Protein AF-0000000080786289 (afdb_homodimer)

Foldseek 3Di:
DPDAPLLVLLVVLQVVQLPVDDPLLDADPVQLVPADLQFQDFCLCVLVPRPSADPLLCCLLPVDFQQVNLVCCLVVVDALLSNLVSLLSLLSVLCSRFLWFRHFASVQLNVLSVVQRVVCVVPVGGLASNASAEEEEALFWADAQTQRQLQFSLRSPPGHARDGALLRVLCVSRRYRYTTHTFAPQQQPFFWRAHSRSGGGAANSTRQWGLTTRNSSQLRCQLSSSHSKYKDKDQACRQPSNCLQHQWKGKFAFPQQAADPDTDHLDDPPQDAFDMDMAMTHRDLVVSVSSSQSRLCTPSVVRHVSHPSHHDDADDDDQEFEEEEDDDAQVAAFALQQVVQVVLLVVLNVVSPYHYDYCVPQAPHLVVLLVLRLVSLVQDLVPRSVCSRPVSPHDHDLLCVLRDDPVPPDDHHDPVVVVVSVVVLVVNLVSVVCSCVVSVGLKYKYFQHSYHTDGGSQRRGSRNRRNCSSNRWMKMKHWADAQDLVVSVVRDDPGCHRVDDDSVSRHGGIGIMMMTDHHPCSSSRSSVSVSSNVSRVD/DPPAPLLVLLVVLQVVQLPVDDPLLDADPVQLVPADLQFQDFCLCVLVPRPSADPLLCCLLPVDFQQVNLVCCLVVVDALLSNLVSLLSLLSRLCSRFLWFRHFASVQLNVLSVVQRVVCVVPVGGLASNASAEEEEALFWADAQTQRQLLFSLRSPPGHARDGALLRVLCVSRRYRYTTHTFAPQQQPFFWRAHSRSGGGAANSTRQWGLTTRNSSQLRCQLSSSHSKYKDKDQACRQPSNCLQHQWKGKFAFPQQAADPDTDHLDDPPQDAFDMDMAMTHRDLVVSCSSSQSRLCTVSVVRHVSHPSHHDDADDDDQEFEEEEDDDAQVAAFALQQVVQVVLLVVLNVVSPYHYDYCVPQAPHLVVLLVLRLVSLVQDLVPRSVCSRPVSPHDHDLLCVLRDDPPPPDDHHDPVNVVVSVVVLVVNLVSVVCSCVVSVGLKYKYFQHSYHTDGGSQRRGSRNRRNCSSNRWMKMKHWADAQALVVSVVRDDPGCHRVDDDSVSRHGGIGIMMMTDHHPCSSSRSSVSVSSNVSRVD

Radius of gyration: 31.67 Å; Cα contacts (8 Å, |Δi|>4): 2503; chains: 2; bounding box: 65×100×83 Å

Nearest PDB structures (foldseek):
  6kvr-assembly1_B  TM=9.306E-01  e=9.589E-48  Candida albicans
  4hbp-assembly1_A  TM=8.053E-01  e=1.329E-34  Rattus norvegicus
  4hbp-assembly1_B  TM=8.106E-01  e=5.121E-34  Rattus norvegicus
  6c6g-assembly1_B-2  TM=8.486E-01  e=2.753E-26  Pseudomonas sp. ADP
  6c62-assembly1_A  TM=7.954E-01  e=6.527E-26  Pseudomonas sp. ADP

InterPro domains:
  IPR020556 Amidase, conserved site [PS00571] (212-243)
  IPR023631 Amidase signature domain [PF01425] (82-526)
  IPR036928 Amidase signature (AS) superfamily [G3DSA:3.90.1300.10] (37-538)
  IPR036928 Amidase signature (AS) superfamily [SSF75304] (38-536)

Solvent-accessible surface area (backbone atoms only — not comparable to full-atom values): 54128 Å² total; per-residue (Å²): 130,86,77,50,71,48,56,55,54,26,51,52,50,44,50,54,49,57,64,67,51,53,77,87,54,57,76,56,63,82,60,50,71,67,56,43,67,83,31,75,53,60,53,60,57,43,64,77,68,70,68,76,58,50,75,67,35,46,46,61,47,67,76,44,53,50,65,54,45,40,53,34,34,73,70,60,76,38,50,19,43,57,51,38,49,34,28,49,47,39,32,47,44,46,31,65,68,19,31,20,45,56,48,74,41,56,68,62,20,45,54,50,14,44,53,49,43,51,43,31,70,73,68,73,46,69,74,33,91,34,33,37,40,50,36,35,33,34,39,42,56,22,38,59,72,40,70,61,42,57,38,34,69,58,34,67,80,53,73,48,29,87,45,53,8,34,47,50,50,51,42,50,64,24,24,34,25,56,37,38,25,15,25,35,6,50,85,50,56,27,32,38,12,32,21,82,42,64,37,57,25,24,15,41,75,24,22,28,26,23,9,14,9,25,17,8,7,44,18,29,31,30,54,58,38,23,27,52,33,24,38,30,40,32,56,39,31,11,30,40,40,2,10,34,29,36,47,20,24,13,34,41,47,23,59,31,57,41,38,68,39,58,42,64,76,63,64,62,71,35,71,76,76,70,64,56,24,39,29,42,34,21,81,41,71,72,48,50,50,53,56,51,47,56,50,21,59,44,69,36,45,82,56,15,91,66,18,54,52,59,59,71,61,86,61,82,87,78,90,66,47,34,35,30,38,60,57,81,45,89,92,44,43,60,34,28,48,43,50,52,36,48,52,54,48,51,52,37,38,45,72,70,60,32,44,79,41,83,32,70,93,59,62,74,63,52,68,59,45,38,53,53,48,51,48,43,77,61,58,58,73,77,42,47,53,56,50,46,42,54,74,38,65,54,78,82,62,80,42,43,63,56,58,47,76,83,83,72,73,71,75,74,57,45,44,69,55,53,18,52,48,40,37,51,48,51,53,54,39,53,48,50,51,47,45,35,60,78,65,64,43,66,34,35,35,35,52,50,45,48,51,52,34,36,48,65,65,48,54,46,69,51,61,55,28,24,53,36,35,65,58,35,24,15,35,35,29,44,55,41,67,53,27,40,54,78,77,23,56,81,51,63,70,101,65,81,47,67,63,73,84,52,56,83,80,31,53,64,31,25,23,46,40,21,40,35,33,55,56,72,33,46,55,49,41,52,54,49,49,49,53,52,52,54,39,65,72,102,129,86,76,50,70,47,55,55,55,25,51,53,50,44,53,54,50,58,64,68,51,53,77,87,53,56,76,58,63,82,60,50,72,66,57,42,68,82,32,76,53,59,52,58,57,43,64,78,69,70,68,76,58,51,75,67,37,46,46,61,47,68,74,44,54,51,66,54,46,41,53,33,35,73,71,58,76,38,49,19,44,59,51,39,50,34,28,49,47,37,32,46,42,45,31,65,68,21,31,20,45,58,46,73,41,56,68,62,20,45,54,51,13,44,52,49,44,51,44,30,71,73,67,73,45,70,74,33,91,33,33,35,40,52,35,36,34,34,39,43,57,22,38,60,74,40,71,59,39,58,38,33,71,57,35,66,80,53,72,49,29,88,45,53,7,34,50,50,50,52,41,49,64,23,23,35,25,57,38,37,25,14,24,35,6,50,85,48,56,29,32,38,12,33,23,79,42,65,39,57,25,24,15,40,74,24,21,26,24,23,8,14,10,25,17,7,8,43,18,30,31,30,54,56,38,22,27,53,33,23,37,28,41,30,55,38,32,10,29,41,39,1,10,35,28,36,46,20,24,12,35,42,48,24,60,30,57,40,37,69,40,59,43,64,78,64,65,61,72,34,70,73,75,69,64,57,26,39,30,41,33,22,80,41,71,72,48,50,49,53,57,50,47,56,50,19,59,44,70,36,45,82,56,15,90,65,18,57,52,60,60,72,63,87,62,81,87,77,88,67,47,33,34,31,38,60,56,80,44,91,90,44,45,61,34,26,46,43,49,52,35,48,52,53,48,51,53,35,39,44,73,70,60,32,45,80,42,82,32,69,92,60,63,75,61,50,68,59,45,38,53,53,48,50,50,44,77,60,56,56,73,77,43,45,52,55,48,47,42,53,74,38,66,52,80,83,61,79,41,44,64,55,60,46,78,84,81,73,74,71,75,75,56,44,45,69,55,51,18,52,46,40,37,50,47,52,52,55,40,53,49,48,49,46,46,35,60,78,64,63,42,65,32,35,35,37,50,50,44,48,50,52,33,38,49,65,66,49,52,46,70,52,60,55,26,25,52,36,35,65,58,33,23,17,36,36,30,44,55,42,65,53,26,40,53,77,76,22,55,81,50,63,69,100,64,82,46,68,64,71,83,51,56,83,81,30,51,62,31,27,23,46,41,22,38,36,33,57,56,72,34,46,56,48,40,52,54,50,48,50,54,49,52,54,38,66,72,101

Sequence (1076 aa):
MTIADWQLKVQAKQVEVAAKIPKEWRLPSEITESISQDSKKSVIDVPRTCGLLTPRELEITENYDATDLLQKLASREFSSVEVTTAFAKRAAIAQQVTFCLTETFFDMALARAKELDDHLAKTGKTVGPFHGLPISLKETFNITGVPTTLGFVSFLDRPAATHDSALVQILLGAGAVLYCKTNVPQTMMTGDSHNNVFGRCLNPYSLNLSAGGSSGGEGALVAMRGSPLGVGTDIAGSIRIPALANGTYGFKPSIMRIPYAGQGSASRPGLTGVAPCAGPLTNSARDLELLLKVVFNSNAADLDDMALGTPWIEPTPKTTLTIGVIPEDPECPIHPPMQRTLKNAIQKLEAAGHKIVDLTGKFPSIADMKTVTMRYFNMDPDKTVFKAITSSGEPFIPSLKCTFDFSGTSPEPTLRELYDLNAAKMKYTAQIRAVYLDNKLDVLLGPAFQSCALPHDALEKPFYTIFANLVNYPASVIPFGRADKAADAAFVRQVQYDPPYLPDESEGAPCHVQLVTRTMQDEILLRYTLIVDKALKAMTIADWQLKVQAKQVEVAAKIPKEWRLPSEITESISQDSKKSVIDVPRTCGLLTPRELEITENYDATDLLQKLASREFSSVEVTTAFAKRAAIAQQVTFCLTETFFDMALARAKELDDHLAKTGKTVGPFHGLPISLKETFNITGVPTTLGFVSFLDRPAATHDSALVQILLGAGAVLYCKTNVPQTMMTGDSHNNVFGRCLNPYSLNLSAGGSSGGEGALVAMRGSPLGVGTDIAGSIRIPALANGTYGFKPSIMRIPYAGQGSASRPGLTGVAPCAGPLTNSARDLELLLKVVFNSNAADLDDMALGTPWIEPTPKTTLTIGVIPEDPECPIHPPMQRTLKNAIQKLEAAGHKIVDLTGKFPSIADMKTVTMRYFNMDPDKTVFKAITSSGEPFIPSLKCTFDFSGTSPEPTLRELYDLNAAKMKYTAQIRAVYLDNKLDVLLGPAFQSCALPHDALEKPFYTIFANLVNYPASVIPFGRADKAADAAFVRQVQYDPPYLPDESEGAPCHVQLVTRTMQDEILLRYTLIVDKALKA

pLDDT: mean 96.92, std 4.09, range [49.0, 98.94]

Secondary structure (DSSP, 8-state):
----HHHHHHHHHHHHHHHTS-GGGPPPHHHHTT--TT-----TTHHHHSS-S-HHHHHHHHS--HHHHHHHHHTTSS-HHHHHHHHHHHHHHHHHHH--EEEE-HHHHHHHHHHHHHHHHHHSS-SSTTTT-EEEEETTS-BTTB---TT-GGGTTSPPPSS--HHHHHHHHTT-EEEEEE---GGG-SSS-EETTTEEPEETTEEEEE--SSSHHHHHHHHTTS-SEEEEEESSSTTHHHHHHHT-EEEEPPTTSS--TT----SPTT--SSPPEEEEEESSHHHHHHHHHHHHTS-HHHH-TT---PPP-PPPP-SS-EEEEPPPPTTSPPPHHHHHHHHHHHHHHHHTTPEEEE-TTTSPPHHHHHHHHHHHTT--TT-HHHHHHHTTTPPPPGGGGGT--TTS-SPPP-HHHHHHHHHHHHHHHHHHHHHHHHTT-SEEEE-SSSSS--BTT-----TTTHHHHHTT--EEEEEEEE--HHHHGGG--SS--SS---TTTSTT-EEEEEEE--TT-HHHHHHHHHHHHHHHH-/----HHHHHHHHHHHHHHHTS-GGGPPPHHHHTT--TT-----TTHHHHSS-S-HHHHHHHHS--HHHHHHHHHTTSS-HHHHHHHHHHHHHHHHHHH--EEEE-HHHHHHHHHHHHHHHHHHSS-SSTTTT-EEEEETTS-BTTB---TT-GGGTTSPPPSS--HHHHHHHHTT-EEEEEE---GGG-SSS-EETTTEEPEETTEEEEE--SSSHHHHHHHHTTS-SEEEEEESSSTTHHHHHHHT-EEEEPPTTSS--TT----SPTT--SSPPEEEEEESSHHHHHHHHHHHHTS-HHHH-TT---PPP-PPPP-SS-EEEEPPPBTTBPPPHHHHHHHHHHHHHHHHTTPEEEE-TTTSPPHHHHHHHHHHHTT--TT-HHHHHHHTTTPPPPGGGGGT--TTS-SPPP-HHHHHHHHHHHHHHHHHHHHHHHHTT-SEEEE-SSSSS--BTT-----TTTHHHHHTT--EEEEEEEE--HHHHGGG--SS--SS---TTTTTT-EEEEEEE--TT-HHHHHHHHHHHHHHHH-

Structure (mmCIF, N/CA/C/O backbone):
data_AF-0000000080786289-model_v1
#
loop_
_entity.id
_entity.type
_entity.pdbx_description
1 polymer amidase
#
loop_
_atom_site.group_PDB
_atom_site.id
_atom_site.type_symbol
_atom_site.label_atom_id
_atom_site.label_alt_id
_atom_site.label_comp_id
_atom_site.label_asym_id
_atom_site.label_entity_id
_atom_site.label_seq_id
_atom_site.pdbx_PDB_ins_code
_atom_site.Cartn_x
_atom_site.Cartn_y
_atom_site.Cartn_z
_atom_site.occupancy
_atom_site.B_iso_or_equiv
_atom_site.auth_seq_id
_atom_site.auth_comp_id
_atom_site.auth_asym_id
_atom_site.auth_atom_id
_atom_site.pdbx_PDB_model_num
ATOM 1 N N . MET A 1 1 ? -8.789 -53.188 8.094 1 49 1 MET A N 1
ATOM 2 C CA . MET A 1 1 ? -8.586 -51.906 8.766 1 49 1 MET A CA 1
ATOM 3 C C . MET A 1 1 ? -9.734 -50.969 8.469 1 49 1 MET A C 1
ATOM 5 O O . MET A 1 1 ? -10.172 -50.844 7.32 1 49 1 MET A O 1
ATOM 9 N N . THR A 1 2 ? -10.594 -50.531 9.461 1 63.81 2 THR A N 1
ATOM 10 C CA . THR A 1 2 ? -11.758 -49.688 9.266 1 63.81 2 THR A CA 1
ATOM 11 C C . THR A 1 2 ? -11.367 -48.344 8.633 1 63.81 2 THR A C 1
ATOM 13 O O . THR A 1 2 ? -10.445 -47.688 9.109 1 63.81 2 THR A O 1
ATOM 16 N N . ILE A 1 3 ? -11.82 -48.188 7.434 1 77.38 3 ILE A N 1
ATOM 17 C CA . ILE A 1 3 ? -11.562 -46.969 6.695 1 77.38 3 ILE A CA 1
ATOM 18 C C . ILE A 1 3 ? -12.031 -45.75 7.512 1 77.38 3 ILE A C 1
ATOM 20 O O . ILE A 1 3 ? -13.164 -45.75 8.008 1 77.38 3 ILE A O 1
ATOM 24 N N . ALA A 1 4 ? -11.031 -44.969 7.824 1 85.44 4 ALA A N 1
ATOM 25 C CA . ALA A 1 4 ? -11.344 -43.75 8.594 1 85.44 4 ALA A CA 1
ATOM 26 C C . ALA A 1 4 ? -12.367 -42.875 7.875 1 85.44 4 ALA A C 1
ATOM 28 O O . ALA A 1 4 ? -12.438 -42.906 6.645 1 85.44 4 ALA A O 1
ATOM 29 N N . ASP A 1 5 ? -13.203 -42.219 8.57 1 90.75 5 ASP A N 1
ATOM 30 C CA . ASP A 1 5 ? -14.266 -41.375 8.055 1 90.75 5 ASP A CA 1
ATOM 31 C C . ASP A 1 5 ? -13.711 -40.344 7.043 1 90.75 5 ASP A C 1
ATOM 33 O O . ASP A 1 5 ? -14.312 -40.125 5.992 1 90.75 5 ASP A O 1
ATOM 37 N N . TRP A 1 6 ? -12.586 -39.75 7.348 1 95.44 6 TRP A N 1
ATOM 38 C CA . TRP A 1 6 ? -12.039 -38.75 6.441 1 95.44 6 TRP A CA 1
ATOM 39 C C . TRP A 1 6 ? -11.648 -39.375 5.105 1 95.44 6 TRP A C 1
ATOM 41 O O . TRP A 1 6 ? -11.758 -38.75 4.059 1 95.44 6 TRP A O 1
ATOM 51 N N . GLN A 1 7 ? -11.234 -40.656 5.055 1 97.06 7 GLN A N 1
ATOM 52 C CA . GLN A 1 7 ? -10.852 -41.344 3.828 1 97.06 7 GLN A CA 1
ATOM 53 C C . GLN A 1 7 ? -12.07 -41.594 2.939 1 97.06 7 GLN A C 1
ATOM 55 O O . GLN A 1 7 ? -11.969 -41.531 1.712 1 97.06 7 GLN A O 1
ATOM 60 N N . LEU A 1 8 ? -13.188 -41.906 3.574 1 96.75 8 LEU A N 1
ATOM 61 C CA . LEU A 1 8 ? -14.414 -42.125 2.82 1 96.75 8 LEU A CA 1
ATOM 62 C C . LEU A 1 8 ? -14.844 -40.844 2.111 1 96.75 8 LEU A C 1
ATOM 64 O O . LEU A 1 8 ? -15.273 -40.875 0.957 1 96.75 8 LEU A O 1
ATOM 68 N N . LYS A 1 9 ? -14.742 -39.75 2.814 1 96.81 9 LYS A N 1
ATOM 69 C CA . LYS A 1 9 ? -15.07 -38.469 2.227 1 96.81 9 LYS A CA 1
ATOM 70 C C . LYS A 1 9 ? -14.156 -38.156 1.043 1 96.81 9 LYS A C 1
ATOM 72 O O . LYS A 1 9 ? -14.625 -37.656 0.01 1 96.81 9 LYS A O 1
ATOM 77 N N . VAL A 1 10 ? -12.93 -38.469 1.217 1 98.12 10 VAL A N 1
ATOM 78 C CA . VAL A 1 10 ? -11.93 -38.188 0.184 1 98.12 10 VAL A CA 1
ATOM 79 C C . VAL A 1 10 ? -12.219 -39.062 -1.043 1 98.12 10 VAL A C 1
ATOM 81 O O . VAL A 1 10 ? -12.18 -38.562 -2.176 1 98.12 10 VAL A O 1
ATOM 84 N N . GLN A 1 11 ? -12.477 -40.312 -0.835 1 97.56 11 GLN A N 1
ATOM 85 C CA . GLN A 1 11 ? -12.773 -41.219 -1.938 1 97.56 11 GLN A CA 1
ATOM 86 C C . GLN A 1 11 ? -13.992 -40.75 -2.723 1 97.56 11 GLN A C 1
ATOM 88 O O . GLN A 1 11 ? -14.008 -40.781 -3.955 1 97.56 11 GLN A O 1
ATOM 93 N N . ALA A 1 12 ? -15 -40.344 -1.999 1 97.56 12 ALA A N 1
ATOM 94 C CA . ALA A 1 12 ? -16.203 -39.844 -2.646 1 97.56 12 ALA A CA 1
ATOM 95 C C . ALA A 1 12 ? -15.898 -38.625 -3.514 1 97.56 12 ALA A C 1
ATOM 97 O O . ALA A 1 12 ? -16.406 -38.5 -4.629 1 97.56 12 ALA A O 1
ATOM 98 N N . LYS A 1 13 ? -15.117 -37.719 -2.992 1 98.19 13 LYS A N 1
ATOM 99 C CA . LYS A 1 13 ? -14.75 -36.531 -3.742 1 98.19 13 LYS A CA 1
ATOM 100 C C . LYS A 1 13 ? -13.922 -36.875 -4.973 1 98.19 13 LYS A C 1
ATOM 102 O O . LYS A 1 13 ? -14.117 -36.312 -6.047 1 98.19 13 LYS A O 1
ATOM 107 N N . GLN A 1 14 ? -12.977 -37.781 -4.848 1 97.94 14 GLN A N 1
ATOM 108 C CA . GLN A 1 14 ? -12.125 -38.188 -5.957 1 97.94 14 GLN A CA 1
ATOM 109 C C . GLN A 1 14 ? -12.945 -38.812 -7.074 1 97.94 14 GLN A C 1
ATOM 111 O O . GLN A 1 14 ? -12.688 -38.562 -8.258 1 97.94 14 GLN A O 1
ATOM 116 N N . VAL A 1 15 ? -13.922 -39.594 -6.691 1 97.62 15 VAL A N 1
ATOM 117 C CA . VAL A 1 15 ? -14.812 -40.219 -7.672 1 97.62 15 VAL A CA 1
ATOM 118 C C . VAL A 1 15 ? -15.617 -39.125 -8.383 1 97.62 15 VAL A C 1
ATOM 120 O O . VAL A 1 15 ? -15.781 -39.156 -9.602 1 97.62 15 VAL A O 1
ATOM 123 N N . GLU A 1 16 ? -16.094 -38.219 -7.598 1 97.56 16 GLU A N 1
ATOM 124 C CA . GLU A 1 16 ? -16.891 -37.125 -8.141 1 97.56 16 GLU A CA 1
ATOM 125 C C . GLU A 1 16 ? -16.109 -36.312 -9.172 1 97.56 16 GLU A C 1
ATOM 127 O O . GLU A 1 16 ? -16.609 -36.062 -10.266 1 97.56 16 GLU A O 1
ATOM 132 N N . VAL A 1 17 ? -14.883 -35.969 -8.883 1 97.69 17 VAL A N 1
ATOM 133 C CA . VAL A 1 17 ? -14.117 -35.094 -9.773 1 97.69 17 VAL A CA 1
ATOM 134 C C . VAL A 1 17 ? -13.664 -35.875 -10.992 1 97.69 17 VAL A C 1
ATOM 136 O O . VAL A 1 17 ? -13.562 -35.344 -12.094 1 97.69 17 VAL A O 1
ATOM 139 N N . ALA A 1 18 ? -13.336 -37.156 -10.797 1 97.25 18 ALA A N 1
ATOM 140 C CA . ALA A 1 18 ? -12.953 -38 -11.93 1 97.25 18 ALA A CA 1
ATOM 141 C C . ALA A 1 18 ? -14.109 -38.156 -12.914 1 97.25 18 ALA A C 1
ATOM 143 O O . ALA A 1 18 ? -13.898 -38.25 -14.125 1 97.25 18 ALA A O 1
ATOM 144 N N . ALA A 1 19 ? -15.305 -38.188 -12.406 1 97.75 19 ALA A N 1
ATOM 145 C CA . ALA A 1 19 ? -16.5 -38.406 -13.227 1 97.75 19 ALA A CA 1
ATOM 146 C C . ALA A 1 19 ? -16.781 -37.188 -14.102 1 97.75 19 ALA A C 1
ATOM 148 O O . ALA A 1 19 ? -17.531 -37.281 -15.078 1 97.75 19 ALA A O 1
ATOM 149 N N . LYS A 1 20 ? -16.188 -36.094 -13.781 1 97.88 20 LYS A N 1
ATOM 150 C CA . LYS A 1 20 ? -16.438 -34.875 -14.539 1 97.88 20 LYS A CA 1
ATOM 151 C C . LYS A 1 20 ? -15.672 -34.875 -15.859 1 97.88 20 LYS A C 1
ATOM 153 O O . LYS A 1 20 ? -15.961 -34.094 -16.766 1 97.88 20 LYS A O 1
ATOM 158 N N . ILE A 1 21 ? -14.664 -35.719 -16.016 1 98.06 21 ILE A N 1
ATOM 159 C CA . ILE A 1 21 ? -13.977 -35.875 -17.281 1 98.06 21 ILE A CA 1
ATOM 160 C C . ILE A 1 21 ? -14.805 -36.75 -18.219 1 98.06 21 ILE A C 1
ATOM 162 O O . ILE A 1 21 ? -15.086 -37.906 -17.906 1 98.06 21 ILE A O 1
ATOM 166 N N . PRO A 1 22 ? -15.133 -36.281 -19.344 1 97.81 22 PRO A N 1
ATOM 167 C CA . PRO A 1 22 ? -15.914 -37.062 -20.281 1 97.81 22 PRO A CA 1
ATOM 168 C C . PRO A 1 22 ? -15.227 -38.375 -20.656 1 97.81 22 PRO A C 1
ATOM 170 O O . PRO A 1 22 ? -14 -38.406 -20.812 1 97.81 22 PRO A O 1
ATOM 173 N N . LYS A 1 23 ? -16.047 -39.406 -20.891 1 97.44 23 LYS A N 1
ATOM 174 C CA . LYS A 1 23 ? -15.516 -40.719 -21.203 1 97.44 23 LYS A CA 1
ATOM 175 C C . LYS A 1 23 ? -14.641 -40.688 -22.453 1 97.44 23 LYS A C 1
ATOM 177 O O . LYS A 1 23 ? -13.602 -41.344 -22.5 1 97.44 23 LYS A O 1
ATOM 182 N N . GLU A 1 24 ? -15.062 -39.844 -23.375 1 97.38 24 GLU A N 1
ATOM 183 C CA . GLU A 1 24 ? -14.359 -39.75 -24.656 1 97.38 24 GLU A CA 1
ATOM 184 C C . GLU A 1 24 ? -13.008 -39.094 -24.5 1 97.38 24 GLU A C 1
ATOM 186 O O . GLU A 1 24 ? -12.164 -39.156 -25.406 1 97.38 24 GLU A O 1
ATOM 191 N N . TRP A 1 25 ? -12.766 -38.406 -23.375 1 98.44 25 TRP A N 1
ATOM 192 C CA . TRP A 1 25 ? -11.516 -37.688 -23.156 1 98.44 25 TRP A CA 1
ATOM 193 C C . TRP A 1 25 ? -10.602 -38.469 -22.203 1 98.44 25 TRP A C 1
ATOM 195 O O . TRP A 1 25 ? -9.531 -37.969 -21.828 1 98.44 25 TRP A O 1
ATOM 205 N N . ARG A 1 26 ? -10.961 -39.656 -21.781 1 98.38 26 ARG A N 1
ATOM 206 C CA . ARG A 1 26 ? -10.195 -40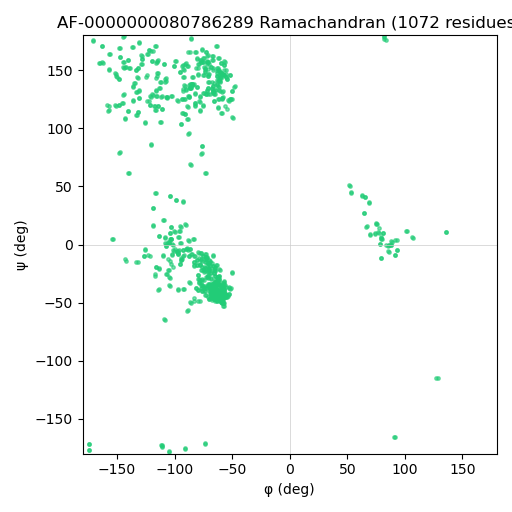.438 -20.828 1 98.38 26 ARG A CA 1
ATOM 207 C C . ARG A 1 26 ? -9.078 -41.219 -21.516 1 98.38 26 ARG A C 1
ATOM 209 O O . ARG A 1 26 ? -9.258 -41.719 -22.609 1 98.38 26 ARG A O 1
ATOM 216 N N . LEU A 1 27 ? -7.973 -41.219 -20.922 1 98.44 27 LEU A N 1
ATOM 217 C CA . LEU A 1 27 ? -6.797 -41.938 -21.438 1 98.44 27 LEU A CA 1
ATOM 218 C C . LEU A 1 27 ? -6.957 -43.438 -21.312 1 98.44 27 LEU A C 1
ATOM 220 O O . LEU A 1 27 ? -7.609 -43.906 -20.391 1 98.44 27 LEU A O 1
ATOM 224 N N . PRO A 1 28 ? -6.32 -44.156 -22.203 1 96.38 28 PRO A N 1
ATOM 225 C CA . PRO A 1 28 ? -6.305 -45.594 -22.047 1 96.38 28 PRO A CA 1
ATOM 226 C C . PRO A 1 28 ? -5.594 -46.031 -20.781 1 96.38 28 PRO A C 1
ATOM 228 O O . PRO A 1 28 ? -4.645 -45.375 -20.328 1 96.38 28 PRO A O 1
ATOM 231 N N . SER A 1 29 ? -6 -47.156 -20.281 1 95.56 29 SER A N 1
ATOM 232 C CA . SER A 1 29 ? -5.457 -47.656 -19.031 1 95.56 29 SER A CA 1
ATOM 233 C C . SER A 1 29 ? -3.963 -47.938 -19.141 1 95.56 29 SER A C 1
ATOM 235 O O . SER A 1 29 ? -3.229 -47.844 -18.156 1 95.56 29 SER A O 1
ATOM 237 N N . GLU A 1 30 ? -3.484 -48.312 -20.328 1 95.31 30 GLU A N 1
ATOM 238 C CA . GLU A 1 30 ? -2.066 -48.594 -20.562 1 95.31 30 GLU A CA 1
ATOM 239 C C . GLU A 1 30 ? -1.211 -47.375 -20.188 1 95.31 30 GLU A C 1
ATOM 241 O O . GLU A 1 30 ? -0.081 -47.531 -19.719 1 95.31 30 GLU A O 1
ATOM 246 N N . ILE A 1 31 ? -1.79 -46.188 -20.375 1 96.5 31 ILE A N 1
ATOM 247 C CA . ILE A 1 31 ? -1.065 -44.969 -20.047 1 96.5 31 ILE A CA 1
ATOM 248 C C . ILE A 1 31 ? -1.209 -44.688 -18.562 1 96.5 31 ILE A C 1
ATOM 250 O O . ILE A 1 31 ? -0.213 -44.469 -17.859 1 96.5 31 ILE A O 1
ATOM 254 N N . THR A 1 32 ? -2.406 -44.719 -18 1 96.56 32 THR A N 1
ATOM 255 C CA . THR A 1 32 ? -2.666 -44.281 -16.625 1 96.56 32 THR A CA 1
ATOM 256 C C . THR A 1 32 ? -2.064 -45.281 -15.625 1 96.56 32 THR A C 1
ATOM 258 O O . THR A 1 32 ? -1.695 -44.875 -14.516 1 96.56 32 THR A O 1
ATOM 261 N N . GLU A 1 33 ? -1.942 -46.5 -15.961 1 95.12 33 GLU A N 1
ATOM 262 C CA . GLU A 1 33 ? -1.401 -47.531 -15.062 1 95.12 33 GLU A CA 1
ATOM 263 C C . GLU A 1 33 ? 0.098 -47.344 -14.852 1 95.12 33 GLU A C 1
ATOM 265 O O . GLU A 1 33 ? 0.661 -47.812 -13.875 1 95.12 33 GLU A O 1
ATOM 270 N N . SER A 1 34 ? 0.731 -46.625 -15.734 1 94 34 SER A N 1
ATOM 271 C CA . SER A 1 34 ? 2.172 -46.406 -15.656 1 94 34 SER A CA 1
ATOM 272 C C . SER A 1 34 ? 2.494 -45.156 -14.836 1 94 34 SER A C 1
ATOM 274 O O . SER A 1 34 ? 3.664 -44.844 -14.594 1 94 34 SER A O 1
ATOM 276 N N . ILE A 1 35 ? 1.522 -44.438 -14.398 1 97.12 35 ILE A N 1
ATOM 277 C CA . ILE A 1 35 ? 1.719 -43.219 -13.672 1 97.12 35 ILE A CA 1
ATOM 278 C C . ILE A 1 35 ? 1.991 -43.5 -12.195 1 97.12 35 ILE A C 1
ATOM 280 O O . ILE A 1 35 ? 1.197 -44.188 -11.539 1 97.12 35 ILE A O 1
ATOM 284 N N . SER A 1 36 ? 3.117 -43.094 -11.727 1 96.75 36 SER A N 1
ATOM 285 C CA . SER A 1 36 ? 3.531 -43.25 -10.336 1 96.75 36 SER A CA 1
ATOM 286 C C . SER A 1 36 ? 4.43 -42.094 -9.898 1 96.75 36 SER A C 1
ATOM 288 O O . SER A 1 36 ? 5.258 -41.625 -10.672 1 96.75 36 SER A O 1
ATOM 290 N N . GLN A 1 37 ? 4.246 -41.688 -8.672 1 96.69 37 GLN A N 1
ATOM 291 C CA . GLN A 1 37 ? 5.051 -40.594 -8.141 1 96.69 37 GLN A CA 1
ATOM 292 C C . GLN A 1 37 ? 6.52 -41 -8.023 1 96.69 37 GLN A C 1
ATOM 294 O O . GLN A 1 37 ? 7.387 -40.156 -7.82 1 96.69 37 GLN A O 1
ATOM 299 N N . ASP A 1 38 ? 6.848 -42.25 -8.203 1 95.75 38 ASP A N 1
ATOM 300 C CA . ASP A 1 38 ? 8.219 -42.75 -8.094 1 95.75 38 ASP A CA 1
ATOM 301 C C . ASP A 1 38 ? 8.859 -42.906 -9.469 1 95.75 38 ASP A C 1
ATOM 303 O O . ASP A 1 38 ? 10.055 -43.188 -9.578 1 95.75 38 ASP A O 1
ATOM 307 N N . SER A 1 39 ? 8.094 -42.656 -10.5 1 96.25 39 SER A N 1
ATOM 308 C CA . SER A 1 39 ? 8.555 -42.875 -11.867 1 96.25 39 SER A CA 1
ATOM 309 C C . SER A 1 39 ? 9.328 -41.688 -12.391 1 96.25 39 SER A C 1
ATOM 311 O O . SER A 1 39 ? 8.969 -40.531 -12.109 1 96.25 39 SER A O 1
ATOM 313 N N . LYS A 1 40 ? 10.398 -41.938 -13.219 1 96.12 40 LYS A N 1
ATOM 314 C CA . LYS A 1 40 ? 11.156 -40.875 -13.867 1 96.12 40 LYS A CA 1
ATOM 315 C C . LYS A 1 40 ? 10.633 -40.625 -15.273 1 96.12 40 LYS A C 1
ATOM 317 O O . LYS A 1 40 ? 11.266 -39.906 -16.062 1 96.12 40 LYS A O 1
ATOM 322 N N . LYS A 1 41 ? 9.477 -41.125 -15.5 1 96.19 41 LYS A N 1
ATOM 323 C CA . LYS A 1 41 ? 8.844 -41 -16.812 1 96.19 41 LYS A CA 1
ATOM 324 C C . LYS A 1 41 ? 8.414 -39.531 -17.047 1 96.19 41 LYS A C 1
ATOM 326 O O . LYS A 1 41 ? 7.879 -38.875 -16.156 1 96.19 41 LYS A O 1
ATOM 331 N N . SER A 1 42 ? 8.75 -39.062 -18.297 1 97.75 42 SER A N 1
ATOM 332 C CA . S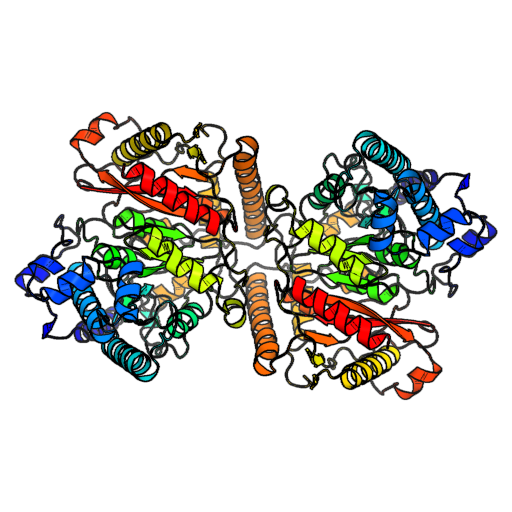ER A 1 42 ? 8.188 -37.781 -18.75 1 97.75 42 SER A CA 1
ATOM 333 C C . SER A 1 42 ? 6.82 -37.969 -19.406 1 97.75 42 SER A C 1
ATOM 335 O O . SER A 1 42 ? 6.625 -38.906 -20.172 1 97.75 42 SER A O 1
ATOM 337 N N . VAL A 1 43 ? 5.891 -37.156 -19.078 1 98.5 43 VAL A N 1
ATOM 338 C CA . VAL A 1 43 ? 4.562 -37.25 -19.688 1 98.5 43 VAL A CA 1
ATOM 339 C C . VAL A 1 43 ? 4.25 -35.969 -20.438 1 98.5 43 VAL A C 1
ATOM 341 O O . VAL A 1 43 ? 3.088 -35.688 -20.734 1 98.5 43 VAL A O 1
ATOM 344 N N . ILE A 1 44 ? 5.258 -35.156 -20.734 1 98 44 ILE A N 1
ATOM 345 C CA . ILE A 1 44 ? 5.109 -33.844 -21.359 1 98 44 ILE A CA 1
ATOM 346 C C . ILE A 1 44 ? 4.488 -34 -22.75 1 98 44 ILE A C 1
ATOM 348 O O . ILE A 1 44 ? 3.773 -33.125 -23.219 1 98 44 ILE A O 1
ATOM 352 N N . ASP A 1 45 ? 4.691 -35.156 -23.422 1 97.75 45 ASP A N 1
ATOM 353 C CA . ASP A 1 45 ? 4.27 -35.344 -24.812 1 97.75 45 ASP A CA 1
ATOM 354 C C . ASP A 1 45 ? 2.982 -36.156 -24.891 1 97.75 45 ASP A C 1
ATOM 356 O O . ASP A 1 45 ? 2.447 -36.375 -25.969 1 97.75 45 ASP A O 1
ATOM 360 N N . VAL A 1 46 ? 2.467 -36.562 -23.75 1 98.56 46 VAL A N 1
ATOM 361 C CA . VAL A 1 46 ? 1.314 -37.469 -23.719 1 98.56 46 VAL A CA 1
ATOM 362 C C . VAL A 1 46 ? 0.137 -36.812 -24.453 1 98.56 46 VAL A C 1
ATOM 364 O O . VAL A 1 46 ? -0.564 -37.469 -25.219 1 98.56 46 VAL A O 1
ATOM 367 N N . PRO A 1 47 ? -0.112 -35.5 -24.281 1 98.44 47 PRO A N 1
ATOM 368 C CA . PRO A 1 47 ? -1.249 -34.938 -25 1 98.44 47 PRO A CA 1
ATOM 369 C C . PRO A 1 47 ? -1.13 -35.062 -26.516 1 98.44 47 PRO A C 1
ATOM 371 O O . PRO A 1 47 ? -2.131 -35.312 -27.203 1 98.44 47 PRO A O 1
ATOM 374 N N . ARG A 1 48 ? 0.009 -34.969 -27.031 1 98.12 48 ARG A N 1
ATOM 375 C CA . ARG A 1 48 ? 0.211 -35.062 -28.469 1 98.12 48 ARG A CA 1
ATOM 376 C C . ARG A 1 48 ? 0.157 -36.531 -28.922 1 98.12 48 ARG A C 1
ATOM 378 O O . ARG A 1 48 ? -0.279 -36.812 -30.047 1 98.12 48 ARG A O 1
ATOM 385 N N . THR A 1 49 ? 0.559 -37.531 -28.094 1 97.81 49 THR A N 1
ATOM 386 C CA . THR A 1 49 ? 0.832 -38.875 -28.562 1 97.81 49 THR A CA 1
ATOM 387 C C . THR A 1 49 ? -0.305 -39.812 -28.188 1 97.81 49 THR A C 1
ATOM 389 O O . THR A 1 49 ? -0.391 -40.938 -28.703 1 97.81 49 THR A O 1
ATOM 392 N N . CYS A 1 50 ? -1.179 -39.438 -27.312 1 97.56 50 CYS A N 1
ATOM 393 C CA . CYS A 1 50 ? -2.174 -40.344 -26.781 1 97.56 50 CYS A CA 1
ATOM 394 C C . CYS A 1 50 ? -3.297 -40.594 -27.781 1 97.56 50 CYS A C 1
ATOM 396 O O . CYS A 1 50 ? -4.098 -41.5 -27.609 1 97.56 50 CYS A O 1
ATOM 398 N N . GLY A 1 51 ? -3.455 -39.688 -28.797 1 97.25 51 GLY A N 1
ATOM 399 C CA . GLY A 1 51 ? -4.402 -39.906 -29.891 1 97.25 51 GLY A CA 1
ATOM 400 C C . GLY A 1 51 ? -5.762 -39.281 -29.625 1 97.25 51 GLY A C 1
ATOM 401 O O . GLY A 1 51 ? -6.672 -39.406 -30.453 1 97.25 51 GLY A O 1
ATOM 402 N N . LEU A 1 52 ? -5.922 -38.594 -28.562 1 98.12 52 LEU A N 1
ATOM 403 C CA . LEU A 1 52 ? -7.234 -38.062 -28.203 1 98.12 52 LEU A CA 1
ATOM 404 C C . LEU A 1 52 ? -7.469 -36.719 -28.859 1 98.12 52 LEU A C 1
ATOM 406 O O . LEU A 1 52 ? -8.609 -36.344 -29.156 1 98.12 52 LEU A O 1
ATOM 410 N N . LEU A 1 53 ? -6.445 -35.906 -29.062 1 98.62 53 LEU A N 1
ATOM 411 C CA . LEU A 1 53 ? -6.594 -34.562 -29.656 1 98.62 53 LEU A CA 1
ATOM 412 C C . LEU A 1 53 ? -6.551 -34.656 -31.188 1 98.62 53 LEU A C 1
ATOM 414 O O . LEU A 1 53 ? -5.703 -35.375 -31.75 1 98.62 53 LEU A O 1
ATOM 418 N N . THR A 1 54 ? -7.449 -33.969 -31.891 1 98.5 54 THR A N 1
ATOM 419 C CA . THR A 1 54 ? -7.414 -33.844 -33.344 1 98.5 54 THR A CA 1
ATOM 420 C C . THR A 1 54 ? -6.262 -32.938 -33.781 1 98.5 54 THR A C 1
ATOM 422 O O . THR A 1 54 ? -5.707 -32.188 -33 1 98.5 54 THR A O 1
ATOM 425 N N . PRO A 1 55 ? -5.898 -33.031 -35.062 1 98.31 55 PRO A N 1
ATOM 426 C CA . PRO A 1 55 ? -4.863 -32.125 -35.562 1 98.31 55 PRO A CA 1
ATOM 427 C C . PRO A 1 55 ? -5.195 -30.656 -35.344 1 98.31 55 PRO A C 1
ATOM 429 O O . PRO A 1 55 ? -4.305 -29.859 -35.031 1 98.31 55 PRO A O 1
ATOM 432 N N . ARG A 1 56 ? -6.445 -30.297 -35.438 1 98.25 56 ARG A N 1
ATOM 433 C CA . ARG A 1 56 ? -6.883 -28.922 -35.188 1 98.25 56 ARG A CA 1
ATOM 434 C C . ARG A 1 56 ? -6.727 -28.547 -33.719 1 98.25 56 ARG A C 1
ATOM 436 O O . ARG A 1 56 ? -6.273 -27.438 -33.406 1 98.25 56 ARG A O 1
ATOM 443 N N . GLU A 1 57 ? -7.062 -29.422 -32.875 1 98.62 57 GLU A N 1
ATOM 444 C CA . GLU A 1 57 ? -6.926 -29.172 -31.422 1 98.62 57 GLU A CA 1
ATOM 445 C C . GLU A 1 57 ? -5.457 -29.078 -31.031 1 98.62 57 GLU A C 1
ATOM 447 O O . GLU A 1 57 ? -5.094 -28.25 -30.172 1 98.62 57 GLU A O 1
ATOM 452 N N . LEU A 1 58 ? -4.625 -29.906 -31.625 1 98.75 58 LEU A N 1
ATOM 453 C CA . LEU A 1 58 ? -3.186 -29.812 -31.391 1 98.75 58 LEU A CA 1
ATOM 454 C C . LEU A 1 58 ? -2.646 -28.469 -31.875 1 98.75 58 LEU A C 1
ATOM 456 O O . LEU A 1 58 ? -1.842 -27.828 -31.188 1 98.75 58 LEU A O 1
ATOM 460 N N . GLU A 1 59 ? -3.08 -28.016 -33.062 1 98.56 59 GLU A N 1
ATOM 461 C CA . GLU A 1 59 ? -2.67 -26.719 -33.562 1 98.56 59 GLU A CA 1
ATOM 462 C C . GLU A 1 59 ? -3.049 -25.594 -32.594 1 98.56 59 GLU A C 1
ATOM 464 O O . GLU A 1 59 ? -2.211 -24.766 -32.25 1 98.56 59 GLU A O 1
ATOM 469 N N . ILE A 1 60 ? -4.258 -25.609 -32.125 1 98.75 60 ILE A N 1
ATOM 470 C CA . ILE A 1 60 ? -4.797 -24.562 -31.266 1 98.75 60 ILE A CA 1
ATOM 471 C C . ILE A 1 60 ? -4 -24.516 -29.969 1 98.75 60 ILE A C 1
ATOM 473 O O . ILE A 1 60 ? -3.68 -23.438 -29.469 1 98.75 60 ILE A O 1
ATOM 477 N N . THR A 1 61 ? -3.633 -25.672 -29.422 1 98.75 61 THR A N 1
ATOM 478 C CA . THR A 1 61 ? -3.084 -25.703 -28.062 1 98.75 61 THR A CA 1
ATOM 479 C C . THR A 1 61 ? -1.56 -25.641 -28.094 1 98.75 61 THR A C 1
ATOM 481 O O . THR A 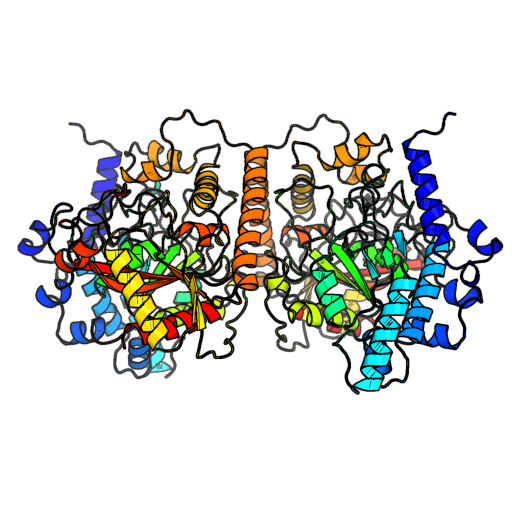1 61 ? -0.92 -25.375 -27.078 1 98.75 61 THR A O 1
ATOM 484 N N . GLU A 1 62 ? -0.901 -25.828 -29.281 1 98.19 62 GLU A N 1
ATOM 485 C CA . GLU A 1 62 ? 0.554 -25.938 -29.281 1 98.19 62 GLU A CA 1
ATOM 486 C C . GLU A 1 62 ? 1.202 -24.812 -30.062 1 98.19 62 GLU A C 1
ATOM 488 O O . GLU A 1 62 ? 2.34 -24.422 -29.797 1 98.19 62 GLU A O 1
ATOM 493 N N . ASN A 1 63 ? 0.465 -24.234 -31.031 1 98.06 63 ASN A N 1
ATOM 494 C CA . ASN A 1 63 ? 1.149 -23.391 -32 1 98.06 63 ASN A CA 1
ATOM 495 C C . ASN A 1 63 ? 1.031 -21.922 -31.641 1 98.06 63 ASN A C 1
ATOM 497 O O . ASN A 1 63 ? 1.68 -21.062 -32.281 1 98.06 63 ASN A O 1
ATOM 501 N N . TYR A 1 64 ? 0.218 -21.609 -30.594 1 98.12 64 TYR A N 1
ATOM 502 C CA . TYR A 1 64 ? -0.064 -20.203 -30.266 1 98.12 64 TYR A CA 1
ATOM 503 C C . TYR A 1 64 ? 0.036 -19.969 -28.766 1 98.12 64 TYR A C 1
ATOM 505 O O . TYR A 1 64 ? -0.343 -20.828 -27.969 1 98.12 64 TYR A O 1
ATOM 513 N N . ASP A 1 65 ? 0.626 -18.828 -28.422 1 98 65 ASP A N 1
ATOM 514 C CA . ASP A 1 65 ? 0.492 -18.391 -27.031 1 98 65 ASP A CA 1
ATOM 515 C C . ASP A 1 65 ? -0.794 -17.594 -26.828 1 98 65 ASP A C 1
ATOM 517 O O . ASP A 1 65 ? -1.601 -17.453 -27.75 1 98 65 ASP A O 1
ATOM 521 N N . ALA A 1 66 ? -1.12 -17.156 -25.625 1 98.69 66 ALA A N 1
ATOM 522 C CA . ALA A 1 66 ? -2.383 -16.5 -25.297 1 98.69 66 ALA A CA 1
ATOM 523 C C . ALA A 1 66 ? -2.582 -15.25 -26.156 1 98.69 66 ALA A C 1
ATOM 525 O O . ALA A 1 66 ? -3.689 -14.977 -26.625 1 98.69 66 ALA A O 1
ATOM 526 N N . THR A 1 67 ? -1.55 -14.469 -26.375 1 98.25 67 THR A N 1
ATOM 527 C CA . THR A 1 67 ? -1.612 -13.242 -27.172 1 98.25 67 THR A CA 1
ATOM 528 C C . THR A 1 67 ? -2.053 -13.555 -28.609 1 98.25 67 THR A C 1
ATOM 530 O O . THR A 1 67 ? -2.939 -12.891 -29.141 1 98.25 67 THR A O 1
ATOM 533 N N . ASP A 1 68 ? -1.451 -14.602 -29.203 1 98.38 68 ASP A N 1
ATOM 534 C CA . ASP A 1 68 ? -1.81 -15.008 -30.562 1 98.38 68 ASP A CA 1
ATOM 535 C C . ASP A 1 68 ? -3.225 -15.578 -30.609 1 98.38 68 ASP A C 1
ATOM 537 O O . ASP A 1 68 ? -3.969 -15.328 -31.562 1 98.38 68 ASP A O 1
ATOM 541 N N . LEU A 1 69 ? -3.547 -16.375 -29.641 1 98.81 69 LEU A N 1
ATOM 542 C CA . LEU A 1 69 ? -4.887 -16.953 -29.594 1 98.81 69 LEU A CA 1
ATOM 543 C C . LEU A 1 69 ? -5.949 -15.859 -29.562 1 98.81 69 LEU A C 1
ATOM 545 O O . LEU A 1 69 ? -6.984 -15.984 -30.219 1 98.81 69 LEU A O 1
ATOM 549 N N . LEU A 1 70 ? -5.695 -14.812 -28.828 1 98.75 70 LEU A N 1
ATOM 550 C CA . LEU A 1 70 ? -6.66 -13.719 -28.719 1 98.75 70 LEU A CA 1
ATOM 551 C C . LEU A 1 70 ? -6.859 -13.023 -30.047 1 98.75 70 LEU A C 1
ATOM 553 O O . LEU A 1 70 ? -7.969 -12.602 -30.391 1 98.75 70 LEU A O 1
ATOM 557 N N . GLN A 1 71 ? -5.809 -12.898 -30.812 1 98.5 71 GLN A N 1
ATOM 558 C CA . GLN A 1 71 ? -5.926 -12.336 -32.156 1 98.5 71 GLN A CA 1
ATOM 559 C C . GLN A 1 71 ? -6.777 -13.227 -33.062 1 98.5 71 GLN A C 1
ATOM 561 O O . GLN A 1 71 ? -7.621 -12.742 -33.812 1 98.5 71 GLN A O 1
ATOM 566 N N . LYS A 1 72 ? -6.562 -14.547 -32.969 1 98.69 72 LYS A N 1
ATOM 567 C CA . LYS A 1 72 ? -7.312 -15.508 -33.75 1 98.69 72 LYS A CA 1
ATOM 568 C C . LYS A 1 72 ? -8.781 -15.531 -33.344 1 98.69 72 LYS A C 1
ATOM 570 O O . LYS A 1 72 ? -9.664 -15.734 -34.188 1 98.69 72 LYS A O 1
ATOM 575 N N . LEU A 1 73 ? -9.055 -15.352 -32.125 1 98.75 73 LEU A N 1
ATOM 576 C CA . LEU A 1 73 ? -10.414 -15.305 -31.625 1 98.75 73 LEU A CA 1
ATOM 577 C C . LEU A 1 73 ? -11.133 -14.047 -32.094 1 98.75 73 LEU A C 1
ATOM 579 O O . LEU A 1 73 ? -12.273 -14.109 -32.562 1 98.75 73 LEU A O 1
ATOM 583 N N . ALA A 1 74 ? -10.469 -12.961 -31.984 1 98.5 74 ALA A N 1
ATOM 584 C CA . ALA A 1 74 ? -11.055 -11.68 -32.406 1 98.5 74 ALA A CA 1
ATOM 585 C C . ALA A 1 74 ? -11.367 -11.664 -33.875 1 98.5 74 ALA A C 1
ATOM 587 O O . ALA A 1 74 ? -12.352 -11.055 -34.312 1 98.5 74 ALA A O 1
ATOM 588 N N . SER A 1 75 ? -10.547 -12.359 -34.719 1 98.06 75 SER A N 1
ATOM 589 C CA . SER A 1 75 ? -10.727 -12.383 -36.188 1 98.06 75 SER A CA 1
ATOM 590 C C . SER A 1 75 ? -11.68 -13.492 -36.594 1 98.06 75 SER A C 1
ATOM 592 O O . SER A 1 75 ? -11.992 -13.633 -37.781 1 98.06 75 SER A O 1
ATOM 594 N N . ARG A 1 76 ? -12.055 -14.359 -35.719 1 97.62 76 ARG A N 1
ATOM 595 C CA . ARG A 1 76 ? -13 -15.453 -35.938 1 97.62 76 ARG A CA 1
ATOM 596 C C . ARG A 1 76 ? -12.344 -16.594 -36.719 1 97.62 76 ARG A C 1
ATOM 598 O O . ARG A 1 76 ? -13.031 -17.453 -37.25 1 97.62 76 ARG A O 1
ATOM 605 N N . GLU A 1 77 ? -10.992 -16.5 -36.688 1 98.44 77 GLU A N 1
ATOM 606 C CA . GLU A 1 77 ? -10.297 -17.672 -37.219 1 98.44 77 GLU A CA 1
ATOM 607 C C . GLU A 1 77 ? -10.539 -18.891 -36.344 1 98.44 77 GLU A C 1
ATOM 609 O O . GLU A 1 77 ? -10.602 -20.016 -36.844 1 98.44 77 GLU A O 1
ATOM 614 N N . PHE A 1 78 ? -10.594 -18.734 -35.094 1 98.75 78 PHE A N 1
ATOM 615 C CA . PHE A 1 78 ? -11.039 -19.719 -34.094 1 98.75 78 PHE A CA 1
ATOM 616 C C . PHE A 1 78 ? -12.289 -19.234 -33.375 1 98.75 78 PHE A C 1
ATOM 618 O O . PHE A 1 78 ? -12.461 -18.047 -33.156 1 98.75 78 PHE A O 1
ATOM 625 N N . SER A 1 79 ? -13.172 -20.109 -33.062 1 98.75 79 SER A N 1
ATOM 626 C CA . SER A 1 79 ? -14.258 -19.766 -32.156 1 98.75 79 SER A CA 1
ATOM 627 C C . SER A 1 79 ? -13.875 -20.047 -30.703 1 98.75 79 SER A C 1
ATOM 629 O O . SER A 1 79 ? -12.969 -20.844 -30.438 1 98.75 79 SER A O 1
ATOM 631 N N . SER A 1 80 ? -14.531 -19.359 -29.828 1 98.88 80 SER A N 1
ATOM 632 C CA . SER A 1 80 ? -14.312 -19.609 -28.406 1 98.88 80 SER A CA 1
ATOM 633 C C . SER A 1 80 ? -14.633 -21.047 -28.047 1 98.88 80 SER A C 1
ATOM 635 O O . SER A 1 80 ? -13.953 -21.656 -27.203 1 98.88 80 SER A O 1
ATOM 637 N N . VAL A 1 81 ? -15.641 -21.641 -28.625 1 98.88 81 VAL A N 1
ATOM 638 C CA . VAL A 1 81 ? -16.031 -23.031 -28.359 1 98.88 81 VAL A CA 1
ATOM 639 C C . VAL A 1 81 ? -14.906 -23.969 -28.797 1 98.88 81 VAL A C 1
ATOM 641 O O . VAL A 1 81 ? -14.547 -24.891 -28.062 1 98.88 81 VAL A O 1
ATOM 644 N N . GLU A 1 82 ? -14.336 -23.703 -29.969 1 98.75 82 GLU A N 1
ATOM 645 C CA . GLU A 1 82 ? -13.25 -24.547 -30.453 1 98.75 82 GLU A CA 1
ATOM 646 C C . GLU A 1 82 ? -12.039 -24.469 -29.531 1 98.75 82 GLU A C 1
ATOM 648 O O . GLU A 1 82 ? -11.461 -25.5 -29.172 1 98.75 82 GLU A O 1
ATOM 653 N N . VAL A 1 83 ? -11.68 -23.281 -29.172 1 98.94 83 VAL A N 1
ATOM 654 C CA . VAL A 1 83 ? -10.492 -23.062 -28.344 1 98.94 83 VAL A CA 1
ATOM 655 C C . VAL A 1 83 ? -10.727 -23.641 -26.953 1 98.94 83 VAL A C 1
ATOM 657 O O . VAL A 1 83 ? -9.859 -24.344 -26.406 1 98.94 83 VAL A O 1
ATOM 660 N N . THR A 1 84 ? -11.891 -23.453 -26.359 1 98.94 84 THR A N 1
ATOM 661 C CA . THR A 1 84 ? -12.227 -23.969 -25.031 1 98.94 84 THR A CA 1
ATOM 662 C C . THR A 1 84 ? -12.25 -25.484 -25.047 1 98.94 84 THR A C 1
ATOM 664 O O . THR A 1 84 ? -11.742 -26.125 -24.109 1 98.94 84 THR A O 1
ATOM 667 N N . THR A 1 85 ? -12.805 -26.047 -26.062 1 98.88 85 THR A N 1
ATOM 668 C CA . THR A 1 85 ? -12.852 -27.5 -26.172 1 98.88 85 THR A CA 1
ATOM 669 C C . THR A 1 85 ? -11.445 -28.094 -26.219 1 98.88 85 THR A C 1
ATOM 671 O O . THR A 1 85 ? -11.148 -29.047 -25.5 1 98.88 85 THR A O 1
ATOM 674 N N . ALA A 1 86 ? -10.633 -27.5 -27.047 1 98.94 86 ALA A N 1
ATOM 675 C CA . ALA A 1 86 ? -9.273 -27.984 -27.203 1 98.94 86 ALA A CA 1
ATOM 676 C C . ALA A 1 86 ? -8.508 -27.938 -25.875 1 98.94 86 ALA A C 1
ATOM 678 O O . ALA A 1 86 ? -7.871 -28.922 -25.484 1 98.94 86 ALA A O 1
ATOM 679 N N . PHE A 1 87 ? -8.602 -26.875 -25.172 1 98.94 87 PHE A N 1
ATOM 680 C CA . PHE A 1 87 ? -7.859 -26.719 -23.938 1 98.94 87 PHE A CA 1
ATOM 681 C C . PHE A 1 87 ? -8.484 -27.562 -22.828 1 98.94 87 PHE A C 1
ATOM 683 O O . PHE A 1 87 ? -7.781 -28.078 -21.953 1 98.94 87 PHE A O 1
ATOM 690 N N . ALA A 1 88 ? -9.82 -27.641 -22.797 1 98.94 88 ALA A N 1
ATOM 691 C CA . ALA A 1 88 ? -10.477 -28.5 -21.812 1 98.94 88 ALA A CA 1
ATOM 692 C C . ALA A 1 88 ? -10.031 -29.953 -21.984 1 98.94 88 ALA A C 1
ATOM 694 O O . ALA A 1 88 ? -9.734 -30.625 -20.984 1 98.94 88 ALA A O 1
ATOM 695 N N . LYS A 1 89 ? -10.016 -30.375 -23.188 1 98.75 89 LYS A N 1
ATOM 696 C CA . LYS A 1 89 ? -9.578 -31.75 -23.469 1 98.75 89 LYS A CA 1
ATOM 697 C C . LYS A 1 89 ? -8.125 -31.969 -23.047 1 98.75 89 LYS A C 1
ATOM 699 O O . LYS A 1 89 ? -7.797 -32.969 -22.422 1 98.75 89 LYS A O 1
ATOM 704 N N . ARG A 1 90 ? -7.32 -31.094 -23.422 1 98.88 90 ARG A N 1
ATOM 705 C CA . ARG A 1 90 ? -5.906 -31.203 -23.078 1 98.88 90 ARG A CA 1
ATOM 706 C C . ARG A 1 90 ? -5.707 -31.141 -21.562 1 98.88 90 ARG A C 1
ATOM 708 O O . ARG A 1 90 ? -4.852 -31.828 -21.016 1 98.88 90 ARG A O 1
ATOM 715 N N . ALA A 1 91 ? -6.469 -30.281 -20.859 1 98.94 91 ALA A N 1
ATOM 716 C CA . ALA A 1 91 ? -6.43 -30.234 -19.391 1 98.94 91 ALA A CA 1
ATOM 717 C C . ALA A 1 91 ? -6.867 -31.562 -18.781 1 98.94 91 ALA A C 1
ATOM 719 O O . ALA A 1 91 ? -6.289 -32 -17.797 1 98.94 91 ALA A O 1
ATOM 720 N N . ALA A 1 92 ? -7.887 -32.156 -19.344 1 98.94 92 ALA A N 1
ATOM 721 C CA . ALA A 1 92 ? -8.336 -33.469 -18.891 1 98.94 92 ALA A CA 1
ATOM 722 C C . ALA A 1 92 ? -7.23 -34.5 -19.016 1 98.94 92 ALA A C 1
ATOM 724 O O . ALA A 1 92 ? -7.039 -35.344 -18.125 1 98.94 92 ALA A O 1
ATOM 725 N N . ILE A 1 93 ? -6.535 -34.438 -20.125 1 98.88 93 ILE A N 1
ATOM 726 C CA . ILE A 1 93 ? -5.414 -35.344 -20.344 1 98.88 93 ILE A CA 1
ATOM 727 C C . ILE A 1 93 ? -4.328 -35.094 -19.312 1 98.88 93 ILE A C 1
ATOM 729 O O . ILE A 1 93 ? -3.846 -36.031 -18.672 1 98.88 93 ILE A O 1
ATOM 733 N N . ALA A 1 94 ? -3.975 -33.844 -19.094 1 98.94 94 ALA A N 1
ATOM 734 C CA . ALA A 1 94 ? -2.959 -33.5 -18.109 1 98.94 94 ALA A CA 1
ATOM 735 C C . ALA A 1 94 ? -3.338 -34 -16.719 1 98.94 94 ALA A C 1
ATOM 737 O O . ALA A 1 94 ? -2.496 -34.531 -15.992 1 98.94 94 ALA A O 1
ATOM 738 N N . GLN A 1 95 ? -4.586 -33.844 -16.344 1 98.88 95 GLN A N 1
ATOM 739 C CA . GLN A 1 95 ? -5.094 -34.281 -15.039 1 98.88 95 GLN A CA 1
ATOM 740 C C . GLN A 1 95 ? -4.867 -35.781 -14.812 1 98.88 95 GLN A C 1
ATOM 742 O O . GLN A 1 95 ? -4.469 -36.188 -13.727 1 98.88 95 GLN A O 1
ATOM 747 N N . GLN A 1 96 ? -5.016 -36.531 -15.805 1 98.69 96 GLN A N 1
ATOM 748 C CA . GLN A 1 96 ? -4.996 -37.969 -15.68 1 98.69 96 GLN A CA 1
ATOM 749 C C . GLN A 1 96 ? -3.568 -38.5 -15.516 1 98.69 96 GLN A C 1
ATOM 751 O O . GLN A 1 96 ? -3.361 -39.656 -15.102 1 98.69 96 GLN A O 1
ATOM 756 N N . VAL A 1 97 ? -2.559 -37.625 -15.766 1 98.75 97 VAL A N 1
ATOM 757 C CA . VAL A 1 97 ? -1.195 -38.125 -15.688 1 98.75 97 VAL A CA 1
ATOM 758 C C . VAL A 1 97 ? -0.394 -37.312 -14.672 1 98.75 97 VAL A C 1
ATOM 760 O O . VAL A 1 97 ? 0.702 -37.719 -14.273 1 98.75 97 VAL A O 1
ATOM 763 N N . THR A 1 98 ? -0.944 -36.188 -14.141 1 98.81 98 THR A N 1
ATOM 764 C CA . THR A 1 98 ? -0.152 -35.375 -13.227 1 98.81 98 THR A CA 1
ATOM 765 C C . THR A 1 98 ? -0.964 -35 -11.992 1 98.81 98 THR A C 1
ATOM 767 O O . THR A 1 98 ? -0.417 -34.469 -11.016 1 98.81 98 THR A O 1
ATOM 770 N N . PHE A 1 99 ? -2.256 -35.156 -12.016 1 98.69 99 PHE A N 1
ATOM 771 C CA . PHE A 1 99 ? -3.133 -34.781 -10.922 1 98.69 99 PHE A CA 1
ATOM 772 C C . PHE A 1 99 ? -3.076 -33.281 -10.68 1 98.69 99 PHE A C 1
ATOM 774 O O . PHE A 1 99 ? -3.049 -32.812 -9.539 1 98.69 99 PHE A O 1
ATOM 781 N N . CYS A 1 100 ? -3.072 -32.5 -11.742 1 98.88 100 CYS A N 1
ATOM 782 C CA . CYS A 1 100 ? -2.818 -31.062 -11.633 1 98.88 100 CYS A CA 1
ATOM 783 C C . CYS A 1 100 ? -4.113 -30.297 -11.398 1 98.88 100 CYS A C 1
ATOM 785 O O . CYS A 1 100 ? -4.086 -29.094 -11.117 1 98.88 100 CYS A O 1
ATOM 787 N N . LEU A 1 101 ? -5.289 -30.922 -11.391 1 98.94 101 LEU A N 1
ATOM 788 C CA . LEU A 1 101 ? -6.547 -30.203 -11.258 1 98.94 101 LEU A CA 1
ATOM 789 C C . LEU A 1 101 ? -7.27 -30.594 -9.969 1 98.94 101 LEU A C 1
ATOM 791 O O . LEU A 1 101 ? -7.031 -31.672 -9.43 1 98.94 101 LEU A O 1
ATOM 795 N N . THR A 1 102 ? -8.141 -29.703 -9.477 1 98.75 102 THR A N 1
ATOM 796 C CA . THR A 1 102 ? -9.07 -29.984 -8.391 1 98.75 102 THR A CA 1
ATOM 797 C C . THR A 1 102 ? -10.508 -30.062 -8.914 1 98.75 102 THR A C 1
ATOM 799 O O . THR A 1 102 ? -11.07 -31.141 -9.039 1 98.75 102 THR A O 1
ATOM 802 N N . GLU A 1 103 ? -11.008 -28.922 -9.438 1 98.62 103 GLU A N 1
ATOM 803 C CA . GLU A 1 103 ? -12.352 -28.844 -10.008 1 98.62 103 GLU A CA 1
ATOM 804 C C . GLU A 1 103 ? -12.297 -28.531 -11.5 1 98.62 103 GLU A C 1
ATOM 806 O O . GLU A 1 103 ? -11.617 -27.594 -11.922 1 98.62 103 GLU A O 1
ATOM 811 N N . THR A 1 104 ? -12.984 -29.359 -12.273 1 98.75 104 THR A N 1
ATOM 812 C CA . THR A 1 104 ? -13.25 -29.016 -13.664 1 98.75 104 THR A CA 1
ATOM 813 C C . THR A 1 104 ? -14.727 -28.656 -13.867 1 98.75 104 THR A C 1
ATOM 815 O O . THR A 1 104 ? -15.594 -29.188 -13.172 1 98.75 104 THR A O 1
ATOM 818 N N . PHE A 1 105 ? -14.977 -27.75 -14.594 1 98.62 105 PHE A N 1
ATOM 819 C CA . PHE A 1 105 ? -16.328 -27.328 -14.922 1 98.62 105 PHE A CA 1
ATOM 820 C C . PHE A 1 105 ? -16.438 -26.953 -16.391 1 98.62 105 PHE A C 1
ATOM 822 O O . PHE A 1 105 ? -16.844 -25.844 -16.734 1 98.62 105 PHE A O 1
ATOM 829 N N . PHE A 1 106 ? -16.188 -27.922 -17.281 1 98.75 106 PHE A N 1
ATOM 830 C CA . PHE A 1 106 ? -16.062 -27.797 -18.719 1 98.75 106 PHE A CA 1
ATOM 831 C C . PHE A 1 106 ? -17.391 -27.422 -19.344 1 98.75 106 PHE A C 1
ATOM 833 O O . PHE A 1 106 ? -17.438 -26.672 -20.328 1 98.75 106 PHE A O 1
ATOM 840 N N . ASP A 1 107 ? -18.469 -27.938 -18.766 1 98.19 107 ASP A N 1
ATOM 841 C CA . ASP A 1 107 ? -19.797 -27.609 -19.281 1 98.19 107 ASP A CA 1
ATOM 842 C C . ASP A 1 107 ? -20.094 -26.125 -19.125 1 98.19 107 ASP A C 1
ATOM 844 O O . ASP A 1 107 ? -20.594 -25.469 -20.047 1 98.19 107 ASP A O 1
ATOM 848 N N . MET A 1 108 ? -19.781 -25.609 -17.953 1 98.31 108 MET A N 1
ATOM 849 C CA . MET A 1 108 ? -19.953 -24.188 -17.703 1 98.31 108 MET A CA 1
ATOM 850 C C . MET A 1 108 ? -19.094 -23.375 -18.656 1 98.31 108 MET A C 1
ATOM 852 O O . MET A 1 108 ? -19.531 -22.328 -19.156 1 98.31 108 MET A O 1
ATOM 856 N N . ALA A 1 109 ? -17.906 -23.828 -18.891 1 98.88 109 ALA A N 1
ATOM 857 C CA . ALA A 1 109 ? -16.953 -23.141 -19.75 1 98.88 109 ALA A CA 1
ATOM 858 C C . ALA A 1 109 ? -17.438 -23.125 -21.188 1 98.88 109 ALA A C 1
ATOM 860 O O . ALA A 1 109 ? -17.359 -22.094 -21.875 1 98.88 109 ALA A O 1
ATOM 861 N N . LEU A 1 110 ? -17.938 -24.219 -21.641 1 98.81 110 LEU A N 1
ATOM 862 C CA . LEU A 1 110 ? -18.406 -24.312 -23.016 1 98.81 110 LEU A CA 1
ATOM 863 C C . LEU A 1 110 ? -19.656 -23.469 -23.219 1 98.81 110 LEU A C 1
ATOM 865 O O . LEU A 1 110 ? -19.844 -22.875 -24.297 1 98.81 110 LEU A O 1
ATOM 869 N N . ALA A 1 111 ? -20.5 -23.438 -22.219 1 98.81 111 ALA A N 1
ATOM 870 C CA . ALA A 1 111 ? -21.656 -22.547 -22.281 1 98.81 111 ALA A CA 1
ATOM 871 C C . ALA A 1 111 ? -21.234 -21.094 -22.406 1 98.81 111 ALA A C 1
ATOM 873 O O . ALA A 1 111 ? -21.766 -20.328 -23.219 1 98.81 111 ALA A O 1
ATOM 874 N N . ARG A 1 112 ? -20.266 -20.688 -21.609 1 98.81 112 ARG A N 1
ATOM 875 C CA . ARG A 1 112 ? -19.703 -19.344 -21.672 1 98.81 112 ARG A CA 1
ATOM 876 C C . ARG A 1 112 ? -19.062 -19.062 -23.031 1 98.81 112 ARG A C 1
ATOM 878 O O . ARG A 1 112 ? -19.25 -17.984 -23.594 1 98.81 112 ARG A O 1
ATOM 885 N N . ALA A 1 113 ? -18.328 -20 -23.516 1 98.94 113 ALA A N 1
ATOM 886 C CA . ALA A 1 113 ? -17.672 -19.859 -24.812 1 98.94 113 ALA A CA 1
ATOM 887 C C . ALA A 1 113 ? -18.703 -19.609 -25.922 1 98.94 113 ALA A C 1
ATOM 889 O O . ALA A 1 113 ? -18.5 -18.766 -26.797 1 98.94 113 ALA A O 1
ATOM 890 N N . LYS A 1 114 ? -19.781 -20.328 -25.891 1 98.88 114 LYS A N 1
ATOM 891 C CA . LYS A 1 114 ? -20.844 -20.156 -26.875 1 98.88 114 LYS A CA 1
ATOM 892 C C . LYS A 1 114 ? -21.453 -18.766 -26.797 1 98.88 114 LYS A C 1
ATOM 894 O O . LYS A 1 114 ? -21.719 -18.141 -27.828 1 98.88 114 LYS A O 1
ATOM 899 N N . GLU A 1 115 ? -21.688 -18.312 -25.609 1 98.81 115 GLU A N 1
ATOM 900 C CA . GLU A 1 115 ? -22.188 -16.953 -25.422 1 98.81 115 GLU A CA 1
ATOM 901 C C . GLU A 1 115 ? -21.266 -15.922 -26.062 1 98.81 115 GLU A C 1
ATOM 903 O O . GLU A 1 115 ? -21.719 -14.953 -26.656 1 98.81 115 GLU A O 1
ATOM 908 N N . LEU A 1 116 ? -20 -16.094 -25.906 1 98.88 116 LEU A N 1
ATOM 909 C CA . LEU A 1 116 ? -19.016 -15.164 -26.422 1 98.88 116 LEU A CA 1
ATOM 910 C C . LEU A 1 116 ? -18.969 -15.211 -27.953 1 98.88 116 LEU A C 1
ATOM 912 O O . LEU A 1 116 ? -18.844 -14.18 -28.609 1 98.88 116 LEU A O 1
ATOM 916 N N . ASP A 1 117 ? -19.062 -16.391 -28.5 1 98.81 117 ASP A N 1
ATOM 917 C CA . ASP A 1 117 ? -19.156 -16.531 -29.953 1 98.81 117 ASP A CA 1
ATOM 918 C C . ASP A 1 117 ? -20.391 -15.828 -30.484 1 98.81 117 ASP A C 1
ATOM 920 O O . ASP A 1 117 ? -20.328 -15.133 -31.5 1 98.81 117 ASP A O 1
ATOM 924 N N . ASP A 1 118 ? -21.5 -16.047 -29.844 1 98.75 118 ASP A N 1
ATOM 925 C CA . ASP A 1 118 ? -22.75 -15.414 -30.266 1 98.75 118 ASP A CA 1
ATOM 926 C C . ASP A 1 118 ? -22.641 -13.891 -30.188 1 98.75 118 ASP A C 1
ATOM 928 O O . ASP A 1 118 ? -23.109 -13.188 -31.094 1 98.75 118 ASP A O 1
ATOM 932 N N . HIS A 1 119 ? -22.078 -13.414 -29.141 1 98.75 119 HIS A N 1
ATOM 933 C CA . HIS A 1 119 ? -21.891 -11.977 -29 1 98.75 119 HIS A CA 1
ATOM 934 C C . HIS A 1 119 ? -21.062 -11.406 -30.141 1 98.75 119 HIS A C 1
ATOM 936 O O . HIS A 1 119 ? -21.422 -10.383 -30.734 1 98.75 119 HIS A O 1
ATOM 942 N N . LEU A 1 120 ? -19.938 -12.055 -30.359 1 98.62 120 LEU A N 1
ATOM 943 C CA . LEU A 1 120 ? -19.062 -11.586 -31.422 1 98.62 120 LEU A CA 1
ATOM 944 C C . LEU A 1 120 ? -19.766 -11.641 -32.781 1 98.62 120 LEU A C 1
ATOM 946 O O . LEU A 1 120 ? -19.625 -10.734 -33.594 1 98.62 120 LEU A O 1
ATOM 950 N N . ALA A 1 121 ? -20.5 -12.656 -33.031 1 98.25 121 ALA A N 1
ATOM 951 C CA . ALA A 1 121 ? -21.25 -12.805 -34.281 1 98.25 121 ALA A CA 1
ATOM 952 C C . ALA A 1 121 ? -22.297 -11.703 -34.438 1 98.25 121 ALA A C 1
ATOM 954 O O . ALA A 1 121 ? -22.484 -11.172 -35.531 1 98.25 121 ALA A O 1
ATOM 955 N N . LYS A 1 122 ? -22.891 -11.406 -33.375 1 98.38 122 LYS A N 1
ATOM 956 C CA . LYS A 1 122 ? -24 -10.453 -33.406 1 98.38 122 LYS A CA 1
ATOM 957 C C . LYS A 1 122 ? -23.484 -9.016 -33.469 1 98.38 122 LYS A C 1
ATOM 959 O O . LYS A 1 122 ? -24.062 -8.164 -34.125 1 98.38 122 LYS A O 1
ATOM 964 N N . THR A 1 123 ? -22.438 -8.695 -32.781 1 98.19 123 THR A N 1
ATOM 965 C CA . THR A 1 123 ? -22.062 -7.297 -32.562 1 98.19 123 THR A CA 1
ATOM 966 C C . THR A 1 123 ? -20.828 -6.941 -33.406 1 98.19 123 THR A C 1
ATOM 968 O O . THR A 1 123 ? -20.547 -5.762 -33.625 1 98.19 123 THR A O 1
ATOM 971 N N . GLY A 1 124 ? -20.078 -7.902 -33.719 1 98.19 124 GLY A N 1
ATOM 972 C CA . GLY A 1 124 ? -18.828 -7.68 -34.406 1 98.19 124 GLY A CA 1
ATOM 973 C C . GLY A 1 124 ? -17.703 -7.223 -33.469 1 98.19 124 GLY A C 1
ATOM 974 O O . GLY A 1 124 ? -16.609 -6.91 -33.938 1 98.19 124 GLY A O 1
ATOM 975 N N . LYS A 1 125 ? -17.984 -7.176 -32.156 1 98.12 125 LYS A N 1
ATOM 976 C CA . LYS A 1 125 ? -17 -6.688 -31.188 1 98.12 125 LYS A CA 1
ATOM 977 C C . LYS A 1 125 ? -16.734 -7.73 -30.109 1 98.12 125 LYS A C 1
ATOM 979 O O . LYS A 1 125 ? -17.641 -8.484 -29.734 1 98.12 125 LYS A O 1
ATOM 984 N N . THR A 1 126 ? -15.523 -7.793 -29.641 1 98.69 126 THR A N 1
ATOM 985 C CA . THR A 1 126 ? -15.203 -8.648 -28.516 1 98.69 126 THR A CA 1
ATOM 986 C C . THR A 1 126 ? -15.797 -8.078 -27.219 1 98.69 126 THR A C 1
ATOM 988 O O . THR A 1 126 ? -16.016 -6.871 -27.109 1 98.69 126 THR A O 1
ATOM 991 N N . VAL A 1 127 ? -16.016 -8.93 -26.312 1 98.38 127 VAL A N 1
ATOM 992 C CA . VAL A 1 127 ? -16.531 -8.516 -25.016 1 98.38 127 VAL A CA 1
ATOM 993 C C . VAL A 1 127 ? -15.461 -7.742 -24.25 1 98.38 127 VAL A C 1
ATOM 995 O O . VAL A 1 127 ? -15.773 -6.816 -23.484 1 98.38 127 VAL A O 1
ATOM 998 N N . GLY A 1 128 ? -14.242 -8.125 -24.391 1 98.31 128 GLY A N 1
ATOM 999 C CA . GLY A 1 128 ? -13.094 -7.527 -23.719 1 98.31 128 GLY A CA 1
ATOM 1000 C C . GLY A 1 128 ? -11.773 -8.109 -24.188 1 98.31 128 GLY A C 1
ATOM 1001 O O . GLY A 1 128 ? -11.734 -8.922 -25.109 1 98.31 128 GLY A O 1
ATOM 1002 N N . PRO A 1 129 ? -10.75 -7.723 -23.484 1 98.38 129 PRO A N 1
ATOM 1003 C CA . PRO A 1 129 ? -9.406 -8.078 -23.938 1 98.38 129 PRO A CA 1
ATOM 1004 C C . PRO A 1 129 ? -9.117 -9.578 -23.812 1 98.38 129 PRO A C 1
ATOM 1006 O O . PRO A 1 129 ? -8.172 -10.078 -24.422 1 98.38 129 PRO A O 1
ATOM 1009 N N . PHE A 1 130 ? -9.922 -10.352 -23.047 1 98.75 130 PHE A N 1
ATOM 1010 C CA . PHE A 1 130 ? -9.711 -11.781 -22.875 1 98.75 130 PHE A CA 1
ATOM 1011 C C . PHE A 1 130 ? -10.797 -12.578 -23.594 1 98.75 130 PHE A C 1
ATOM 1013 O O . PHE A 1 130 ? -11.008 -13.758 -23.297 1 98.75 130 PHE A O 1
ATOM 1020 N N . HIS A 1 131 ? -11.477 -11.961 -24.578 1 98.81 131 HIS A N 1
ATOM 1021 C CA . HIS A 1 131 ? -12.617 -12.578 -25.234 1 98.81 131 HIS A CA 1
ATOM 1022 C C . HIS A 1 131 ? -12.289 -13.992 -25.688 1 98.81 131 HIS A C 1
ATOM 1024 O O . HIS A 1 131 ? -11.508 -14.18 -26.625 1 98.81 131 HIS A O 1
ATOM 1030 N N . GLY A 1 132 ? -12.914 -14.969 -24.984 1 98.88 132 GLY A N 1
ATOM 1031 C CA . GLY A 1 132 ? -12.883 -16.344 -25.453 1 98.88 132 GLY A CA 1
ATOM 1032 C C . GLY A 1 132 ? -11.648 -17.109 -25 1 98.88 132 GLY A C 1
ATOM 1033 O O . GLY A 1 132 ? -11.484 -18.281 -25.312 1 98.88 132 GLY A O 1
ATOM 1034 N N . LEU A 1 133 ? -10.742 -16.484 -24.25 1 98.88 133 LEU A N 1
ATOM 1035 C CA . LEU A 1 133 ? -9.492 -17.109 -23.828 1 98.88 133 LEU A CA 1
ATOM 1036 C C . LEU A 1 133 ? -9.711 -17.984 -22.594 1 98.88 133 LEU A C 1
ATOM 1038 O O . LEU A 1 133 ? -10.164 -17.5 -21.562 1 98.88 133 LEU A O 1
ATOM 1042 N N . PRO A 1 134 ? -9.391 -19.297 -22.672 1 98.88 134 PRO A N 1
ATOM 1043 C CA . PRO A 1 134 ? -9.406 -20.125 -21.453 1 98.88 134 PRO A CA 1
ATOM 1044 C C . PRO A 1 134 ? -8.32 -19.719 -20.453 1 98.88 134 PRO A C 1
ATOM 1046 O O . PRO A 1 134 ? -7.168 -19.516 -20.844 1 98.88 134 PRO A O 1
ATOM 1049 N N . ILE A 1 135 ? -8.68 -19.547 -19.219 1 98.94 135 ILE A N 1
ATOM 1050 C CA . ILE A 1 135 ? -7.75 -19.219 -18.141 1 98.94 135 ILE A CA 1
ATOM 1051 C C . ILE A 1 135 ? -7.992 -20.156 -16.953 1 98.94 135 ILE A C 1
ATOM 1053 O O . ILE A 1 135 ? -9.141 -20.359 -16.531 1 98.94 135 ILE A O 1
ATOM 1057 N N . SER A 1 136 ? -6.988 -20.828 -16.469 1 98.94 136 SER A N 1
ATOM 1058 C CA . SER A 1 136 ? -7.078 -21.672 -15.273 1 98.94 136 SER A CA 1
ATOM 1059 C C . SER A 1 136 ? -6.781 -20.859 -14.016 1 98.94 136 SER A C 1
ATOM 1061 O O . SER A 1 136 ? -6.098 -19.828 -14.078 1 98.94 136 SER A O 1
ATOM 1063 N N . LEU A 1 137 ? -7.336 -21.312 -12.883 1 98.88 137 LEU A N 1
ATOM 1064 C CA . LEU A 1 137 ? -7.145 -20.609 -11.625 1 98.88 137 LEU A CA 1
ATOM 1065 C C . LEU A 1 137 ? -6.742 -21.562 -10.516 1 98.88 137 LEU A C 1
ATOM 1067 O O . LEU A 1 137 ? -7.258 -22.688 -10.438 1 98.88 137 LEU A O 1
ATOM 1071 N N . LYS A 1 138 ? -5.875 -21.094 -9.656 1 98.81 138 LYS A N 1
ATOM 1072 C CA . LYS A 1 138 ? -5.531 -21.828 -8.438 1 98.81 138 LYS A CA 1
ATOM 1073 C C . LYS A 1 138 ? -6.777 -22.141 -7.613 1 98.81 138 LYS A C 1
ATOM 1075 O O . LYS A 1 138 ? -7.738 -21.359 -7.613 1 98.81 138 LYS A O 1
ATOM 1080 N N . GLU A 1 139 ? -6.73 -23.188 -6.922 1 98.56 139 GLU A N 1
ATOM 1081 C CA . GLU A 1 139 ? -7.812 -23.734 -6.105 1 98.56 139 GLU A CA 1
ATOM 1082 C C . GLU A 1 139 ? -8.398 -22.672 -5.184 1 98.56 139 GLU A C 1
ATOM 1084 O O . GLU A 1 139 ? -9.586 -22.719 -4.848 1 98.56 139 GLU A O 1
ATOM 1089 N N . THR A 1 140 ? -7.664 -21.625 -4.84 1 98.56 140 THR A N 1
ATOM 1090 C CA . THR A 1 140 ? -8.078 -20.688 -3.795 1 98.56 140 THR A CA 1
ATOM 1091 C C . THR A 1 140 ? -9.094 -19.688 -4.336 1 98.56 140 THR A C 1
ATOM 1093 O O . THR A 1 140 ? -9.789 -19.031 -3.566 1 98.56 140 THR A O 1
ATOM 1096 N N . PHE A 1 141 ? -9.172 -19.562 -5.605 1 98.75 141 PHE A N 1
ATOM 1097 C CA . PHE A 1 141 ? -10.094 -18.609 -6.191 1 98.75 141 PHE A CA 1
ATOM 1098 C C . PHE A 1 141 ? -11.523 -19.141 -6.172 1 98.75 141 PHE A C 1
ATOM 1100 O O . PHE A 1 141 ? -11.789 -20.234 -6.68 1 98.75 141 PHE A O 1
ATOM 1107 N N . ASN A 1 142 ? -12.43 -18.359 -5.633 1 98.81 142 ASN A N 1
ATOM 1108 C CA . ASN A 1 142 ? -13.836 -18.734 -5.621 1 98.81 142 ASN A CA 1
ATOM 1109 C C . ASN A 1 142 ? -14.516 -18.406 -6.941 1 98.81 142 ASN A C 1
ATOM 1111 O O . ASN A 1 142 ? -14.328 -17.312 -7.484 1 98.81 142 ASN A O 1
ATOM 1115 N N . ILE A 1 143 ? -15.156 -19.312 -7.441 1 98.69 143 ILE A N 1
ATOM 1116 C CA . ILE A 1 143 ? -16.047 -19.188 -8.586 1 98.69 143 ILE A CA 1
ATOM 1117 C C . ILE A 1 143 ? -17.469 -19.609 -8.195 1 98.69 143 ILE A C 1
ATOM 1119 O O . ILE A 1 143 ? -17.656 -20.703 -7.656 1 98.69 143 ILE A O 1
ATOM 1123 N N . THR A 1 144 ? -18.422 -18.766 -8.453 1 98.38 144 THR A N 1
ATOM 1124 C CA . THR A 1 144 ? -19.797 -19.062 -8.062 1 98.38 144 THR A CA 1
ATOM 1125 C C . THR A 1 144 ? -20.234 -20.422 -8.578 1 98.38 144 THR A C 1
ATOM 1127 O O . THR A 1 144 ? -20.109 -20.719 -9.766 1 98.38 144 THR A O 1
ATOM 1130 N N . GLY A 1 145 ? -20.656 -21.266 -7.688 1 98.12 145 GLY A N 1
ATOM 1131 C CA . GLY A 1 145 ? -21.188 -22.578 -8.047 1 98.12 145 GLY A CA 1
ATOM 1132 C C . GLY A 1 145 ? -20.141 -23.672 -8.062 1 98.12 145 GLY A C 1
ATOM 1133 O O . GLY A 1 145 ? -20.453 -24.844 -8.211 1 98.12 145 GLY A O 1
ATOM 1134 N N . VAL A 1 146 ? -18.859 -23.359 -7.934 1 98.5 146 VAL A N 1
ATOM 1135 C CA . VAL A 1 146 ? -17.766 -24.328 -7.941 1 98.5 146 VAL A CA 1
ATOM 1136 C C . VAL A 1 146 ? -17.203 -24.484 -6.531 1 98.5 146 VAL A C 1
ATOM 1138 O O . VAL A 1 146 ? -16.875 -23.484 -5.879 1 98.5 146 VAL A O 1
ATOM 1141 N N . PRO A 1 147 ? -17.094 -25.672 -5.984 1 98.06 147 PRO A N 1
ATOM 1142 C CA . PRO A 1 147 ? -16.562 -25.875 -4.637 1 98.06 147 PRO A CA 1
ATOM 1143 C C . PRO A 1 147 ? -15.109 -25.406 -4.496 1 98.06 147 PRO A C 1
ATOM 1145 O O . PRO A 1 147 ? -14.328 -25.516 -5.441 1 98.06 147 PRO A O 1
ATOM 1148 N N . THR A 1 148 ? -14.82 -24.906 -3.354 1 98.5 148 THR A N 1
ATOM 1149 C CA . THR A 1 148 ? -13.461 -24.562 -2.936 1 98.5 148 THR A CA 1
ATOM 1150 C C . THR A 1 148 ? -13.117 -25.234 -1.609 1 98.5 148 THR A C 1
ATOM 1152 O O . THR A 1 148 ? -13.547 -24.766 -0.546 1 98.5 148 THR A O 1
ATOM 1155 N N . THR A 1 149 ? -12.289 -26.281 -1.678 1 98.12 149 THR A N 1
ATOM 1156 C CA . THR A 1 149 ? -12 -27.047 -0.464 1 98.12 149 THR A CA 1
ATOM 1157 C C . THR A 1 149 ? -10.594 -26.734 0.043 1 98.12 149 THR A C 1
ATOM 1159 O O . THR A 1 149 ? -10.258 -27.047 1.188 1 98.12 149 THR A O 1
ATOM 1162 N N . LEU A 1 150 ? -9.734 -26.25 -0.822 1 98.19 150 LEU A N 1
ATOM 1163 C CA . LEU A 1 150 ? -8.352 -25.906 -0.531 1 98.19 150 LEU A CA 1
ATOM 1164 C C . LEU A 1 150 ? -7.539 -27.156 -0.202 1 98.19 150 LEU A C 1
ATOM 1166 O O . LEU A 1 150 ? -6.473 -27.062 0.411 1 98.19 150 LEU A O 1
ATOM 1170 N N . GLY A 1 151 ? -8.062 -28.266 -0.522 1 98.19 151 GLY A N 1
ATOM 1171 C CA . GLY A 1 151 ? -7.367 -29.5 -0.209 1 98.19 151 GLY A CA 1
ATOM 1172 C C . GLY A 1 151 ? -7.555 -29.938 1.229 1 98.19 151 GLY A C 1
ATOM 1173 O O . GLY A 1 151 ? -6.879 -30.859 1.694 1 98.19 151 GLY A O 1
ATOM 1174 N N . PHE A 1 152 ? -8.445 -29.328 2.006 1 98.31 152 PHE A N 1
ATOM 1175 C CA . PHE A 1 152 ? -8.766 -29.75 3.367 1 98.31 152 PHE A CA 1
ATOM 1176 C C . PHE A 1 152 ? -9.945 -30.703 3.375 1 98.31 152 PHE A C 1
ATOM 1178 O O . PHE A 1 152 ? -11 -30.406 2.805 1 98.31 152 PHE A O 1
ATOM 1185 N N . VAL A 1 153 ? -9.812 -31.797 4.117 1 98.31 153 VAL A N 1
ATOM 1186 C CA . VAL A 1 153 ? -10.906 -32.75 4.238 1 98.31 153 VAL A CA 1
ATOM 1187 C C . VAL A 1 153 ? -12.07 -32.125 4.984 1 98.31 153 VAL A C 1
ATOM 1189 O O . VAL A 1 153 ? -13.234 -32.344 4.648 1 98.31 153 VAL A O 1
ATOM 1192 N N . SER A 1 154 ? -11.797 -31.25 5.949 1 97.75 154 SER A N 1
ATOM 1193 C CA . SER A 1 154 ? -12.82 -30.609 6.766 1 97.75 154 SER A CA 1
ATOM 1194 C C . SER A 1 154 ? -13.641 -29.609 5.945 1 97.75 154 SER A C 1
ATOM 1196 O O . SER A 1 154 ? -14.703 -29.172 6.375 1 97.75 154 SER A O 1
ATOM 1198 N N . PHE A 1 155 ? -13.172 -29.266 4.773 1 98 155 PHE A N 1
ATOM 1199 C CA . PHE A 1 155 ? -13.875 -28.281 3.949 1 98 155 PHE A CA 1
ATOM 1200 C C . PHE A 1 155 ? -14.758 -28.984 2.916 1 98 155 PHE A C 1
ATOM 1202 O O . PHE A 1 155 ? -15.5 -28.328 2.188 1 98 155 PHE A O 1
ATOM 1209 N N . LEU A 1 156 ? -14.703 -30.312 2.82 1 97.81 156 LEU A N 1
ATOM 1210 C CA . LEU A 1 156 ? -15.422 -31.078 1.8 1 97.81 156 LEU A CA 1
ATOM 1211 C C . LEU A 1 156 ? -16.938 -30.938 1.987 1 97.81 156 LEU A C 1
ATOM 1213 O O . LEU A 1 156 ? -17.703 -31.094 1.033 1 97.81 156 LEU A O 1
ATOM 1217 N N . ASP A 1 157 ? -17.391 -30.594 3.205 1 95.12 157 ASP A N 1
ATOM 1218 C CA . ASP A 1 157 ? -18.812 -30.516 3.484 1 95.12 157 ASP A CA 1
ATOM 1219 C C . ASP A 1 157 ? -19.344 -29.094 3.264 1 95.12 157 ASP A C 1
ATOM 1221 O O . ASP A 1 157 ? -20.531 -28.844 3.379 1 95.12 157 ASP A O 1
ATOM 1225 N N . ARG A 1 158 ? -18.469 -28.203 2.973 1 95.31 158 ARG A N 1
ATOM 1226 C CA . ARG A 1 158 ? -18.891 -26.828 2.713 1 95.31 158 ARG A CA 1
ATOM 1227 C C . ARG A 1 158 ? -19.625 -26.719 1.378 1 95.31 158 ARG A C 1
ATOM 1229 O O . ARG A 1 158 ? -19.281 -27.438 0.427 1 95.31 158 ARG A O 1
ATOM 1236 N N . PRO A 1 159 ? -20.625 -25.828 1.358 1 95.88 159 PRO A N 1
ATOM 1237 C CA . PRO A 1 159 ? -21.281 -25.609 0.071 1 95.88 159 PRO A CA 1
ATOM 1238 C C . PRO A 1 159 ? -20.375 -24.953 -0.956 1 95.88 159 PRO A C 1
ATOM 1240 O O . PRO A 1 159 ? -19.328 -24.375 -0.593 1 95.88 159 PRO A O 1
ATOM 1243 N N . ALA A 1 160 ? -20.781 -25.062 -2.18 1 96.38 160 ALA A N 1
ATOM 1244 C CA . ALA A 1 160 ? -20.062 -24.344 -3.24 1 96.38 160 ALA A CA 1
ATOM 1245 C C . ALA A 1 160 ? -20.078 -22.844 -2.992 1 96.38 160 ALA A C 1
ATOM 1247 O O . ALA A 1 160 ? -20.953 -22.328 -2.297 1 96.38 160 ALA A O 1
ATOM 1248 N N . ALA A 1 161 ? -19.094 -22.203 -3.568 1 95.88 161 ALA A N 1
ATOM 1249 C CA . ALA A 1 161 ? -18.969 -20.766 -3.412 1 95.88 161 ALA A CA 1
ATOM 1250 C C . ALA A 1 161 ? -20.203 -20.031 -3.947 1 95.88 161 ALA A C 1
ATOM 1252 O O . ALA A 1 161 ? -20.75 -20.422 -4.98 1 95.88 161 ALA A O 1
ATOM 1253 N N . THR A 1 162 ? -20.625 -18.938 -3.295 1 96.75 162 THR A N 1
ATOM 1254 C CA . THR A 1 162 ? -21.797 -18.172 -3.703 1 96.75 162 THR A CA 1
ATOM 1255 C C . THR A 1 162 ? -21.391 -16.844 -4.316 1 96.75 162 THR A C 1
ATOM 1257 O O . THR A 1 162 ? -22.25 -16 -4.613 1 96.75 162 THR A O 1
ATOM 1260 N N . HIS A 1 163 ? -20.094 -16.625 -4.387 1 97.25 163 HIS A N 1
ATOM 1261 C CA . HIS A 1 163 ? -19.578 -15.398 -4.992 1 97.25 163 HIS A CA 1
ATOM 1262 C C . HIS A 1 163 ? -18.281 -15.664 -5.75 1 97.25 163 HIS A C 1
ATOM 1264 O O . HIS A 1 163 ? -17.578 -16.641 -5.465 1 97.25 163 HIS A O 1
ATOM 1270 N N . ASP A 1 164 ? -18 -14.812 -6.672 1 98.56 164 ASP A N 1
ATOM 1271 C CA . ASP A 1 164 ? -16.719 -14.812 -7.371 1 98.56 164 ASP A CA 1
ATOM 1272 C C . ASP A 1 164 ? -15.68 -13.992 -6.617 1 98.56 164 ASP A C 1
ATOM 1274 O O . ASP A 1 164 ? -16 -12.938 -6.07 1 98.56 164 ASP A O 1
ATOM 1278 N N . SER A 1 165 ? -14.461 -14.523 -6.547 1 98.56 165 SER A N 1
ATOM 1279 C CA . SER A 1 165 ? -13.367 -13.656 -6.117 1 98.56 165 SER A CA 1
ATOM 1280 C C . SER A 1 165 ? -13.258 -12.422 -7.012 1 98.56 165 SER A C 1
ATOM 1282 O O . SER A 1 165 ? -13.688 -12.453 -8.164 1 98.56 165 SER A O 1
ATOM 1284 N N . ALA A 1 166 ? -12.648 -11.375 -6.449 1 98.62 166 ALA A N 1
ATOM 1285 C CA . ALA A 1 166 ? -12.523 -10.117 -7.172 1 98.62 166 ALA A CA 1
ATOM 1286 C C . ALA A 1 166 ? -11.852 -10.32 -8.523 1 98.62 166 ALA A C 1
ATOM 1288 O O . ALA A 1 166 ? -12.32 -9.812 -9.547 1 98.62 166 ALA A O 1
ATOM 1289 N N . LEU A 1 167 ? -10.773 -11.094 -8.539 1 98.75 167 LEU A N 1
ATOM 1290 C CA . LEU A 1 167 ? -10.055 -11.312 -9.789 1 98.75 167 LEU A CA 1
ATOM 1291 C C . LEU A 1 167 ? -10.906 -12.094 -10.773 1 98.75 167 LEU A C 1
ATOM 1293 O O . LEU A 1 167 ? -10.852 -11.852 -11.984 1 98.75 167 LEU A O 1
ATOM 1297 N N . VAL A 1 168 ? -11.695 -13.031 -10.273 1 98.81 168 VAL A N 1
ATOM 1298 C CA . VAL A 1 168 ? -12.586 -13.812 -11.125 1 98.81 168 VAL A CA 1
ATOM 1299 C C . VAL A 1 168 ? -13.586 -12.891 -11.82 1 98.81 168 VAL A C 1
ATOM 1301 O O . VAL A 1 168 ? -13.812 -13.016 -13.023 1 98.81 168 VAL A O 1
ATOM 1304 N N . GLN A 1 169 ? -14.117 -11.945 -11.094 1 98.75 169 GLN A N 1
ATOM 1305 C CA . GLN A 1 169 ? -15.047 -10.984 -11.68 1 98.75 169 GLN A CA 1
ATOM 1306 C C . GLN A 1 169 ? -14.375 -10.188 -12.797 1 98.75 169 GLN A C 1
ATOM 1308 O O . GLN A 1 169 ? -14.977 -9.969 -13.852 1 98.75 169 GLN A O 1
ATOM 1313 N N . ILE A 1 170 ? -13.195 -9.789 -12.578 1 98.75 170 ILE A N 1
ATOM 1314 C CA . ILE A 1 170 ? -12.461 -8.992 -13.555 1 98.75 170 ILE A CA 1
ATOM 1315 C C . ILE A 1 170 ? -12.203 -9.828 -14.812 1 98.75 170 ILE A C 1
ATOM 1317 O O . ILE A 1 170 ? -12.398 -9.352 -15.93 1 98.75 170 ILE A O 1
ATOM 1321 N N . LEU A 1 171 ? -11.773 -11.086 -14.617 1 98.81 171 LEU A N 1
ATOM 1322 C CA . LEU A 1 171 ? -11.469 -11.961 -15.75 1 98.81 171 LEU A CA 1
ATOM 1323 C C . LEU A 1 171 ? -12.727 -12.242 -16.562 1 98.81 171 LEU A C 1
ATOM 1325 O O . LEU A 1 171 ? -12.703 -12.172 -17.797 1 98.81 171 LEU A O 1
ATOM 1329 N N . LEU A 1 172 ? -13.781 -12.547 -15.883 1 98.75 172 LEU A N 1
ATOM 1330 C CA . LEU A 1 172 ? -15.047 -12.805 -16.578 1 98.75 172 LEU A CA 1
ATOM 1331 C C . LEU A 1 172 ? -15.523 -11.555 -17.312 1 98.75 172 LEU A C 1
ATOM 1333 O O . LEU A 1 172 ? -15.969 -11.633 -18.453 1 98.75 172 LEU A O 1
ATOM 1337 N N . GLY A 1 173 ? -15.414 -10.414 -16.656 1 98.5 173 GLY A N 1
ATOM 1338 C CA . GLY A 1 173 ? -15.781 -9.156 -17.281 1 98.5 173 GLY A CA 1
ATOM 1339 C C . GLY A 1 173 ? -14.953 -8.836 -18.516 1 98.5 173 GLY A C 1
ATOM 1340 O O . GLY A 1 173 ? -15.438 -8.18 -19.453 1 98.5 173 GLY A O 1
ATOM 1341 N N . ALA A 1 174 ? -13.75 -9.367 -18.531 1 98.69 174 ALA A N 1
ATOM 1342 C CA . ALA A 1 174 ? -12.844 -9.125 -19.641 1 98.69 174 ALA A CA 1
ATOM 1343 C C . ALA A 1 174 ? -13.07 -10.133 -20.766 1 98.69 174 ALA A C 1
ATOM 1345 O O . ALA A 1 174 ? -12.43 -10.062 -21.812 1 98.69 174 ALA A O 1
ATOM 1346 N N . GLY A 1 175 ? -13.953 -11.094 -20.562 1 98.81 175 GLY A N 1
ATOM 1347 C CA . GLY A 1 175 ? -14.344 -12.016 -21.609 1 98.81 175 GLY A CA 1
ATOM 1348 C C . GLY A 1 175 ? -13.664 -13.367 -21.5 1 98.81 175 GLY A C 1
ATOM 1349 O O . GLY A 1 175 ? -13.773 -14.195 -22.406 1 98.81 175 GLY A O 1
ATOM 1350 N N . ALA A 1 176 ? -13.008 -13.672 -20.406 1 98.88 176 ALA A N 1
ATOM 1351 C CA . ALA A 1 176 ? -12.289 -14.93 -20.25 1 98.88 176 ALA A CA 1
ATOM 1352 C C . ALA A 1 176 ? -13.25 -16.094 -20.094 1 98.88 176 ALA A C 1
ATOM 1354 O O . ALA A 1 176 ? -14.414 -15.906 -19.734 1 98.88 176 ALA A O 1
ATOM 1355 N N . VAL A 1 177 ? -12.789 -17.25 -20.391 1 98.94 177 VAL A N 1
ATOM 1356 C CA . VAL A 1 177 ? -13.484 -18.516 -20.141 1 98.94 177 VAL A CA 1
ATOM 1357 C C . VAL A 1 177 ? -12.75 -19.312 -19.062 1 98.94 177 VAL A C 1
ATOM 1359 O O . VAL A 1 177 ? -11.695 -19.906 -19.344 1 98.94 177 VAL A O 1
ATOM 1362 N N . LEU A 1 178 ? -13.305 -19.344 -17.875 1 98.94 178 LEU A N 1
ATOM 1363 C CA . LEU A 1 178 ? -12.734 -20.156 -16.797 1 98.94 178 LEU A CA 1
ATOM 1364 C C . LEU A 1 178 ? -13.242 -21.594 -16.891 1 98.94 178 LEU A C 1
ATOM 1366 O O . LEU A 1 178 ? -14.414 -21.828 -17.188 1 98.94 178 LEU A O 1
ATOM 1370 N N . TYR A 1 179 ? -12.32 -22.594 -16.672 1 98.94 179 TYR A N 1
ATOM 1371 C CA . TYR A 1 179 ? -12.781 -23.938 -17.031 1 98.94 179 TYR A CA 1
ATOM 1372 C C . TYR A 1 179 ? -12.266 -24.969 -16.031 1 98.94 179 TYR A C 1
ATOM 1374 O O . TYR A 1 179 ? -12.742 -26.109 -16.016 1 98.94 179 TYR A O 1
ATOM 1382 N N . CYS A 1 180 ? -11.305 -24.578 -15.219 1 98.94 180 CYS A N 1
ATOM 1383 C CA . CYS A 1 180 ? -10.812 -25.516 -14.219 1 98.94 180 CYS A CA 1
ATOM 1384 C C . CYS A 1 180 ? -10.055 -24.797 -13.109 1 98.94 180 CYS A C 1
ATOM 1386 O O . CYS A 1 180 ? -9.648 -23.641 -13.289 1 98.94 180 CYS A O 1
ATOM 1388 N N . LYS A 1 181 ? -9.961 -25.391 -11.93 1 98.88 181 LYS A N 1
ATOM 1389 C CA . LYS A 1 181 ? -9.109 -24.984 -10.82 1 98.88 181 LYS A CA 1
ATOM 1390 C C . LYS A 1 181 ? -7.961 -25.969 -10.617 1 98.88 181 LYS A C 1
ATOM 1392 O O . LYS A 1 181 ? -8.07 -27.141 -10.992 1 98.88 181 LYS A O 1
ATOM 1397 N N . THR A 1 182 ? -6.914 -25.5 -10.039 1 98.94 182 THR A N 1
ATOM 1398 C CA . THR A 1 182 ? -5.691 -26.297 -10.078 1 98.94 182 THR A CA 1
ATOM 1399 C C . THR A 1 182 ? -5.234 -26.656 -8.664 1 98.94 182 THR A C 1
ATOM 1401 O O . THR A 1 182 ? -5.574 -25.953 -7.703 1 98.94 182 THR A O 1
ATOM 1404 N N . ASN A 1 183 ? -4.465 -27.672 -8.523 1 98.88 183 ASN A N 1
ATOM 1405 C CA . ASN A 1 183 ? -4.109 -28.344 -7.285 1 98.88 183 ASN A CA 1
ATOM 1406 C C . ASN A 1 183 ? -3.107 -27.547 -6.469 1 98.88 183 ASN A C 1
ATOM 1408 O O . ASN A 1 183 ? -2.402 -26.688 -7.008 1 98.88 183 ASN A O 1
ATOM 1412 N N . VAL A 1 184 ? -3.068 -27.812 -5.137 1 98.69 184 VAL A N 1
ATOM 1413 C CA . VAL A 1 184 ? -2.322 -27.047 -4.145 1 98.69 184 VAL A CA 1
ATOM 1414 C C . VAL A 1 184 ? -1.843 -27.969 -3.029 1 98.69 184 VAL A C 1
ATOM 1416 O O . VAL A 1 184 ? -2.338 -29.094 -2.891 1 98.69 184 VAL A O 1
ATOM 1419 N N . PRO A 1 185 ? -0.891 -27.562 -2.271 1 97.88 185 PRO A N 1
ATOM 1420 C CA . PRO A 1 185 ? -0.575 -28.312 -1.054 1 97.88 185 PRO A CA 1
ATOM 1421 C C . PRO A 1 185 ? -1.577 -28.047 0.071 1 97.88 185 PRO A C 1
ATOM 1423 O O . PRO A 1 185 ? -2.238 -27.016 0.09 1 97.88 185 PRO A O 1
ATOM 1426 N N . GLN A 1 186 ? -1.604 -29.047 0.978 1 97 186 GLN A N 1
ATOM 1427 C CA . GLN A 1 186 ? -2.281 -28.797 2.246 1 97 186 GLN A CA 1
ATOM 1428 C C . GLN A 1 186 ? -1.78 -27.516 2.895 1 97 186 GLN A C 1
ATOM 1430 O O . GLN A 1 186 ? -0.572 -27.281 2.982 1 97 186 GLN A O 1
ATOM 1435 N N . THR A 1 187 ? -2.654 -26.562 3.232 1 95.88 187 THR A N 1
ATOM 1436 C CA . THR A 1 187 ? -2.416 -25.281 3.914 1 95.88 187 THR A CA 1
ATOM 1437 C C . THR A 1 187 ? -1.879 -24.25 2.939 1 95.88 187 THR A C 1
ATOM 1439 O O . THR A 1 187 ? -1.779 -23.062 3.279 1 95.88 187 THR A O 1
ATOM 1442 N N . MET A 1 188 ? -1.479 -24.578 1.743 1 95.44 188 MET A N 1
ATOM 1443 C CA . MET A 1 188 ? -0.885 -23.672 0.756 1 95.44 188 MET A CA 1
ATOM 1444 C C . MET A 1 188 ? 0.511 -23.234 1.188 1 95.44 188 MET A C 1
ATOM 1446 O O . MET A 1 188 ? 1.171 -22.469 0.487 1 95.44 188 MET A O 1
ATOM 1450 N N . MET A 1 189 ? 1.079 -23.844 2.277 1 95.12 189 MET A N 1
ATOM 1451 C CA . MET A 1 189 ? 2.264 -23.25 2.891 1 95.12 189 MET A CA 1
ATOM 1452 C C . MET A 1 189 ? 3.459 -24.188 2.789 1 95.12 189 MET A C 1
ATOM 1454 O O . MET A 1 189 ? 4.191 -24.375 3.762 1 95.12 189 MET A O 1
ATOM 1458 N N . THR A 1 190 ? 3.621 -24.766 1.603 1 94.62 190 THR A N 1
ATOM 1459 C CA . THR A 1 190 ? 4.805 -25.562 1.298 1 94.62 190 THR A CA 1
ATOM 1460 C C . THR A 1 190 ? 5.047 -25.625 -0.207 1 94.62 190 THR A C 1
ATOM 1462 O O . THR A 1 190 ? 4.16 -25.297 -0.998 1 94.62 190 THR A O 1
ATOM 1465 N N . GLY A 1 191 ? 6.234 -26.016 -0.575 1 93.62 191 GLY A N 1
ATOM 1466 C CA . GLY A 1 191 ? 6.664 -25.969 -1.965 1 93.62 191 GLY A CA 1
ATOM 1467 C C . GLY A 1 191 ? 6.352 -27.234 -2.727 1 93.62 191 GLY A C 1
ATOM 1468 O O . GLY A 1 191 ? 6.938 -27.5 -3.779 1 93.62 191 GLY A O 1
ATOM 1469 N N . ASP A 1 192 ? 5.453 -28.062 -2.186 1 95.44 192 ASP A N 1
ATOM 1470 C CA . ASP A 1 192 ? 5.062 -29.328 -2.824 1 95.44 192 ASP A CA 1
ATOM 1471 C C . ASP A 1 192 ? 3.545 -29.469 -2.867 1 95.44 192 ASP A C 1
ATOM 1473 O O . ASP A 1 192 ? 2.906 -29.688 -1.836 1 95.44 192 ASP A O 1
ATOM 1477 N N . SER A 1 193 ? 2.998 -29.453 -4.031 1 97.56 193 SER A N 1
ATOM 1478 C CA . SER A 1 193 ? 1.548 -29.5 -4.18 1 97.56 193 SER A CA 1
ATOM 1479 C C . SER A 1 193 ? 1.002 -30.906 -3.938 1 97.56 193 SER A C 1
ATOM 1481 O O . SER A 1 193 ? 0.794 -31.656 -4.883 1 97.56 193 SER A O 1
ATOM 1483 N N . HIS A 1 194 ? 0.798 -31.156 -2.645 1 98.25 194 HIS A N 1
ATOM 1484 C CA . HIS A 1 194 ? 0.262 -32.406 -2.121 1 98.25 194 HIS A CA 1
ATOM 1485 C C . HIS A 1 194 ? -0.828 -32.156 -1.086 1 98.25 194 HIS A C 1
ATOM 1487 O O . HIS A 1 194 ? -0.698 -31.25 -0.253 1 98.25 194 HIS A O 1
ATOM 1493 N N . ASN A 1 195 ? -1.922 -32.781 -1.188 1 98.44 195 ASN A N 1
ATOM 1494 C CA . ASN A 1 195 ? -2.961 -32.844 -0.166 1 98.44 195 ASN A CA 1
ATOM 1495 C C . ASN A 1 195 ? -3.697 -34.156 -0.176 1 98.44 195 ASN A C 1
ATOM 1497 O O . ASN A 1 195 ? -3.562 -34.938 -1.12 1 98.44 195 ASN A O 1
ATOM 1501 N N . ASN A 1 196 ? -4.496 -34.438 0.815 1 98.19 196 ASN A N 1
ATOM 1502 C CA . ASN A 1 196 ? -5.129 -35.75 0.955 1 98.19 196 ASN A CA 1
ATOM 1503 C C . ASN A 1 196 ? -6.391 -35.844 0.105 1 98.19 196 ASN A C 1
ATOM 1505 O O . ASN A 1 196 ? -6.879 -36.938 -0.156 1 98.19 196 ASN A O 1
ATOM 1509 N N . VAL A 1 197 ? -6.906 -34.781 -0.364 1 98.62 197 VAL A N 1
ATOM 1510 C CA . VAL A 1 197 ? -8.188 -34.75 -1.068 1 98.62 197 VAL A CA 1
ATOM 1511 C C . VAL A 1 197 ? -7.965 -35.062 -2.547 1 98.62 197 VAL A C 1
ATOM 1513 O O . VAL A 1 197 ? -8.578 -35.969 -3.094 1 98.62 197 VAL A O 1
ATOM 1516 N N . PHE A 1 198 ? -7.023 -34.375 -3.166 1 98.62 198 PHE A N 1
ATOM 1517 C CA . PHE A 1 198 ? -6.844 -34.469 -4.609 1 98.62 198 PHE A CA 1
ATOM 1518 C C . PHE A 1 198 ? -5.559 -35.188 -4.953 1 98.62 198 PHE A C 1
ATOM 1520 O O . PHE A 1 198 ? -5.309 -35.531 -6.117 1 98.62 198 PHE A O 1
ATOM 1527 N N . GLY A 1 199 ? -4.746 -35.438 -3.936 1 98.12 199 GLY A N 1
ATOM 1528 C CA . GLY A 1 199 ? -3.502 -36.156 -4.148 1 98.12 199 GLY A CA 1
ATOM 1529 C C . GLY A 1 199 ? -2.33 -35.25 -4.453 1 98.12 199 GLY A C 1
ATOM 1530 O O . GLY A 1 199 ? -2.385 -34.062 -4.176 1 98.12 199 GLY A O 1
ATOM 1531 N N . ARG A 1 200 ? -1.279 -35.844 -4.934 1 98.12 200 ARG A N 1
ATOM 1532 C CA . ARG A 1 200 ? -0.035 -35.156 -5.219 1 98.12 200 ARG A CA 1
ATOM 1533 C C . ARG A 1 200 ? 0.059 -34.781 -6.695 1 98.12 200 ARG A C 1
ATOM 1535 O O . ARG A 1 200 ? -0.07 -35.625 -7.566 1 98.12 200 ARG A O 1
ATOM 1542 N N . CYS A 1 201 ? 0.239 -33.5 -6.91 1 98.69 201 CYS A N 1
ATOM 1543 C CA . CYS A 1 201 ? 0.527 -33.062 -8.273 1 98.69 201 CYS A CA 1
ATOM 1544 C C . CYS A 1 201 ? 1.92 -33.531 -8.703 1 98.69 201 CYS A C 1
ATOM 1546 O O . CYS A 1 201 ? 2.904 -33.25 -8.016 1 98.69 201 CYS A O 1
ATOM 1548 N N . LEU A 1 202 ? 2.035 -34.156 -9.844 1 98.75 202 LEU A N 1
ATOM 1549 C CA . LEU A 1 202 ? 3.309 -34.656 -10.359 1 98.75 202 LEU A CA 1
ATOM 1550 C C . LEU A 1 202 ? 3.873 -33.688 -11.406 1 98.75 202 LEU A C 1
ATOM 1552 O O . LEU A 1 202 ? 3.139 -32.875 -11.977 1 98.75 202 LEU A O 1
ATOM 1556 N N . ASN A 1 203 ? 5.172 -33.781 -11.586 1 98.62 203 ASN A N 1
ATOM 1557 C CA . ASN A 1 203 ? 5.848 -32.969 -12.57 1 98.62 203 ASN A CA 1
ATOM 1558 C C . ASN A 1 203 ? 5.859 -33.625 -13.945 1 98.62 203 ASN A C 1
ATOM 1560 O O . ASN A 1 203 ? 6.32 -34.75 -14.094 1 98.62 203 ASN A O 1
ATOM 1564 N N . PRO A 1 204 ? 5.418 -32.906 -14.969 1 98.62 204 PRO A N 1
ATOM 1565 C CA . PRO A 1 204 ? 5.277 -33.562 -16.281 1 98.62 204 PRO A CA 1
ATOM 1566 C C . PRO A 1 204 ? 6.625 -33.906 -16.906 1 98.62 204 PRO A C 1
ATOM 1568 O O . PRO A 1 204 ? 6.691 -34.75 -17.797 1 98.62 204 PRO A O 1
ATOM 1571 N N . TYR A 1 205 ? 7.691 -33.281 -16.516 1 98.19 205 TYR A N 1
ATOM 1572 C CA . TYR A 1 205 ? 9 -33.594 -17.078 1 98.19 205 TYR A CA 1
ATOM 1573 C C . TYR A 1 205 ? 9.578 -34.875 -16.5 1 98.19 205 TYR A C 1
ATOM 1575 O O . TYR A 1 205 ? 10.359 -35.562 -17.156 1 98.19 205 TYR A O 1
ATOM 1583 N N . SER A 1 206 ? 9.273 -35.125 -15.273 1 97.94 206 SER A N 1
ATOM 1584 C CA . SER A 1 206 ? 9.609 -36.375 -14.555 1 97.94 206 SER A CA 1
ATOM 1585 C C . SER A 1 206 ? 8.68 -36.562 -13.359 1 97.94 206 SER A C 1
ATOM 1587 O O . SER A 1 206 ? 8.688 -35.781 -12.414 1 97.94 206 SER A O 1
ATOM 1589 N N . LEU A 1 207 ? 7.949 -37.656 -13.359 1 98.25 207 LEU A N 1
ATOM 1590 C CA . LEU A 1 207 ? 6.844 -37.844 -12.422 1 98.25 207 LEU A CA 1
ATOM 1591 C C . LEU A 1 207 ? 7.352 -37.906 -10.984 1 98.25 207 LEU A C 1
ATOM 1593 O O . LEU A 1 207 ? 6.605 -37.656 -10.039 1 98.25 207 LEU A O 1
ATOM 1597 N N . ASN A 1 208 ? 8.609 -38.188 -10.758 1 97 208 ASN A N 1
ATOM 1598 C CA . ASN A 1 208 ? 9.164 -38.312 -9.414 1 97 208 ASN A CA 1
ATOM 1599 C C . ASN A 1 208 ? 9.578 -36.938 -8.875 1 97 208 ASN A C 1
ATOM 1601 O O . ASN A 1 208 ? 9.969 -36.812 -7.707 1 97 208 ASN A O 1
ATOM 1605 N N . LEU A 1 209 ? 9.562 -35.906 -9.672 1 97.75 209 LEU A N 1
ATOM 1606 C CA . LEU A 1 209 ? 9.953 -34.562 -9.25 1 97.75 209 LEU A CA 1
ATOM 1607 C C . LEU A 1 209 ? 8.734 -33.781 -8.789 1 97.75 209 LEU A C 1
ATOM 1609 O O . LEU A 1 209 ? 7.602 -34.094 -9.172 1 97.75 209 LEU A O 1
ATOM 1613 N N . SER A 1 210 ? 8.992 -32.844 -7.949 1 97.31 210 SER A N 1
ATOM 1614 C CA . SER A 1 210 ? 7.949 -31.938 -7.48 1 97.31 210 SER A CA 1
ATOM 1615 C C . SER A 1 210 ? 7.516 -30.969 -8.586 1 97.31 210 SER A C 1
ATOM 1617 O O . SER A 1 210 ? 8.352 -30.5 -9.367 1 97.31 210 SER A O 1
ATOM 1619 N N . ALA A 1 211 ? 6.223 -30.719 -8.664 1 98.19 211 ALA A N 1
ATOM 1620 C CA . ALA A 1 211 ? 5.703 -29.688 -9.555 1 98.19 211 ALA A CA 1
ATOM 1621 C C . ALA A 1 211 ? 5.777 -28.312 -8.898 1 98.19 211 ALA A C 1
ATOM 1623 O O . ALA A 1 211 ? 5.312 -27.328 -9.469 1 98.19 211 ALA A O 1
ATOM 1624 N N . GLY A 1 212 ? 6.371 -28.25 -7.699 1 97.19 212 GLY A N 1
ATOM 1625 C CA . GLY A 1 212 ? 6.43 -27.016 -6.934 1 97.19 212 GLY A CA 1
ATOM 1626 C C . GLY A 1 212 ? 5.156 -26.734 -6.16 1 97.19 212 GLY A C 1
ATOM 1627 O O . GLY A 1 212 ? 4.211 -27.516 -6.199 1 97.19 212 GLY A O 1
ATOM 1628 N N . GLY A 1 213 ? 5.09 -25.688 -5.43 1 96.5 213 GLY A N 1
ATOM 1629 C CA . GLY A 1 213 ? 3.969 -25.203 -4.633 1 96.5 213 GLY A CA 1
ATOM 1630 C C . GLY A 1 213 ? 4.129 -23.766 -4.195 1 96.5 213 GLY A C 1
ATOM 1631 O O . GLY A 1 213 ? 5.238 -23.219 -4.188 1 96.5 213 GLY A O 1
ATOM 1632 N N . SER A 1 214 ? 2.988 -23.047 -3.889 1 97.31 214 SER A N 1
ATOM 1633 C CA . SER A 1 214 ? 1.711 -23.719 -3.693 1 97.31 214 SER A CA 1
ATOM 1634 C C . SER A 1 214 ? 0.869 -23.688 -4.965 1 97.31 214 SER A C 1
ATOM 1636 O O . SER A 1 214 ? -0.301 -24.078 -4.949 1 97.31 214 SER A O 1
ATOM 1638 N N . SER A 1 215 ? 1.414 -23.203 -6.113 1 98.69 215 SER A N 1
ATOM 1639 C CA . SER A 1 215 ? 0.667 -23.219 -7.367 1 98.69 215 SER A CA 1
ATOM 1640 C C . SER A 1 215 ? 1.158 -24.328 -8.297 1 98.69 215 SER A C 1
ATOM 1642 O O . SER A 1 215 ? 1.286 -24.125 -9.5 1 98.69 215 SER A O 1
ATOM 1644 N N . GLY A 1 216 ? 1.411 -25.438 -7.746 1 98.69 216 GLY A N 1
ATOM 1645 C CA . GLY A 1 216 ? 1.991 -26.531 -8.516 1 98.69 216 GLY A CA 1
ATOM 1646 C C . GLY A 1 216 ? 1.078 -27.047 -9.609 1 98.69 216 GLY A C 1
ATOM 1647 O O . GLY A 1 216 ? 1.546 -27.422 -10.688 1 98.69 216 GLY A O 1
ATOM 1648 N N . GLY A 1 217 ? -0.235 -27.125 -9.312 1 98.94 217 GLY A N 1
ATOM 1649 C CA . GLY A 1 217 ? -1.176 -27.5 -10.359 1 98.94 217 GLY A CA 1
ATOM 1650 C C . GLY A 1 217 ? -1.13 -26.578 -11.562 1 98.94 217 GLY A C 1
ATOM 1651 O O . GLY A 1 217 ? -1.181 -27.031 -12.703 1 98.94 217 GLY A O 1
ATOM 1652 N N . GLU A 1 218 ? -1.05 -25.281 -11.312 1 98.88 218 GLU A N 1
ATOM 1653 C CA . GLU A 1 218 ? -0.925 -24.312 -12.391 1 98.88 218 GLU A CA 1
ATOM 1654 C C . GLU A 1 218 ? 0.338 -24.547 -13.211 1 98.88 218 GLU A C 1
ATOM 1656 O O . GLU A 1 218 ? 0.297 -24.547 -14.445 1 98.88 218 GLU A O 1
ATOM 1661 N N . GLY A 1 219 ? 1.429 -24.766 -12.461 1 98.88 219 GLY A N 1
ATOM 1662 C CA . GLY A 1 219 ? 2.691 -25 -13.141 1 98.88 219 GLY A CA 1
ATOM 1663 C C . GLY A 1 219 ? 2.645 -26.172 -14.094 1 98.88 219 GLY A C 1
ATOM 1664 O O . GLY A 1 219 ? 3.01 -26.047 -15.266 1 98.88 219 GLY A O 1
ATOM 1665 N N . ALA A 1 220 ? 2.172 -27.297 -13.625 1 98.94 220 ALA A N 1
ATOM 1666 C CA . ALA A 1 220 ? 2.115 -28.516 -14.422 1 98.94 220 ALA A CA 1
ATOM 1667 C C . ALA A 1 220 ? 1.159 -28.359 -15.602 1 98.94 220 ALA A C 1
ATOM 1669 O O . ALA A 1 220 ? 1.477 -28.766 -16.719 1 98.94 220 ALA A O 1
ATOM 1670 N N . LEU A 1 221 ? 0.028 -27.75 -15.32 1 98.94 221 LEU A N 1
ATOM 1671 C CA . LEU A 1 221 ? -0.98 -27.594 -16.359 1 98.94 221 LEU A CA 1
ATOM 1672 C C . LEU A 1 221 ? -0.457 -26.703 -17.484 1 98.94 221 LEU A C 1
ATOM 1674 O O . LEU A 1 221 ? -0.614 -27.031 -18.672 1 98.94 221 LEU A O 1
ATOM 1678 N N . VAL A 1 222 ? 0.14 -25.594 -17.141 1 98.94 222 VAL A N 1
ATOM 1679 C CA . VAL A 1 222 ? 0.663 -24.656 -18.125 1 98.94 222 VAL A CA 1
ATOM 1680 C C . VAL A 1 222 ? 1.809 -25.297 -18.906 1 98.94 222 VAL A C 1
ATOM 1682 O O . VAL A 1 222 ? 1.902 -25.156 -20.125 1 98.94 222 VAL A O 1
ATOM 1685 N N . ALA A 1 223 ? 2.65 -26.047 -18.203 1 98.81 223 ALA A N 1
ATOM 1686 C CA . ALA A 1 223 ? 3.768 -26.719 -18.859 1 98.81 223 ALA A CA 1
ATOM 1687 C C . ALA A 1 223 ? 3.271 -27.688 -19.938 1 98.81 223 ALA A C 1
ATOM 1689 O O . ALA A 1 223 ? 3.883 -27.812 -21 1 98.81 223 ALA A O 1
ATOM 1690 N N . MET A 1 224 ? 2.184 -28.328 -19.672 1 98.81 224 MET A N 1
ATOM 1691 C CA . MET A 1 224 ? 1.638 -29.312 -20.594 1 98.81 224 MET A CA 1
ATOM 1692 C C . MET A 1 224 ? 0.717 -28.656 -21.625 1 98.81 224 MET A C 1
ATOM 1694 O O . MET A 1 224 ? 0.025 -29.344 -22.375 1 98.81 224 MET A O 1
ATOM 1698 N N . ARG A 1 225 ? 0.61 -27.344 -21.578 1 98.62 225 ARG A N 1
ATOM 1699 C CA . ARG A 1 225 ? -0.192 -26.531 -22.484 1 98.62 225 ARG A CA 1
ATOM 1700 C C . ARG A 1 225 ? -1.678 -26.844 -22.328 1 98.62 225 ARG A C 1
ATOM 1702 O O . ARG A 1 225 ? -2.436 -26.781 -23.297 1 98.62 225 ARG A O 1
ATOM 1709 N N . GLY A 1 226 ? -1.985 -27.281 -21.125 1 98.88 226 GLY A N 1
ATOM 1710 C CA . GLY A 1 226 ? -3.393 -27.438 -20.797 1 98.88 226 GLY A CA 1
ATOM 1711 C C . GLY A 1 226 ? -4.07 -26.125 -20.453 1 98.88 226 GLY A C 1
ATOM 1712 O O . GLY A 1 226 ? -5.297 -26.062 -20.344 1 98.88 226 GLY A O 1
ATOM 1713 N N . SER A 1 227 ? -3.316 -25.109 -20.266 1 98.88 227 SER A N 1
ATOM 1714 C CA . SER A 1 227 ? -3.773 -23.734 -20.094 1 98.88 227 SER A CA 1
ATOM 1715 C C . SER A 1 227 ? -2.805 -22.75 -20.734 1 98.88 227 SER A C 1
ATOM 1717 O O . SER A 1 227 ? -1.592 -22.844 -20.547 1 98.88 227 SER A O 1
ATOM 1719 N N . PRO A 1 228 ? -3.281 -21.859 -21.562 1 98.69 228 PRO A N 1
ATOM 1720 C CA . PRO A 1 228 ? -2.385 -20.859 -22.141 1 98.69 228 PRO A CA 1
ATOM 1721 C C . PRO A 1 228 ? -1.97 -19.781 -21.141 1 98.69 228 PRO A C 1
ATOM 1723 O O . PRO A 1 228 ? -0.931 -19.141 -21.312 1 98.69 228 PRO A O 1
ATOM 1726 N N . LEU A 1 229 ? -2.746 -19.594 -20.141 1 98.69 229 LEU A N 1
ATOM 1727 C CA . LEU A 1 229 ? -2.527 -18.609 -19.078 1 98.69 229 LEU A CA 1
ATOM 1728 C C . LEU A 1 229 ? -3.164 -19.078 -17.781 1 98.69 229 LEU A C 1
ATOM 1730 O O . LEU A 1 229 ? -4.363 -19.359 -17.734 1 98.69 229 LEU A O 1
ATOM 1734 N N . GLY A 1 230 ? -2.367 -19.25 -16.734 1 98.81 230 GLY A N 1
ATOM 1735 C CA . GLY A 1 230 ? -2.85 -19.609 -15.414 1 98.81 230 GLY A CA 1
ATOM 1736 C C . GLY A 1 230 ? -2.613 -18.516 -14.383 1 98.81 230 GLY A C 1
ATOM 1737 O O . GLY A 1 230 ? -1.763 -17.656 -14.57 1 98.81 230 GLY A O 1
ATOM 1738 N N . VAL A 1 231 ? -3.395 -18.562 -13.289 1 98.94 231 VAL A N 1
ATOM 1739 C CA . VAL A 1 231 ? -3.225 -17.609 -12.203 1 98.94 231 VAL A CA 1
ATOM 1740 C C . VAL A 1 231 ? -2.936 -18.344 -10.898 1 98.94 231 VAL A C 1
ATOM 1742 O O . VAL A 1 231 ? -3.713 -19.219 -10.484 1 98.94 231 VAL A O 1
ATOM 1745 N N . GLY A 1 232 ? -1.832 -18.078 -10.328 1 98.81 232 GLY A N 1
ATOM 1746 C CA . GLY A 1 232 ? -1.46 -18.562 -9.008 1 98.81 232 GLY A CA 1
ATOM 1747 C C . GLY A 1 232 ? -1.397 -17.469 -7.957 1 98.81 232 GLY A C 1
ATOM 1748 O O . GLY A 1 232 ? -1.932 -16.391 -8.156 1 98.81 232 GLY A O 1
ATOM 1749 N N . THR A 1 233 ? -0.911 -17.859 -6.777 1 98.56 233 THR A N 1
ATOM 1750 C CA . THR A 1 233 ? -0.644 -16.922 -5.699 1 98.56 233 THR A CA 1
ATOM 1751 C C . THR A 1 233 ? 0.772 -17.094 -5.16 1 98.56 233 THR A C 1
ATOM 1753 O O . THR A 1 233 ? 1.404 -18.125 -5.398 1 98.56 233 THR A O 1
ATOM 1756 N N . ASP A 1 234 ? 1.286 -16.078 -4.5 1 98.56 234 ASP A N 1
ATOM 1757 C CA . ASP A 1 234 ? 2.674 -16.078 -4.051 1 98.56 234 ASP A CA 1
ATOM 1758 C C . ASP A 1 234 ? 2.832 -15.289 -2.754 1 98.56 234 ASP A C 1
ATOM 1760 O O . ASP A 1 234 ? 2.518 -14.094 -2.705 1 98.56 234 ASP A O 1
ATOM 1764 N N . ILE A 1 235 ? 3.303 -15.984 -1.705 1 97.75 235 ILE A N 1
ATOM 1765 C CA . ILE A 1 235 ? 3.568 -15.312 -0.436 1 97.75 235 ILE A CA 1
ATOM 1766 C C . ILE A 1 235 ? 5.004 -15.602 0.007 1 97.75 235 ILE A C 1
ATOM 1768 O O . ILE A 1 235 ? 5.523 -14.938 0.905 1 97.75 235 ILE A O 1
ATOM 1772 N N . ALA A 1 236 ? 5.672 -16.547 -0.701 1 97.62 236 ALA A N 1
ATOM 1773 C CA . ALA A 1 236 ? 7.062 -16.891 -0.415 1 97.62 236 ALA A CA 1
ATOM 1774 C C . ALA A 1 236 ? 7.754 -17.453 -1.653 1 97.62 236 ALA A C 1
ATOM 1776 O O . ALA A 1 236 ? 8.891 -17.938 -1.575 1 97.62 236 ALA A O 1
ATOM 1777 N N . GLY A 1 237 ? 7.062 -17.453 -2.768 1 97.75 237 GLY A N 1
ATOM 1778 C CA . GLY A 1 237 ? 7.586 -18.047 -3.986 1 97.75 237 GLY A CA 1
ATOM 1779 C C . GLY A 1 237 ? 6.57 -18.906 -4.723 1 97.75 237 GLY A C 1
ATOM 1780 O O . GLY A 1 237 ? 6.871 -19.469 -5.773 1 97.75 237 GLY A O 1
ATOM 1781 N N . SER A 1 238 ? 5.363 -18.891 -4.379 1 98.06 238 SER A N 1
ATOM 1782 C CA . SER A 1 238 ? 4.379 -19.906 -4.758 1 98.06 238 SER A CA 1
ATOM 1783 C C . SER A 1 238 ? 3.916 -19.703 -6.199 1 98.06 238 SER A C 1
ATOM 1785 O O . SER A 1 238 ? 3.158 -20.531 -6.727 1 98.06 238 SER A O 1
ATOM 1787 N N . ILE A 1 239 ? 4.289 -18.672 -6.832 1 98.75 239 ILE A N 1
ATOM 1788 C CA . ILE A 1 239 ? 4.156 -18.578 -8.281 1 98.75 239 ILE A CA 1
ATOM 1789 C C . ILE A 1 239 ? 5.48 -18.953 -8.945 1 98.75 239 ILE A C 1
ATOM 1791 O O . ILE A 1 239 ? 5.504 -19.734 -9.906 1 98.75 239 ILE A O 1
ATOM 1795 N N . ARG A 1 240 ? 6.531 -18.562 -8.391 1 98.62 240 ARG A N 1
ATOM 1796 C CA . ARG A 1 240 ? 7.871 -18.672 -8.961 1 98.62 240 ARG A CA 1
ATOM 1797 C C . ARG A 1 240 ? 8.398 -20.094 -8.844 1 98.62 240 ARG A C 1
ATOM 1799 O O . ARG A 1 240 ? 9.008 -20.609 -9.781 1 98.62 240 ARG A O 1
ATOM 1806 N N . ILE A 1 241 ? 8.102 -20.703 -7.789 1 98.38 241 ILE A N 1
ATOM 1807 C CA . ILE A 1 241 ? 8.602 -22.062 -7.57 1 98.38 241 ILE A CA 1
ATOM 1808 C C . ILE A 1 241 ? 7.906 -23.031 -8.523 1 98.38 241 ILE A C 1
ATOM 1810 O O . ILE A 1 241 ? 8.562 -23.797 -9.227 1 98.38 241 ILE A O 1
ATOM 1814 N N . PRO A 1 242 ? 6.594 -22.953 -8.633 1 98.62 242 PRO A N 1
ATOM 1815 C CA . PRO A 1 242 ? 5.957 -23.797 -9.641 1 98.62 242 PRO A CA 1
ATOM 1816 C C . PRO A 1 242 ? 6.41 -23.469 -11.062 1 98.62 242 PRO A C 1
ATOM 1818 O O . PRO A 1 242 ? 6.559 -24.359 -11.891 1 98.62 242 PRO A O 1
ATOM 1821 N N . ALA A 1 243 ? 6.648 -22.219 -11.328 1 98.81 243 ALA A N 1
ATOM 1822 C CA . ALA A 1 243 ? 7.129 -21.844 -12.648 1 98.81 243 ALA A CA 1
ATOM 1823 C C . ALA A 1 243 ? 8.492 -22.453 -12.938 1 98.81 243 ALA A C 1
ATOM 1825 O O . ALA A 1 243 ? 8.68 -23.094 -13.977 1 98.81 243 ALA A O 1
ATOM 1826 N N . LEU A 1 244 ? 9.43 -22.344 -12.039 1 98.31 244 LEU A N 1
ATOM 1827 C CA . LEU A 1 244 ? 10.766 -22.875 -12.25 1 98.31 244 LEU A CA 1
ATOM 1828 C C . LEU A 1 244 ? 10.75 -24.391 -12.305 1 98.31 244 LEU A C 1
ATOM 1830 O O . LEU A 1 244 ? 11.5 -25 -13.07 1 98.31 244 LEU A O 1
ATOM 1834 N N . ALA A 1 245 ? 9.898 -25.016 -11.531 1 98.19 245 ALA A N 1
ATOM 1835 C CA . ALA A 1 245 ? 9.852 -26.484 -11.469 1 98.19 245 ALA A CA 1
ATOM 1836 C C . ALA A 1 245 ? 9.344 -27.062 -12.781 1 98.19 245 ALA A C 1
ATOM 1838 O O . ALA A 1 245 ? 9.711 -28.188 -13.156 1 98.19 245 ALA A O 1
ATOM 1839 N N . ASN A 1 246 ? 8.516 -26.312 -13.453 1 98.69 246 ASN A N 1
ATOM 1840 C CA . ASN A 1 246 ? 7.848 -26.844 -14.633 1 98.69 246 ASN A CA 1
ATOM 1841 C C . ASN A 1 246 ? 8.305 -26.141 -15.906 1 98.69 246 ASN A C 1
ATOM 1843 O O . ASN A 1 246 ? 7.691 -26.312 -16.969 1 98.69 246 ASN A O 1
ATOM 1847 N N . GLY A 1 247 ? 9.281 -25.312 -15.844 1 98.56 247 GLY A N 1
ATOM 1848 C CA . GLY A 1 247 ? 9.859 -24.672 -17.016 1 98.56 247 GLY A CA 1
ATOM 1849 C C . GLY A 1 247 ? 8.922 -23.672 -17.672 1 98.56 247 GLY A C 1
ATOM 1850 O O . GLY A 1 247 ? 8.852 -23.594 -18.891 1 98.56 247 GLY A O 1
ATOM 1851 N N . THR A 1 248 ? 8.172 -22.969 -16.875 1 98.75 248 THR A N 1
ATOM 1852 C CA . THR A 1 248 ? 7.258 -21.953 -17.375 1 98.75 248 THR A CA 1
ATOM 1853 C C . THR A 1 248 ? 7.664 -20.562 -16.859 1 98.75 248 THR A C 1
ATOM 1855 O O . THR A 1 248 ? 8.594 -20.453 -16.062 1 98.75 248 THR A O 1
ATOM 1858 N N . TYR A 1 249 ? 7.02 -19.516 -17.391 1 98.88 249 TYR A N 1
ATOM 1859 C CA . TYR A 1 249 ? 7.211 -18.156 -16.906 1 98.88 249 TYR A CA 1
ATOM 1860 C C . TYR A 1 249 ? 6.293 -17.859 -15.719 1 98.88 249 TYR A C 1
ATOM 1862 O O . TYR A 1 249 ? 5.148 -18.328 -15.688 1 98.88 249 TYR A O 1
ATOM 1870 N N . GLY A 1 250 ? 6.746 -17.203 -14.711 1 98.94 250 GLY A N 1
ATOM 1871 C CA . GLY A 1 250 ? 5.961 -16.766 -13.57 1 98.94 250 GLY A CA 1
ATOM 1872 C C . GLY A 1 250 ? 6.234 -15.32 -13.188 1 98.94 250 GLY A C 1
ATOM 1873 O O . GLY A 1 250 ? 7.34 -14.812 -13.391 1 98.94 250 GLY A O 1
ATOM 1874 N N . PHE A 1 251 ? 5.262 -14.664 -12.656 1 98.94 251 PHE A N 1
ATOM 1875 C CA . PHE A 1 251 ? 5.391 -13.266 -12.258 1 98.94 251 PHE A CA 1
ATOM 1876 C C . PHE A 1 251 ? 4.668 -13.016 -10.938 1 98.94 251 PHE A C 1
ATOM 1878 O O . PHE A 1 251 ? 3.449 -13.172 -10.852 1 98.94 251 PHE A O 1
ATOM 1885 N N . LYS A 1 252 ? 5.418 -12.68 -9.93 1 98.81 252 LYS A N 1
ATOM 1886 C CA . LYS A 1 252 ? 4.906 -12.211 -8.648 1 98.81 252 LYS A CA 1
ATOM 1887 C C . LYS A 1 252 ? 4.863 -10.688 -8.602 1 98.81 252 LYS A C 1
ATOM 1889 O O . LYS A 1 252 ? 5.887 -10.039 -8.359 1 98.81 252 LYS A O 1
ATOM 1894 N N . PRO A 1 253 ? 3.736 -10.078 -8.727 1 98.69 253 PRO A N 1
ATOM 1895 C CA . PRO A 1 253 ? 3.682 -8.617 -8.672 1 98.69 253 PRO A CA 1
ATOM 1896 C C . PRO A 1 253 ? 3.814 -8.07 -7.254 1 98.69 253 PRO A C 1
ATOM 1898 O O . PRO A 1 253 ? 3.828 -8.844 -6.289 1 98.69 253 PRO A O 1
ATOM 1901 N N . SER A 1 254 ? 4.023 -6.77 -7.164 1 98.31 254 SER A N 1
ATOM 1902 C CA . SER A 1 254 ? 3.834 -6.113 -5.875 1 98.31 254 SER A CA 1
ATOM 1903 C C . SER A 1 254 ? 2.469 -6.441 -5.281 1 98.31 254 SER A C 1
ATOM 1905 O O . SER A 1 254 ? 1.487 -6.59 -6.012 1 98.31 254 SER A O 1
ATOM 1907 N N . ILE A 1 255 ? 2.438 -6.527 -3.947 1 97.81 255 ILE A N 1
ATOM 1908 C CA . ILE A 1 255 ? 1.159 -6.785 -3.295 1 97.81 255 ILE A CA 1
ATOM 1909 C C . ILE A 1 255 ? 0.179 -5.66 -3.615 1 97.81 255 ILE A C 1
ATOM 1911 O O . ILE A 1 255 ? 0.59 -4.535 -3.902 1 97.81 255 ILE A O 1
ATOM 1915 N N . MET A 1 256 ? -1.092 -5.98 -3.682 1 97.19 256 MET A N 1
ATOM 1916 C CA . MET A 1 256 ? -2.219 -5.059 -3.773 1 97.19 256 MET A CA 1
ATOM 1917 C C . MET A 1 256 ? -2.377 -4.531 -5.195 1 97.19 256 MET A C 1
ATOM 1919 O O . MET A 1 256 ? -3.279 -3.74 -5.473 1 97.19 256 MET A O 1
ATOM 1923 N N . ARG A 1 257 ? -1.499 -4.961 -6.191 1 97.94 257 ARG A N 1
ATOM 1924 C CA . ARG A 1 257 ? -1.65 -4.562 -7.586 1 97.94 257 ARG A CA 1
ATOM 1925 C C . ARG A 1 257 ? -2.695 -5.422 -8.289 1 97.94 257 ARG A C 1
ATOM 1927 O O . ARG A 1 257 ? -3.4 -4.945 -9.18 1 97.94 257 ARG A O 1
ATOM 1934 N N . ILE A 1 258 ? -2.721 -6.695 -7.941 1 98.44 258 ILE A N 1
ATOM 1935 C CA . ILE A 1 258 ? -3.779 -7.613 -8.352 1 98.44 258 ILE A CA 1
ATOM 1936 C C . ILE A 1 258 ? -4.684 -7.926 -7.164 1 98.44 258 ILE A C 1
ATOM 1938 O O . ILE A 1 258 ? -4.199 -8.266 -6.078 1 98.44 258 ILE A O 1
ATOM 1942 N N . PRO A 1 259 ? -6.031 -7.723 -7.359 1 98.12 259 PRO A N 1
ATOM 1943 C CA . PRO A 1 259 ? -6.922 -7.953 -6.219 1 98.12 259 PRO A CA 1
ATOM 1944 C C . PRO A 1 259 ? -6.844 -9.383 -5.691 1 98.12 259 PRO A C 1
ATOM 1946 O O . PRO A 1 259 ? -6.648 -10.32 -6.469 1 98.12 259 PRO A O 1
ATOM 1949 N N . TYR A 1 260 ? -7.035 -9.539 -4.402 1 97.31 260 TYR A N 1
ATOM 1950 C CA . TYR A 1 260 ? -6.855 -10.82 -3.725 1 97.31 260 TYR A CA 1
ATOM 1951 C C . TYR A 1 260 ? -8.109 -11.211 -2.951 1 97.31 260 TYR A C 1
ATOM 1953 O O . TYR A 1 260 ? -8.227 -12.344 -2.477 1 97.31 260 TYR A O 1
ATOM 1961 N N . ALA A 1 261 ? -9.109 -10.375 -2.898 1 97.44 261 ALA A N 1
ATOM 1962 C CA . ALA A 1 261 ? -10.281 -10.562 -2.049 1 97.44 261 ALA A CA 1
ATOM 1963 C C . ALA A 1 261 ? -11.195 -11.656 -2.602 1 97.44 261 ALA A C 1
ATOM 1965 O O . ALA A 1 261 ? -11.242 -11.875 -3.814 1 97.44 261 ALA A O 1
ATOM 1966 N N . GLY A 1 262 ? -11.898 -12.273 -1.729 1 97.19 262 GLY A N 1
ATOM 1967 C CA . GLY A 1 262 ? -12.961 -13.195 -2.094 1 97.19 262 GLY A CA 1
ATOM 1968 C C . GLY A 1 262 ? -12.477 -14.625 -2.283 1 97.19 262 GLY A C 1
ATOM 1969 O O . GLY A 1 262 ? -13.258 -15.516 -2.611 1 97.19 262 GLY A O 1
ATOM 1970 N N . GLN A 1 263 ? -11.227 -14.883 -2.066 1 97.69 263 GLN A N 1
ATOM 1971 C CA . GLN A 1 263 ? -10.688 -16.234 -2.152 1 97.69 263 GLN A CA 1
ATOM 1972 C C . GLN A 1 263 ? -11.031 -17.047 -0.908 1 97.69 263 GLN A C 1
ATOM 1974 O O . GLN A 1 263 ? -11.391 -16.484 0.128 1 97.69 263 GLN A O 1
ATOM 1979 N N . GLY A 1 264 ? -10.977 -18.312 -1.074 1 96.81 264 GLY A N 1
ATOM 1980 C CA . GLY A 1 264 ? -11.047 -19.172 0.096 1 96.81 264 GLY A CA 1
ATOM 1981 C C . GLY A 1 264 ? -9.805 -19.109 0.965 1 96.81 264 GLY A C 1
ATOM 1982 O O . GLY A 1 264 ? -8.695 -18.906 0.46 1 96.81 264 GLY A O 1
ATOM 1983 N N . SER A 1 265 ? -10.031 -19.266 2.246 1 94.69 265 SER A N 1
ATOM 1984 C CA . SER A 1 265 ? -8.898 -19.219 3.172 1 94.69 265 SER A CA 1
ATOM 1985 C C . SER A 1 265 ? -9.164 -20.078 4.406 1 94.69 265 SER A C 1
ATOM 1987 O O . SER A 1 265 ? -10.305 -20.203 4.848 1 94.69 265 SER A O 1
ATOM 1989 N N . ALA A 1 266 ? -8.094 -20.688 4.887 1 94.31 266 ALA A N 1
ATOM 1990 C CA . ALA A 1 266 ? -8.164 -21.375 6.164 1 94.31 266 ALA A CA 1
ATOM 1991 C C . ALA A 1 266 ? -7.469 -20.578 7.266 1 94.31 266 ALA A C 1
ATOM 1993 O O . ALA A 1 266 ? -7.414 -21.016 8.414 1 94.31 266 ALA A O 1
ATOM 1994 N N . SER A 1 267 ? -6.965 -19.438 6.91 1 93.69 267 SER A N 1
ATOM 1995 C CA . SER A 1 267 ? -6.191 -18.641 7.848 1 93.69 267 SER A CA 1
ATOM 1996 C C . SER A 1 267 ? -7.102 -17.859 8.789 1 93.69 267 SER A C 1
ATOM 1998 O O . SER A 1 267 ? -8.266 -17.609 8.477 1 93.69 267 SER A O 1
ATOM 2000 N N . ARG A 1 268 ? -6.531 -17.453 9.883 1 94.31 268 ARG A N 1
ATOM 2001 C CA . ARG A 1 268 ? -7.242 -16.594 10.828 1 94.31 268 ARG A CA 1
ATOM 2002 C C . ARG A 1 268 ? -7.508 -15.219 10.227 1 94.31 268 ARG A C 1
ATOM 2004 O O . ARG A 1 268 ? -6.609 -14.602 9.648 1 94.31 268 ARG A O 1
ATOM 2011 N N . PRO A 1 269 ? -8.734 -14.711 10.43 1 94.5 269 PRO A N 1
ATOM 2012 C CA . PRO A 1 269 ? -8.961 -13.328 10.008 1 94.5 269 PRO A CA 1
ATOM 2013 C C . PRO A 1 269 ? -8.094 -12.328 10.773 1 94.5 269 PRO A C 1
ATOM 2015 O O . PRO A 1 269 ? -7.883 -12.484 11.977 1 94.5 269 PRO A O 1
ATOM 2018 N N . GLY A 1 270 ? -7.562 -11.383 10.078 1 96.12 270 GLY A N 1
ATOM 2019 C CA . GLY A 1 270 ? -6.844 -10.289 10.719 1 96.12 270 GLY A CA 1
ATOM 2020 C C . GLY A 1 270 ? -5.352 -10.547 10.836 1 96.12 270 GLY A C 1
ATOM 2021 O O . GLY A 1 270 ? -4.598 -9.68 11.281 1 96.12 270 GLY A O 1
ATOM 2022 N N . LEU A 1 271 ? -4.914 -11.727 10.453 1 95.12 271 LEU A N 1
ATOM 2023 C CA . LEU A 1 271 ? -3.486 -12.031 10.477 1 95.12 271 LEU A CA 1
ATOM 2024 C C . LEU A 1 271 ? -2.703 -11.008 9.664 1 95.12 271 LEU A C 1
ATOM 2026 O O . LEU A 1 271 ? -3.211 -10.477 8.672 1 95.12 271 LEU A O 1
ATOM 2030 N N . THR A 1 272 ? -1.461 -10.672 10.172 1 94.5 272 THR A N 1
ATOM 2031 C CA . THR A 1 272 ? -0.625 -9.695 9.484 1 94.5 272 THR A CA 1
ATOM 2032 C C . THR A 1 272 ? 0.793 -10.227 9.297 1 94.5 272 THR A C 1
ATOM 2034 O O . THR A 1 272 ? 1.112 -11.32 9.758 1 94.5 272 THR A O 1
ATOM 2037 N N . GLY A 1 273 ? 1.607 -9.508 8.578 1 95.06 273 GLY A N 1
ATOM 2038 C CA . GLY A 1 273 ? 2.963 -9.891 8.219 1 95.06 273 GLY A CA 1
ATOM 2039 C C . GLY A 1 273 ? 3.24 -9.781 6.734 1 95.06 273 GLY A C 1
ATOM 2040 O O . GLY A 1 273 ? 3.143 -8.695 6.156 1 95.06 273 GLY A O 1
ATOM 2041 N N . VAL A 1 274 ? 3.48 -10.953 6.137 1 96.88 274 VAL A N 1
ATOM 2042 C CA . VAL A 1 274 ? 3.734 -10.961 4.699 1 96.88 274 VAL A CA 1
ATOM 2043 C C . VAL A 1 274 ? 2.43 -11.211 3.947 1 96.88 274 VAL A C 1
ATOM 2045 O O . VAL A 1 274 ? 1.71 -12.172 4.238 1 96.88 274 VAL A O 1
ATOM 2048 N N . ALA A 1 275 ? 2.139 -10.32 3.059 1 96.5 275 ALA A N 1
ATOM 2049 C CA . ALA A 1 275 ? 0.885 -10.438 2.318 1 96.5 275 ALA A CA 1
ATOM 2050 C C . ALA A 1 275 ? 1.085 -11.211 1.019 1 96.5 275 ALA A C 1
ATOM 2052 O O . ALA A 1 275 ? 2.113 -11.062 0.353 1 96.5 275 ALA A O 1
ATOM 2053 N N . PRO A 1 276 ? 0.125 -11.969 0.65 1 97.19 276 PRO A N 1
ATOM 2054 C CA . PRO A 1 276 ? 0.188 -12.688 -0.622 1 97.19 276 PRO A CA 1
ATOM 2055 C C . PRO A 1 276 ? -0.222 -11.828 -1.812 1 97.19 276 PRO A C 1
ATOM 2057 O O . PRO A 1 276 ? -0.791 -10.75 -1.631 1 97.19 276 PRO A O 1
ATOM 2060 N N . CYS A 1 277 ? 0.061 -12.273 -2.967 1 98.06 277 CYS A N 1
ATOM 2061 C CA . CYS A 1 277 ? -0.388 -11.664 -4.215 1 98.06 277 CYS A CA 1
ATOM 2062 C C . CYS A 1 277 ? -0.769 -12.734 -5.234 1 98.06 277 CYS A C 1
ATOM 2064 O O . CYS A 1 277 ? -0.425 -13.906 -5.066 1 98.06 277 CYS A O 1
ATOM 2066 N N . ALA A 1 278 ? -1.562 -12.359 -6.184 1 98.62 278 ALA A N 1
ATOM 2067 C CA . ALA A 1 278 ? -1.874 -13.203 -7.332 1 98.62 278 ALA A CA 1
ATOM 2068 C C . ALA A 1 278 ? -1.056 -12.789 -8.555 1 98.62 278 ALA A C 1
ATOM 2070 O O . ALA A 1 278 ? -0.582 -11.656 -8.641 1 98.62 278 ALA A O 1
ATOM 2071 N N . GLY A 1 279 ? -0.825 -13.727 -9.438 1 98.75 279 GLY A N 1
ATOM 2072 C CA . GLY A 1 279 ? -0.063 -13.43 -10.641 1 98.75 279 GLY A CA 1
ATOM 2073 C C . GLY A 1 279 ? -0.083 -14.562 -11.648 1 98.75 279 GLY A C 1
ATOM 2074 O O . GLY A 1 279 ? -0.617 -15.641 -11.375 1 98.75 279 GLY A O 1
ATOM 2075 N N . PRO A 1 280 ? 0.495 -14.328 -12.766 1 98.88 280 PRO A N 1
ATOM 2076 C CA . PRO A 1 280 ? 0.359 -15.258 -13.891 1 98.88 280 PRO A CA 1
ATOM 2077 C C . PRO A 1 280 ? 1.473 -16.297 -13.93 1 98.88 280 PRO A C 1
ATOM 2079 O O . PRO A 1 280 ? 2.586 -16.047 -13.469 1 98.88 280 PRO A O 1
ATOM 2082 N N . LEU A 1 281 ? 1.185 -17.469 -14.445 1 98.88 281 LEU A N 1
ATOM 2083 C CA . LEU A 1 281 ? 2.068 -18.469 -15.023 1 98.88 281 LEU A CA 1
ATOM 2084 C C . LEU A 1 281 ? 1.728 -18.719 -16.484 1 98.88 281 LEU A C 1
ATOM 2086 O O . LEU A 1 281 ? 0.557 -18.891 -16.844 1 98.88 281 LEU A O 1
ATOM 2090 N N . THR A 1 282 ? 2.717 -18.656 -17.375 1 98.81 282 THR A N 1
ATOM 2091 C CA . THR A 1 282 ? 2.463 -18.75 -18.812 1 98.81 282 THR A CA 1
ATOM 2092 C C . THR A 1 282 ? 3.588 -19.5 -19.516 1 98.81 282 THR A C 1
ATOM 2094 O O . THR A 1 282 ? 4.574 -19.891 -18.875 1 98.81 282 THR A O 1
ATOM 2097 N N . ASN A 1 283 ? 3.426 -19.656 -20.875 1 97.94 283 ASN A N 1
ATOM 2098 C CA . ASN A 1 283 ? 4.449 -20.312 -21.688 1 97.94 283 ASN A CA 1
ATOM 2099 C C . ASN A 1 283 ? 5.297 -19.281 -22.438 1 97.94 283 ASN A C 1
ATOM 2101 O O . ASN A 1 283 ? 6.25 -19.641 -23.125 1 97.94 283 ASN A O 1
ATOM 2105 N N . SER A 1 284 ? 4.918 -18.047 -22.312 1 97.5 284 SER A N 1
ATOM 2106 C CA . SER A 1 284 ? 5.695 -17 -22.969 1 97.5 284 SER A CA 1
ATOM 2107 C C . SER A 1 284 ? 5.824 -15.773 -22.078 1 97.5 284 SER A C 1
ATOM 2109 O O . SER A 1 284 ? 4.918 -15.469 -21.297 1 97.5 284 SER A O 1
ATOM 2111 N N . ALA A 1 285 ? 6.91 -15.07 -22.281 1 97.38 285 ALA A N 1
ATOM 2112 C CA . ALA A 1 285 ? 7.164 -13.875 -21.484 1 97.38 285 ALA A CA 1
ATOM 2113 C C . ALA A 1 285 ? 6.129 -12.789 -21.766 1 97.38 285 ALA A C 1
ATOM 2115 O O . ALA A 1 285 ? 5.668 -12.102 -20.859 1 97.38 285 ALA A O 1
ATOM 2116 N N . ARG A 1 286 ? 5.75 -12.617 -23.016 1 96.44 286 ARG A N 1
ATOM 2117 C CA . ARG A 1 286 ? 4.859 -11.523 -23.391 1 96.44 286 ARG A CA 1
ATOM 2118 C C . ARG A 1 286 ? 3.455 -11.75 -22.828 1 96.44 286 ARG A C 1
ATOM 2120 O O . ARG A 1 286 ? 2.701 -10.797 -22.641 1 96.44 286 ARG A O 1
ATOM 2127 N N . ASP A 1 287 ? 3.074 -13.023 -22.562 1 98.38 287 ASP A N 1
ATOM 2128 C CA . ASP A 1 287 ? 1.742 -13.297 -22.031 1 98.38 287 ASP A CA 1
ATOM 2129 C C . ASP A 1 287 ? 1.642 -12.883 -20.562 1 98.38 287 ASP A C 1
ATOM 2131 O O . ASP A 1 287 ? 0.541 -12.766 -20.016 1 98.38 287 ASP A O 1
ATOM 2135 N N . LEU A 1 288 ? 2.803 -12.742 -19.875 1 98.62 288 LEU A N 1
ATOM 2136 C CA . LEU A 1 288 ? 2.773 -12.164 -18.531 1 98.62 288 LEU A CA 1
ATOM 2137 C C . LEU A 1 288 ? 2.133 -10.781 -18.562 1 98.62 288 LEU A C 1
ATOM 2139 O O . LEU A 1 288 ? 1.346 -10.445 -17.672 1 98.62 288 LEU A O 1
ATOM 2143 N N . GLU A 1 289 ? 2.447 -10.039 -19.594 1 97.62 289 GLU A N 1
ATOM 2144 C CA . GLU A 1 289 ? 1.951 -8.68 -19.75 1 97.62 289 GLU A CA 1
ATOM 2145 C C . GLU A 1 289 ? 0.435 -8.656 -19.906 1 97.62 289 GLU A C 1
ATOM 2147 O O . GLU A 1 289 ? -0.235 -7.738 -19.438 1 97.62 289 GLU A O 1
ATOM 2152 N N . LEU A 1 290 ? -0.084 -9.625 -20.547 1 96.88 290 LEU A N 1
ATOM 2153 C CA . LEU A 1 290 ? -1.512 -9.672 -20.844 1 96.88 290 LEU A CA 1
ATOM 2154 C C . LEU A 1 290 ? -2.336 -9.594 -19.562 1 96.88 290 LEU A C 1
ATOM 2156 O O . LEU A 1 290 ? -3.215 -8.742 -19.438 1 96.88 290 LEU A O 1
ATOM 2160 N N . LEU A 1 291 ? -2.051 -10.445 -18.609 1 97.62 291 LEU A N 1
ATOM 2161 C CA . LEU A 1 291 ? -2.816 -10.461 -17.375 1 97.62 291 LEU A CA 1
ATOM 2162 C C . LEU A 1 291 ? -2.609 -9.18 -16.594 1 97.62 291 LEU A C 1
ATOM 2164 O O . LEU A 1 291 ? -3.574 -8.57 -16.109 1 97.62 291 LEU A O 1
ATOM 2168 N N . LEU A 1 292 ? -1.361 -8.766 -16.453 1 98.25 292 LEU A N 1
ATOM 2169 C CA . LEU A 1 292 ? -1.04 -7.598 -15.641 1 98.25 292 LEU A CA 1
ATOM 2170 C C . LEU A 1 292 ? -1.742 -6.355 -16.172 1 98.25 292 LEU A C 1
ATOM 2172 O O . LEU A 1 292 ? -2.396 -5.629 -15.422 1 98.25 292 LEU A O 1
ATOM 2176 N N . LYS A 1 293 ? -1.633 -6.168 -17.469 1 97.88 293 LYS A N 1
ATOM 2177 C CA . LYS A 1 293 ? -2.176 -4.961 -18.078 1 97.88 293 LYS A CA 1
ATOM 2178 C C . LYS A 1 293 ? -3.695 -4.914 -17.953 1 97.88 293 LYS A C 1
ATOM 2180 O O . LYS A 1 293 ? -4.266 -3.869 -17.625 1 97.88 293 LYS A O 1
ATOM 2185 N N . VAL A 1 294 ? -4.363 -6.031 -18.172 1 97.81 294 VAL A N 1
ATOM 2186 C CA . VAL A 1 294 ? -5.82 -6.082 -18.094 1 97.81 294 VAL A CA 1
ATOM 2187 C C . VAL A 1 294 ? -6.273 -5.812 -16.656 1 97.81 294 VAL A C 1
ATOM 2189 O O . VAL A 1 294 ? -7.191 -5.02 -16.438 1 97.81 294 VAL A O 1
ATOM 2192 N N . VAL A 1 295 ? -5.617 -6.395 -15.695 1 98.31 295 VAL A N 1
ATOM 2193 C CA . VAL A 1 295 ? -6.055 -6.301 -14.305 1 98.31 295 VAL A CA 1
ATOM 2194 C C . VAL A 1 295 ? -5.703 -4.93 -13.742 1 98.31 295 VAL A C 1
ATOM 2196 O O . VAL A 1 295 ? -6.496 -4.324 -13.023 1 98.31 295 VAL A O 1
ATOM 2199 N N . PHE A 1 296 ? -4.496 -4.383 -14.078 1 98.06 296 PHE A N 1
ATOM 2200 C CA . PHE A 1 296 ? -4.09 -3.068 -13.586 1 98.06 296 PHE A CA 1
ATOM 2201 C C . PHE A 1 296 ? -5.047 -1.988 -14.078 1 98.06 296 PHE A C 1
ATOM 2203 O O . PHE A 1 296 ? -5.266 -0.988 -13.391 1 98.06 296 PHE A O 1
ATOM 2210 N N . ASN A 1 297 ? -5.633 -2.213 -15.234 1 97.75 297 ASN A N 1
ATOM 2211 C CA . ASN A 1 297 ? -6.52 -1.21 -15.812 1 97.75 297 ASN A CA 1
ATOM 2212 C C . ASN A 1 297 ? -7.98 -1.493 -15.484 1 97.75 297 ASN A C 1
ATOM 2214 O O . ASN A 1 297 ? -8.883 -0.873 -16.047 1 97.75 297 ASN A O 1
ATOM 2218 N N . SER A 1 298 ? -8.281 -2.381 -14.586 1 97.88 298 SER A N 1
ATOM 2219 C CA . SER A 1 298 ? -9.641 -2.775 -14.234 1 97.88 298 SER A CA 1
ATOM 2220 C C . SER A 1 298 ? -10.188 -1.932 -13.094 1 97.88 298 SER A C 1
ATOM 2222 O O . SER A 1 298 ? -9.562 -0.946 -12.688 1 97.88 298 SER A O 1
ATOM 2224 N N . ASN A 1 299 ? -11.391 -2.26 -12.617 1 97.31 299 ASN A N 1
ATOM 2225 C CA . ASN A 1 299 ? -12.031 -1.61 -11.477 1 97.31 299 ASN A CA 1
ATOM 2226 C C . ASN A 1 299 ? -11.734 -2.35 -10.172 1 97.31 299 ASN A C 1
ATOM 2228 O O . ASN A 1 299 ? -12.609 -2.488 -9.32 1 97.31 299 ASN A O 1
ATOM 2232 N N . ALA A 1 300 ? -10.539 -2.855 -10.07 1 97.75 300 ALA A N 1
ATOM 2233 C CA . ALA A 1 300 ? -10.133 -3.695 -8.938 1 97.75 300 ALA A CA 1
ATOM 2234 C C . ALA A 1 300 ? -10.461 -3.021 -7.609 1 97.75 300 ALA A C 1
ATOM 2236 O O . ALA A 1 300 ? -10.867 -3.688 -6.656 1 97.75 300 ALA A O 1
ATOM 2237 N N . ALA A 1 301 ? -10.305 -1.733 -7.516 1 97.19 301 ALA A N 1
ATOM 2238 C CA . ALA A 1 301 ? -10.531 -1.001 -6.27 1 97.19 301 ALA A CA 1
ATOM 2239 C C . ALA A 1 301 ? -12 -1.036 -5.867 1 97.19 301 ALA A C 1
ATOM 2241 O O . ALA A 1 301 ? -12.336 -0.845 -4.695 1 97.19 301 ALA A O 1
ATOM 2242 N N . ASP A 1 302 ? -12.914 -1.278 -6.785 1 98.25 302 ASP A N 1
ATOM 2243 C CA . ASP A 1 302 ? -14.344 -1.386 -6.496 1 98.25 302 ASP A CA 1
ATOM 2244 C C . ASP A 1 302 ? -14.688 -2.766 -5.941 1 98.25 302 ASP A C 1
ATOM 2246 O O . ASP A 1 302 ? -15.773 -2.967 -5.395 1 98.25 302 ASP A O 1
ATOM 2250 N N . LEU A 1 303 ? -13.703 -3.721 -6.086 1 98.06 303 LEU A N 1
ATOM 2251 C CA . LEU A 1 303 ? -14.008 -5.109 -5.762 1 98.06 303 LEU A CA 1
ATOM 2252 C C . LEU A 1 303 ? -13.203 -5.574 -4.551 1 98.06 303 LEU A C 1
ATOM 2254 O O . LEU A 1 303 ? -13.555 -6.562 -3.906 1 98.06 303 LEU A O 1
ATOM 2258 N N . ASP A 1 304 ? -12.156 -4.883 -4.273 1 97.69 304 ASP A N 1
ATOM 2259 C CA . ASP A 1 304 ? -11.188 -5.27 -3.248 1 97.69 304 ASP A CA 1
ATOM 2260 C C . ASP A 1 304 ? -10.602 -4.043 -2.553 1 97.69 304 ASP A C 1
ATOM 2262 O O . ASP A 1 304 ? -9.914 -3.24 -3.18 1 97.69 304 ASP A O 1
ATOM 2266 N N . ASP A 1 305 ? -10.758 -3.961 -1.253 1 95 305 ASP A N 1
ATOM 2267 C CA . ASP A 1 305 ? -10.32 -2.795 -0.488 1 95 305 ASP A CA 1
ATOM 2268 C C . ASP A 1 305 ? -8.805 -2.748 -0.373 1 95 305 ASP A C 1
ATOM 2270 O O . ASP A 1 305 ? -8.234 -1.708 -0.032 1 95 305 ASP A O 1
ATOM 2274 N N . MET A 1 306 ? -8.156 -3.824 -0.724 1 91.62 306 MET A N 1
ATOM 2275 C CA . MET A 1 306 ? -6.699 -3.85 -0.644 1 91.62 306 MET A CA 1
ATOM 2276 C C . MET A 1 306 ? -6.074 -3.486 -1.987 1 91.62 306 MET A C 1
ATOM 2278 O O . MET A 1 306 ? -4.879 -3.197 -2.064 1 91.62 306 MET A O 1
ATOM 2282 N N . ALA A 1 307 ? -6.891 -3.494 -3.006 1 96.69 307 ALA A N 1
ATOM 2283 C CA . ALA A 1 307 ? -6.359 -3.172 -4.328 1 96.69 307 ALA A CA 1
ATOM 2284 C C . ALA A 1 307 ? -6.047 -1.683 -4.445 1 96.69 307 ALA A C 1
ATOM 2286 O O . ALA A 1 307 ? -6.891 -0.838 -4.137 1 96.69 307 ALA A O 1
ATOM 2287 N N . LEU A 1 308 ? -4.859 -1.299 -4.898 1 96.12 308 LEU A N 1
ATOM 2288 C CA . LEU A 1 308 ? -4.438 0.093 -5.02 1 96.12 308 LEU A CA 1
ATOM 2289 C C . LEU A 1 308 ? -5.203 0.797 -6.137 1 96.12 308 LEU A C 1
ATOM 2291 O O . LEU A 1 308 ? -5.438 2.006 -6.066 1 96.12 308 LEU A O 1
ATOM 2295 N N . GLY A 1 309 ? -5.504 0.033 -7.191 1 94.81 309 GLY A N 1
ATOM 2296 C CA . GLY A 1 309 ? -6.266 0.599 -8.289 1 94.81 309 GLY A CA 1
ATOM 2297 C C . GLY A 1 309 ? -5.449 1.521 -9.172 1 94.81 309 GLY A C 1
ATOM 2298 O O . GLY A 1 309 ? -6 2.363 -9.883 1 94.81 309 GLY A O 1
ATOM 2299 N N . THR A 1 310 ? -4.133 1.479 -9.125 1 95.5 310 THR A N 1
ATOM 2300 C CA . THR A 1 310 ? -3.279 2.268 -10.008 1 95.5 310 THR A CA 1
ATOM 2301 C C . THR A 1 310 ? -3.268 1.676 -11.414 1 95.5 310 THR A C 1
ATOM 2303 O O . THR A 1 310 ? -3.035 0.477 -11.586 1 95.5 310 THR A O 1
ATOM 2306 N N . PRO A 1 311 ? -3.494 2.496 -12.422 1 96.69 311 PRO A N 1
ATOM 2307 C CA . PRO A 1 311 ? -3.506 1.972 -13.789 1 96.69 311 PRO A CA 1
ATOM 2308 C C . PRO A 1 311 ? -2.111 1.621 -14.297 1 96.69 311 PRO A C 1
ATOM 2310 O O . PRO A 1 311 ? -1.111 1.981 -13.672 1 96.69 311 PRO A O 1
ATOM 2313 N N . TRP A 1 312 ? -2.09 0.887 -15.391 1 97.56 312 TRP A N 1
ATOM 2314 C CA . TRP A 1 312 ? -0.846 0.579 -16.094 1 97.56 312 TRP A CA 1
ATOM 2315 C C . TRP A 1 312 ? -0.135 1.856 -16.531 1 97.56 312 TRP A C 1
ATOM 2317 O O . TRP A 1 312 ? -0.749 2.742 -17.125 1 97.56 312 TRP A O 1
ATOM 2327 N N . ILE A 1 313 ? 1.102 1.983 -16.156 1 95.69 313 ILE A N 1
ATOM 2328 C CA . ILE A 1 313 ? 1.934 3.096 -16.594 1 95.69 313 ILE A CA 1
ATOM 2329 C C . ILE A 1 313 ? 3.098 2.564 -17.438 1 95.69 313 ILE A C 1
ATOM 2331 O O . ILE A 1 313 ? 3.955 1.839 -16.922 1 95.69 313 ILE A O 1
ATOM 2335 N N . GLU A 1 314 ? 3.137 2.924 -18.688 1 96.69 314 GLU A N 1
ATOM 2336 C CA . GLU A 1 314 ? 4.203 2.453 -19.562 1 96.69 314 GLU A CA 1
ATOM 2337 C C . GLU A 1 314 ? 5.559 3.004 -19.125 1 96.69 314 GLU A C 1
ATOM 2339 O O . GLU A 1 314 ? 5.742 4.219 -19.047 1 96.69 314 GLU A O 1
ATOM 2344 N N . PRO A 1 315 ? 6.461 2.107 -18.875 1 95.12 315 PRO A N 1
ATOM 2345 C CA . PRO A 1 315 ? 7.777 2.6 -18.453 1 95.12 315 PRO A CA 1
ATOM 2346 C C . PRO A 1 315 ? 8.547 3.27 -19.594 1 95.12 315 PRO A C 1
ATOM 2348 O O . PRO A 1 315 ? 8.305 2.98 -20.766 1 95.12 315 PRO A O 1
ATOM 2351 N N . THR A 1 316 ? 9.484 4.129 -19.188 1 94.19 316 THR A N 1
ATOM 2352 C CA . THR A 1 316 ? 10.438 4.656 -20.156 1 94.19 316 THR A CA 1
ATOM 2353 C C . THR A 1 316 ? 11.336 3.539 -20.688 1 94.19 316 THR A C 1
ATOM 2355 O O . THR A 1 316 ? 11.898 2.764 -19.922 1 94.19 316 THR A O 1
ATOM 2358 N N . PRO A 1 317 ? 11.453 3.436 -21.984 1 94 317 PRO A N 1
ATOM 2359 C CA . PRO A 1 317 ? 12.266 2.359 -22.562 1 94 317 PRO A CA 1
ATOM 2360 C C . PRO A 1 317 ? 13.727 2.438 -22.141 1 94 317 PRO A C 1
ATOM 2362 O O . PRO A 1 317 ? 14.289 3.533 -22.031 1 94 317 PRO A O 1
ATOM 2365 N N . LYS A 1 318 ? 14.297 1.286 -21.906 1 93.62 318 LYS A N 1
ATOM 2366 C CA . LYS A 1 318 ? 15.719 1.119 -21.609 1 93.62 318 LYS A CA 1
ATOM 2367 C C . LYS A 1 318 ? 16.297 -0.069 -22.375 1 93.62 318 LYS A C 1
ATOM 2369 O O . LYS A 1 318 ? 15.664 -1.12 -22.469 1 93.62 318 LYS A O 1
ATOM 2374 N N . THR A 1 319 ? 17.5 0.126 -22.953 1 92.69 319 THR A N 1
ATOM 2375 C CA . THR A 1 319 ? 18.078 -0.935 -23.766 1 92.69 319 THR A CA 1
ATOM 2376 C C . THR A 1 319 ? 19.203 -1.636 -23.031 1 92.69 319 THR A C 1
ATOM 2378 O O . THR A 1 319 ? 19.438 -2.83 -23.234 1 92.69 319 THR A O 1
ATOM 2381 N N . THR A 1 320 ? 19.938 -0.903 -22.25 1 97.81 320 THR A N 1
ATOM 2382 C CA . THR A 1 320 ? 21.031 -1.466 -21.469 1 97.81 320 THR A CA 1
ATOM 2383 C C . THR A 1 320 ? 20.703 -1.437 -19.984 1 97.81 320 THR A C 1
ATOM 2385 O O . THR A 1 320 ? 20.391 -0.38 -19.438 1 97.81 320 THR A O 1
ATOM 2388 N N . LEU A 1 321 ? 20.844 -2.576 -19.391 1 98.75 321 LEU A N 1
ATOM 2389 C CA . LEU A 1 321 ? 20.484 -2.703 -17.984 1 98.75 321 LEU A CA 1
ATOM 2390 C C . LEU A 1 321 ? 21.734 -2.85 -17.125 1 98.75 321 LEU A C 1
ATOM 2392 O O . LEU A 1 321 ? 22.719 -3.447 -17.547 1 98.75 321 LEU A O 1
ATOM 2396 N N . THR A 1 322 ? 21.703 -2.234 -15.938 1 98.94 322 THR A N 1
ATOM 2397 C CA . THR A 1 322 ? 22.625 -2.574 -14.859 1 98.94 322 THR A CA 1
ATOM 2398 C C . THR A 1 322 ? 22.031 -3.668 -13.969 1 98.94 322 THR A C 1
ATOM 2400 O O . THR A 1 322 ? 21.062 -3.426 -13.234 1 98.94 322 THR A O 1
ATOM 2403 N N . ILE A 1 323 ? 22.656 -4.844 -14.031 1 98.94 323 ILE A N 1
ATOM 2404 C CA . ILE A 1 323 ? 22.094 -6.043 -13.422 1 98.94 323 ILE A CA 1
ATOM 2405 C C . ILE A 1 323 ? 22.938 -6.465 -12.227 1 98.94 323 ILE A C 1
ATOM 2407 O O . ILE A 1 323 ? 24.125 -6.75 -12.375 1 98.94 323 ILE A O 1
ATOM 2411 N N . GLY A 1 324 ? 22.297 -6.426 -11.062 1 98.94 324 GLY A N 1
ATOM 2412 C CA . GLY A 1 324 ? 22.969 -6.941 -9.875 1 98.94 324 GLY A CA 1
ATOM 2413 C C . GLY A 1 324 ? 22.766 -8.43 -9.672 1 98.94 324 GLY A C 1
ATOM 2414 O O . GLY A 1 324 ? 21.625 -8.898 -9.602 1 98.94 324 GLY A O 1
ATOM 2415 N N . VAL A 1 325 ? 23.812 -9.203 -9.508 1 98.88 325 VAL A N 1
ATOM 2416 C CA . VAL A 1 325 ? 23.734 -10.641 -9.297 1 98.88 325 VAL A CA 1
ATOM 2417 C C . VAL A 1 325 ? 23.609 -10.938 -7.805 1 98.88 325 VAL A C 1
ATOM 2419 O O . VAL A 1 325 ? 24.484 -10.602 -7.02 1 98.88 325 VAL A O 1
ATOM 2422 N N . ILE A 1 326 ? 22.531 -11.547 -7.398 1 98.31 326 ILE A N 1
ATOM 2423 C CA . ILE A 1 326 ? 22.297 -11.945 -6.012 1 98.31 326 ILE A CA 1
ATOM 2424 C C . ILE A 1 326 ? 23.375 -12.945 -5.578 1 98.31 326 ILE A C 1
ATOM 2426 O O . ILE A 1 326 ? 23.562 -13.984 -6.219 1 98.31 326 ILE A O 1
ATOM 2430 N N . PRO A 1 327 ? 24.031 -12.656 -4.531 1 96.94 327 PRO A N 1
ATOM 2431 C CA . PRO A 1 327 ? 25.078 -13.578 -4.109 1 96.94 327 PRO A CA 1
ATOM 2432 C C . PRO A 1 327 ? 24.531 -14.867 -3.502 1 96.94 327 PRO A C 1
ATOM 2434 O O . PRO A 1 327 ? 23.453 -14.859 -2.918 1 96.94 327 PRO A O 1
ATOM 2437 N N . GLU A 1 328 ? 25.266 -15.938 -3.689 1 96.06 328 GLU A N 1
ATOM 2438 C CA . GLU A 1 328 ? 24.969 -17.172 -2.959 1 96.06 328 GLU A CA 1
ATOM 2439 C C . GLU A 1 328 ? 25.094 -16.953 -1.452 1 96.06 328 GLU A C 1
ATOM 2441 O O . GLU A 1 328 ? 26.016 -16.281 -0.983 1 96.06 328 GLU A O 1
ATOM 2446 N N . ASP A 1 329 ? 24.094 -17.422 -0.783 1 94.06 329 ASP A N 1
ATOM 2447 C CA . ASP A 1 329 ? 24.203 -17.406 0.673 1 94.06 329 ASP A CA 1
ATOM 2448 C C . ASP A 1 329 ? 24.906 -18.656 1.181 1 94.06 329 ASP A C 1
ATOM 2450 O O . ASP A 1 329 ? 24.578 -19.781 0.768 1 94.06 329 ASP A O 1
ATOM 2454 N N . PRO A 1 330 ? 25.859 -18.531 2.115 1 92.12 330 PRO A N 1
ATOM 2455 C CA . PRO A 1 330 ? 26.609 -19.688 2.59 1 92.12 330 PRO A CA 1
ATOM 2456 C C . PRO A 1 330 ? 25.734 -20.75 3.246 1 92.12 330 PRO A C 1
ATOM 2458 O O . PRO A 1 330 ? 26.094 -21.922 3.283 1 92.12 330 PRO A O 1
ATOM 2461 N N . GLU A 1 331 ? 24.609 -20.375 3.68 1 93.5 331 GLU A N 1
ATOM 2462 C CA . GLU A 1 331 ? 23.719 -21.312 4.352 1 93.5 331 GLU A CA 1
ATOM 2463 C C . GLU A 1 331 ? 22.906 -22.125 3.344 1 93.5 331 GLU A C 1
ATOM 2465 O O . GLU A 1 331 ? 22.281 -23.125 3.701 1 93.5 331 GLU A O 1
ATOM 2470 N N . CYS A 1 332 ? 22.984 -21.734 2.121 1 95.25 332 CYS A N 1
ATOM 2471 C CA . CYS A 1 332 ? 22.219 -22.438 1.096 1 95.25 332 CYS A CA 1
ATOM 2472 C C . CYS A 1 332 ? 22.953 -22.422 -0.237 1 95.25 332 CYS A C 1
ATOM 2474 O O . CYS A 1 332 ? 22.562 -21.719 -1.162 1 95.25 332 CYS A O 1
ATOM 2476 N N . PRO A 1 333 ? 23.906 -23.25 -0.398 1 96.62 333 PRO A N 1
ATOM 2477 C CA . PRO A 1 333 ? 24.703 -23.297 -1.63 1 96.62 333 PRO A CA 1
ATOM 2478 C C . PRO A 1 333 ? 23.875 -23.672 -2.854 1 96.62 333 PRO A C 1
ATOM 2480 O O . PRO A 1 333 ? 22.984 -24.531 -2.762 1 96.62 333 PRO A O 1
ATOM 2483 N N . ILE A 1 334 ? 24.203 -23.109 -3.957 1 97.75 334 ILE A N 1
ATOM 2484 C CA . ILE A 1 334 ? 23.5 -23.328 -5.219 1 97.75 334 ILE A CA 1
ATOM 2485 C C . ILE A 1 334 ? 23.969 -24.641 -5.852 1 97.75 334 ILE A C 1
ATOM 2487 O O . ILE A 1 334 ? 25.156 -24.922 -5.887 1 97.75 334 ILE A O 1
ATOM 2491 N N . HIS A 1 335 ? 23.047 -25.453 -6.344 1 97.81 335 HIS A N 1
ATOM 2492 C CA . HIS A 1 335 ? 23.359 -26.719 -6.988 1 97.81 335 HIS A CA 1
ATOM 2493 C C . HIS A 1 335 ? 24.109 -26.516 -8.305 1 97.81 335 HIS A C 1
ATOM 2495 O O . HIS A 1 335 ? 23.969 -25.453 -8.938 1 97.81 335 HIS A O 1
ATOM 2501 N N . PRO A 1 336 ? 24.828 -27.516 -8.805 1 98.38 336 PRO A N 1
ATOM 2502 C CA . PRO A 1 336 ? 25.656 -27.406 -10 1 98.38 336 PRO A CA 1
ATOM 2503 C C . PRO A 1 336 ? 24.859 -27.016 -11.25 1 98.38 336 PRO A C 1
ATOM 2505 O O . PRO A 1 336 ? 25.297 -26.156 -12.016 1 98.38 336 PRO A O 1
ATOM 2508 N N . PRO A 1 337 ? 23.672 -27.609 -11.508 1 98.44 337 PRO A N 1
ATOM 2509 C CA . PRO A 1 337 ? 22.938 -27.188 -12.703 1 98.44 337 PRO A CA 1
ATOM 2510 C C . PRO A 1 337 ? 22.609 -25.688 -12.688 1 98.44 337 PRO A C 1
ATOM 2512 O O . PRO A 1 337 ? 22.672 -25.031 -13.734 1 98.44 337 PRO A O 1
ATOM 2515 N N . MET A 1 338 ? 22.328 -25.141 -11.531 1 98.31 338 MET A N 1
ATOM 2516 C CA . MET A 1 338 ? 21.969 -23.719 -11.422 1 98.31 338 MET A CA 1
ATOM 2517 C C . MET A 1 338 ? 23.203 -22.844 -11.477 1 98.31 338 MET A C 1
ATOM 2519 O O . MET A 1 338 ? 23.156 -21.719 -11.984 1 98.31 338 MET A O 1
ATOM 2523 N N . GLN A 1 339 ? 24.328 -23.328 -10.945 1 98.31 339 GLN A N 1
ATOM 2524 C CA . GLN A 1 339 ? 25.578 -22.609 -11.117 1 98.31 339 GLN A CA 1
ATOM 2525 C C . GLN A 1 339 ? 25.906 -22.422 -12.602 1 98.31 339 GLN A C 1
ATOM 2527 O O . GLN A 1 339 ? 26.25 -21.312 -13.031 1 98.31 339 GLN A O 1
ATOM 2532 N N . ARG A 1 340 ? 25.812 -23.484 -13.297 1 98.62 340 ARG A N 1
ATOM 2533 C CA . ARG A 1 340 ? 26.078 -23.438 -14.727 1 98.62 340 ARG A CA 1
ATOM 2534 C C . ARG A 1 340 ? 25.094 -22.531 -15.445 1 98.62 340 ARG A C 1
ATOM 2536 O O . ARG A 1 340 ? 25.484 -21.734 -16.297 1 98.62 340 ARG A O 1
ATOM 2543 N N . THR A 1 341 ? 23.859 -22.672 -15.062 1 98.56 341 THR A N 1
ATOM 2544 C CA . THR A 1 341 ? 22.797 -21.875 -15.68 1 98.56 341 THR A CA 1
ATOM 2545 C C . THR A 1 341 ? 23.031 -20.391 -15.453 1 98.56 341 THR A C 1
ATOM 2547 O O . THR A 1 341 ? 22.922 -19.594 -16.391 1 98.56 341 THR A O 1
ATOM 2550 N N . LEU A 1 342 ? 23.344 -20.016 -14.242 1 98.62 342 LEU A N 1
ATOM 2551 C CA . LEU A 1 342 ? 23.562 -18.609 -13.906 1 98.62 342 LEU A CA 1
ATOM 2552 C C . LEU A 1 342 ? 24.797 -18.062 -14.617 1 98.62 342 LEU A C 1
ATOM 2554 O O . LEU A 1 342 ? 24.797 -16.938 -15.109 1 98.62 342 LEU A O 1
ATOM 2558 N N . LYS A 1 343 ? 25.812 -18.844 -14.664 1 98.56 343 LYS A N 1
ATOM 25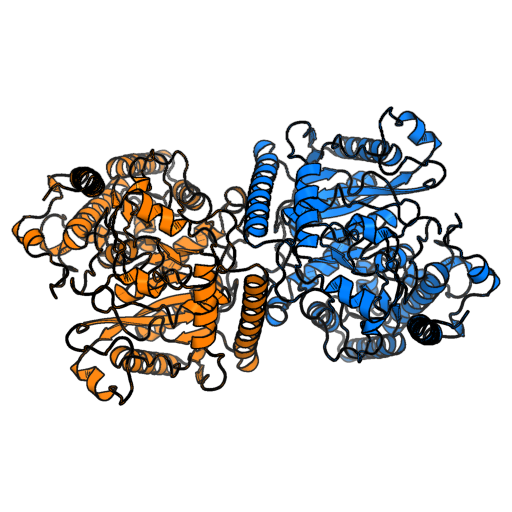59 C CA . LYS A 1 343 ? 27.016 -18.438 -15.391 1 98.56 343 LYS A CA 1
ATOM 2560 C C . LYS A 1 343 ? 26.703 -18.172 -16.859 1 98.56 343 LYS A C 1
ATOM 2562 O O . LYS A 1 343 ? 27.109 -17.156 -17.406 1 98.56 343 LYS A O 1
ATOM 2567 N N . ASN A 1 344 ? 26.016 -19.109 -17.5 1 98.62 344 ASN A N 1
ATOM 2568 C CA . ASN A 1 344 ? 25.641 -18.969 -18.906 1 98.62 344 ASN A CA 1
ATOM 2569 C C . ASN A 1 344 ? 24.766 -17.734 -19.125 1 98.62 344 ASN A C 1
ATOM 2571 O O . ASN A 1 344 ? 24.938 -17.016 -20.109 1 98.62 344 ASN A O 1
ATOM 2575 N N . ALA A 1 345 ? 23.812 -17.516 -18.219 1 98.81 345 ALA A N 1
ATOM 2576 C CA . ALA A 1 345 ? 22.938 -16.359 -18.328 1 98.81 345 ALA A CA 1
ATOM 2577 C C . ALA A 1 345 ? 23.734 -15.055 -18.25 1 98.81 345 ALA A C 1
ATOM 2579 O O . ALA A 1 345 ? 23.531 -14.156 -19.078 1 98.81 345 ALA A O 1
ATOM 2580 N N . ILE A 1 346 ? 24.625 -14.961 -17.312 1 98.75 346 ILE A N 1
ATOM 2581 C CA . ILE A 1 346 ? 25.438 -13.766 -17.109 1 98.75 346 ILE A CA 1
ATOM 2582 C C . ILE A 1 346 ? 26.281 -13.508 -18.359 1 98.75 346 ILE A C 1
ATOM 2584 O O . ILE A 1 346 ? 26.375 -12.367 -18.828 1 98.75 346 ILE A O 1
ATOM 2588 N N . GLN A 1 347 ? 26.859 -14.547 -18.906 1 98.62 347 GLN A N 1
ATOM 2589 C CA . GLN A 1 347 ? 27.672 -14.414 -20.109 1 98.62 347 GLN A CA 1
ATOM 2590 C C . GLN A 1 347 ? 26.859 -13.883 -21.281 1 98.62 347 GLN A C 1
ATOM 2592 O O . GLN A 1 347 ? 27.312 -13.008 -22.016 1 98.62 347 GLN A O 1
ATOM 2597 N N . LYS A 1 348 ? 25.703 -14.422 -21.453 1 98.75 348 LYS A N 1
ATOM 2598 C CA . LYS A 1 348 ? 24.844 -13.977 -22.547 1 98.75 348 LYS A CA 1
ATOM 2599 C C . LYS A 1 348 ? 24.422 -12.523 -22.359 1 98.75 348 LYS A C 1
ATOM 2601 O O . LYS A 1 348 ? 24.312 -11.773 -23.328 1 98.75 348 LYS A O 1
ATOM 2606 N N . LEU A 1 349 ? 24.125 -12.156 -21.125 1 98.81 349 LEU A N 1
ATOM 2607 C CA . LEU A 1 349 ? 23.703 -10.789 -20.844 1 98.81 349 LEU A CA 1
ATOM 2608 C C . LEU A 1 349 ? 24.844 -9.805 -21.047 1 98.81 349 LEU A C 1
ATOM 2610 O O . LEU A 1 349 ? 24.641 -8.711 -21.562 1 98.81 349 LEU A O 1
ATOM 2614 N N . GLU A 1 350 ? 26.031 -10.203 -20.656 1 98.56 350 GLU A N 1
ATOM 2615 C CA . GLU A 1 350 ? 27.203 -9.383 -20.938 1 98.56 350 GLU A CA 1
ATOM 2616 C C . GLU A 1 350 ? 27.406 -9.211 -22.438 1 98.56 350 GLU A C 1
ATOM 2618 O O . GLU A 1 350 ? 27.688 -8.109 -22.906 1 98.56 350 GLU A O 1
ATOM 2623 N N . ALA A 1 351 ? 27.281 -10.242 -23.141 1 98.31 351 ALA A N 1
ATOM 2624 C CA . ALA A 1 351 ? 27.469 -10.219 -24.578 1 98.31 351 ALA A CA 1
ATOM 2625 C C . ALA A 1 351 ? 26.438 -9.312 -25.25 1 98.31 351 ALA A C 1
ATOM 2627 O O . ALA A 1 351 ? 26.719 -8.695 -26.281 1 98.31 351 ALA A O 1
ATOM 2628 N N . ALA A 1 352 ? 25.297 -9.281 -24.641 1 98.25 352 ALA A N 1
ATOM 2629 C CA . ALA A 1 352 ? 24.219 -8.445 -25.188 1 98.25 352 ALA A CA 1
ATOM 2630 C C . ALA A 1 352 ? 24.422 -6.98 -24.812 1 98.25 352 ALA A C 1
ATOM 2632 O O . ALA A 1 352 ? 23.625 -6.117 -25.203 1 98.25 352 ALA A O 1
ATOM 2633 N N . GLY A 1 353 ? 25.375 -6.629 -23.984 1 98.25 353 GLY A N 1
ATOM 2634 C CA . GLY A 1 353 ? 25.734 -5.246 -23.719 1 98.25 353 GLY A CA 1
ATOM 2635 C C . GLY A 1 353 ? 25.281 -4.762 -22.344 1 98.25 353 GLY A C 1
ATOM 2636 O O . GLY A 1 353 ? 25.469 -3.592 -22 1 98.25 353 GLY A O 1
ATOM 2637 N N . HIS A 1 354 ? 24.734 -5.617 -21.516 1 98.75 354 HIS A N 1
ATOM 2638 C CA . HIS A 1 354 ? 24.297 -5.227 -20.172 1 98.75 354 HIS A CA 1
ATOM 2639 C C . HIS A 1 354 ? 25.469 -5.172 -19.203 1 98.75 354 HIS A C 1
ATOM 2641 O O . HIS A 1 354 ? 26.484 -5.828 -19.422 1 98.75 354 HIS A O 1
ATOM 2647 N N . LYS A 1 355 ? 25.328 -4.309 -18.172 1 98.75 355 LYS A N 1
ATOM 2648 C CA . LYS A 1 355 ? 26.328 -4.203 -17.125 1 98.75 355 LYS A CA 1
ATOM 2649 C C . LYS A 1 355 ? 26.016 -5.137 -15.961 1 98.75 355 LYS A C 1
ATOM 2651 O O . LYS A 1 355 ? 24.906 -5.094 -15.414 1 98.75 355 LYS A O 1
ATOM 2656 N N . ILE A 1 356 ? 27 -5.988 -15.625 1 98.81 356 ILE A N 1
ATOM 2657 C CA . ILE A 1 356 ? 26.812 -6.941 -14.531 1 98.81 356 ILE A CA 1
ATOM 2658 C C . ILE A 1 356 ? 27.531 -6.441 -13.281 1 98.81 356 ILE A C 1
ATOM 2660 O O . ILE A 1 356 ? 28.703 -6.07 -13.344 1 98.81 356 ILE A O 1
ATOM 2664 N N . VAL A 1 357 ? 26.828 -6.375 -12.164 1 98.81 357 VAL A N 1
ATOM 2665 C CA . VAL A 1 357 ? 27.391 -5.949 -10.891 1 98.81 357 VAL A CA 1
ATOM 2666 C C . VAL A 1 357 ? 27.391 -7.113 -9.906 1 98.81 357 VAL A C 1
ATOM 2668 O O . VAL A 1 357 ? 26.328 -7.672 -9.602 1 98.81 357 VAL A O 1
ATOM 2671 N N . ASP A 1 358 ? 28.547 -7.523 -9.422 1 98.25 358 ASP A N 1
ATOM 2672 C CA . ASP A 1 358 ? 28.688 -8.539 -8.383 1 98.25 358 ASP A CA 1
ATOM 2673 C C . ASP A 1 358 ? 28.328 -7.969 -7.016 1 98.25 358 ASP A C 1
ATOM 2675 O O . ASP A 1 358 ? 28.984 -7.039 -6.527 1 98.25 358 ASP A O 1
ATOM 2679 N N . LEU A 1 359 ? 27.344 -8.5 -6.352 1 98.44 359 LEU A N 1
ATOM 2680 C CA . LEU A 1 359 ? 26.859 -7.941 -5.094 1 98.44 359 LEU A CA 1
ATOM 2681 C C . LEU A 1 359 ? 27.422 -8.711 -3.904 1 98.44 359 LEU A C 1
ATOM 2683 O O . LEU A 1 359 ? 26.906 -8.602 -2.789 1 98.44 359 LEU A O 1
ATOM 2687 N N . THR A 1 360 ? 28.375 -9.562 -4.109 1 96.88 360 THR A N 1
ATOM 2688 C CA . THR A 1 360 ? 29.031 -10.258 -3.004 1 96.88 360 THR A CA 1
ATOM 2689 C C . THR A 1 360 ? 29.469 -9.266 -1.933 1 96.88 360 THR A C 1
ATOM 2691 O O . THR A 1 360 ? 30.141 -8.273 -2.236 1 96.88 360 THR A O 1
ATOM 2694 N N . GLY A 1 361 ? 29.031 -9.516 -0.732 1 96.06 361 GLY A N 1
ATOM 2695 C CA . GLY A 1 361 ? 29.422 -8.688 0.395 1 96.06 361 GLY A CA 1
ATOM 2696 C C . GLY A 1 361 ? 28.562 -7.438 0.535 1 96.06 361 GLY A C 1
ATOM 2697 O O . GLY A 1 361 ? 28.719 -6.676 1.489 1 96.06 361 GLY A O 1
ATOM 2698 N N . LYS A 1 362 ? 27.625 -7.23 -0.323 1 97.06 362 LYS A N 1
ATOM 2699 C CA . LYS A 1 362 ? 26.844 -6 -0.314 1 97.06 362 LYS A CA 1
ATOM 2700 C C . LYS A 1 362 ? 25.375 -6.289 -0.012 1 97.06 362 LYS A C 1
ATOM 2702 O O . LYS A 1 362 ? 24.641 -5.391 0.399 1 97.06 362 LYS A O 1
ATOM 2707 N N . PHE A 1 363 ? 24.953 -7.484 -0.18 1 97.56 363 PHE A N 1
ATOM 2708 C CA . PHE A 1 363 ? 23.562 -7.895 -0.059 1 97.56 363 PHE A CA 1
ATOM 2709 C C . PHE A 1 363 ? 23.25 -8.344 1.364 1 97.56 363 PHE A C 1
ATOM 2711 O O . PHE A 1 363 ? 24.062 -9.008 2.004 1 97.56 363 PHE A O 1
ATOM 2718 N N . PRO A 1 364 ? 22.094 -7.922 1.912 1 97.19 364 PRO A N 1
ATOM 2719 C CA . PRO A 1 364 ? 21.781 -8.422 3.254 1 97.19 364 PRO A CA 1
ATOM 2720 C C . PRO A 1 364 ? 21.625 -9.938 3.301 1 97.19 364 PRO A C 1
ATOM 2722 O O . PRO A 1 364 ? 21.375 -10.57 2.273 1 97.19 364 PRO A O 1
ATOM 2725 N N . SER A 1 365 ? 21.734 -10.523 4.465 1 97.25 365 SER A N 1
ATOM 2726 C CA . SER A 1 365 ? 21.656 -11.969 4.652 1 97.25 365 SER A CA 1
ATOM 2727 C C . SER A 1 365 ? 20.297 -12.516 4.227 1 97.25 365 SER A C 1
ATOM 2729 O O . SER A 1 365 ? 19.281 -12.203 4.844 1 97.25 365 SER A O 1
ATOM 2731 N N . ILE A 1 366 ? 20.328 -13.367 3.238 1 97.25 366 ILE A N 1
ATOM 2732 C CA . ILE A 1 366 ? 19.094 -14 2.789 1 97.25 366 ILE A CA 1
ATOM 2733 C C . ILE A 1 366 ? 18.594 -14.961 3.861 1 97.25 366 ILE A C 1
ATOM 2735 O O . ILE A 1 366 ? 17.391 -15.07 4.09 1 97.25 366 ILE A O 1
ATOM 2739 N N . ALA A 1 367 ? 19.516 -15.594 4.559 1 97.12 367 ALA A N 1
ATOM 2740 C CA . ALA A 1 367 ? 19.172 -16.516 5.645 1 97.12 367 ALA A CA 1
ATOM 2741 C C . ALA A 1 367 ? 18.422 -15.789 6.758 1 97.12 367 ALA A C 1
ATOM 2743 O O . ALA A 1 367 ? 17.453 -16.312 7.297 1 97.12 367 ALA A O 1
ATOM 2744 N N . ASP A 1 368 ? 18.891 -14.594 7.117 1 97.75 368 ASP A N 1
ATOM 2745 C CA . ASP A 1 368 ? 18.219 -13.812 8.164 1 97.75 368 ASP A CA 1
ATOM 2746 C C . ASP A 1 368 ? 16.828 -13.375 7.727 1 97.75 368 ASP A C 1
ATOM 2748 O O . ASP A 1 368 ? 15.883 -13.438 8.508 1 97.75 368 ASP A O 1
ATOM 2752 N N . MET A 1 369 ? 16.719 -12.945 6.512 1 97.88 369 MET A N 1
ATOM 2753 C CA . MET A 1 369 ? 15.43 -12.531 5.988 1 97.88 369 MET A CA 1
ATOM 2754 C C . MET A 1 369 ? 14.461 -13.711 5.93 1 97.88 369 MET A C 1
ATOM 2756 O O . MET A 1 369 ? 13.281 -13.562 6.234 1 97.88 369 MET A O 1
ATOM 2760 N N . LYS A 1 370 ? 14.977 -14.852 5.551 1 97.06 370 LYS A N 1
ATOM 2761 C CA . LYS A 1 370 ? 14.172 -16.062 5.57 1 97.06 370 LYS A CA 1
ATOM 2762 C C . LYS A 1 370 ? 13.68 -16.375 6.98 1 97.06 370 LYS A C 1
ATOM 2764 O O . LYS A 1 370 ? 12.508 -16.703 7.176 1 97.06 370 LYS A O 1
ATOM 2769 N N . THR A 1 371 ? 14.547 -16.266 7.941 1 96.56 371 THR A N 1
ATOM 2770 C CA . THR A 1 371 ? 14.195 -16.547 9.328 1 96.56 371 THR A CA 1
ATOM 2771 C C . THR A 1 371 ? 13.07 -15.633 9.797 1 96.56 371 THR A C 1
ATOM 2773 O O . THR A 1 371 ? 12.094 -16.094 10.398 1 96.56 371 THR A O 1
ATOM 2776 N N . VAL A 1 372 ? 13.188 -14.375 9.445 1 97.75 372 VAL A N 1
ATOM 2777 C CA . VAL A 1 372 ? 12.164 -13.398 9.805 1 97.75 372 VAL A CA 1
ATOM 2778 C C . VAL A 1 372 ? 10.852 -13.742 9.117 1 97.75 372 VAL A C 1
ATOM 2780 O O . VAL A 1 372 ? 9.797 -13.789 9.758 1 97.75 372 VAL A O 1
ATOM 2783 N N . THR A 1 373 ? 10.906 -14.07 7.867 1 97.38 373 THR A N 1
ATOM 2784 C CA . THR A 1 373 ? 9.711 -14.336 7.078 1 97.38 373 THR A CA 1
ATOM 2785 C C . THR A 1 373 ? 9.016 -15.609 7.551 1 97.38 373 THR A C 1
ATOM 2787 O O . THR A 1 373 ? 7.793 -15.633 7.703 1 97.38 373 THR A O 1
ATOM 2790 N N . MET A 1 374 ? 9.805 -16.641 7.777 1 95.44 374 MET A N 1
ATOM 2791 C CA . MET A 1 374 ? 9.242 -17.906 8.227 1 95.44 374 MET A CA 1
ATOM 2792 C C . MET A 1 374 ? 8.57 -17.75 9.586 1 95.44 374 MET A C 1
ATOM 2794 O O . MET A 1 374 ? 7.566 -18.422 9.859 1 95.44 374 MET A O 1
ATOM 2798 N N . ARG A 1 375 ? 9.086 -16.922 10.398 1 95.5 375 ARG A N 1
ATOM 2799 C CA . ARG A 1 375 ? 8.461 -16.703 11.703 1 95.5 375 ARG A CA 1
ATOM 2800 C C . ARG A 1 375 ? 7.109 -16.016 11.547 1 95.5 375 ARG A C 1
ATOM 2802 O O . ARG A 1 375 ? 6.164 -16.328 12.273 1 95.5 375 ARG A O 1
ATOM 2809 N N . TYR A 1 376 ? 6.992 -15.086 10.617 1 96.12 376 TYR A N 1
ATOM 2810 C CA . TYR A 1 376 ? 5.699 -14.469 10.344 1 96.12 376 TYR A CA 1
ATOM 2811 C C . TYR A 1 376 ? 4.633 -15.531 10.086 1 96.12 376 TYR A C 1
ATOM 2813 O O . TYR A 1 376 ? 3.49 -15.391 10.523 1 96.12 376 TYR A O 1
ATOM 2821 N N . PHE A 1 377 ? 4.992 -16.609 9.43 1 94.31 377 PHE A N 1
ATOM 2822 C CA . PHE A 1 377 ? 4.039 -17.625 9.016 1 94.31 377 PHE A CA 1
ATOM 2823 C C . PHE A 1 377 ? 3.58 -18.453 10.219 1 94.31 377 PHE A C 1
ATOM 2825 O O . PHE A 1 377 ? 2.639 -19.234 10.109 1 94.31 377 PHE A O 1
ATOM 2832 N N . ASN A 1 378 ? 4.195 -18.266 11.359 1 93.69 378 ASN A N 1
ATOM 2833 C CA . ASN A 1 378 ? 3.875 -19.016 12.562 1 93.69 378 ASN A CA 1
ATOM 2834 C C . ASN A 1 378 ? 3.389 -18.109 13.688 1 93.69 378 ASN A C 1
ATOM 2836 O O . ASN A 1 378 ? 3.615 -18.391 14.859 1 93.69 378 ASN A O 1
ATOM 2840 N N . MET A 1 379 ? 2.723 -17.016 13.32 1 95 379 MET A N 1
ATOM 2841 C CA . MET A 1 379 ? 2.344 -16.016 14.312 1 95 379 MET A CA 1
ATOM 2842 C C . MET A 1 379 ? 0.859 -16.125 14.648 1 95 379 MET A C 1
ATOM 2844 O O . MET A 1 379 ? 0.274 -15.18 15.18 1 95 379 MET A O 1
ATOM 2848 N N . ASP A 1 380 ? 0.189 -17.219 14.297 1 94.69 380 ASP A N 1
ATOM 2849 C CA . ASP A 1 380 ? -1.183 -17.469 14.734 1 94.69 380 ASP A CA 1
ATOM 2850 C C . ASP A 1 380 ? -1.212 -18.203 16.062 1 94.69 380 ASP A C 1
ATOM 2852 O O . ASP A 1 380 ? -0.987 -19.422 16.125 1 94.69 380 ASP A O 1
ATOM 2856 N N . PRO A 1 381 ? -1.596 -17.453 17.094 1 94.19 381 PRO A N 1
ATOM 2857 C CA . PRO A 1 381 ? -1.574 -18.109 18.406 1 94.19 381 PRO A CA 1
ATOM 2858 C C . PRO A 1 381 ? -2.609 -19.234 18.531 1 94.19 381 PRO A C 1
ATOM 2860 O O . PRO A 1 381 ? -2.486 -20.109 19.391 1 94.19 381 PRO A O 1
ATOM 2863 N N . ASP A 1 382 ? -3.588 -19.234 17.672 1 93.06 382 ASP A N 1
ATOM 2864 C CA . ASP A 1 382 ? -4.672 -20.203 17.766 1 93.06 382 ASP A CA 1
ATOM 2865 C C . ASP A 1 382 ? -4.438 -21.391 16.844 1 93.06 382 ASP A C 1
ATOM 2867 O O . ASP A 1 382 ? -5.199 -22.359 16.859 1 93.06 382 ASP A O 1
ATOM 2871 N N . LYS A 1 383 ? -3.41 -21.328 15.984 1 92.12 383 LYS A N 1
ATOM 2872 C CA . LYS A 1 383 ? -3.078 -22.391 15.055 1 92.12 383 LYS A CA 1
ATOM 2873 C C . LYS A 1 383 ? -4.301 -22.812 14.242 1 92.12 383 LYS A C 1
ATOM 2875 O O . LYS A 1 383 ? -4.625 -24 14.164 1 92.12 383 LYS A O 1
ATOM 2880 N N . THR A 1 384 ? -4.934 -21.859 13.68 1 94.62 384 THR A N 1
ATOM 2881 C CA . THR A 1 384 ? -6.219 -22 13 1 94.62 384 THR A CA 1
ATOM 2882 C C . THR A 1 384 ? -6.105 -22.984 11.844 1 94.62 384 THR A C 1
ATOM 2884 O O . THR A 1 384 ? -6.98 -23.828 11.656 1 94.62 384 THR A O 1
ATOM 2887 N N . VAL A 1 385 ? -5.031 -22.969 11.102 1 94.06 385 VAL A N 1
ATOM 2888 C CA . VAL A 1 385 ? -4.859 -23.812 9.93 1 94.06 385 VAL A CA 1
ATOM 2889 C C . VAL A 1 385 ? -4.664 -25.266 10.367 1 94.06 385 VAL A C 1
ATOM 2891 O O . VAL A 1 385 ? -5.129 -26.188 9.703 1 94.06 385 VAL A O 1
ATOM 2894 N N . PHE A 1 386 ? -4.02 -25.453 11.477 1 93.12 386 PHE A N 1
ATOM 2895 C CA . PHE A 1 386 ? -3.83 -26.797 12.016 1 93.12 386 PHE A CA 1
ATOM 2896 C C . PHE A 1 386 ? -5.164 -27.406 12.438 1 93.12 386 PHE A C 1
ATOM 2898 O O . PHE A 1 386 ? -5.406 -28.594 12.227 1 93.12 386 PHE A O 1
ATOM 2905 N N . LYS A 1 387 ? -5.953 -26.578 13.023 1 94.12 387 LYS A N 1
ATOM 2906 C CA . LYS A 1 387 ? -7.27 -27.047 13.445 1 94.12 387 LYS A CA 1
ATOM 2907 C C . LYS A 1 387 ? -8.102 -27.484 12.242 1 94.12 387 LYS A C 1
ATOM 2909 O O . LYS A 1 387 ? -8.883 -28.438 12.336 1 94.12 387 LYS A O 1
ATOM 2914 N N . ALA A 1 388 ? -7.918 -26.797 11.094 1 95.44 388 ALA A N 1
ATOM 2915 C CA . ALA A 1 388 ? -8.625 -27.172 9.875 1 95.44 388 ALA A CA 1
ATOM 2916 C C . ALA A 1 388 ? -8.211 -28.578 9.406 1 95.44 388 ALA A C 1
ATOM 2918 O O . ALA A 1 388 ? -9.016 -29.312 8.836 1 95.44 388 ALA A O 1
ATOM 2919 N N . ILE A 1 389 ? -6.973 -28.953 9.656 1 95.88 389 ILE A N 1
ATOM 2920 C CA . ILE A 1 389 ? -6.477 -30.266 9.281 1 95.88 389 ILE A CA 1
ATOM 2921 C C . ILE A 1 389 ? -6.945 -31.297 10.305 1 95.88 389 ILE A C 1
ATOM 2923 O O . ILE A 1 389 ? -7.574 -32.312 9.938 1 95.88 389 ILE A O 1
ATOM 2927 N N . THR A 1 390 ? -6.773 -31.016 11.578 1 94.56 390 THR A N 1
ATOM 2928 C CA . THR A 1 390 ? -6.938 -32.031 12.617 1 94.56 390 THR A CA 1
ATOM 2929 C C . THR A 1 390 ? -8.414 -32.312 12.883 1 94.56 390 THR A C 1
ATOM 2931 O O . THR A 1 390 ? -8.781 -33.375 13.352 1 94.56 390 THR A O 1
ATOM 2934 N N . SER A 1 391 ? -9.258 -31.375 12.531 1 95.38 391 SER A N 1
ATOM 2935 C CA . SER A 1 391 ? -10.68 -31.531 12.812 1 95.38 391 SER A CA 1
ATOM 2936 C C . SER A 1 391 ? -11.281 -32.688 12.008 1 95.38 391 SER A C 1
ATOM 2938 O O . SER A 1 391 ? -12.305 -33.25 12.391 1 95.38 391 SER A O 1
ATOM 2940 N N . SER A 1 392 ? -10.703 -33.062 10.898 1 95.94 392 SER A N 1
ATOM 2941 C CA . SER A 1 392 ? -11.203 -34.156 10.07 1 95.94 392 SER A CA 1
ATOM 2942 C C . SER A 1 392 ? -10.5 -35.469 10.398 1 95.94 392 SER A C 1
ATOM 2944 O O . SER A 1 392 ? -10.953 -36.531 9.992 1 95.94 392 SER A O 1
ATOM 2946 N N . GLY A 1 393 ? -9.383 -35.344 11.062 1 95.62 393 GLY A N 1
ATOM 2947 C CA . GLY A 1 393 ? -8.57 -36.531 11.352 1 95.62 393 GLY A CA 1
ATOM 2948 C C . GLY A 1 393 ? -7.582 -36.875 10.25 1 95.62 393 GLY A C 1
ATOM 2949 O O . GLY A 1 393 ? -6.832 -37.844 10.352 1 95.62 393 GLY A O 1
ATOM 2950 N N . GLU A 1 394 ? -7.535 -36.125 9.172 1 96.88 394 GLU A N 1
ATOM 2951 C CA . GLU A 1 394 ? -6.574 -36.375 8.109 1 96.88 394 GLU A CA 1
ATOM 2952 C C . GLU A 1 394 ? -5.145 -36.125 8.578 1 96.88 394 GLU A C 1
ATOM 2954 O O . GLU A 1 394 ? -4.918 -35.344 9.484 1 96.88 394 GLU A O 1
ATOM 2959 N N . PRO A 1 395 ? -4.172 -36.812 8.031 1 95.94 395 PRO A N 1
ATOM 2960 C CA . PRO A 1 395 ? -2.779 -36.594 8.414 1 95.94 395 PRO A CA 1
ATOM 2961 C C . PRO A 1 395 ? -2.178 -35.344 7.746 1 95.94 395 PRO A C 1
ATOM 2963 O O . PRO A 1 395 ? -2.629 -34.938 6.672 1 95.94 395 PRO A O 1
ATOM 2966 N N . PHE A 1 396 ? -1.164 -34.812 8.406 1 95.56 396 PHE A N 1
ATOM 2967 C CA . PHE A 1 396 ? -0.331 -33.781 7.777 1 95.56 396 PHE A CA 1
ATOM 2968 C C . PHE A 1 396 ? 0.461 -34.375 6.613 1 95.56 396 PHE A C 1
ATOM 2970 O O . PHE A 1 396 ? 0.94 -35.531 6.695 1 95.56 396 PHE A O 1
ATOM 2977 N N . ILE A 1 397 ? 0.572 -33.656 5.562 1 95.81 397 ILE A N 1
ATOM 2978 C CA . ILE A 1 397 ? 1.452 -34.125 4.492 1 95.81 397 ILE A CA 1
ATOM 2979 C C . ILE A 1 397 ? 2.91 -33.906 4.898 1 95.81 397 ILE A C 1
ATOM 2981 O O . ILE A 1 397 ? 3.213 -33.031 5.715 1 95.81 397 ILE A O 1
ATOM 2985 N N . PRO A 1 398 ? 3.824 -34.594 4.266 1 94.5 398 PRO A N 1
ATOM 2986 C CA . PRO A 1 398 ? 5.219 -34.562 4.719 1 94.5 398 PRO A CA 1
ATOM 2987 C C . PRO A 1 398 ? 5.883 -33.219 4.543 1 94.5 398 PRO A C 1
ATOM 2989 O O . PRO A 1 398 ? 6.645 -32.781 5.406 1 94.5 398 PRO A O 1
ATOM 2992 N N . SER A 1 399 ? 5.617 -32.5 3.561 1 94.38 399 SER A N 1
ATOM 2993 C CA . SER A 1 399 ? 6.363 -31.297 3.213 1 94.38 399 SER A CA 1
ATOM 2994 C C . SER A 1 399 ? 6.02 -30.141 4.148 1 94.38 399 SER A C 1
ATOM 2996 O O . SER A 1 399 ? 6.723 -29.125 4.18 1 94.38 399 SER A O 1
ATOM 2998 N N . LEU A 1 400 ? 4.977 -30.234 5.031 1 94.12 400 LEU A N 1
ATOM 2999 C CA . LEU A 1 400 ? 4.566 -29.141 5.918 1 94.12 400 LEU A CA 1
ATOM 3000 C C . LEU A 1 400 ? 5.605 -28.922 7.012 1 94.12 400 LEU A C 1
ATOM 3002 O O . LEU A 1 400 ? 5.602 -27.875 7.668 1 94.12 400 LEU A O 1
ATOM 3006 N N . LYS A 1 401 ? 6.434 -29.891 7.191 1 89.19 401 LYS A N 1
ATOM 3007 C CA . LYS A 1 401 ? 7.473 -29.766 8.211 1 89.19 401 LYS A CA 1
ATOM 3008 C C . LYS A 1 401 ? 8.438 -28.641 7.887 1 89.19 401 LYS A C 1
ATOM 3010 O O . LYS A 1 401 ? 9.148 -28.141 8.766 1 89.19 401 LYS A O 1
ATOM 3015 N N . CYS A 1 402 ? 8.43 -28.219 6.652 1 86.81 402 CYS A N 1
ATOM 3016 C CA . CYS A 1 402 ? 9.32 -27.141 6.223 1 86.81 402 CYS A CA 1
ATOM 3017 C C . CYS A 1 402 ? 8.836 -25.797 6.738 1 86.81 402 CYS A C 1
ATOM 3019 O O . CYS A 1 402 ? 9.609 -24.844 6.84 1 86.81 402 CYS A O 1
ATOM 3021 N N . THR A 1 403 ? 7.586 -25.656 7.074 1 88 403 THR A N 1
ATOM 3022 C CA . THR A 1 403 ? 7.004 -24.359 7.434 1 88 403 THR A CA 1
ATOM 3023 C C . THR A 1 403 ? 6.594 -24.344 8.906 1 88 403 THR A C 1
ATOM 3025 O O . THR A 1 403 ? 6.75 -23.328 9.586 1 88 403 THR A O 1
ATOM 3028 N N . PHE A 1 404 ? 6.086 -25.453 9.328 1 87.25 404 PHE A N 1
ATOM 3029 C CA . PHE A 1 404 ? 5.465 -25.453 10.641 1 87.25 404 PHE A CA 1
ATOM 3030 C C . PHE A 1 404 ? 6.23 -26.359 11.602 1 87.25 404 PHE A C 1
ATOM 3032 O O . PHE A 1 404 ? 6.812 -27.359 11.18 1 87.25 404 PHE A O 1
ATOM 3039 N N . ASP A 1 405 ? 6.16 -25.875 12.836 1 79.5 405 ASP A N 1
ATOM 3040 C CA . ASP A 1 405 ? 6.668 -26.703 13.922 1 79.5 405 ASP A CA 1
ATOM 3041 C C . ASP A 1 405 ? 5.547 -27.531 14.539 1 79.5 405 ASP A C 1
ATOM 3043 O O . ASP A 1 405 ? 4.68 -27 15.234 1 79.5 405 ASP A O 1
ATOM 3047 N N . PHE A 1 406 ? 5.598 -28.797 14.398 1 78 406 PHE A N 1
ATOM 3048 C CA . PHE A 1 406 ? 4.539 -29.672 14.883 1 78 406 PHE A CA 1
ATOM 3049 C C . PHE A 1 406 ? 4.867 -30.219 16.266 1 78 406 PHE A C 1
ATOM 3051 O O . PHE A 1 406 ? 4.09 -30.984 16.844 1 78 406 PHE A O 1
ATOM 3058 N N . SER A 1 407 ? 6.027 -29.797 16.812 1 75.38 407 SER A N 1
ATOM 3059 C CA . SER A 1 407 ? 6.449 -30.344 18.094 1 75.38 407 SER A CA 1
ATOM 3060 C C . SER A 1 407 ? 5.551 -29.844 19.234 1 75.38 407 SER A C 1
ATOM 3062 O O . SER A 1 407 ? 5.41 -30.5 20.25 1 75.38 407 SER A O 1
ATOM 3064 N N . GLY A 1 408 ? 4.898 -28.734 18.984 1 71.75 408 GLY A N 1
ATOM 3065 C CA . GLY A 1 408 ? 4.023 -28.156 20 1 71.75 408 GLY A CA 1
ATOM 3066 C C . GLY A 1 408 ? 4.785 -27.5 21.125 1 71.75 408 GLY A C 1
ATOM 3067 O O . GLY A 1 408 ? 4.184 -27.062 22.109 1 71.75 408 GLY A O 1
ATOM 3068 N N . THR A 1 409 ? 6.016 -27.312 21.062 1 80.31 409 THR A N 1
ATOM 3069 C CA . THR A 1 409 ? 6.828 -26.797 22.156 1 80.31 409 THR A CA 1
ATOM 3070 C C . THR A 1 409 ? 7.164 -25.328 21.953 1 80.31 409 THR A C 1
ATOM 3072 O O . THR A 1 409 ? 7.695 -24.672 22.859 1 80.31 409 THR A O 1
ATOM 3075 N N . SER A 1 410 ? 6.84 -24.844 20.828 1 83.62 410 SER A N 1
ATOM 3076 C CA . SER A 1 410 ? 7.168 -23.438 20.578 1 83.62 410 SER A CA 1
ATOM 3077 C C . SER A 1 410 ? 6.27 -22.516 21.391 1 83.62 410 SER A C 1
ATOM 3079 O O . SER A 1 410 ? 5.07 -22.766 21.531 1 83.62 410 SER A O 1
ATOM 3081 N N . PRO A 1 411 ? 6.898 -21.516 22.062 1 89.88 411 PRO A N 1
ATOM 3082 C CA . PRO A 1 411 ? 6.07 -20.562 22.797 1 89.88 411 PRO A CA 1
ATOM 3083 C C . PRO A 1 411 ? 5.035 -19.859 21.922 1 89.88 411 PRO A C 1
ATOM 3085 O O . PRO A 1 411 ? 5.273 -19.672 20.719 1 89.88 411 PRO A O 1
ATOM 3088 N N . GLU A 1 412 ? 3.934 -19.625 22.578 1 93.06 412 GLU A N 1
ATOM 3089 C CA . GLU A 1 412 ? 2.906 -18.859 21.859 1 93.06 412 GLU A CA 1
ATOM 3090 C C . GLU A 1 412 ? 3.439 -17.516 21.406 1 93.06 412 GLU A C 1
ATOM 3092 O O . GLU A 1 412 ? 4.148 -16.828 22.141 1 93.06 412 GLU A O 1
ATOM 3097 N N . PRO A 1 413 ? 3.205 -17.203 20.172 1 95.44 413 PRO A N 1
ATOM 3098 C CA . PRO A 1 413 ? 3.668 -15.891 19.703 1 95.44 413 PRO A CA 1
ATOM 3099 C C . PRO A 1 413 ? 3.006 -14.727 20.453 1 95.44 413 PRO A C 1
ATOM 3101 O O . PRO A 1 413 ? 1.873 -14.859 20.922 1 95.44 413 PRO A O 1
ATOM 3104 N N . THR A 1 414 ? 3.729 -13.594 20.578 1 96.94 414 THR A N 1
ATOM 3105 C CA . THR A 1 414 ? 3.254 -12.445 21.328 1 96.94 414 THR A CA 1
ATOM 3106 C C . THR A 1 414 ? 3.197 -11.195 20.453 1 96.94 414 THR A C 1
ATOM 3108 O O . THR A 1 414 ? 3.775 -11.172 19.359 1 96.94 414 THR A O 1
ATOM 3111 N N . LEU A 1 415 ? 2.535 -10.227 21.016 1 97.69 415 LEU A N 1
ATOM 3112 C CA . LEU A 1 415 ? 2.455 -8.938 20.328 1 97.69 415 LEU A CA 1
ATOM 3113 C C . LEU A 1 415 ? 3.834 -8.297 20.234 1 97.69 415 LEU A C 1
ATOM 3115 O O . LEU A 1 415 ? 4.184 -7.73 19.188 1 97.69 415 LEU A O 1
ATOM 3119 N N . ARG A 1 416 ? 4.68 -8.336 21.266 1 97.69 416 ARG A N 1
ATOM 3120 C CA . ARG A 1 416 ? 6.047 -7.816 21.266 1 97.69 416 ARG A CA 1
ATOM 3121 C C . ARG A 1 416 ? 6.875 -8.453 20.156 1 97.69 416 ARG A C 1
ATOM 3123 O O . ARG A 1 416 ? 7.629 -7.766 19.453 1 97.69 416 ARG A O 1
ATOM 3130 N N . GLU A 1 417 ? 6.688 -9.727 20.031 1 97.75 417 GLU A N 1
ATOM 3131 C CA . GLU A 1 417 ? 7.434 -10.438 19 1 97.75 417 GLU A CA 1
ATOM 3132 C C . GLU A 1 417 ? 7.051 -9.953 17.609 1 97.75 417 GLU A C 1
ATOM 3134 O O . GLU A 1 417 ? 7.914 -9.781 16.75 1 97.75 417 GLU A O 1
ATOM 3139 N N . LEU A 1 418 ? 5.75 -9.797 17.406 1 98.31 418 LEU A N 1
ATOM 3140 C CA . LEU A 1 418 ? 5.312 -9.281 16.109 1 98.31 418 LEU A CA 1
ATOM 3141 C C . LEU A 1 418 ? 5.969 -7.941 15.812 1 98.31 418 LEU A C 1
ATOM 3143 O O . LEU A 1 418 ? 6.441 -7.715 14.695 1 98.31 418 LEU A O 1
ATOM 3147 N N . TYR A 1 419 ? 6.023 -7.062 16.797 1 98.31 419 TYR A N 1
ATOM 3148 C CA . TYR A 1 419 ? 6.605 -5.742 16.594 1 98.31 419 TYR A CA 1
ATOM 3149 C C . TYR A 1 419 ? 8.102 -5.844 16.297 1 98.31 419 TYR A C 1
ATOM 3151 O O . TYR A 1 419 ? 8.633 -5.078 15.492 1 98.31 419 TYR A O 1
ATOM 3159 N N . ASP A 1 420 ? 8.758 -6.734 16.938 1 98.38 420 ASP A N 1
ATOM 3160 C CA . ASP A 1 420 ? 10.172 -6.965 16.656 1 98.38 420 ASP A CA 1
ATOM 3161 C C . ASP A 1 420 ? 10.383 -7.449 15.227 1 98.38 420 ASP A C 1
ATOM 3163 O O . ASP A 1 420 ? 11.344 -7.043 14.562 1 98.38 420 ASP A O 1
ATOM 3167 N N . LEU A 1 421 ? 9.508 -8.359 14.773 1 98.62 421 LEU A N 1
ATOM 3168 C CA . LEU A 1 421 ? 9.57 -8.836 13.391 1 98.62 421 LEU A CA 1
ATOM 3169 C C . LEU A 1 421 ? 9.352 -7.691 12.414 1 98.62 421 LEU A C 1
ATOM 3171 O O . LEU A 1 421 ? 10.055 -7.59 11.406 1 98.62 421 LEU A O 1
ATOM 3175 N N . ASN A 1 422 ? 8.414 -6.867 12.766 1 98.25 422 ASN A N 1
ATOM 3176 C CA . ASN A 1 422 ? 8.156 -5.707 11.922 1 98.25 422 ASN A CA 1
ATOM 3177 C C . ASN A 1 422 ? 9.383 -4.805 11.82 1 98.25 422 ASN A C 1
ATOM 3179 O O . ASN A 1 422 ? 9.719 -4.316 10.742 1 98.25 422 ASN A O 1
ATOM 3183 N N . ALA A 1 423 ? 9.992 -4.562 12.906 1 98.06 423 ALA A N 1
ATOM 3184 C CA . ALA A 1 423 ? 11.188 -3.732 12.93 1 98.06 423 ALA A CA 1
ATOM 3185 C C . ALA A 1 423 ? 12.305 -4.355 12.094 1 98.06 423 ALA A C 1
ATOM 3187 O O . ALA A 1 423 ? 13.016 -3.652 11.367 1 98.06 423 ALA A O 1
ATOM 3188 N N . ALA A 1 424 ? 12.469 -5.625 12.195 1 98.5 424 ALA A N 1
ATOM 3189 C CA . ALA A 1 424 ? 13.469 -6.328 11.398 1 98.5 424 ALA A CA 1
ATOM 3190 C C . ALA A 1 424 ? 13.172 -6.207 9.914 1 98.5 424 ALA A C 1
ATOM 3192 O O . ALA A 1 424 ? 14.078 -5.969 9.109 1 98.5 424 ALA A O 1
ATOM 3193 N N . LYS A 1 425 ? 11.898 -6.441 9.562 1 98.25 425 LYS A N 1
ATOM 3194 C CA . LYS A 1 425 ? 11.477 -6.289 8.172 1 98.25 425 LYS A CA 1
ATOM 3195 C C . LYS A 1 425 ? 11.844 -4.91 7.633 1 98.25 425 LYS A C 1
ATOM 3197 O O . LYS A 1 425 ? 12.367 -4.793 6.523 1 98.25 425 LYS A O 1
ATOM 3202 N N . MET A 1 426 ? 11.609 -3.895 8.414 1 97.5 426 MET A N 1
ATOM 3203 C CA . MET A 1 426 ? 11.914 -2.529 7.996 1 97.5 426 MET A CA 1
ATOM 3204 C C . MET A 1 426 ? 13.414 -2.35 7.773 1 97.5 426 MET A C 1
ATOM 3206 O O . MET A 1 426 ? 13.828 -1.684 6.824 1 97.5 426 MET A O 1
ATOM 3210 N N . LYS A 1 427 ? 14.156 -2.922 8.609 1 97.81 427 LYS A N 1
ATOM 3211 C CA . LYS A 1 427 ? 15.609 -2.842 8.508 1 97.81 427 LYS A CA 1
ATOM 3212 C C . LYS A 1 427 ? 16.109 -3.469 7.203 1 97.81 427 LYS A C 1
ATOM 3214 O O . LYS A 1 427 ? 16.891 -2.865 6.477 1 97.81 427 LYS A O 1
ATOM 3219 N N . TYR A 1 428 ? 15.633 -4.652 6.863 1 98.31 428 TYR A N 1
ATOM 3220 C CA . TYR A 1 428 ? 16.062 -5.348 5.656 1 98.31 428 TYR A CA 1
ATOM 3221 C C . TYR A 1 428 ? 15.562 -4.637 4.406 1 98.31 428 TYR A C 1
ATOM 3223 O O . TYR A 1 428 ? 16.234 -4.625 3.375 1 98.31 428 TYR A O 1
ATOM 3231 N N . THR A 1 429 ? 14.367 -4.078 4.504 1 98.25 429 THR A N 1
ATOM 3232 C CA . THR A 1 429 ? 13.82 -3.324 3.379 1 98.25 429 THR A CA 1
ATOM 3233 C C . THR A 1 429 ? 14.711 -2.131 3.047 1 98.25 429 THR A C 1
ATOM 3235 O O . THR A 1 429 ? 15.016 -1.884 1.878 1 98.25 429 THR A O 1
ATOM 3238 N N . ALA A 1 430 ? 15.133 -1.439 4.035 1 98.06 430 ALA A N 1
ATOM 3239 C CA . ALA A 1 430 ? 16.031 -0.297 3.836 1 98.06 430 ALA A CA 1
ATOM 3240 C C . ALA A 1 430 ? 17.375 -0.741 3.271 1 98.06 430 ALA A C 1
ATOM 3242 O O . ALA A 1 430 ? 17.953 -0.061 2.42 1 98.06 430 ALA A O 1
ATOM 3243 N N . GLN A 1 431 ? 17.875 -1.854 3.729 1 98.5 431 GLN A N 1
ATOM 3244 C CA . GLN A 1 431 ? 19.172 -2.35 3.289 1 98.5 431 GLN A CA 1
ATOM 3245 C C . GLN A 1 431 ? 19.156 -2.729 1.81 1 98.5 431 GLN A C 1
ATOM 3247 O O . GLN A 1 431 ? 20.094 -2.426 1.069 1 98.5 431 GLN A O 1
ATOM 3252 N N . ILE A 1 432 ? 18.125 -3.35 1.379 1 98.44 432 ILE A N 1
ATOM 3253 C CA . ILE A 1 432 ? 18.078 -3.779 -0.014 1 98.44 432 ILE A CA 1
ATOM 3254 C C . ILE A 1 432 ? 17.875 -2.566 -0.921 1 98.44 432 ILE A C 1
ATOM 3256 O O . ILE A 1 432 ? 18.422 -2.512 -2.025 1 98.44 432 ILE A O 1
ATOM 3260 N N . ARG A 1 433 ? 17.062 -1.617 -0.469 1 98.38 433 ARG A N 1
ATOM 3261 C CA . ARG A 1 433 ? 16.969 -0.375 -1.229 1 98.38 433 ARG A CA 1
ATOM 3262 C C . ARG A 1 433 ? 18.344 0.267 -1.407 1 98.38 433 ARG A C 1
ATOM 3264 O O . ARG A 1 433 ? 18.688 0.712 -2.504 1 98.38 433 ARG A O 1
ATOM 3271 N N . ALA A 1 434 ? 19.109 0.311 -0.322 1 98.44 434 ALA A N 1
ATOM 3272 C CA . ALA A 1 434 ? 20.453 0.89 -0.385 1 98.44 434 ALA A CA 1
ATOM 3273 C C . ALA A 1 434 ? 21.312 0.149 -1.396 1 98.44 434 ALA A C 1
ATOM 3275 O O . ALA A 1 434 ? 22.109 0.765 -2.107 1 98.44 434 ALA A O 1
ATOM 3276 N N . VAL A 1 435 ? 21.188 -1.181 -1.467 1 98.69 435 VAL A N 1
ATOM 3277 C CA . VAL A 1 435 ? 21.938 -1.972 -2.438 1 98.69 435 VAL A CA 1
ATOM 3278 C C . VAL A 1 435 ? 21.594 -1.506 -3.854 1 98.69 435 VAL A C 1
ATOM 3280 O O . VAL A 1 435 ? 22.5 -1.299 -4.676 1 98.69 435 VAL A O 1
ATOM 3283 N N . TYR A 1 436 ? 20.344 -1.338 -4.148 1 98.69 436 TYR A N 1
ATOM 3284 C CA . TYR A 1 436 ? 19.891 -0.879 -5.457 1 98.69 436 TYR A CA 1
ATOM 3285 C C . TYR A 1 436 ? 20.484 0.49 -5.785 1 98.69 436 TYR A C 1
ATOM 3287 O O . TYR A 1 436 ? 21.047 0.688 -6.863 1 98.69 436 TYR A O 1
ATOM 3295 N N . LEU A 1 437 ? 20.328 1.373 -4.848 1 98.56 437 LEU A N 1
ATOM 3296 C CA . LEU A 1 437 ? 20.688 2.766 -5.105 1 98.56 437 LEU A CA 1
ATOM 3297 C C . LEU A 1 437 ? 22.188 2.949 -5.152 1 98.56 437 LEU A C 1
ATOM 3299 O O . LEU A 1 437 ? 22.719 3.613 -6.051 1 98.56 437 LEU A O 1
ATOM 3303 N N . ASP A 1 438 ? 22.922 2.326 -4.211 1 98.56 438 ASP A N 1
ATOM 3304 C CA . ASP A 1 438 ? 24.375 2.484 -4.121 1 98.56 438 ASP A CA 1
ATOM 3305 C C . ASP A 1 438 ? 25.062 1.903 -5.352 1 98.56 438 ASP A C 1
ATOM 3307 O O . ASP A 1 438 ? 26.141 2.361 -5.734 1 98.56 438 ASP A O 1
ATOM 3311 N N . ASN A 1 439 ? 24.438 0.933 -5.965 1 98.75 439 ASN A N 1
ATOM 3312 C CA . ASN A 1 439 ? 25.062 0.277 -7.109 1 98.75 439 ASN A CA 1
ATOM 3313 C C . ASN A 1 439 ? 24.375 0.656 -8.422 1 98.75 439 ASN A C 1
ATOM 3315 O O . ASN A 1 439 ? 24.688 0.087 -9.469 1 98.75 439 ASN A O 1
ATOM 3319 N N . LYS A 1 440 ? 23.406 1.609 -8.367 1 98.31 440 LYS A N 1
ATOM 3320 C CA . LYS A 1 440 ? 22.688 2.129 -9.523 1 98.31 440 LYS A CA 1
ATOM 3321 C C . LYS A 1 440 ? 22.062 0.998 -10.344 1 98.31 440 LYS A C 1
ATOM 3323 O O . LYS A 1 440 ? 22.219 0.955 -11.57 1 98.31 440 LYS A O 1
ATOM 3328 N N . LEU A 1 441 ? 21.438 0.025 -9.656 1 98.88 441 LEU A N 1
ATOM 3329 C CA . LEU A 1 441 ? 20.906 -1.168 -10.305 1 98.88 441 LEU A CA 1
ATOM 3330 C C . LEU A 1 441 ? 19.562 -0.874 -10.961 1 98.88 441 LEU A C 1
ATOM 3332 O O . LEU A 1 441 ? 18.766 -0.115 -10.422 1 98.88 441 LEU A O 1
ATOM 3336 N N . ASP A 1 442 ? 19.344 -1.533 -12.062 1 98.75 442 ASP A N 1
ATOM 3337 C CA . ASP A 1 442 ? 18 -1.596 -12.648 1 98.75 442 ASP A CA 1
ATOM 3338 C C . ASP A 1 442 ? 17.234 -2.809 -12.141 1 98.75 442 ASP A C 1
ATOM 3340 O O . ASP A 1 442 ? 16.031 -2.727 -11.898 1 98.75 442 ASP A O 1
ATOM 3344 N N . VAL A 1 443 ? 17.969 -3.891 -11.992 1 98.88 443 VAL A N 1
ATOM 3345 C CA . VAL A 1 443 ? 17.297 -5.156 -11.695 1 98.88 443 VAL A CA 1
ATOM 3346 C C . VAL A 1 443 ? 18.281 -6.109 -11.016 1 98.88 443 VAL A C 1
ATOM 3348 O O . VAL A 1 443 ? 19.5 -5.996 -11.203 1 98.88 443 VAL A O 1
ATOM 3351 N N . LEU A 1 444 ? 17.734 -6.973 -10.188 1 98.94 444 LEU A N 1
ATOM 3352 C CA . LEU A 1 444 ? 18.5 -8.078 -9.617 1 98.94 444 LEU A CA 1
ATOM 3353 C C . LEU A 1 444 ? 18.312 -9.352 -10.438 1 98.94 444 LEU A C 1
ATOM 3355 O O . LEU A 1 444 ? 17.234 -9.586 -10.984 1 98.94 444 LEU A O 1
ATOM 3359 N N . LEU A 1 445 ? 19.344 -10.141 -10.461 1 98.88 445 LEU A N 1
ATOM 3360 C CA . LEU A 1 445 ? 19.312 -11.445 -11.117 1 98.88 445 LEU A CA 1
ATOM 3361 C C . LEU A 1 445 ? 19.875 -12.531 -10.195 1 98.88 445 LEU A C 1
ATOM 3363 O O . LEU A 1 445 ? 20.906 -12.328 -9.547 1 98.88 445 LEU A O 1
ATOM 3367 N N . GLY A 1 446 ? 19.219 -13.609 -10.07 1 98.5 446 GLY A N 1
ATOM 3368 C CA . GLY A 1 446 ? 19.656 -14.766 -9.312 1 98.5 446 GLY A CA 1
ATOM 3369 C C . GLY A 1 446 ? 18.734 -15.961 -9.438 1 98.5 446 GLY A C 1
ATOM 3370 O O . GLY A 1 446 ? 17.812 -15.953 -10.242 1 98.5 446 GLY A O 1
ATOM 3371 N N . PRO A 1 447 ? 19.047 -17.031 -8.703 1 98 447 PRO A N 1
ATOM 3372 C CA . PRO A 1 447 ? 18.125 -18.172 -8.711 1 98 447 PRO A CA 1
ATOM 3373 C C . PRO A 1 447 ? 16.859 -17.906 -7.891 1 98 447 PRO A C 1
ATOM 3375 O O . PRO A 1 447 ? 16.906 -17.172 -6.902 1 98 447 PRO A O 1
ATOM 3378 N N . ALA A 1 448 ? 15.742 -18.422 -8.297 1 97.44 448 ALA A N 1
ATOM 3379 C CA . ALA A 1 448 ? 14.555 -18.438 -7.453 1 97.44 448 ALA A CA 1
ATOM 3380 C C . ALA A 1 448 ? 14.625 -19.562 -6.438 1 97.44 448 ALA A C 1
ATOM 3382 O O . ALA A 1 448 ? 14.016 -19.484 -5.367 1 97.44 448 ALA A O 1
ATOM 3383 N N . PHE A 1 449 ? 15.328 -20.547 -6.766 1 96.06 449 PHE A N 1
ATOM 3384 C CA . PHE A 1 449 ? 15.625 -21.688 -5.922 1 96.06 449 PHE A CA 1
ATOM 3385 C C . PHE A 1 449 ? 17.047 -22.172 -6.152 1 96.06 449 PHE A C 1
ATOM 3387 O O . PHE A 1 449 ? 17.609 -21.984 -7.234 1 96.06 449 PHE A O 1
ATOM 3394 N N . GLN A 1 450 ? 17.688 -22.797 -5.16 1 96.38 450 GLN A N 1
ATOM 3395 C CA . GLN A 1 450 ? 19.094 -23.172 -5.277 1 96.38 450 GLN A CA 1
ATOM 3396 C C . GLN A 1 450 ? 19.281 -24.344 -6.234 1 96.38 450 GLN A C 1
ATOM 3398 O O . GLN A 1 450 ? 20.391 -24.656 -6.656 1 96.38 450 GLN A O 1
ATOM 3403 N N . SER A 1 451 ? 18.172 -24.953 -6.586 1 95.81 451 SER A N 1
ATOM 3404 C CA . SER A 1 451 ? 18.172 -26.094 -7.488 1 95.81 451 SER A CA 1
ATOM 3405 C C . SER A 1 451 ? 17.062 -25.984 -8.531 1 95.81 451 SER A C 1
ATOM 3407 O O . SER A 1 451 ? 16.281 -25.047 -8.508 1 95.81 451 SER A O 1
ATOM 3409 N N . CYS A 1 452 ? 17.141 -26.906 -9.516 1 94.25 452 CYS A N 1
ATOM 3410 C CA . CYS A 1 452 ? 15.961 -27.203 -10.312 1 94.25 452 CYS A CA 1
ATOM 3411 C C . CYS A 1 452 ? 14.953 -28.016 -9.516 1 94.25 452 CYS A C 1
ATOM 3413 O O . CYS A 1 452 ? 15.055 -28.109 -8.297 1 94.25 452 CYS A O 1
ATOM 3415 N N . ALA A 1 453 ? 13.883 -28.516 -10.203 1 94.44 453 ALA A N 1
ATOM 3416 C CA . ALA A 1 453 ? 12.922 -29.359 -9.5 1 94.44 453 ALA A CA 1
ATOM 3417 C C . ALA A 1 453 ? 13.617 -30.531 -8.82 1 94.44 453 ALA A C 1
ATOM 3419 O O . ALA A 1 453 ? 14.625 -31.047 -9.328 1 94.44 453 ALA A O 1
ATOM 3420 N N . LEU A 1 454 ? 13.172 -30.891 -7.684 1 94.31 454 LEU A N 1
ATOM 3421 C CA . LEU A 1 454 ? 13.703 -31.969 -6.855 1 94.31 454 LEU A CA 1
ATOM 3422 C C . LEU A 1 454 ? 12.641 -33.031 -6.605 1 94.31 454 LEU A C 1
ATOM 3424 O O . LEU A 1 454 ? 11.461 -32.812 -6.902 1 94.31 454 LEU A O 1
ATOM 3428 N N . PRO A 1 455 ? 13.133 -34.156 -6.109 1 95.94 455 PRO A N 1
ATOM 3429 C CA . PRO A 1 455 ? 12.141 -35.188 -5.758 1 95.94 455 PRO A CA 1
ATOM 3430 C C . PRO A 1 455 ? 11.102 -34.688 -4.758 1 95.94 455 PRO A C 1
ATOM 3432 O O . PRO A 1 455 ? 11.367 -33.719 -4.02 1 95.94 455 PRO A O 1
ATOM 3435 N N . HIS A 1 456 ? 9.961 -35.281 -4.781 1 96.38 456 HIS A N 1
ATOM 3436 C CA . HIS A 1 456 ? 8.852 -34.906 -3.92 1 96.38 456 HIS A CA 1
ATOM 3437 C C . HIS A 1 456 ? 9.297 -34.75 -2.473 1 96.38 456 HIS A C 1
ATOM 3439 O O . HIS A 1 456 ? 10.125 -35.531 -1.985 1 96.38 456 HIS A O 1
ATOM 3445 N N . ASP A 1 457 ? 8.82 -33.656 -1.802 1 93.88 457 ASP A N 1
ATOM 3446 C CA . ASP A 1 457 ? 8.984 -33.344 -0.385 1 93.88 457 ASP A CA 1
ATOM 3447 C C . ASP A 1 457 ? 10.383 -32.812 -0.096 1 93.88 457 ASP A C 1
ATOM 3449 O O . ASP A 1 457 ? 10.742 -32.594 1.062 1 93.88 457 ASP A O 1
ATOM 3453 N N . ALA A 1 458 ? 11.086 -32.531 -1.192 1 90.19 458 ALA A N 1
ATOM 3454 C CA . ALA A 1 458 ? 12.445 -32.031 -0.991 1 90.19 458 ALA A CA 1
ATOM 3455 C C . ALA A 1 458 ? 12.516 -30.516 -1.203 1 90.19 458 ALA A C 1
ATOM 3457 O O . ALA A 1 458 ? 13.5 -29.891 -0.821 1 90.19 458 ALA A O 1
ATOM 3458 N N . LEU A 1 459 ? 11.555 -29.984 -1.814 1 83.75 459 LEU A N 1
ATOM 3459 C CA . LEU A 1 459 ? 11.531 -28.531 -1.989 1 83.75 459 LEU A CA 1
ATOM 3460 C C . LEU A 1 459 ? 11.117 -27.844 -0.696 1 83.75 459 LEU A C 1
ATOM 3462 O O . LEU A 1 459 ? 9.984 -27.359 -0.572 1 83.75 459 LEU A O 1
ATOM 3466 N N . GLU A 1 460 ? 11.922 -27.703 0.239 1 73.19 460 GLU A N 1
ATOM 3467 C CA . GLU A 1 460 ? 11.633 -27.406 1.638 1 73.19 460 GLU A CA 1
ATOM 3468 C C . GLU A 1 460 ? 11.57 -25.906 1.879 1 73.19 460 GLU A C 1
ATOM 3470 O O . GLU A 1 460 ? 10.625 -25.406 2.492 1 73.19 460 GLU A O 1
ATOM 3475 N N . LYS A 1 461 ? 12.555 -25.141 1.572 1 82.5 461 LYS A N 1
ATOM 3476 C CA . LYS A 1 461 ? 12.602 -23.75 2.027 1 82.5 461 LYS A CA 1
ATOM 3477 C C . LYS A 1 461 ? 12.742 -22.797 0.848 1 82.5 461 LYS A C 1
ATOM 3479 O O . LYS A 1 461 ? 13.664 -22.922 0.039 1 82.5 461 LYS A O 1
ATOM 3484 N N . PRO A 1 462 ? 11.852 -21.875 0.717 1 92.31 462 PRO A N 1
ATOM 3485 C CA . PRO A 1 462 ? 11.906 -20.891 -0.364 1 92.31 462 PRO A CA 1
ATOM 3486 C C . PRO A 1 462 ? 13.008 -19.844 -0.16 1 92.31 462 PRO A C 1
ATOM 3488 O O . PRO A 1 462 ? 12.734 -18.641 -0.177 1 92.31 462 PRO A O 1
ATOM 3491 N N . PHE A 1 463 ? 14.234 -20.297 -0.115 1 93.12 463 PHE A N 1
ATOM 3492 C CA . PHE A 1 463 ? 15.383 -19.547 0.351 1 93.12 463 PHE A CA 1
ATOM 3493 C C . PHE A 1 463 ? 15.641 -18.328 -0.545 1 93.12 463 PHE A C 1
ATOM 3495 O O . PHE A 1 463 ? 15.828 -17.219 -0.056 1 93.12 463 PHE A O 1
ATOM 3502 N N . TYR A 1 464 ? 15.547 -18.453 -1.817 1 97.38 464 TYR A N 1
ATOM 3503 C CA . TYR A 1 464 ? 15.984 -17.391 -2.725 1 97.38 464 TYR A CA 1
ATOM 3504 C C . TYR A 1 464 ? 14.797 -16.641 -3.307 1 97.38 464 TYR A C 1
ATOM 3506 O O . TYR A 1 464 ? 14.961 -15.742 -4.137 1 97.38 464 TYR A O 1
ATOM 3514 N N . THR A 1 465 ? 13.57 -17.016 -2.891 1 97.69 465 THR A N 1
ATOM 3515 C CA . THR A 1 465 ? 12.398 -16.266 -3.324 1 97.69 465 THR A CA 1
ATOM 3516 C C . THR A 1 465 ? 11.883 -15.375 -2.197 1 97.69 465 THR A C 1
ATOM 3518 O O . THR A 1 465 ? 11.336 -14.297 -2.449 1 97.69 465 THR A O 1
ATOM 3521 N N . ILE A 1 466 ? 12.094 -15.789 -1.021 1 96.69 466 ILE A N 1
ATOM 3522 C CA . ILE A 1 466 ? 11.297 -15.344 0.12 1 96.69 466 ILE A CA 1
ATOM 3523 C C . ILE A 1 466 ? 11.633 -13.898 0.455 1 96.69 466 ILE A C 1
ATOM 3525 O O . ILE A 1 466 ? 10.797 -13.164 0.986 1 96.69 466 ILE A O 1
ATOM 3529 N N . PHE A 1 467 ? 12.906 -13.43 0.154 1 97.88 467 PHE A N 1
ATOM 3530 C CA . PHE A 1 467 ? 13.266 -12.055 0.486 1 97.88 467 PHE A CA 1
ATOM 3531 C C . PHE A 1 467 ? 12.414 -11.062 -0.299 1 97.88 467 PHE A C 1
ATOM 3533 O O . PHE A 1 467 ? 12.062 -10 0.212 1 97.88 467 PHE A O 1
ATOM 3540 N N . ALA A 1 468 ? 12.047 -11.406 -1.53 1 98.62 468 ALA A N 1
ATOM 3541 C CA . ALA A 1 468 ? 11.234 -10.516 -2.352 1 98.62 468 ALA A CA 1
ATOM 3542 C C . ALA A 1 468 ? 9.836 -10.344 -1.753 1 98.62 468 ALA A C 1
ATOM 3544 O O . ALA A 1 468 ? 9.234 -9.273 -1.865 1 98.62 468 ALA A O 1
ATOM 3545 N N . ASN A 1 469 ? 9.352 -11.406 -1.093 1 98.62 469 ASN A N 1
ATOM 3546 C CA . ASN A 1 469 ? 8.062 -11.32 -0.411 1 98.62 469 ASN A CA 1
ATOM 3547 C C . ASN A 1 469 ? 8.164 -10.5 0.871 1 98.62 469 ASN A C 1
ATOM 3549 O O . ASN A 1 469 ? 7.273 -9.695 1.173 1 98.62 469 ASN A O 1
ATOM 3553 N N . LEU A 1 470 ? 9.258 -10.711 1.555 1 98.56 470 LEU A N 1
ATOM 3554 C CA . LEU A 1 470 ? 9.438 -9.969 2.799 1 98.56 470 LEU A CA 1
ATOM 3555 C C . LEU A 1 470 ? 9.398 -8.469 2.545 1 98.56 470 LEU A C 1
ATOM 3557 O O . LEU A 1 470 ? 8.75 -7.727 3.291 1 98.56 470 LEU A O 1
ATOM 3561 N N . VAL A 1 471 ? 10.062 -8.023 1.442 1 98.25 471 VAL A N 1
ATOM 3562 C CA . VAL A 1 471 ? 10.227 -6.586 1.237 1 98.25 471 VAL A CA 1
ATOM 3563 C C . VAL A 1 471 ? 9.258 -6.105 0.159 1 98.25 471 VAL A C 1
ATOM 3565 O O . VAL A 1 471 ? 9.344 -4.965 -0.299 1 98.25 471 VAL A O 1
ATOM 3568 N N . ASN A 1 472 ? 8.383 -6.988 -0.349 1 98.31 472 ASN A N 1
ATOM 3569 C CA . ASN A 1 472 ? 7.328 -6.691 -1.314 1 98.31 472 ASN A CA 1
ATOM 3570 C C . ASN A 1 472 ? 7.91 -6.266 -2.66 1 98.31 472 ASN A C 1
ATOM 3572 O O . ASN A 1 472 ? 7.426 -5.312 -3.275 1 98.31 472 ASN A O 1
ATOM 3576 N N . TYR A 1 473 ? 8.922 -6.898 -3.102 1 98.75 473 TYR A N 1
ATOM 3577 C CA . TYR A 1 473 ? 9.484 -6.668 -4.426 1 98.75 473 TYR A CA 1
ATOM 3578 C C . TYR A 1 473 ? 8.836 -7.586 -5.461 1 98.75 473 TYR A C 1
ATOM 3580 O O . TYR A 1 473 ? 8.641 -8.773 -5.203 1 98.75 473 TYR A O 1
ATOM 3588 N N . PRO A 1 474 ? 8.453 -7.016 -6.605 1 98.75 474 PRO A N 1
ATOM 3589 C CA . PRO A 1 474 ? 8.031 -7.918 -7.68 1 98.75 474 PRO A CA 1
ATOM 3590 C C . PRO A 1 474 ? 9.18 -8.75 -8.242 1 98.75 474 PRO A C 1
ATOM 3592 O O . PRO A 1 474 ? 10.336 -8.328 -8.172 1 98.75 474 PRO A O 1
ATOM 3595 N N . ALA A 1 475 ? 8.797 -9.914 -8.766 1 98.94 475 ALA A N 1
ATOM 3596 C CA . ALA A 1 475 ? 9.805 -10.836 -9.281 1 98.94 475 ALA A CA 1
ATOM 3597 C C . ALA A 1 475 ? 9.234 -11.703 -10.398 1 98.94 475 ALA A C 1
ATOM 3599 O O . ALA A 1 475 ? 8.039 -12.023 -10.398 1 98.94 475 ALA A O 1
ATOM 3600 N N . SER A 1 476 ? 10.086 -12.047 -11.336 1 98.88 476 SER A N 1
ATOM 3601 C CA . SER A 1 476 ? 9.695 -12.938 -12.422 1 98.88 476 SER A CA 1
ATOM 3602 C C . SER A 1 476 ? 10.672 -14.094 -12.578 1 98.88 476 SER A C 1
ATOM 3604 O O . SER A 1 476 ? 11.82 -14.008 -12.125 1 98.88 476 SER A O 1
ATOM 3606 N N . VAL A 1 477 ? 10.203 -15.141 -13.117 1 98.88 477 VAL A N 1
ATOM 3607 C CA . VAL A 1 477 ? 11.008 -16.312 -13.438 1 98.88 477 VAL A CA 1
ATOM 3608 C C . VAL A 1 477 ? 11.023 -16.531 -14.945 1 98.88 477 VAL A C 1
ATOM 3610 O O . VAL A 1 477 ? 9.977 -16.484 -15.602 1 98.88 477 VAL A O 1
ATOM 3613 N N . ILE A 1 478 ? 12.172 -16.75 -15.484 1 98.88 478 ILE A N 1
ATOM 3614 C CA . ILE A 1 478 ? 12.398 -17.062 -16.891 1 98.88 478 ILE A CA 1
ATOM 3615 C C . ILE A 1 478 ? 13.016 -18.453 -17.016 1 98.88 478 ILE A C 1
ATOM 3617 O O . ILE A 1 478 ? 14.094 -18.719 -16.469 1 98.88 478 ILE A O 1
ATOM 3621 N N . PRO A 1 479 ? 12.344 -19.375 -17.688 1 98.75 479 PRO A N 1
ATOM 3622 C CA . PRO A 1 479 ? 13.008 -20.656 -17.938 1 98.75 479 PRO A CA 1
ATOM 3623 C C . PRO A 1 479 ? 14.234 -20.531 -18.844 1 98.75 479 PRO A C 1
ATOM 3625 O O . PRO A 1 479 ? 14.18 -19.828 -19.859 1 98.75 479 PRO A O 1
ATOM 3628 N N . PHE A 1 480 ? 15.32 -21.172 -18.391 1 98.56 480 PHE A N 1
ATOM 3629 C CA . PHE A 1 480 ? 16.562 -21.109 -19.141 1 98.56 480 PHE A CA 1
ATOM 3630 C C . PHE A 1 480 ? 17.469 -22.297 -18.797 1 98.56 480 PHE A C 1
ATOM 3632 O O . PHE A 1 480 ? 17.891 -22.438 -17.656 1 98.56 480 PHE A O 1
ATOM 3639 N N . GLY A 1 481 ? 17.672 -23.062 -19.766 1 97.38 481 GLY A N 1
ATOM 3640 C CA . GLY A 1 481 ? 18.547 -24.203 -19.578 1 97.38 481 GLY A CA 1
ATOM 3641 C C . GLY A 1 481 ? 17.859 -25.391 -18.938 1 97.38 481 GLY A C 1
ATOM 3642 O O . GLY A 1 481 ? 16.672 -25.328 -18.625 1 97.38 481 GLY A O 1
ATOM 3643 N N . ARG A 1 482 ? 18.672 -26.547 -18.812 1 97.81 482 ARG A N 1
ATOM 3644 C CA . ARG A 1 482 ? 18.25 -27.797 -18.188 1 97.81 482 ARG A CA 1
ATOM 3645 C C . ARG A 1 482 ? 19.406 -28.453 -17.438 1 97.81 482 ARG A C 1
ATOM 3647 O O . ARG A 1 482 ? 20.562 -28.25 -17.781 1 97.81 482 ARG A O 1
ATOM 3654 N N . ALA A 1 483 ? 19.047 -29.188 -16.438 1 98.12 483 ALA A N 1
ATOM 3655 C CA . ALA A 1 483 ? 20.047 -30 -15.758 1 98.12 483 ALA A CA 1
ATOM 3656 C C . ALA A 1 483 ? 20.672 -31.016 -16.703 1 98.12 483 ALA A C 1
ATOM 3658 O O . ALA A 1 483 ? 19.984 -31.609 -17.531 1 98.12 483 ALA A O 1
ATOM 3659 N N . ASP A 1 484 ? 21.922 -31.141 -16.656 1 98.06 484 ASP A N 1
ATOM 3660 C CA . ASP A 1 484 ? 22.734 -32.062 -17.453 1 98.06 484 ASP A CA 1
ATOM 3661 C C . ASP A 1 484 ? 23.906 -32.625 -16.625 1 98.06 484 ASP A C 1
ATOM 3663 O O . ASP A 1 484 ? 24.922 -31.938 -16.453 1 98.06 484 ASP A O 1
ATOM 3667 N N . LYS A 1 485 ? 23.766 -33.844 -16.328 1 97.31 485 LYS A N 1
ATOM 3668 C CA . LYS A 1 485 ? 24.703 -34.438 -15.375 1 97.31 485 LYS A CA 1
ATOM 3669 C C . LYS A 1 485 ? 26.141 -34.281 -15.867 1 97.31 485 LYS A C 1
ATOM 3671 O O . LYS A 1 485 ? 27.031 -33.938 -15.086 1 97.31 485 LYS A O 1
ATOM 3676 N N . ALA A 1 486 ? 26.328 -34.531 -17.078 1 98.06 486 ALA A N 1
ATOM 3677 C CA . ALA A 1 486 ? 27.672 -34.438 -17.625 1 98.06 486 ALA A CA 1
ATOM 3678 C C . ALA A 1 486 ? 28.203 -33.031 -17.594 1 98.06 486 ALA A C 1
ATOM 3680 O O . ALA A 1 486 ? 29.328 -32.781 -17.141 1 98.06 486 ALA A O 1
ATOM 3681 N N . ALA A 1 487 ? 27.469 -32.062 -18.047 1 98.12 487 ALA A N 1
ATOM 3682 C CA . ALA A 1 487 ? 27.891 -30.672 -18.109 1 98.12 487 ALA A CA 1
ATOM 3683 C C . ALA A 1 487 ? 27.969 -30.078 -16.703 1 98.12 487 ALA A C 1
ATOM 3685 O O . ALA A 1 487 ? 28.797 -29.188 -16.453 1 98.12 487 ALA A O 1
ATOM 3686 N N . ASP A 1 488 ? 27.219 -30.594 -15.766 1 98.38 488 ASP A N 1
ATOM 3687 C CA . ASP A 1 488 ? 27.109 -30.031 -14.422 1 98.38 488 ASP A CA 1
ATOM 3688 C C . ASP A 1 488 ? 28.266 -30.516 -13.539 1 98.38 488 ASP A C 1
ATOM 3690 O O . ASP A 1 488 ? 28.547 -29.938 -12.492 1 98.38 488 ASP A O 1
ATOM 3694 N N . ALA A 1 489 ? 28.891 -31.547 -13.945 1 97.88 489 ALA A N 1
ATOM 3695 C CA . ALA A 1 489 ? 29.953 -32.188 -13.148 1 97.88 489 ALA A CA 1
ATOM 3696 C C . ALA A 1 489 ? 31.062 -31.188 -12.828 1 97.88 489 ALA A C 1
ATOM 3698 O O . ALA A 1 489 ? 31.641 -31.234 -11.742 1 97.88 489 ALA A O 1
ATOM 3699 N N . ALA A 1 490 ? 31.328 -30.297 -13.703 1 97.88 490 ALA A N 1
ATOM 3700 C CA . ALA A 1 490 ? 32.406 -29.328 -13.539 1 97.88 490 ALA A CA 1
ATOM 3701 C C . ALA A 1 490 ? 32.062 -28.281 -12.484 1 97.88 490 ALA A C 1
ATOM 3703 O O . ALA A 1 490 ? 32.938 -27.562 -12 1 97.88 490 ALA A O 1
ATOM 3704 N N . PHE A 1 491 ? 30.844 -28.25 -12.07 1 98.12 491 PHE A N 1
ATOM 3705 C CA . PHE A 1 491 ? 30.375 -27.219 -11.148 1 98.12 491 PHE A CA 1
ATOM 3706 C C . PHE A 1 491 ? 30.156 -27.797 -9.75 1 98.12 491 PHE A C 1
ATOM 3708 O O . PHE A 1 491 ? 29.719 -27.078 -8.852 1 98.12 491 PHE A O 1
ATOM 3715 N N . VAL A 1 492 ? 30.375 -29.047 -9.578 1 97.94 492 VAL A N 1
ATOM 3716 C CA . VAL A 1 492 ? 30.25 -29.656 -8.266 1 97.94 492 VAL A CA 1
ATOM 3717 C C . VAL A 1 492 ? 31.328 -29.109 -7.328 1 97.94 492 VAL A C 1
ATOM 3719 O O . VAL A 1 492 ? 32.5 -29.047 -7.699 1 97.94 492 VAL A O 1
ATOM 3722 N N . ARG A 1 493 ? 30.922 -28.688 -6.09 1 96.12 493 ARG A N 1
ATOM 3723 C CA . ARG A 1 493 ? 31.828 -28.125 -5.09 1 96.12 493 ARG A CA 1
ATOM 3724 C C . ARG A 1 493 ? 31.75 -28.906 -3.785 1 96.12 493 ARG A C 1
ATOM 3726 O O . ARG A 1 493 ? 30.828 -29.719 -3.586 1 96.12 493 ARG A O 1
ATOM 3733 N N . GLN A 1 494 ? 32.781 -28.672 -2.93 1 95.38 494 GLN A N 1
ATOM 3734 C CA . GLN A 1 494 ? 32.812 -29.312 -1.617 1 95.38 494 GLN A CA 1
ATOM 3735 C C . GLN A 1 494 ? 32.031 -28.5 -0.589 1 95.38 494 GLN A C 1
ATOM 3737 O O . GLN A 1 494 ? 32.625 -27.922 0.333 1 95.38 494 GLN A O 1
ATOM 3742 N N . VAL A 1 495 ? 30.75 -28.484 -0.781 1 96 495 VAL A N 1
ATOM 3743 C CA . VAL A 1 495 ? 29.812 -27.812 0.124 1 96 495 VAL A CA 1
ATOM 3744 C C . VAL A 1 495 ? 28.703 -28.766 0.524 1 96 495 VAL A C 1
ATOM 3746 O O . VAL A 1 495 ? 28.578 -29.859 -0.039 1 96 495 VAL A O 1
ATOM 3749 N N . GLN A 1 496 ? 28.047 -28.422 1.57 1 94.75 496 GLN A N 1
ATOM 3750 C CA . GLN A 1 496 ? 26.859 -29.188 1.971 1 94.75 496 GLN A CA 1
ATOM 3751 C C . GLN A 1 496 ? 25.609 -28.656 1.285 1 94.75 496 GLN A C 1
ATOM 3753 O O . GLN A 1 496 ? 24.969 -27.719 1.778 1 94.75 496 GLN A O 1
ATOM 3758 N N . TYR A 1 497 ? 25.281 -29.312 0.183 1 94.62 497 TYR A N 1
ATOM 3759 C CA . TYR A 1 497 ? 24.062 -28.938 -0.518 1 94.62 497 TYR A CA 1
ATOM 3760 C C . TYR A 1 497 ? 22.828 -29.281 0.306 1 94.62 497 TYR A C 1
ATOM 3762 O O . TYR A 1 497 ? 22.734 -30.375 0.875 1 94.62 497 TYR A O 1
ATOM 3770 N N . ASP A 1 498 ? 21.906 -28.422 0.423 1 90.5 498 ASP A N 1
ATOM 3771 C CA . ASP A 1 498 ? 20.625 -28.625 1.106 1 90.5 498 ASP A CA 1
ATOM 3772 C C . ASP A 1 498 ? 19.469 -28.125 0.262 1 90.5 498 ASP A C 1
ATOM 3774 O O . ASP A 1 498 ? 19.281 -26.906 0.115 1 90.5 498 ASP A O 1
ATOM 3778 N N . PRO A 1 499 ? 18.688 -28.984 -0.201 1 91.19 499 PRO A N 1
ATOM 3779 C CA . PRO A 1 499 ? 18.766 -30.438 -0.128 1 91.19 499 PRO A CA 1
ATOM 3780 C C . PRO A 1 499 ? 20 -31 -0.854 1 91.19 499 PRO A C 1
ATOM 3782 O O . PRO A 1 499 ? 20.703 -30.266 -1.541 1 91.19 499 PRO A O 1
ATOM 3785 N N . PRO A 1 500 ? 20.25 -32.344 -0.673 1 92.94 500 PRO A N 1
ATOM 3786 C CA . PRO A 1 500 ? 21.406 -32.906 -1.341 1 92.94 500 PRO A CA 1
ATOM 3787 C C . PRO A 1 500 ? 21.312 -32.844 -2.863 1 92.94 500 PRO A C 1
ATOM 3789 O O . PRO A 1 500 ? 20.219 -32.938 -3.42 1 92.94 500 PRO A O 1
ATOM 3792 N N . TYR A 1 501 ? 22.484 -32.719 -3.488 1 95.62 501 TYR A N 1
ATOM 3793 C CA . TYR A 1 501 ? 22.578 -32.75 -4.941 1 95.62 501 TYR A CA 1
ATOM 3794 C C . TYR A 1 501 ? 22.5 -34.156 -5.469 1 95.62 501 TYR A C 1
ATOM 3796 O O . TYR A 1 501 ? 23.344 -35 -5.148 1 95.62 501 TYR A O 1
ATOM 3804 N N . LEU A 1 502 ? 21.438 -34.438 -6.223 1 94.06 502 LEU A N 1
ATOM 3805 C CA . LEU A 1 502 ? 21.188 -35.75 -6.809 1 94.06 502 LEU A CA 1
ATOM 3806 C C . LEU A 1 502 ? 21.109 -35.656 -8.328 1 94.06 502 LEU A C 1
ATOM 3808 O O . LEU A 1 502 ? 20.016 -35.656 -8.906 1 94.06 502 LEU A O 1
ATOM 3812 N N . PRO A 1 503 ? 22.219 -35.719 -9.008 1 95.31 503 PRO A N 1
ATOM 3813 C CA . PRO A 1 503 ? 22.266 -35.438 -10.445 1 95.31 503 PRO A CA 1
ATOM 3814 C C . PRO A 1 503 ? 21.438 -36.406 -11.273 1 95.31 503 PRO A C 1
ATOM 3816 O O . PRO A 1 503 ? 20.875 -36.031 -12.305 1 95.31 503 PRO A O 1
ATOM 3819 N N . ASP A 1 504 ? 21.297 -37.656 -10.766 1 95.69 504 ASP A N 1
ATOM 3820 C CA . ASP A 1 504 ? 20.531 -38.656 -11.516 1 95.69 504 ASP A CA 1
ATOM 3821 C C . ASP A 1 504 ? 19.031 -38.375 -11.43 1 95.69 504 ASP A C 1
ATOM 3823 O O . ASP A 1 504 ? 18.297 -38.625 -12.391 1 95.69 504 ASP A O 1
ATOM 3827 N N . GLU A 1 505 ? 18.594 -37.812 -10.359 1 93.88 505 GLU A N 1
ATOM 3828 C CA . GLU A 1 505 ? 17.172 -37.562 -10.141 1 93.88 505 GLU A CA 1
ATOM 3829 C C . GLU A 1 505 ? 16.703 -36.312 -10.891 1 93.88 505 GLU A C 1
ATOM 3831 O O . GLU A 1 505 ? 15.555 -36.25 -11.305 1 93.88 505 GLU A O 1
ATOM 3836 N N . SER A 1 506 ? 17.594 -35.406 -11.062 1 91.31 506 SER A N 1
ATOM 3837 C CA . SER A 1 506 ? 17.188 -34.125 -11.617 1 91.31 506 SER A CA 1
ATOM 3838 C C . SER A 1 506 ? 17.594 -34 -13.086 1 91.31 506 SER A C 1
ATOM 3840 O O . SER A 1 506 ? 17.484 -32.938 -13.68 1 91.31 506 SER A O 1
ATOM 3842 N N . GLU A 1 507 ? 18.047 -35.094 -13.695 1 95.69 507 GLU A N 1
ATOM 3843 C CA . GLU A 1 507 ? 18.516 -35.031 -15.078 1 95.69 507 GLU A CA 1
ATOM 3844 C C . GLU A 1 507 ? 17.422 -34.531 -16.016 1 95.69 507 GLU A C 1
ATOM 3846 O O . GLU A 1 507 ? 16.297 -35.031 -16 1 95.69 507 GLU A O 1
ATOM 3851 N N . GLY A 1 508 ? 17.766 -33.469 -16.766 1 96.69 508 GLY A N 1
ATOM 3852 C CA . GLY A 1 508 ? 16.859 -32.938 -17.781 1 96.69 508 GLY A CA 1
ATOM 3853 C C . GLY A 1 508 ? 15.867 -31.938 -17.219 1 96.69 508 GLY A C 1
ATOM 3854 O O . GLY A 1 508 ? 15.148 -31.281 -17.984 1 96.69 508 GLY A O 1
ATOM 3855 N N . ALA A 1 509 ? 15.805 -31.734 -15.906 1 97.31 509 ALA A N 1
ATOM 3856 C CA . ALA A 1 509 ? 14.867 -30.812 -15.289 1 97.31 509 ALA A CA 1
ATOM 3857 C C . ALA A 1 509 ? 15.117 -29.375 -15.758 1 97.31 509 ALA A C 1
ATOM 3859 O O . ALA A 1 509 ? 16.266 -28.969 -15.93 1 97.31 509 ALA A O 1
ATOM 3860 N N . PRO A 1 510 ? 14.062 -28.625 -15.977 1 98.12 510 PRO A N 1
ATOM 3861 C CA . PRO A 1 510 ? 14.234 -27.219 -16.375 1 98.12 510 PRO A CA 1
ATOM 3862 C C . PRO A 1 510 ? 14.992 -26.391 -15.336 1 98.12 510 PRO A C 1
ATOM 3864 O O . PRO A 1 510 ? 14.797 -26.594 -14.133 1 98.12 510 PRO A O 1
ATOM 3867 N N . CYS A 1 511 ? 15.844 -25.531 -15.805 1 98.5 511 CYS A N 1
ATOM 3868 C CA . CYS A 1 511 ? 16.484 -24.516 -14.977 1 98.5 511 CYS A CA 1
ATOM 3869 C C . CYS A 1 511 ? 15.875 -23.141 -15.227 1 98.5 511 CYS A C 1
ATOM 3871 O O . CYS A 1 511 ? 14.859 -23.031 -15.914 1 98.5 511 CYS A O 1
ATOM 3873 N N . HIS A 1 512 ? 16.453 -22.078 -14.516 1 98.75 512 HIS A N 1
ATOM 3874 C CA . HIS A 1 512 ? 15.75 -20.797 -14.586 1 98.75 512 HIS A CA 1
ATOM 3875 C C . HIS A 1 512 ? 16.656 -19.656 -14.148 1 98.75 512 HIS A C 1
ATOM 3877 O O . HIS A 1 512 ? 17.766 -19.875 -13.68 1 98.75 512 HIS A O 1
ATOM 3883 N N . VAL A 1 513 ? 16.156 -18.469 -14.359 1 98.75 513 VAL A N 1
ATOM 3884 C CA . VAL A 1 513 ? 16.656 -17.281 -13.68 1 98.75 513 VAL A CA 1
ATOM 3885 C C . VAL A 1 513 ? 15.492 -16.469 -13.109 1 98.75 513 VAL A C 1
ATOM 3887 O O . VAL A 1 513 ? 14.367 -16.562 -13.617 1 98.75 513 VAL A O 1
ATOM 3890 N N . GLN A 1 514 ? 15.758 -15.766 -12.07 1 98.88 514 GLN A N 1
ATOM 3891 C CA . GLN A 1 514 ? 14.82 -14.859 -11.422 1 98.88 514 GLN A CA 1
ATOM 3892 C C . GLN A 1 514 ? 15.273 -13.406 -11.555 1 98.88 514 GLN A C 1
ATOM 3894 O O . GLN A 1 514 ? 16.453 -13.109 -11.406 1 98.88 514 GLN A O 1
ATOM 3899 N N . LEU A 1 515 ? 14.336 -12.531 -11.898 1 98.94 515 LEU A N 1
ATOM 3900 C CA . LEU A 1 515 ? 14.555 -11.086 -11.883 1 98.94 515 LEU A CA 1
ATOM 3901 C C . LEU A 1 515 ? 13.711 -10.422 -10.805 1 98.94 515 LEU A C 1
ATOM 3903 O O . LEU A 1 515 ? 12.57 -10.812 -10.57 1 98.94 515 LEU A O 1
ATOM 3907 N N . VAL A 1 516 ? 14.289 -9.438 -10.117 1 98.94 516 VAL A N 1
ATOM 3908 C CA . VAL A 1 516 ? 13.602 -8.742 -9.039 1 98.94 516 VAL A CA 1
ATOM 3909 C C . VAL A 1 516 ? 13.836 -7.242 -9.156 1 98.94 516 VAL A C 1
ATOM 3911 O O . VAL A 1 516 ? 14.977 -6.793 -9.312 1 98.94 516 VAL A O 1
ATOM 3914 N N . THR A 1 517 ? 12.812 -6.461 -9.227 1 98.81 517 THR A N 1
ATOM 3915 C CA . THR A 1 517 ? 12.898 -5.012 -9.094 1 98.81 517 THR A CA 1
ATOM 3916 C C . THR A 1 517 ? 12.25 -4.547 -7.793 1 98.81 517 THR A C 1
ATOM 3918 O O . THR A 1 517 ? 11.992 -5.355 -6.898 1 98.81 517 THR A O 1
ATOM 3921 N N . ARG A 1 518 ? 12.148 -3.236 -7.625 1 98.12 518 ARG A N 1
ATOM 3922 C CA . ARG A 1 518 ? 11.641 -2.697 -6.367 1 98.12 518 ARG A CA 1
ATOM 3923 C C . ARG A 1 518 ? 10.117 -2.574 -6.406 1 98.12 518 ARG A C 1
ATOM 3925 O O . ARG A 1 518 ? 9.508 -2.68 -7.473 1 98.12 518 ARG A O 1
ATOM 3932 N N . THR A 1 519 ? 9.469 -2.375 -5.258 1 98.31 519 THR A N 1
ATOM 3933 C CA . THR A 1 519 ? 8.031 -2.291 -5.062 1 98.31 519 THR A CA 1
ATOM 3934 C C . THR A 1 519 ? 7.406 -1.304 -6.043 1 98.31 519 THR A C 1
ATOM 3936 O O . THR A 1 519 ? 7.918 -0.199 -6.23 1 98.31 519 THR A O 1
ATOM 3939 N N . MET A 1 520 ? 6.316 -1.676 -6.723 1 97.75 520 MET A N 1
ATOM 3940 C CA . MET A 1 520 ? 5.5 -0.854 -7.609 1 97.75 520 MET A CA 1
ATOM 3941 C C . MET A 1 520 ? 6.164 -0.704 -8.977 1 97.75 520 MET A C 1
ATOM 3943 O O . MET A 1 520 ? 5.707 0.077 -9.812 1 97.75 520 MET A O 1
ATOM 3947 N N . GLN A 1 521 ? 7.273 -1.408 -9.203 1 98.12 521 GLN A N 1
ATOM 3948 C CA . GLN A 1 521 ? 7.934 -1.366 -10.5 1 98.12 521 GLN A CA 1
ATOM 3949 C C . GLN A 1 521 ? 7.555 -2.574 -11.352 1 98.12 521 GLN A C 1
ATOM 3951 O O . GLN A 1 521 ? 8.398 -3.135 -12.062 1 98.12 521 GLN A O 1
ATOM 3956 N N . ASP A 1 522 ? 6.348 -2.941 -11.258 1 98.69 522 ASP A N 1
ATOM 3957 C CA . ASP A 1 522 ? 5.848 -4.125 -11.953 1 98.69 522 ASP A CA 1
ATOM 3958 C C . ASP A 1 522 ? 5.984 -3.977 -13.461 1 98.69 522 ASP A C 1
ATOM 3960 O O . ASP A 1 522 ? 6.465 -4.887 -14.141 1 98.69 522 ASP A O 1
ATOM 3964 N N . GLU A 1 523 ? 5.59 -2.818 -13.992 1 98.56 523 GLU A N 1
ATOM 3965 C CA . GLU A 1 523 ? 5.715 -2.562 -15.422 1 98.56 523 GLU A CA 1
ATOM 3966 C C . GLU A 1 523 ? 7.18 -2.576 -15.859 1 98.56 523 GLU A C 1
ATOM 3968 O O . GLU A 1 523 ? 7.512 -3.133 -16.906 1 98.56 523 GLU A O 1
ATOM 3973 N N . ILE A 1 524 ? 7.98 -2.047 -15.039 1 98.38 524 ILE A N 1
ATOM 3974 C CA . ILE A 1 524 ? 9.414 -1.985 -15.312 1 98.38 524 ILE A CA 1
ATOM 3975 C C . ILE A 1 524 ? 9.992 -3.396 -15.328 1 98.38 524 ILE A C 1
ATOM 3977 O O . ILE A 1 524 ? 10.734 -3.762 -16.234 1 98.38 524 ILE A O 1
ATOM 3981 N N . LEU A 1 525 ? 9.633 -4.168 -14.32 1 98.75 525 LEU A N 1
ATOM 3982 C CA . LEU A 1 525 ? 10.109 -5.547 -14.25 1 98.75 525 LEU A CA 1
ATOM 3983 C C . LEU A 1 525 ? 9.68 -6.336 -15.484 1 98.75 525 LEU A C 1
ATOM 3985 O O . LEU A 1 525 ? 10.445 -7.148 -16 1 98.75 525 LEU A O 1
ATOM 3989 N N . LEU A 1 526 ? 8.461 -6.125 -15.875 1 98.69 526 LEU A N 1
ATOM 3990 C CA . LEU A 1 526 ? 7.98 -6.836 -17.062 1 98.69 526 LEU A CA 1
ATOM 3991 C C . LEU A 1 526 ? 8.82 -6.492 -18.281 1 98.69 526 LEU A C 1
ATOM 3993 O O . LEU A 1 526 ? 9.203 -7.379 -19.047 1 98.69 526 LEU A O 1
ATOM 3997 N N . ARG A 1 527 ? 9.125 -5.176 -18.5 1 98.56 527 ARG A N 1
ATOM 3998 C CA . ARG A 1 527 ? 9.961 -4.777 -19.641 1 98.56 527 ARG A CA 1
ATOM 3999 C C . ARG A 1 527 ? 11.344 -5.41 -19.547 1 98.56 527 ARG A C 1
ATOM 4001 O O . ARG A 1 527 ? 11.875 -5.898 -20.547 1 98.56 527 ARG A O 1
ATOM 4008 N N . TYR A 1 528 ? 11.898 -5.449 -18.344 1 98.75 528 TYR A N 1
ATOM 4009 C CA . TYR A 1 528 ? 13.219 -6.039 -18.172 1 98.75 528 TYR A CA 1
ATOM 4010 C C . TYR A 1 528 ? 13.18 -7.547 -18.391 1 98.75 528 TYR A C 1
ATOM 4012 O O . TYR A 1 528 ? 14.148 -8.133 -18.875 1 98.75 528 TYR A O 1
ATOM 4020 N N . THR A 1 529 ? 12.102 -8.172 -17.938 1 98.75 529 THR A N 1
ATOM 4021 C CA . THR A 1 529 ? 11.914 -9.594 -18.188 1 98.75 529 THR A CA 1
ATOM 4022 C C . THR A 1 529 ? 11.961 -9.891 -19.688 1 98.75 529 THR A C 1
ATOM 4024 O O . THR A 1 529 ? 12.609 -10.844 -20.125 1 98.75 529 THR A O 1
ATOM 4027 N N . LEU A 1 530 ? 11.312 -9.078 -20.5 1 98.25 530 LEU A N 1
ATOM 4028 C CA . LEU A 1 530 ? 11.305 -9.258 -21.953 1 98.25 530 LEU A CA 1
ATOM 4029 C C . LEU A 1 530 ? 12.695 -9.055 -22.531 1 98.25 530 LEU A C 1
ATOM 4031 O O . LEU A 1 530 ? 13.117 -9.797 -23.422 1 98.25 530 LEU A O 1
ATOM 4035 N N . ILE A 1 531 ? 13.398 -8.078 -22.047 1 98.44 531 ILE A N 1
ATOM 4036 C CA . ILE A 1 531 ? 14.742 -7.77 -22.516 1 98.44 531 ILE A CA 1
ATOM 4037 C C . ILE A 1 531 ? 15.68 -8.938 -22.203 1 98.44 531 ILE A C 1
ATOM 4039 O O . ILE A 1 531 ? 16.406 -9.406 -23.078 1 98.44 531 ILE A O 1
ATOM 4043 N N . VAL A 1 532 ? 15.617 -9.43 -20.984 1 98.69 532 VAL A N 1
ATOM 4044 C CA . VAL A 1 532 ? 16.5 -10.508 -20.547 1 98.69 532 VAL A CA 1
ATOM 4045 C C . VAL A 1 532 ? 16.125 -11.797 -21.266 1 98.69 532 VAL A C 1
ATOM 4047 O O . VAL A 1 532 ? 17 -12.547 -21.703 1 98.69 532 VAL A O 1
ATOM 4050 N N . ASP A 1 533 ? 14.844 -12.07 -21.391 1 98.62 533 ASP A N 1
ATOM 4051 C CA . ASP A 1 533 ? 14.383 -13.266 -22.078 1 98.62 533 ASP A CA 1
ATOM 4052 C C . ASP A 1 533 ? 14.922 -13.305 -23.516 1 98.62 533 ASP A C 1
ATOM 4054 O O . ASP A 1 533 ? 15.367 -14.352 -23.984 1 98.62 533 ASP A O 1
ATOM 4058 N N . LYS A 1 534 ? 14.852 -12.188 -24.219 1 97.75 534 LYS A N 1
ATOM 4059 C CA . LYS A 1 534 ? 15.359 -12.094 -25.578 1 97.75 534 LYS A CA 1
ATOM 4060 C C . LYS A 1 534 ? 16.859 -12.367 -25.641 1 97.75 534 LYS A C 1
ATOM 4062 O O . LYS A 1 534 ? 17.328 -13.102 -26.5 1 97.75 534 LYS A O 1
ATOM 4067 N N . ALA A 1 535 ? 17.578 -11.844 -24.688 1 98.31 535 ALA A N 1
ATOM 4068 C CA . ALA A 1 535 ? 19.016 -12.016 -24.656 1 98.31 535 ALA A CA 1
ATOM 4069 C C . ALA A 1 535 ? 19.391 -13.477 -24.391 1 98.31 535 ALA A C 1
ATOM 4071 O O . ALA A 1 535 ? 20.375 -13.984 -24.922 1 98.31 535 ALA A O 1
ATOM 4072 N N . LEU A 1 536 ? 18.672 -14.133 -23.562 1 98.38 536 LEU A N 1
ATOM 4073 C CA . LEU A 1 536 ? 18.969 -15.508 -23.172 1 98.38 536 LEU A CA 1
ATOM 4074 C C . LEU A 1 536 ? 18.688 -16.469 -24.328 1 98.38 536 LEU A C 1
ATOM 4076 O O . LEU A 1 536 ? 19.266 -17.547 -24.406 1 98.38 536 LEU A O 1
ATOM 4080 N N . LYS A 1 537 ? 17.844 -16.094 -25.25 1 96.38 537 LYS A N 1
ATOM 4081 C CA . LYS A 1 537 ? 17.469 -16.938 -26.375 1 96.38 537 LYS A CA 1
ATOM 4082 C C . LYS A 1 537 ? 18.359 -16.688 -27.578 1 96.38 537 LYS A C 1
ATOM 4084 O O . LYS A 1 537 ? 18.266 -17.375 -28.594 1 96.38 537 LYS A O 1
ATOM 4089 N N . ALA A 1 538 ? 19.125 -15.727 -27.516 1 91.19 538 ALA A N 1
ATOM 4090 C CA . ALA A 1 538 ? 20.031 -15.414 -28.625 1 91.19 538 ALA A CA 1
ATOM 4091 C C . ALA A 1 538 ? 21.219 -16.375 -28.641 1 91.19 538 ALA A C 1
ATOM 4093 O O . ALA A 1 538 ? 21.641 -16.891 -27.594 1 91.19 538 ALA A O 1
ATOM 4094 N N . MET B 1 1 ? 9.836 26.5 46.688 1 49.41 1 MET B N 1
ATOM 4095 C CA . MET B 1 1 ? 9.609 25.203 46.062 1 49.41 1 MET B CA 1
ATOM 4096 C C . MET B 1 1 ? 10.727 24.859 45.062 1 49.41 1 MET B C 1
ATOM 4098 O O . MET B 1 1 ? 11.133 25.703 44.25 1 49.41 1 MET B O 1
ATOM 4102 N N . THR B 1 2 ? 11.594 23.797 45.312 1 64.81 2 THR B N 1
ATOM 4103 C CA . THR B 1 2 ? 12.734 23.438 44.5 1 64.81 2 THR B CA 1
ATOM 4104 C C . THR B 1 2 ? 12.297 23.109 43.062 1 64.81 2 THR B C 1
ATOM 4106 O O . THR B 1 2 ? 11.383 22.312 42.844 1 64.81 2 THR B O 1
ATOM 4109 N N . ILE B 1 3 ? 12.719 23.953 42.188 1 77.75 3 ILE B N 1
ATOM 4110 C CA . ILE B 1 3 ? 12.406 23.781 40.75 1 77.75 3 ILE B CA 1
ATOM 4111 C C . ILE B 1 3 ? 12.891 22.406 40.281 1 77.75 3 ILE B C 1
ATOM 4113 O O . ILE B 1 3 ? 14.031 22.031 40.562 1 77.75 3 ILE B O 1
ATOM 4117 N N . ALA B 1 4 ? 11.867 21.688 39.844 1 83.81 4 ALA B N 1
ATOM 4118 C CA . ALA B 1 4 ? 12.18 20.344 39.375 1 83.81 4 ALA B CA 1
ATOM 4119 C C . ALA B 1 4 ? 13.18 20.391 38.219 1 83.81 4 ALA B C 1
ATOM 4121 O O . ALA B 1 4 ? 13.219 21.375 37.469 1 83.81 4 ALA B O 1
ATOM 4122 N N . ASP B 1 5 ? 14.031 19.406 38.125 1 91.19 5 ASP B N 1
ATOM 4123 C CA . ASP B 1 5 ? 15.07 19.312 37.125 1 91.19 5 ASP B CA 1
ATOM 4124 C C . ASP B 1 5 ? 14.484 19.484 35.719 1 91.19 5 ASP B C 1
ATOM 4126 O O . ASP B 1 5 ? 15.047 20.188 34.875 1 91.19 5 ASP B O 1
ATOM 4130 N N . TRP B 1 6 ? 13.352 18.859 35.469 1 95.62 6 TRP B N 1
ATOM 4131 C CA . TRP B 1 6 ? 12.766 18.953 34.125 1 95.62 6 TRP B CA 1
ATOM 4132 C C . TRP B 1 6 ? 12.359 20.391 33.812 1 95.62 6 TRP B C 1
ATOM 4134 O O . TRP B 1 6 ? 12.43 20.812 32.656 1 95.62 6 TRP B O 1
ATOM 4144 N N . GLN B 1 7 ? 11.945 21.188 34.781 1 97.12 7 GLN B N 1
ATOM 4145 C CA . GLN B 1 7 ? 11.539 22.578 34.594 1 97.12 7 GLN B CA 1
ATOM 4146 C C . GLN B 1 7 ? 12.734 23.453 34.219 1 97.12 7 GLN B C 1
ATOM 4148 O O . GLN B 1 7 ? 12.602 24.391 33.438 1 97.12 7 GLN B O 1
ATOM 4153 N N . LEU B 1 8 ? 13.883 23.156 34.812 1 96.81 8 LEU B N 1
ATOM 4154 C CA . LEU B 1 8 ? 15.094 23.906 34.5 1 96.81 8 LEU B CA 1
ATOM 4155 C C . LEU B 1 8 ? 15.492 23.672 33.031 1 96.81 8 LEU B C 1
ATOM 4157 O O . LEU B 1 8 ? 15.891 24.609 32.344 1 96.81 8 LEU B O 1
ATOM 4161 N N . LYS B 1 9 ? 15.383 22.453 32.625 1 96.88 9 LYS B N 1
ATOM 4162 C CA . LYS B 1 9 ? 15.688 22.125 31.234 1 96.88 9 LYS B CA 1
ATOM 4163 C C . LYS B 1 9 ? 14.742 22.859 30.281 1 96.88 9 LYS B C 1
ATOM 4165 O O . LYS B 1 9 ? 15.164 23.375 29.25 1 96.88 9 LYS B O 1
ATOM 4170 N N . VAL B 1 10 ? 13.516 22.906 30.672 1 98.19 10 VAL B N 1
ATOM 4171 C CA . VAL B 1 10 ? 12.492 23.531 29.844 1 98.19 10 VAL B CA 1
ATOM 4172 C C . VAL B 1 10 ? 12.75 25.047 29.766 1 98.19 10 VAL B C 1
ATOM 4174 O O . VAL B 1 10 ? 12.68 25.625 28.688 1 98.19 10 VAL B O 1
ATOM 4177 N N . GLN B 1 11 ? 13.031 25.656 30.875 1 97.62 11 GLN B N 1
ATOM 4178 C CA . GLN B 1 11 ? 13.312 27.078 30.891 1 97.62 11 GLN B CA 1
ATOM 4179 C C . GLN B 1 11 ? 14.508 27.422 30.016 1 97.62 11 GLN B C 1
ATOM 4181 O O . GLN B 1 11 ? 14.484 28.422 29.281 1 97.62 11 GLN B O 1
ATOM 4186 N N . ALA B 1 12 ? 15.516 26.609 30.094 1 97.62 12 ALA B N 1
ATOM 4187 C CA . ALA B 1 12 ? 16.703 26.828 29.266 1 97.62 12 ALA B CA 1
ATOM 4188 C C . ALA B 1 12 ? 16.359 26.75 27.781 1 97.62 12 ALA B C 1
ATOM 4190 O O . ALA B 1 12 ? 16.828 27.562 26.984 1 97.62 12 ALA B O 1
ATOM 4191 N N . LYS B 1 13 ? 15.578 25.781 27.422 1 98.19 13 LYS B N 1
ATOM 4192 C CA . LYS B 1 13 ? 15.18 25.625 26.031 1 98.19 13 LYS B CA 1
ATOM 4193 C C . LYS B 1 13 ? 14.32 26.797 25.578 1 98.19 13 LYS B C 1
ATOM 4195 O O . LYS B 1 13 ? 14.477 27.297 24.453 1 98.19 13 LYS B O 1
ATOM 4200 N N . GLN B 1 14 ? 13.391 27.234 26.375 1 97.94 14 GLN B N 1
ATOM 4201 C CA . GLN B 1 14 ? 12.516 28.344 26.031 1 97.94 14 GLN B CA 1
ATOM 4202 C C . GLN B 1 14 ? 13.312 29.641 25.828 1 97.94 14 GLN B C 1
ATOM 4204 O O . GLN B 1 14 ? 13.023 30.406 24.922 1 97.94 14 GLN B O 1
ATOM 4209 N N . VAL B 1 15 ? 14.305 29.828 26.656 1 97.56 15 VAL B N 1
ATOM 4210 C CA . VAL B 1 15 ? 15.18 31 26.516 1 97.56 15 VAL B CA 1
ATOM 4211 C C . VAL B 1 15 ? 15.953 30.891 25.203 1 97.56 15 VAL B C 1
ATOM 4213 O O . VAL B 1 15 ? 16.094 31.875 24.469 1 97.56 15 VAL B O 1
ATOM 4216 N N . GLU B 1 16 ? 16.438 29.719 24.953 1 97.56 16 GLU B N 1
ATOM 4217 C CA . GLU B 1 16 ? 17.203 29.469 23.734 1 97.56 16 GLU B CA 1
ATOM 4218 C C . GLU B 1 16 ? 16.375 29.781 22.484 1 97.56 16 GLU B C 1
ATOM 4220 O O . GLU B 1 16 ? 16.844 30.5 21.594 1 97.56 16 GLU B O 1
ATOM 4225 N N . VAL B 1 17 ? 15.164 29.312 22.406 1 97.62 17 VAL B N 1
ATOM 4226 C CA . VAL B 1 17 ? 14.359 29.484 21.203 1 97.62 17 VAL B CA 1
ATOM 4227 C C . VAL B 1 17 ? 13.883 30.922 21.094 1 97.62 17 VAL B C 1
ATOM 4229 O O . VAL B 1 17 ? 13.719 31.453 19.984 1 97.62 17 VAL B O 1
ATOM 4232 N N . ALA B 1 18 ? 13.578 31.547 22.219 1 97.19 18 ALA B N 1
ATOM 4233 C CA . ALA B 1 18 ? 13.18 32.938 22.203 1 97.19 18 ALA B CA 1
ATOM 4234 C C . ALA B 1 18 ? 14.312 33.844 21.688 1 97.19 18 ALA B C 1
ATOM 4236 O O . ALA B 1 18 ? 14.062 34.844 21 1 97.19 18 ALA B O 1
ATOM 4237 N N . ALA B 1 19 ? 15.523 33.469 21.984 1 97.75 19 ALA B N 1
ATOM 4238 C CA . ALA B 1 19 ? 16.688 34.281 21.625 1 97.75 19 ALA B CA 1
ATOM 4239 C C . ALA B 1 19 ? 16.953 34.219 20.125 1 97.75 19 ALA B C 1
ATOM 4241 O O . ALA B 1 19 ? 17.672 35.062 19.578 1 97.75 19 ALA B O 1
ATOM 4242 N N . LYS B 1 20 ? 16.344 33.281 19.484 1 97.81 20 LYS B N 1
ATOM 4243 C CA . LYS B 1 20 ? 16.547 33.125 18.047 1 97.81 20 LYS B CA 1
ATOM 4244 C C . LYS B 1 20 ? 15.75 34.156 17.25 1 97.81 20 LYS B C 1
ATOM 4246 O O . LYS B 1 20 ? 16.016 34.375 16.062 1 97.81 20 LYS B O 1
ATOM 4251 N N . ILE B 1 21 ? 14.758 34.781 17.828 1 98 21 ILE B N 1
ATOM 4252 C CA . ILE B 1 21 ? 14.031 35.875 17.188 1 98 21 ILE B CA 1
ATOM 4253 C C . ILE B 1 21 ? 14.844 37.156 17.266 1 98 21 ILE B C 1
ATOM 4255 O O . ILE B 1 21 ? 15.148 37.625 18.375 1 98 21 ILE B O 1
ATOM 4259 N N . PRO B 1 22 ? 15.141 37.75 16.203 1 97.75 22 PRO B N 1
ATOM 4260 C CA . PRO B 1 22 ? 15.906 39 16.234 1 97.75 22 PRO B CA 1
ATOM 4261 C C . PRO B 1 22 ? 15.227 40.094 17.047 1 97.75 22 PRO B C 1
ATOM 4263 O O . PRO B 1 22 ? 14 40.219 17.016 1 97.75 22 PRO B O 1
ATOM 4266 N N . LYS B 1 23 ? 16.047 40.906 17.672 1 97.38 23 LYS B N 1
ATOM 4267 C CA . LYS B 1 23 ? 15.523 41.969 18.547 1 97.38 23 LYS B CA 1
ATOM 4268 C C . LYS B 1 23 ? 14.609 42.906 17.766 1 97.38 23 LYS B C 1
ATOM 4270 O O . LYS B 1 23 ? 13.578 43.344 18.281 1 97.38 23 LYS B O 1
ATOM 4275 N N . GLU B 1 24 ? 14.992 43.094 16.516 1 97.38 24 GLU B N 1
ATOM 4276 C CA . GLU B 1 24 ? 14.258 44.062 15.68 1 97.38 24 GLU B CA 1
ATOM 4277 C C . GLU B 1 24 ? 12.898 43.5 15.281 1 97.38 24 GLU B C 1
ATOM 4279 O O . GLU B 1 24 ? 12.039 44.219 14.797 1 97.38 24 GLU B O 1
ATOM 4284 N N . TRP B 1 25 ? 12.688 42.188 15.453 1 98.38 25 TRP B N 1
ATOM 4285 C CA . TRP B 1 25 ? 11.43 41.562 15.062 1 98.38 25 TRP B CA 1
ATOM 4286 C C . TRP B 1 25 ? 10.555 41.281 16.281 1 98.38 25 TRP B C 1
ATOM 4288 O O . TRP B 1 25 ? 9.492 40.656 16.156 1 98.38 25 TRP B O 1
ATOM 4298 N N . ARG B 1 26 ? 10.938 41.688 17.469 1 98.31 26 ARG B N 1
ATOM 4299 C CA . ARG B 1 26 ? 10.211 41.406 18.703 1 98.31 26 ARG B CA 1
ATOM 4300 C C . ARG B 1 26 ? 9.078 42.406 18.906 1 98.31 26 ARG B C 1
ATOM 4302 O O . ARG B 1 26 ? 9.242 43.594 18.625 1 98.31 26 ARG B O 1
ATOM 4309 N N . LEU B 1 27 ? 7.992 41.938 19.312 1 98.44 27 LEU B N 1
ATOM 4310 C CA . LEU B 1 27 ? 6.809 42.781 19.562 1 98.44 27 LEU B CA 1
ATOM 4311 C C . LEU B 1 27 ? 6.988 43.594 20.828 1 98.44 27 LEU B C 1
ATOM 4313 O O . LEU B 1 27 ? 7.676 43.188 21.766 1 98.44 27 LEU B O 1
ATOM 4317 N N . PRO B 1 28 ? 6.348 44.75 20.844 1 96.31 28 PRO B N 1
ATOM 4318 C CA . PRO B 1 28 ? 6.352 45.5 22.094 1 96.31 28 PRO B CA 1
ATOM 4319 C C . PRO B 1 28 ? 5.68 44.781 23.25 1 96.31 28 PRO B C 1
ATOM 4321 O O . PRO B 1 28 ? 4.738 44 23.031 1 96.31 28 PRO B O 1
ATOM 4324 N N . SER B 1 29 ? 6.105 45.062 24.406 1 95.5 29 SER B N 1
ATOM 4325 C CA . SER B 1 29 ? 5.609 44.406 25.594 1 95.5 29 SER B CA 1
ATOM 4326 C C . SER B 1 29 ? 4.113 44.625 25.781 1 95.5 29 SER B C 1
ATOM 4328 O O . SER B 1 29 ? 3.408 43.781 26.328 1 95.5 29 SER B O 1
ATOM 4330 N N . GLU B 1 30 ? 3.605 45.781 25.359 1 95.25 30 GLU B N 1
ATOM 4331 C CA . GLU B 1 30 ? 2.186 46.094 25.469 1 95.25 30 GLU B CA 1
ATOM 4332 C C . GLU B 1 30 ? 1.327 45.062 24.766 1 95.25 30 GLU B C 1
ATOM 4334 O O . GLU B 1 30 ? 0.212 44.781 25.203 1 95.25 30 GLU B O 1
ATOM 4339 N N . ILE B 1 31 ? 1.883 44.5 23.703 1 96.44 31 ILE B N 1
ATOM 4340 C CA . ILE B 1 31 ? 1.154 43.469 22.969 1 96.44 31 ILE B CA 1
ATOM 4341 C C . ILE B 1 31 ? 1.335 42.094 23.641 1 96.44 31 ILE B C 1
ATOM 4343 O O . ILE B 1 31 ? 0.355 41.406 23.922 1 96.44 31 ILE B O 1
ATOM 4347 N N . THR B 1 32 ? 2.547 41.719 24.016 1 96.5 32 THR B N 1
ATOM 4348 C CA . THR B 1 32 ? 2.84 40.375 24.5 1 96.5 32 THR B CA 1
ATOM 4349 C C . THR B 1 32 ? 2.275 40.188 25.906 1 96.5 32 THR B C 1
ATOM 4351 O O . THR B 1 32 ? 1.929 39.062 26.297 1 96.5 32 THR B O 1
ATOM 4354 N N . GLU B 1 33 ? 2.156 41.219 26.672 1 95.06 33 GLU B N 1
ATOM 4355 C CA . GLU B 1 33 ? 1.654 41.125 28.047 1 95.06 33 GLU B CA 1
ATOM 4356 C C . GLU B 1 33 ? 0.16 40.844 28.062 1 95.06 33 GLU B C 1
ATOM 4358 O O . GLU B 1 33 ? -0.369 40.344 29.078 1 95.06 33 GLU B O 1
ATOM 4363 N N . SER B 1 34 ? -0.507 41.094 26.969 1 93.88 34 SER B N 1
ATOM 4364 C CA . SER B 1 34 ? -1.946 40.844 26.891 1 93.88 34 SER B CA 1
ATOM 4365 C C . SER B 1 34 ? -2.258 39.438 26.422 1 93.88 34 SER B C 1
ATOM 4367 O O . SER B 1 34 ? -3.424 39.031 26.375 1 93.88 34 SER B O 1
ATOM 4369 N N . ILE B 1 35 ? -1.283 38.688 26.109 1 97.12 35 ILE B N 1
ATOM 4370 C CA . ILE B 1 35 ? -1.473 37.312 25.578 1 97.12 35 ILE B CA 1
ATOM 4371 C C . ILE B 1 35 ? -1.703 36.344 26.734 1 97.12 35 ILE B C 1
ATOM 4373 O O . ILE B 1 35 ? -0.882 36.25 27.656 1 97.12 35 ILE B O 1
ATOM 4377 N N . SER B 1 36 ? -2.814 35.719 26.734 1 96.69 36 SER B N 1
ATOM 4378 C CA . SER B 1 36 ? -3.193 34.719 27.719 1 96.69 36 SER B CA 1
ATOM 4379 C C . SER B 1 36 ? -4.094 33.656 27.109 1 96.69 36 SER B C 1
ATOM 4381 O O . SER B 1 36 ? -4.945 33.938 26.266 1 96.69 36 SER B O 1
ATOM 4383 N N . GLN B 1 37 ? -3.879 32.438 27.547 1 96.69 37 GLN B N 1
ATOM 4384 C CA . GLN B 1 37 ? -4.684 31.328 27.016 1 96.69 37 GLN B CA 1
ATOM 4385 C C . GLN B 1 37 ? -6.141 31.469 27.453 1 96.69 37 GLN B C 1
ATOM 4387 O O . GLN B 1 37 ? -7.016 30.766 26.922 1 96.69 37 GLN B O 1
ATOM 4392 N N . ASP B 1 38 ? -6.461 32.375 28.344 1 95.75 38 ASP B N 1
ATOM 4393 C CA . ASP B 1 38 ? -7.824 32.594 28.828 1 95.75 38 ASP B CA 1
ATOM 4394 C C . ASP B 1 38 ? -8.5 33.75 28.109 1 95.75 38 ASP B C 1
ATOM 4396 O O . ASP B 1 38 ? -9.688 34 28.312 1 95.75 38 ASP B O 1
ATOM 4400 N N . SER B 1 39 ? -7.77 34.438 27.266 1 96.25 39 SER B N 1
ATOM 4401 C CA . SER B 1 39 ? -8.258 35.625 26.609 1 96.25 39 SER B CA 1
ATOM 4402 C C . SER B 1 39 ? -9.062 35.281 25.359 1 96.25 39 SER B C 1
ATOM 4404 O O . SER B 1 39 ? -8.711 34.375 24.625 1 96.25 39 SER B O 1
ATOM 4406 N N . LYS B 1 40 ? -10.148 36.094 25.094 1 96.25 40 LYS B N 1
ATOM 4407 C CA . LYS B 1 40 ? -10.938 35.938 23.875 1 96.25 40 LYS B CA 1
ATOM 4408 C C . LYS B 1 40 ? -10.453 36.875 22.781 1 96.25 40 LYS B C 1
ATOM 4410 O O . LYS B 1 40 ? -11.125 37.062 21.766 1 96.25 40 LYS B O 1
ATOM 4415 N N . LYS B 1 41 ? -9.297 37.375 23.016 1 96.19 41 LYS B N 1
ATOM 4416 C CA . LYS B 1 41 ? -8.703 38.344 22.078 1 96.19 41 LYS B CA 1
ATOM 4417 C C . LYS B 1 41 ? -8.297 37.625 20.781 1 96.19 41 LYS B C 1
ATOM 4419 O O . LYS B 1 41 ? -7.738 36.531 20.812 1 96.19 41 LYS B O 1
ATOM 4424 N N . SER B 1 42 ? -8.672 38.312 19.641 1 97.75 42 SER B N 1
ATOM 4425 C CA . SER B 1 42 ? -8.133 37.906 18.344 1 97.75 42 SER B CA 1
ATOM 4426 C C . SER B 1 42 ? -6.781 38.562 18.078 1 97.75 42 SER B C 1
ATOM 4428 O O . SER B 1 42 ? -6.598 39.75 18.328 1 97.75 42 SER B O 1
ATOM 4430 N N . VAL B 1 43 ? -5.852 37.812 17.594 1 98.5 43 VAL B N 1
ATOM 4431 C CA . VAL B 1 43 ? -4.539 38.344 17.266 1 98.5 43 VAL B CA 1
ATOM 4432 C C . VAL B 1 43 ? -4.266 38.156 15.773 1 98.5 43 VAL B C 1
ATOM 4434 O O . VAL B 1 43 ? -3.117 38.219 15.328 1 98.5 43 VAL B O 1
ATOM 4437 N N . ILE B 1 44 ? -5.301 37.875 14.984 1 98 44 ILE B N 1
ATOM 4438 C CA . ILE B 1 44 ? -5.184 37.562 13.562 1 98 44 ILE B CA 1
ATOM 4439 C C . ILE B 1 44 ? -4.602 38.75 12.812 1 98 44 ILE B C 1
ATOM 4441 O O . ILE B 1 44 ? -3.912 38.562 11.797 1 98 44 ILE B O 1
ATOM 4445 N N . ASP B 1 45 ? -4.809 40 13.312 1 97.75 45 ASP B N 1
ATOM 4446 C CA . ASP B 1 45 ? -4.418 41.188 12.594 1 97.75 45 ASP B CA 1
ATOM 4447 C C . ASP B 1 45 ? -3.125 41.781 13.156 1 97.75 45 ASP B C 1
ATOM 4449 O O . ASP B 1 45 ? -2.611 42.781 12.641 1 97.75 45 ASP B O 1
ATOM 4453 N N . VAL B 1 46 ? -2.574 41.156 14.156 1 98.5 46 VAL B N 1
ATOM 4454 C CA . VAL B 1 46 ? -1.41 41.688 14.844 1 98.5 46 VAL B CA 1
ATOM 4455 C C . VAL B 1 46 ? -0.261 41.875 13.859 1 98.5 46 VAL B C 1
ATOM 4457 O O . VAL B 1 46 ? 0.433 42.906 13.883 1 98.5 46 VAL B O 1
ATOM 4460 N N . PRO B 1 47 ? -0.03 40.938 12.93 1 98.44 47 PRO B N 1
ATOM 4461 C CA . PRO B 1 47 ? 1.079 41.156 12 1 98.44 47 PRO B CA 1
ATOM 4462 C C . PRO B 1 47 ? 0.925 42.438 11.195 1 98.44 47 PRO B C 1
ATOM 4464 O O . PRO B 1 47 ? 1.913 43.125 10.922 1 98.44 47 PRO B O 1
ATOM 4467 N N . ARG B 1 48 ? -0.233 42.75 10.82 1 98.12 48 ARG B N 1
ATOM 4468 C CA . ARG B 1 48 ? -0.472 43.969 10.023 1 98.12 48 ARG B CA 1
ATOM 4469 C C . ARG B 1 48 ? -0.41 45.219 10.891 1 98.12 48 ARG B C 1
ATOM 4471 O O . ARG B 1 48 ? -0.004 46.281 10.414 1 98.12 48 ARG B O 1
ATOM 4478 N N . THR B 1 49 ? -0.768 45.156 12.203 1 97.81 49 THR B N 1
ATOM 4479 C CA . THR B 1 49 ? -1.04 46.375 12.984 1 97.81 49 THR B CA 1
ATOM 4480 C C . THR B 1 49 ? 0.115 46.656 13.938 1 97.81 49 THR B C 1
ATOM 4482 O O . THR B 1 49 ? 0.199 47.781 14.492 1 97.81 49 THR B O 1
ATOM 4485 N N . CYS B 1 50 ? 1.003 45.75 14.125 1 97.56 50 CYS B N 1
ATOM 4486 C CA . CYS B 1 50 ? 2.021 45.906 15.156 1 97.56 50 CYS B CA 1
ATOM 4487 C C . CYS B 1 50 ? 3.119 46.844 14.703 1 97.56 50 CYS B C 1
ATOM 4489 O O . CYS B 1 50 ? 3.934 47.312 15.508 1 97.56 50 CYS B O 1
ATOM 4491 N N . GLY B 1 51 ? 3.246 47.125 13.359 1 97.19 51 GLY B N 1
ATOM 4492 C CA . GLY B 1 51 ? 4.164 48.125 12.844 1 97.19 51 GLY B CA 1
ATOM 4493 C C . GLY B 1 51 ? 5.523 47.562 12.484 1 97.19 51 GLY B C 1
ATOM 4494 O O . GLY B 1 51 ? 6.41 48.281 12.039 1 97.19 51 GLY B O 1
ATOM 4495 N N . LEU B 1 52 ? 5.707 46.281 12.586 1 98.06 52 LEU B N 1
ATOM 4496 C CA . LEU B 1 52 ? 7.023 45.688 12.359 1 98.06 52 LEU B CA 1
ATOM 4497 C C . LEU B 1 52 ? 7.223 45.375 10.883 1 98.06 52 LEU B C 1
ATOM 4499 O O . LEU B 1 52 ? 8.352 45.406 10.383 1 98.06 52 LEU B O 1
ATOM 4503 N N . LEU B 1 53 ? 6.18 45.031 10.133 1 98.56 53 LEU B N 1
ATOM 4504 C CA . LEU B 1 53 ? 6.297 44.688 8.719 1 98.56 53 LEU B CA 1
ATOM 4505 C C . LEU B 1 53 ? 6.215 45.938 7.848 1 98.56 53 LEU B C 1
ATOM 4507 O O . LEU B 1 53 ? 5.363 46.812 8.07 1 98.56 53 LEU B O 1
ATOM 4511 N N . THR B 1 54 ? 7.094 46.094 6.836 1 98.44 54 THR B N 1
ATOM 4512 C CA . THR B 1 54 ? 7.02 47.156 5.855 1 98.44 54 THR B CA 1
ATOM 4513 C C . THR B 1 54 ? 5.844 46.938 4.906 1 98.44 54 THR B C 1
ATOM 4515 O O . THR B 1 54 ? 5.301 45.844 4.824 1 98.44 54 THR B O 1
ATOM 4518 N N . PRO B 1 55 ? 5.449 47.969 4.191 1 98.31 55 PRO B N 1
ATOM 4519 C CA . PRO B 1 55 ? 4.387 47.812 3.199 1 98.31 55 PRO B CA 1
ATOM 4520 C C . PRO B 1 55 ? 4.707 46.719 2.18 1 98.31 55 PRO B C 1
ATOM 4522 O O . PRO B 1 55 ? 3.816 45.969 1.775 1 98.31 55 PRO B O 1
ATOM 4525 N N . ARG B 1 56 ? 5.953 46.594 1.807 1 98.25 56 ARG B N 1
ATOM 4526 C CA . ARG B 1 56 ? 6.379 45.562 0.857 1 98.25 56 ARG B CA 1
ATOM 4527 C C . ARG B 1 56 ? 6.258 44.156 1.463 1 98.25 56 ARG B C 1
ATOM 4529 O O . ARG B 1 56 ? 5.805 43.25 0.797 1 98.25 56 ARG B O 1
ATOM 4536 N N . GLU B 1 57 ? 6.621 44.031 2.678 1 98.62 57 GLU B N 1
ATOM 4537 C CA . GLU B 1 57 ? 6.52 42.75 3.369 1 98.62 57 GLU B CA 1
ATOM 4538 C C . GLU B 1 57 ? 5.062 42.344 3.58 1 98.62 57 GLU B C 1
ATOM 4540 O O . GLU B 1 57 ? 4.711 41.188 3.461 1 98.62 57 GLU B O 1
ATOM 4545 N N . LEU B 1 58 ? 4.219 43.312 3.887 1 98.75 58 LEU B N 1
ATOM 4546 C CA . LEU B 1 58 ? 2.789 43.062 3.988 1 98.75 58 LEU B CA 1
ATOM 4547 C C . LEU B 1 58 ? 2.221 42.594 2.65 1 98.75 58 LEU B C 1
ATOM 4549 O O . LEU B 1 58 ? 1.425 41.656 2.598 1 98.75 58 LEU B O 1
ATOM 4553 N N . GLU B 1 59 ? 2.627 43.25 1.561 1 98.56 59 GLU B N 1
ATOM 4554 C CA . GLU B 1 59 ? 2.188 42.844 0.227 1 98.56 59 GLU B CA 1
ATOM 4555 C C . GLU B 1 59 ? 2.58 41.406 -0.072 1 98.56 59 GLU B C 1
ATOM 4557 O O . GLU B 1 59 ? 1.741 40.625 -0.49 1 98.56 59 GLU B O 1
ATOM 4562 N N . ILE B 1 60 ? 3.801 41.062 0.212 1 98.75 60 ILE B N 1
ATOM 4563 C CA . ILE B 1 60 ? 4.352 39.75 -0.091 1 98.75 60 ILE B CA 1
ATOM 4564 C C . ILE B 1 60 ? 3.59 38.688 0.691 1 98.75 60 ILE B C 1
ATOM 4566 O O . ILE B 1 60 ? 3.271 37.625 0.152 1 98.75 60 ILE B O 1
ATOM 4570 N N . THR B 1 61 ? 3.248 38.969 1.944 1 98.75 61 THR B N 1
ATOM 4571 C CA . THR B 1 61 ? 2.736 37.906 2.816 1 98.75 61 THR B CA 1
ATOM 4572 C C . THR B 1 61 ? 1.21 37.875 2.785 1 98.75 61 THR B C 1
ATOM 4574 O O . THR B 1 61 ? 0.595 36.906 3.225 1 98.75 61 THR B O 1
ATOM 4577 N N . GLU B 1 62 ? 0.524 38.906 2.215 1 98.19 62 GLU B N 1
ATOM 4578 C CA . GLU B 1 62 ? -0.929 38.969 2.348 1 98.19 62 GLU B CA 1
ATOM 4579 C C . GLU B 1 62 ? -1.611 38.875 0.986 1 98.19 62 GLU B C 1
ATOM 4581 O O . GLU B 1 62 ? -2.748 38.406 0.884 1 98.19 62 GLU B O 1
ATOM 4586 N N . ASN B 1 63 ? -0.903 39.312 -0.071 1 98.06 63 ASN B N 1
ATOM 4587 C CA . ASN B 1 63 ? -1.622 39.531 -1.317 1 98.06 63 ASN B CA 1
ATOM 4588 C C . ASN B 1 63 ? -1.519 38.344 -2.264 1 98.06 63 ASN B C 1
ATOM 4590 O O . ASN B 1 63 ? -2.199 38.312 -3.289 1 98.06 63 ASN B O 1
ATOM 4594 N N . TYR B 1 64 ? -0.677 37.344 -1.89 1 98.12 64 TYR B N 1
ATOM 4595 C CA . TYR B 1 64 ? -0.404 36.219 -2.793 1 98.12 64 TYR B CA 1
ATOM 4596 C C . TYR B 1 64 ? -0.469 34.906 -2.057 1 98.12 64 TYR B C 1
ATOM 4598 O O . TYR B 1 64 ? -0.06 34.812 -0.896 1 98.12 64 TYR B O 1
ATOM 4606 N N . ASP B 1 65 ? -1.071 33.906 -2.723 1 98 65 ASP B N 1
ATOM 4607 C CA . ASP B 1 65 ? -0.905 32.562 -2.219 1 98 65 ASP B CA 1
ATOM 4608 C C . ASP B 1 65 ? 0.376 31.922 -2.756 1 98 65 ASP B C 1
ATOM 4610 O O . ASP B 1 65 ? 1.153 32.562 -3.453 1 98 65 ASP B O 1
ATOM 4614 N N . ALA B 1 66 ? 0.735 30.703 -2.346 1 98.62 66 ALA B N 1
ATOM 4615 C CA . ALA B 1 66 ? 1.999 30.062 -2.701 1 98.62 66 ALA B CA 1
ATOM 4616 C C . ALA B 1 66 ? 2.16 29.969 -4.215 1 98.62 66 ALA B C 1
ATOM 4618 O O . ALA B 1 66 ? 3.252 30.188 -4.746 1 98.62 66 ALA B O 1
ATOM 4619 N N . THR B 1 67 ? 1.113 29.641 -4.949 1 98.25 67 THR B N 1
ATOM 4620 C CA . THR B 1 67 ? 1.138 29.516 -6.402 1 98.25 67 THR B CA 1
ATOM 4621 C C . THR B 1 67 ? 1.542 30.844 -7.055 1 98.25 67 THR B C 1
ATOM 4623 O O . THR B 1 67 ? 2.404 30.859 -7.934 1 98.25 67 THR B O 1
ATOM 4626 N N . ASP B 1 68 ? 0.935 31.953 -6.586 1 98.31 68 ASP B N 1
ATOM 4627 C CA . ASP B 1 68 ? 1.263 33.281 -7.117 1 98.31 68 ASP B CA 1
ATOM 4628 C C . ASP B 1 68 ? 2.682 33.688 -6.73 1 98.31 68 ASP B C 1
ATOM 4630 O O . ASP B 1 68 ? 3.398 34.281 -7.531 1 98.31 68 ASP B O 1
ATOM 4634 N N . LEU B 1 69 ? 3.037 33.406 -5.516 1 98.75 69 LEU B N 1
ATOM 4635 C CA . LEU B 1 69 ? 4.383 33.75 -5.062 1 98.75 69 LEU B CA 1
ATOM 4636 C C . LEU B 1 69 ? 5.434 33.062 -5.938 1 98.75 69 LEU B C 1
ATOM 4638 O O . LEU B 1 69 ? 6.453 33.688 -6.27 1 98.75 69 LEU B O 1
ATOM 4642 N N . LEU B 1 70 ? 5.188 31.844 -6.297 1 98.75 70 LEU B N 1
ATOM 4643 C CA . LEU B 1 70 ? 6.145 31.094 -7.105 1 98.75 70 LEU B CA 1
ATOM 4644 C C . LEU B 1 70 ? 6.297 31.719 -8.484 1 98.75 70 LEU B C 1
ATOM 4646 O O . LEU B 1 70 ? 7.391 31.734 -9.055 1 98.75 70 LEU B O 1
ATOM 4650 N N . GLN B 1 71 ? 5.227 32.219 -9.023 1 98.44 71 GLN B N 1
ATOM 4651 C CA . GLN B 1 71 ? 5.305 32.938 -10.297 1 98.44 71 GLN B CA 1
ATOM 4652 C C . GLN B 1 71 ? 6.145 34.219 -10.164 1 98.44 71 GLN B C 1
ATOM 4654 O O . GLN B 1 71 ? 6.961 34.5 -11.039 1 98.44 71 GLN B O 1
ATOM 4659 N N . LYS B 1 72 ? 5.941 34.938 -9.07 1 98.69 72 LYS B N 1
ATOM 4660 C CA . LYS B 1 72 ? 6.684 36.188 -8.828 1 98.69 72 LYS B CA 1
ATOM 4661 C C . LYS B 1 72 ? 8.164 35.906 -8.594 1 98.69 72 LYS B C 1
ATOM 4663 O O . LYS B 1 72 ? 9.023 36.688 -8.984 1 98.69 72 LYS B O 1
ATOM 4668 N N . LEU B 1 73 ? 8.469 34.812 -7.992 1 98.75 73 LEU B N 1
ATOM 4669 C CA . LEU B 1 73 ? 9.844 34.406 -7.75 1 98.75 73 LEU B CA 1
ATOM 4670 C C . LEU B 1 73 ? 10.531 34 -9.047 1 98.75 73 LEU B C 1
ATOM 4672 O O . LEU B 1 73 ? 11.664 34.438 -9.312 1 98.75 73 LEU B O 1
ATOM 4676 N N . ALA B 1 74 ? 9.859 33.25 -9.82 1 98.44 74 ALA B N 1
ATOM 4677 C CA . ALA B 1 74 ? 10.414 32.781 -11.086 1 98.44 74 ALA B CA 1
ATOM 4678 C C . ALA B 1 74 ? 10.688 33.938 -12.023 1 98.44 74 ALA B C 1
ATOM 4680 O O . ALA B 1 74 ? 11.656 33.906 -12.797 1 98.44 74 ALA B O 1
ATOM 4681 N N . SER B 1 75 ? 9.859 35.031 -11.984 1 98 75 SER B N 1
ATOM 4682 C CA . SER B 1 75 ? 9.992 36.188 -12.859 1 98 75 SER B CA 1
ATOM 4683 C C . SER B 1 75 ? 10.953 37.219 -12.273 1 98 75 SER B C 1
ATOM 4685 O O . SER B 1 75 ? 11.242 38.25 -12.906 1 98 75 SER B O 1
ATOM 4687 N N . ARG B 1 76 ? 11.359 37.062 -11.055 1 97.56 76 ARG B N 1
ATOM 4688 C CA . ARG B 1 76 ? 12.312 37.938 -10.359 1 97.56 76 ARG B CA 1
ATOM 4689 C C . ARG B 1 76 ? 11.648 39.219 -9.906 1 97.56 76 ARG B C 1
ATOM 4691 O O . ARG B 1 76 ? 12.336 40.219 -9.602 1 97.56 76 ARG B O 1
ATOM 4698 N N . GLU B 1 77 ? 10.312 39.156 -9.953 1 98.44 77 GLU B N 1
ATOM 4699 C CA . GLU B 1 77 ? 9.625 40.281 -9.328 1 98.44 77 GLU B CA 1
ATOM 4700 C C . GLU B 1 77 ? 9.898 40.344 -7.832 1 98.44 77 GLU B C 1
ATOM 4702 O O . GLU B 1 77 ? 9.969 41.406 -7.25 1 98.44 77 GLU B O 1
ATOM 4707 N N . PHE B 1 78 ? 9.969 39.25 -7.191 1 98.75 78 PHE B N 1
ATOM 4708 C CA . PHE B 1 78 ? 10.453 39.094 -5.82 1 98.75 78 PHE B CA 1
ATOM 4709 C C . PHE B 1 78 ? 11.719 38.25 -5.785 1 98.75 78 PHE B C 1
ATOM 4711 O O . PHE B 1 78 ? 11.883 37.312 -6.59 1 98.75 78 PHE B O 1
ATOM 4718 N N . SER B 1 79 ? 12.617 38.531 -4.922 1 98.75 79 SER B N 1
ATOM 4719 C CA . SER B 1 79 ? 13.727 37.625 -4.656 1 98.75 79 SER B CA 1
ATOM 4720 C C . SER B 1 79 ? 13.383 36.656 -3.531 1 98.75 79 SER B C 1
ATOM 4722 O O . SER B 1 79 ? 12.5 36.906 -2.719 1 98.75 79 SER B O 1
ATOM 4724 N N . SER B 1 80 ? 14.055 35.531 -3.557 1 98.88 80 SER B N 1
ATOM 4725 C CA . SER B 1 80 ? 13.875 34.562 -2.479 1 98.88 80 SER B CA 1
ATOM 4726 C C . SER B 1 80 ? 14.219 35.188 -1.125 1 98.88 80 SER B C 1
ATOM 4728 O O . SER B 1 80 ? 13.578 34.875 -0.118 1 98.88 80 SER B O 1
ATOM 4730 N N . VAL B 1 81 ? 15.211 36.031 -1.048 1 98.88 81 VAL B N 1
ATOM 4731 C CA . VAL B 1 81 ? 15.625 36.656 0.194 1 98.88 81 VAL B CA 1
ATOM 4732 C C . VAL B 1 81 ? 14.508 37.562 0.703 1 98.88 81 VAL B C 1
ATOM 4734 O O . VAL B 1 81 ? 14.18 37.562 1.892 1 98.88 81 VAL B O 1
ATOM 4737 N N . GLU B 1 82 ? 13.914 38.312 -0.209 1 98.75 82 GLU B N 1
ATOM 4738 C CA . GLU B 1 82 ? 12.82 39.219 0.175 1 98.75 82 GLU B CA 1
ATOM 4739 C C . GLU B 1 82 ? 11.633 38.438 0.722 1 98.75 82 GLU B C 1
ATOM 4741 O O . GLU B 1 82 ? 11.078 38.781 1.766 1 98.75 82 GLU B O 1
ATOM 4746 N N . VAL B 1 83 ? 11.266 37.406 0.012 1 98.94 83 VAL B N 1
ATOM 4747 C CA . VAL B 1 83 ? 10.109 36.594 0.382 1 98.94 83 VAL B CA 1
ATOM 4748 C C . VAL B 1 83 ? 10.383 35.875 1.695 1 98.94 83 VAL B C 1
ATOM 4750 O O . VAL B 1 83 ? 9.539 35.875 2.596 1 98.94 83 VAL B O 1
ATOM 4753 N N . THR B 1 84 ? 11.562 35.312 1.87 1 98.94 84 THR B N 1
ATOM 4754 C CA . THR B 1 84 ? 11.93 34.594 3.084 1 98.94 84 THR B CA 1
ATOM 4755 C C . THR B 1 84 ? 11.977 35.531 4.281 1 98.94 84 THR B C 1
ATOM 4757 O O . THR B 1 84 ? 11.5 35.188 5.367 1 98.94 84 THR B O 1
ATOM 4760 N N . THR B 1 85 ? 12.5 36.688 4.082 1 98.88 85 THR B N 1
ATOM 4761 C CA . THR B 1 85 ? 12.57 37.656 5.16 1 98.88 85 THR B CA 1
ATOM 4762 C C . THR B 1 85 ? 11.164 38.062 5.629 1 98.88 85 THR B C 1
ATOM 4764 O O . THR B 1 85 ? 10.898 38.094 6.832 1 98.88 85 THR B O 1
ATOM 4767 N N . ALA B 1 86 ? 10.328 38.312 4.664 1 98.94 86 ALA B N 1
ATOM 4768 C CA . ALA B 1 86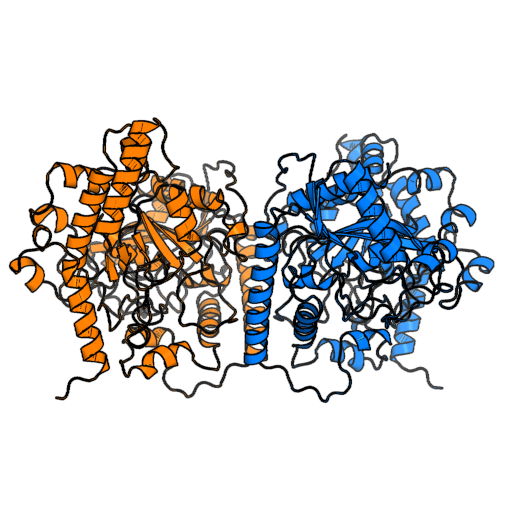 ? 8.969 38.719 4.988 1 98.94 86 ALA B CA 1
ATOM 4769 C C . ALA B 1 86 ? 8.242 37.656 5.789 1 98.94 86 ALA B C 1
ATOM 4771 O O . ALA B 1 86 ? 7.625 37.938 6.816 1 98.94 86 ALA B O 1
ATOM 4772 N N . PHE B 1 87 ? 8.344 36.438 5.383 1 98.94 87 PHE B N 1
ATOM 4773 C CA . PHE B 1 87 ? 7.629 35.375 6.051 1 98.94 87 PHE B CA 1
ATOM 4774 C C . PHE B 1 87 ? 8.297 35 7.371 1 98.94 87 PHE B C 1
ATOM 4776 O O . PHE B 1 87 ? 7.621 34.656 8.336 1 98.94 87 PHE B O 1
ATOM 4783 N N . ALA B 1 88 ? 9.633 35.062 7.418 1 98.94 88 ALA B N 1
ATOM 4784 C CA . ALA B 1 88 ? 10.32 34.812 8.688 1 98.94 88 ALA B CA 1
ATOM 4785 C C . ALA B 1 88 ? 9.891 35.844 9.742 1 98.94 88 ALA B C 1
ATOM 4787 O O . ALA B 1 88 ? 9.633 35.469 10.891 1 98.94 88 ALA B O 1
ATOM 4788 N N . LYS B 1 89 ? 9.836 37.062 9.336 1 98.75 89 LYS B N 1
ATOM 4789 C CA . LYS B 1 89 ? 9.414 38.125 10.258 1 98.75 89 LYS B CA 1
ATOM 4790 C C . LYS B 1 89 ? 7.977 37.906 10.719 1 98.75 89 LYS B C 1
ATOM 4792 O O . LYS B 1 89 ? 7.676 38.031 11.906 1 98.75 89 LYS B O 1
ATOM 4797 N N . ARG B 1 90 ? 7.152 37.625 9.82 1 98.88 90 ARG B N 1
ATOM 4798 C CA . ARG B 1 90 ? 5.75 37.406 10.164 1 98.88 90 ARG B CA 1
ATOM 4799 C C . ARG B 1 90 ? 5.586 36.188 11.039 1 98.88 90 ARG B C 1
ATOM 4801 O O . ARG B 1 90 ? 4.75 36.156 11.945 1 98.88 90 ARG B O 1
ATOM 4808 N N . ALA B 1 91 ? 6.367 35.125 10.789 1 98.94 91 ALA B N 1
ATOM 4809 C CA . ALA B 1 91 ? 6.367 33.938 11.641 1 98.94 91 ALA B CA 1
ATOM 4810 C C . ALA B 1 91 ? 6.828 34.281 13.055 1 98.94 91 ALA B C 1
ATOM 4812 O O . ALA B 1 91 ? 6.285 33.75 14.039 1 98.94 91 ALA B O 1
ATOM 4813 N N . ALA B 1 92 ? 7.844 35.094 13.156 1 98.88 92 ALA B N 1
ATOM 4814 C CA . ALA B 1 92 ? 8.32 35.562 14.461 1 98.88 92 ALA B CA 1
ATOM 4815 C C . ALA B 1 92 ? 7.223 36.281 15.227 1 98.88 92 ALA B C 1
ATOM 4817 O O . ALA B 1 92 ? 7.062 36.094 16.438 1 98.88 92 ALA B O 1
ATOM 4818 N N . ILE B 1 93 ? 6.492 37.125 14.508 1 98.88 93 ILE B N 1
ATOM 4819 C CA . ILE B 1 93 ? 5.379 37.844 15.109 1 98.88 93 ILE B CA 1
ATOM 4820 C C . ILE B 1 93 ? 4.316 36.844 15.586 1 98.88 93 ILE B C 1
ATOM 4822 O O . ILE B 1 93 ? 3.861 36.906 16.734 1 98.88 93 ILE B O 1
ATOM 4826 N N . ALA B 1 94 ? 3.961 35.906 14.742 1 98.94 94 ALA B N 1
ATOM 4827 C CA . ALA B 1 94 ? 2.967 34.906 15.086 1 98.94 94 ALA B CA 1
ATOM 4828 C C . ALA B 1 94 ? 3.391 34.094 16.328 1 98.94 94 ALA B C 1
ATOM 4830 O O . ALA B 1 94 ? 2.574 33.844 17.219 1 98.94 94 ALA B O 1
ATOM 4831 N N . GLN B 1 95 ? 4.652 33.75 16.422 1 98.88 95 GLN B N 1
ATOM 4832 C CA . GLN B 1 95 ? 5.195 33 17.547 1 98.88 95 GLN B CA 1
ATOM 4833 C C . GLN B 1 95 ? 4.996 33.719 18.859 1 98.88 95 GLN B C 1
ATOM 4835 O O . GLN B 1 95 ? 4.633 33.125 19.875 1 98.88 95 GLN B O 1
ATOM 4840 N N . GLN B 1 96 ? 5.129 34.969 18.844 1 98.69 96 GLN B N 1
ATOM 4841 C CA . GLN B 1 96 ? 5.129 35.781 20.062 1 98.69 96 GLN B CA 1
ATOM 4842 C C . GLN B 1 96 ? 3.713 35.938 20.609 1 98.69 96 GLN B C 1
ATOM 4844 O O . GLN B 1 96 ? 3.531 36.312 21.781 1 98.69 96 GLN B O 1
ATOM 4849 N N . VAL B 1 97 ? 2.68 35.594 19.797 1 98.75 97 VAL B N 1
ATOM 4850 C CA . VAL B 1 97 ? 1.324 35.812 20.281 1 98.75 97 VAL B CA 1
ATOM 4851 C C . VAL B 1 97 ? 0.543 34.5 20.297 1 98.75 97 VAL B C 1
ATOM 4853 O O . VAL B 1 97 ? -0.53 34.438 20.891 1 98.75 97 VAL B O 1
ATOM 4856 N N . THR B 1 98 ? 1.093 33.406 19.703 1 98.81 98 THR B N 1
ATOM 4857 C CA . THR B 1 98 ? 0.317 32.156 19.641 1 98.81 98 THR B CA 1
ATOM 4858 C C . THR B 1 98 ? 1.16 30.969 20.094 1 98.81 98 THR B C 1
ATOM 4860 O O . THR B 1 98 ? 0.634 29.875 20.312 1 98.81 98 THR B O 1
ATOM 4863 N N . PHE B 1 99 ? 2.455 31.125 20.172 1 98.69 99 PHE B N 1
ATOM 4864 C CA . PHE B 1 99 ? 3.355 30.031 20.531 1 98.69 99 PHE B CA 1
ATOM 4865 C C . PHE B 1 99 ? 3.285 28.922 19.484 1 98.69 99 PHE B C 1
ATOM 4867 O O . PHE B 1 99 ? 3.283 27.734 19.844 1 98.69 99 PHE B O 1
ATOM 4874 N N . CYS B 1 100 ? 3.244 29.266 18.234 1 98.88 100 CYS B N 1
ATOM 4875 C CA . CYS B 1 100 ? 2.975 28.297 17.172 1 98.88 100 CYS B CA 1
ATOM 4876 C C . CYS B 1 100 ? 4.266 27.656 16.688 1 98.88 100 CYS B C 1
ATOM 4878 O O . CYS B 1 100 ? 4.23 26.688 15.914 1 98.88 100 CYS B O 1
ATOM 4880 N N . LEU B 1 101 ? 5.445 28.062 17.156 1 98.94 101 LEU B N 1
ATOM 4881 C CA . LEU B 1 101 ? 6.699 27.516 16.641 1 98.94 101 LEU B CA 1
ATOM 4882 C C . LEU B 1 101 ? 7.457 26.75 17.719 1 98.94 101 LEU B C 1
ATOM 4884 O O . LEU B 1 101 ? 7.238 26.984 18.906 1 98.94 101 LEU B O 1
ATOM 4888 N N . THR B 1 102 ? 8.328 25.828 17.297 1 98.75 102 THR B N 1
ATOM 4889 C CA . THR B 1 102 ? 9.297 25.156 18.156 1 98.75 102 THR B CA 1
ATOM 4890 C C . THR B 1 102 ? 10.711 25.641 17.859 1 98.75 102 THR B C 1
ATOM 4892 O O . THR B 1 102 ? 11.281 26.422 18.609 1 98.75 102 THR B O 1
ATOM 4895 N N . GLU B 1 103 ? 11.188 25.344 16.625 1 98.56 103 GLU B N 1
ATOM 4896 C CA . GLU B 1 103 ? 12.516 25.766 16.172 1 98.56 103 GLU B CA 1
ATOM 4897 C C . GLU B 1 103 ? 12.422 26.75 15.016 1 98.56 103 GLU B C 1
ATOM 4899 O O . GLU B 1 103 ? 11.711 26.5 14.039 1 98.56 103 GLU B O 1
ATOM 4904 N N . THR B 1 104 ? 13.094 27.875 15.18 1 98.69 104 THR B N 1
ATOM 4905 C CA . THR B 1 104 ? 13.32 28.766 14.039 1 98.69 104 THR B CA 1
ATOM 4906 C C . THR B 1 104 ? 14.781 28.719 13.602 1 98.69 104 THR B C 1
ATOM 4908 O O . THR B 1 104 ? 15.68 28.516 14.422 1 98.69 104 THR B O 1
ATOM 4911 N N . PHE B 1 105 ? 15 28.734 12.422 1 98.56 105 PHE B N 1
ATOM 4912 C CA . PHE B 1 105 ? 16.344 28.75 11.859 1 98.56 105 PHE B CA 1
ATOM 4913 C C . PHE B 1 105 ? 16.406 29.688 10.656 1 98.56 105 PHE B C 1
ATOM 4915 O O . PHE B 1 105 ? 16.781 29.266 9.555 1 98.56 105 PHE B O 1
ATOM 4922 N N . PHE B 1 106 ? 16.141 30.984 10.883 1 98.75 106 PHE B N 1
ATOM 4923 C CA . PHE B 1 106 ? 15.977 32.031 9.883 1 98.75 106 PHE B CA 1
ATOM 4924 C C . PHE B 1 106 ? 17.297 32.312 9.172 1 98.75 106 PHE B C 1
ATOM 4926 O O . PHE B 1 106 ? 17.312 32.625 7.984 1 98.75 106 PHE B O 1
ATOM 4933 N N . ASP B 1 107 ? 18.391 32.188 9.914 1 98.19 107 ASP B N 1
ATOM 4934 C CA . ASP B 1 107 ? 19.703 32.406 9.305 1 98.19 107 ASP B CA 1
ATOM 4935 C C . ASP B 1 107 ? 19.984 31.359 8.227 1 98.19 107 ASP B C 1
ATOM 4937 O O . ASP B 1 107 ? 20.453 31.703 7.133 1 98.19 107 ASP B O 1
ATOM 4941 N N . MET B 1 108 ? 19.703 30.125 8.555 1 98.31 108 MET B N 1
ATOM 4942 C CA . MET B 1 108 ? 19.844 29.047 7.578 1 98.31 108 MET B CA 1
ATOM 4943 C C . MET B 1 108 ? 18.953 29.281 6.367 1 98.31 108 MET B C 1
ATOM 4945 O O . MET B 1 108 ? 19.359 29.047 5.23 1 98.31 108 MET B O 1
ATOM 4949 N N . ALA B 1 109 ? 17.766 29.734 6.625 1 98.88 109 ALA B N 1
ATOM 4950 C CA . ALA B 1 109 ? 16.781 29.984 5.574 1 98.88 109 ALA B CA 1
ATOM 4951 C C . ALA B 1 109 ? 17.234 31.094 4.648 1 98.88 109 ALA B C 1
ATOM 4953 O O . ALA B 1 109 ? 17.125 31 3.428 1 98.88 109 ALA B O 1
ATOM 4954 N N . LEU B 1 110 ? 17.734 32.125 5.227 1 98.81 110 LEU B N 1
ATOM 4955 C CA . LEU B 1 110 ? 18.156 33.281 4.438 1 98.81 110 LEU B CA 1
ATOM 4956 C C . LEU B 1 110 ? 19.391 32.938 3.611 1 98.81 110 LEU B C 1
ATOM 4958 O O . LEU B 1 110 ? 19.547 33.438 2.486 1 98.81 110 LEU B O 1
ATOM 4962 N N . ALA B 1 111 ? 20.281 32.156 4.188 1 98.81 111 ALA B N 1
ATOM 4963 C CA . ALA B 1 111 ? 21.422 31.672 3.412 1 98.81 111 ALA B CA 1
ATOM 4964 C C . ALA B 1 111 ? 20.969 30.844 2.209 1 98.81 111 ALA B C 1
ATOM 4966 O O . ALA B 1 111 ? 21.469 31.031 1.1 1 98.81 111 ALA B O 1
ATOM 4967 N N . ARG B 1 112 ? 20.016 29.969 2.402 1 98.81 112 ARG B N 1
ATOM 4968 C CA . ARG B 1 112 ? 19.438 29.172 1.325 1 98.81 112 ARG B CA 1
ATOM 4969 C C . ARG B 1 112 ? 18.766 30.062 0.288 1 98.81 112 ARG B C 1
ATOM 4971 O O . ARG B 1 112 ? 18.906 29.844 -0.916 1 98.81 112 ARG B O 1
ATOM 4978 N N . ALA B 1 113 ? 18.016 31.016 0.737 1 98.94 113 ALA B N 1
ATOM 4979 C CA . ALA B 1 113 ? 17.328 31.953 -0.16 1 98.94 113 ALA B CA 1
ATOM 4980 C C . ALA B 1 113 ? 18.328 32.688 -1.062 1 98.94 113 ALA B C 1
ATOM 4982 O O . ALA B 1 113 ? 18.078 32.844 -2.26 1 98.94 113 ALA B O 1
ATOM 4983 N N . LYS B 1 114 ? 19.422 33.094 -0.501 1 98.88 114 LYS B N 1
ATOM 4984 C CA . LYS B 1 114 ? 20.453 33.781 -1.271 1 98.88 114 LYS B CA 1
ATOM 4985 C C . LYS B 1 114 ? 21.031 32.875 -2.34 1 98.88 114 LYS B C 1
ATOM 4987 O O . LYS B 1 114 ? 21.266 33.312 -3.473 1 98.88 114 LYS B O 1
ATOM 4992 N N . GLU B 1 115 ? 21.297 31.656 -1.974 1 98.81 115 GLU B N 1
ATOM 4993 C CA . GLU B 1 115 ? 21.781 30.672 -2.938 1 98.81 115 GLU B CA 1
ATOM 4994 C C . GLU B 1 115 ? 20.828 30.531 -4.117 1 98.81 115 GLU B C 1
ATOM 4996 O O . GLU B 1 115 ? 21.266 30.406 -5.266 1 98.81 115 GLU B O 1
ATOM 5001 N N . LEU B 1 116 ? 19.578 30.516 -3.842 1 98.88 116 LEU B N 1
ATOM 5002 C CA . LEU B 1 116 ? 18.562 30.328 -4.875 1 98.88 116 LEU B CA 1
ATOM 5003 C C . LEU B 1 116 ? 18.484 31.562 -5.777 1 98.88 116 LEU B C 1
ATOM 5005 O O . LEU B 1 116 ? 18.328 31.438 -6.992 1 98.88 116 LEU B O 1
ATOM 5009 N N . ASP B 1 117 ? 18.578 32.719 -5.18 1 98.81 117 ASP B N 1
ATOM 5010 C CA . ASP B 1 117 ? 18.641 33.938 -5.973 1 98.81 117 ASP B CA 1
ATOM 5011 C C . ASP B 1 117 ? 19.859 33.969 -6.891 1 98.81 117 ASP B C 1
ATOM 5013 O O . ASP B 1 117 ? 19.75 34.312 -8.062 1 98.81 117 ASP B O 1
ATOM 5017 N N . ASP B 1 118 ? 20.969 33.594 -6.355 1 98.75 118 ASP B N 1
ATOM 5018 C CA . ASP B 1 118 ? 22.203 33.531 -7.141 1 98.75 118 ASP B CA 1
ATOM 5019 C C . ASP B 1 118 ? 22.078 32.562 -8.297 1 98.75 118 ASP B C 1
ATOM 5021 O O . ASP B 1 118 ? 22.516 32.844 -9.414 1 98.75 118 ASP B O 1
ATOM 5025 N N . HIS B 1 119 ? 21.531 31.422 -8.016 1 98.75 119 HIS B N 1
ATOM 5026 C CA . HIS B 1 119 ? 21.328 30.422 -9.047 1 98.75 119 HIS B CA 1
ATOM 5027 C C . HIS B 1 119 ? 20.469 30.953 -10.18 1 98.75 119 HIS B C 1
ATOM 5029 O O . HIS B 1 119 ? 20.812 30.797 -11.352 1 98.75 119 HIS B O 1
ATOM 5035 N N . LEU B 1 120 ? 19.359 31.516 -9.781 1 98.62 120 LEU B N 1
ATOM 5036 C CA . LEU B 1 120 ? 18.453 32.062 -10.789 1 98.62 120 LEU B CA 1
ATOM 5037 C C . LEU B 1 120 ? 19.125 33.156 -11.594 1 98.62 120 LEU B C 1
ATOM 5039 O O . LEU B 1 120 ? 18.938 33.25 -12.812 1 98.62 120 LEU B O 1
ATOM 5043 N N . ALA B 1 121 ? 19.859 34 -10.969 1 98.25 121 ALA B N 1
ATOM 5044 C CA . ALA B 1 121 ? 20.578 35.094 -11.648 1 98.25 121 ALA B CA 1
ATOM 5045 C C . ALA B 1 121 ? 21.609 34.531 -12.633 1 98.25 121 ALA B C 1
ATOM 5047 O O . ALA B 1 121 ? 21.766 35.062 -13.727 1 98.25 121 ALA B O 1
ATOM 5048 N N . LYS B 1 122 ? 22.219 33.531 -12.242 1 98.38 122 LYS B N 1
ATOM 5049 C CA . LYS B 1 122 ? 23.312 32.969 -13.031 1 98.38 122 LYS B CA 1
ATOM 5050 C C . LYS B 1 122 ? 22.781 32.125 -14.18 1 98.38 122 LYS B C 1
ATOM 5052 O O . LYS B 1 122 ? 23.328 32.125 -15.281 1 98.38 122 LYS B O 1
ATOM 5057 N N . THR B 1 123 ? 21.75 31.375 -13.984 1 98.19 123 THR B N 1
ATOM 5058 C CA . THR B 1 123 ? 21.359 30.344 -14.945 1 98.19 123 THR B CA 1
ATOM 5059 C C . THR B 1 123 ? 20.109 30.766 -15.703 1 98.19 123 THR B C 1
ATOM 5061 O O . THR B 1 123 ? 19.797 30.203 -16.766 1 98.19 123 THR B O 1
ATOM 5064 N N . GLY B 1 124 ? 19.359 31.578 -15.125 1 98.19 124 GLY B N 1
ATOM 5065 C CA . GLY B 1 124 ? 18.078 31.969 -15.695 1 98.19 124 GLY B CA 1
ATOM 5066 C C . GLY B 1 124 ? 16.984 30.953 -15.453 1 98.19 124 GLY B C 1
ATOM 5067 O O . GLY B 1 124 ? 15.867 31.109 -15.945 1 98.19 124 GLY B O 1
ATOM 5068 N N . LYS B 1 125 ? 17.281 29.906 -14.68 1 98.06 125 LYS B N 1
ATOM 5069 C CA . LYS B 1 125 ? 16.328 28.828 -14.438 1 98.06 125 LYS B CA 1
ATOM 5070 C C . LYS B 1 125 ? 16.109 28.609 -12.945 1 98.06 125 LYS B C 1
ATOM 5072 O O . LYS B 1 125 ? 17.031 28.781 -12.141 1 98.06 125 LYS B O 1
ATOM 5077 N N . THR B 1 126 ? 14.898 28.281 -12.578 1 98.69 126 THR B N 1
ATOM 5078 C CA . THR B 1 126 ? 14.617 27.906 -11.195 1 98.69 126 THR B CA 1
ATOM 5079 C C . THR B 1 126 ? 15.242 26.562 -10.867 1 98.69 126 THR B C 1
ATOM 5081 O O . THR B 1 126 ? 15.453 25.734 -11.758 1 98.69 126 THR B O 1
ATOM 5084 N N . VAL B 1 127 ? 15.484 26.359 -9.633 1 98.38 127 VAL B N 1
ATOM 5085 C CA . VAL B 1 127 ? 16.047 25.078 -9.18 1 98.38 127 VAL B CA 1
ATOM 5086 C C . VAL B 1 127 ? 14.977 23.984 -9.289 1 98.38 127 VAL B C 1
ATOM 5088 O O . VAL B 1 127 ? 15.297 22.828 -9.555 1 98.38 127 VAL B O 1
ATOM 5091 N N . GLY B 1 128 ? 13.766 24.328 -9.031 1 98.31 128 GLY B N 1
ATOM 5092 C CA . GLY B 1 128 ? 12.625 23.422 -9.062 1 98.31 128 GLY B CA 1
ATOM 5093 C C . GLY B 1 128 ? 11.297 24.125 -8.844 1 98.31 128 GLY B C 1
ATOM 5094 O O . GLY B 1 128 ? 11.242 25.344 -8.781 1 98.31 128 GLY B O 1
ATOM 5095 N N . PRO B 1 129 ? 10.297 23.312 -8.703 1 98.31 129 PRO B N 1
ATOM 5096 C CA . PRO B 1 129 ? 8.945 23.891 -8.664 1 98.31 129 PRO B CA 1
ATOM 5097 C C . PRO B 1 129 ? 8.68 24.703 -7.402 1 98.31 129 PRO B C 1
ATOM 5099 O O . PRO B 1 129 ? 7.723 25.469 -7.355 1 98.31 129 PRO B O 1
ATOM 5102 N N . PHE B 1 130 ? 9.523 24.594 -6.34 1 98.75 130 PHE B N 1
ATOM 5103 C CA . PHE B 1 130 ? 9.328 25.344 -5.105 1 98.75 130 PHE B CA 1
ATOM 5104 C C . PHE B 1 130 ? 10.406 26.406 -4.945 1 98.75 130 PHE B C 1
ATOM 5106 O O . PHE B 1 130 ? 10.633 26.906 -3.84 1 98.75 130 PHE B O 1
ATOM 5113 N N . HIS B 1 131 ? 11.055 26.797 -6.055 1 98.81 131 HIS B N 1
ATOM 5114 C CA . HIS B 1 131 ? 12.188 27.719 -6.004 1 98.81 131 HIS B CA 1
ATOM 5115 C C . HIS B 1 131 ? 11.867 28.953 -5.168 1 98.81 131 HIS B C 1
ATOM 5117 O O . HIS B 1 131 ? 11.055 29.781 -5.574 1 98.81 131 HIS B O 1
ATOM 5123 N N . GLY B 1 132 ? 12.516 29.016 -3.979 1 98.88 132 GLY B N 1
ATOM 5124 C CA . GLY B 1 132 ? 12.484 30.234 -3.182 1 98.88 132 GLY B CA 1
ATOM 5125 C C . GLY B 1 132 ? 11.273 30.312 -2.271 1 98.88 132 GLY B C 1
ATOM 5126 O O . GLY B 1 132 ? 11.125 31.281 -1.522 1 98.88 132 GLY B O 1
ATOM 5127 N N . LEU B 1 133 ? 10.391 29.328 -2.277 1 98.88 133 LEU B N 1
ATOM 5128 C CA . LEU B 1 133 ? 9.156 29.359 -1.497 1 98.88 133 LEU B CA 1
ATOM 5129 C C . LEU B 1 133 ? 9.414 28.938 -0.055 1 98.88 133 LEU B C 1
ATOM 5131 O O . LEU B 1 133 ? 9.891 27.828 0.194 1 98.88 133 LEU B O 1
ATOM 5135 N N . PRO B 1 134 ? 9.109 29.797 0.944 1 98.88 134 PRO B N 1
ATOM 5136 C CA . PRO B 1 134 ? 9.164 29.359 2.34 1 98.88 134 PRO B CA 1
ATOM 5137 C C . PRO B 1 134 ? 8.109 28.312 2.672 1 98.88 134 PRO B C 1
ATOM 5139 O O . PRO B 1 134 ? 6.941 28.469 2.301 1 98.88 134 PRO B O 1
ATOM 5142 N N . ILE B 1 135 ? 8.492 27.234 3.289 1 98.94 135 ILE B N 1
ATOM 5143 C CA . ILE B 1 135 ? 7.59 26.172 3.725 1 98.94 135 ILE B CA 1
ATOM 5144 C C . ILE B 1 135 ? 7.875 25.828 5.184 1 98.94 135 ILE B C 1
ATOM 5146 O O . ILE B 1 135 ? 9.031 25.625 5.566 1 98.94 135 ILE B O 1
ATOM 5150 N N . SER B 1 136 ? 6.895 25.859 6.039 1 98.94 136 SER B N 1
ATOM 5151 C CA . SER B 1 136 ? 7.023 25.422 7.426 1 98.94 136 SER B CA 1
ATOM 5152 C C . SER B 1 136 ? 6.746 23.938 7.574 1 98.94 136 SER B C 1
ATOM 5154 O O . SER B 1 136 ? 6.051 23.344 6.746 1 98.94 136 SER B O 1
ATOM 5156 N N . LEU B 1 137 ? 7.332 23.328 8.617 1 98.88 137 LEU B N 1
ATOM 5157 C CA . LEU B 1 137 ? 7.168 21.891 8.836 1 98.88 137 LEU B CA 1
ATOM 5158 C C . LEU B 1 137 ? 6.805 21.609 10.289 1 98.88 137 LEU B C 1
ATOM 5160 O O . LEU B 1 137 ? 7.328 22.25 11.203 1 98.88 137 LEU B O 1
ATOM 5164 N N . LYS B 1 138 ? 5.965 20.625 10.477 1 98.81 138 LYS B N 1
ATOM 5165 C CA . LYS B 1 138 ? 5.664 20.125 11.805 1 98.81 138 LYS B CA 1
ATOM 5166 C C . LYS B 1 138 ? 6.934 19.672 12.523 1 98.81 138 LYS B C 1
ATOM 5168 O O . LYS B 1 138 ? 7.887 19.219 11.891 1 98.81 138 LYS B O 1
ATOM 5173 N N . GLU B 1 139 ? 6.914 19.781 13.789 1 98.56 139 GLU B N 1
ATOM 5174 C CA . GLU B 1 139 ? 8.023 19.5 14.695 1 98.56 139 GLU B CA 1
ATOM 5175 C C . GLU B 1 139 ? 8.625 18.125 14.406 1 98.56 139 GLU B C 1
ATOM 5177 O O . GLU B 1 139 ? 9.82 17.906 14.625 1 98.56 139 GLU B O 1
ATOM 5182 N N . THR B 1 140 ? 7.891 17.188 13.812 1 98.56 140 THR B N 1
ATOM 5183 C CA . THR B 1 140 ? 8.32 15.805 13.711 1 98.56 140 THR B CA 1
ATOM 5184 C C . THR B 1 140 ? 9.305 15.617 12.562 1 98.56 140 THR B C 1
ATOM 5186 O O . THR B 1 140 ? 10.016 14.609 12.492 1 98.56 140 THR B O 1
ATOM 5189 N N . PHE B 1 141 ? 9.344 16.547 11.68 1 98.75 141 PHE B N 1
ATOM 5190 C CA . PHE B 1 141 ? 10.242 16.422 10.539 1 98.75 141 PHE B CA 1
ATOM 5191 C C . PHE B 1 141 ? 11.672 16.75 10.938 1 98.75 141 PHE B C 1
ATOM 5193 O O . PHE B 1 141 ? 11.945 17.828 11.477 1 98.75 141 PHE B O 1
ATOM 5200 N N . ASN B 1 142 ? 12.586 15.867 10.641 1 98.81 142 ASN B N 1
ATOM 5201 C CA . ASN B 1 142 ? 14 16.109 10.906 1 98.81 142 ASN B CA 1
ATOM 5202 C C . ASN B 1 142 ? 14.641 16.953 9.805 1 98.81 142 ASN B C 1
ATOM 5204 O O . ASN B 1 142 ? 14.422 16.703 8.617 1 98.81 142 ASN B O 1
ATOM 5208 N N . ILE B 1 143 ? 15.281 17.906 10.203 1 98.69 143 ILE B N 1
ATOM 5209 C CA . ILE B 1 143 ? 16.141 18.75 9.367 1 98.69 143 ILE B CA 1
ATOM 5210 C C . ILE B 1 143 ? 17.562 18.719 9.906 1 98.69 143 ILE B C 1
ATOM 5212 O O . ILE B 1 143 ? 17.797 18.969 11.094 1 98.69 143 ILE B O 1
ATOM 5216 N N . THR B 1 144 ? 18.5 18.422 9.055 1 98.38 144 THR B N 1
ATOM 5217 C CA . THR B 1 144 ? 19.891 18.297 9.492 1 98.38 144 THR B CA 1
ATOM 5218 C C . THR B 1 144 ? 20.328 19.562 10.234 1 98.38 144 THR B C 1
ATOM 5220 O O . THR B 1 144 ? 20.172 20.672 9.727 1 98.38 144 THR B O 1
ATOM 5223 N N . GLY B 1 145 ? 20.797 19.391 11.438 1 98.06 145 GLY B N 1
ATOM 5224 C CA . GLY B 1 145 ? 21.328 20.484 12.234 1 98.06 145 GLY B CA 1
ATOM 5225 C C . GLY B 1 145 ? 20.281 21.141 13.109 1 98.06 145 GLY B C 1
ATOM 5226 O O . GLY B 1 145 ? 20.609 22 13.938 1 98.06 145 GLY B O 1
ATOM 5227 N N . VAL B 1 146 ? 19.016 20.844 12.992 1 98.44 146 VAL B N 1
ATOM 5228 C CA . VAL B 1 146 ? 17.922 21.422 13.773 1 98.44 146 VAL B CA 1
ATOM 5229 C C . VAL B 1 146 ? 17.406 20.406 14.773 1 98.44 146 VAL B C 1
ATOM 5231 O O . VAL B 1 146 ? 17.094 19.266 14.406 1 98.44 146 VAL B O 1
ATOM 5234 N N . PRO B 1 147 ? 17.328 20.703 16.047 1 98.06 147 PRO B N 1
ATOM 5235 C CA . PRO B 1 147 ? 16.828 19.766 17.062 1 98.06 147 PRO B CA 1
ATOM 5236 C C . PRO B 1 147 ? 15.383 19.344 16.812 1 98.06 147 PRO B C 1
ATOM 5238 O O . PRO B 1 147 ? 14.578 20.141 16.328 1 98.06 147 PRO B O 1
ATOM 5241 N N . THR B 1 148 ? 15.109 18.125 17.125 1 98.44 148 THR B N 1
ATOM 5242 C CA . THR B 1 148 ? 13.766 17.578 17.141 1 98.44 148 THR B CA 1
ATOM 5243 C C . THR B 1 148 ? 13.461 16.938 18.5 1 98.44 148 THR B C 1
ATOM 5245 O O . THR B 1 148 ? 13.891 15.82 18.781 1 98.44 148 THR B O 1
ATOM 5248 N N . THR B 1 149 ? 12.648 17.641 19.312 1 98.12 149 THR B N 1
ATOM 5249 C CA . THR B 1 149 ? 12.398 17.156 20.672 1 98.12 149 THR B CA 1
ATOM 5250 C C . THR B 1 149 ? 11 16.547 20.781 1 98.12 149 THR B C 1
ATOM 5252 O O . THR B 1 149 ? 10.703 15.836 21.734 1 98.12 149 THR B O 1
ATOM 5255 N N . LEU B 1 150 ? 10.117 16.922 19.875 1 98.19 150 LEU B N 1
ATOM 5256 C CA . LEU B 1 150 ? 8.734 16.453 19.828 1 98.19 150 LEU B CA 1
ATOM 5257 C C . LEU B 1 150 ? 7.949 16.953 21.031 1 98.19 150 LEU B C 1
ATOM 5259 O O . LEU B 1 150 ? 6.895 16.406 21.359 1 98.19 150 LEU B O 1
ATOM 5263 N N . GLY B 1 151 ? 8.477 17.906 21.703 1 98.19 151 GLY B N 1
ATOM 5264 C CA . GLY B 1 151 ? 7.801 18.406 22.875 1 98.19 151 GLY B CA 1
ATOM 5265 C C . GLY B 1 151 ? 8.031 17.547 24.109 1 98.19 151 GLY B C 1
ATOM 5266 O O . GLY B 1 151 ? 7.383 17.75 25.141 1 98.19 151 GLY B O 1
ATOM 5267 N N . PHE B 1 152 ? 8.945 16.578 24.094 1 98.31 152 PHE B N 1
ATOM 5268 C CA . PHE B 1 152 ? 9.312 15.758 25.234 1 98.31 152 PHE B CA 1
ATOM 5269 C C . PHE B 1 152 ? 10.508 16.359 25.969 1 98.31 152 PHE B C 1
ATOM 5271 O O . PHE B 1 152 ? 11.539 16.641 25.359 1 98.31 152 PHE B O 1
ATOM 5278 N N . VAL B 1 153 ? 10.391 16.453 27.297 1 98.38 153 VAL B N 1
ATOM 5279 C CA . VAL B 1 153 ? 11.5 16.969 28.094 1 98.38 153 VAL B CA 1
ATOM 5280 C C . VAL B 1 153 ? 12.68 16 28.016 1 98.38 153 VAL B C 1
ATOM 5282 O O . VAL B 1 153 ? 13.836 16.422 27.953 1 98.38 153 VAL B O 1
ATOM 5285 N N . SER B 1 154 ? 12.422 14.711 27.938 1 97.75 154 SER B N 1
ATOM 5286 C CA . SER B 1 154 ? 13.445 13.68 27.891 1 97.75 154 SER B CA 1
ATOM 5287 C C . SER B 1 154 ? 14.234 13.727 26.594 1 97.75 154 SER B C 1
ATOM 5289 O O . SER B 1 154 ? 15.305 13.133 26.484 1 97.75 154 SER B O 1
ATOM 5291 N N . PHE B 1 155 ? 13.734 14.414 25.609 1 98.06 155 PHE B N 1
ATOM 5292 C CA . PHE B 1 155 ? 14.406 14.469 24.312 1 98.06 155 PHE B CA 1
ATOM 5293 C C . PHE B 1 155 ? 15.266 15.727 24.203 1 98.06 155 PHE B C 1
ATOM 5295 O O . PHE B 1 155 ? 15.984 15.906 23.219 1 98.06 155 PHE B O 1
ATOM 5302 N N . LEU B 1 156 ? 15.234 16.625 25.188 1 97.88 156 LEU B N 1
ATOM 5303 C CA . LEU B 1 156 ? 15.938 17.906 25.141 1 97.88 156 LEU B CA 1
ATOM 5304 C C . LEU B 1 156 ? 17.438 17.703 25.109 1 97.88 156 LEU B C 1
ATOM 5306 O O . LEU B 1 156 ? 18.188 18.562 24.609 1 97.88 156 LEU B O 1
ATOM 5310 N N . ASP B 1 157 ? 17.922 16.531 25.578 1 95.12 157 ASP B N 1
ATOM 5311 C CA . ASP B 1 157 ? 19.359 16.281 25.641 1 95.12 157 ASP B CA 1
ATOM 5312 C C . ASP B 1 157 ? 19.859 15.586 24.375 1 95.12 157 ASP B C 1
ATOM 5314 O O . ASP B 1 157 ? 21.062 15.359 24.219 1 95.12 157 ASP B O 1
ATOM 5318 N N . ARG B 1 158 ? 18.969 15.242 23.516 1 95.25 158 ARG B N 1
ATOM 5319 C CA . ARG B 1 158 ? 19.375 14.609 22.266 1 95.25 158 ARG B CA 1
ATOM 5320 C C . ARG B 1 158 ? 20.062 15.609 21.344 1 95.25 158 ARG B C 1
ATOM 5322 O O . ARG B 1 158 ? 19.703 16.797 21.312 1 95.25 158 ARG B O 1
ATOM 5329 N N . PRO B 1 159 ? 21.047 15.094 20.609 1 95.81 159 PRO B N 1
ATOM 5330 C CA . PRO B 1 159 ? 21.672 15.984 19.625 1 95.81 159 PRO B CA 1
ATOM 5331 C C . PRO B 1 159 ? 20.734 16.359 18.484 1 95.81 159 PRO B C 1
ATOM 5333 O O . PRO B 1 159 ? 19.703 15.711 18.297 1 95.81 159 PRO B O 1
ATOM 5336 N N . ALA B 1 160 ? 21.109 17.406 17.812 1 96.25 160 ALA B N 1
ATOM 5337 C CA . ALA B 1 160 ? 20.359 17.781 16.625 1 96.25 160 ALA B CA 1
ATOM 5338 C C . ALA B 1 160 ? 20.359 16.656 15.586 1 96.25 160 ALA B C 1
ATOM 5340 O O . ALA B 1 160 ? 21.25 15.812 15.586 1 96.25 160 ALA B O 1
ATOM 5341 N N . ALA B 1 161 ? 19.344 16.703 14.758 1 95.81 161 ALA B N 1
ATOM 5342 C CA . ALA B 1 161 ? 19.203 15.688 13.719 1 95.81 161 ALA B CA 1
ATOM 5343 C C . ALA B 1 161 ? 20.422 15.688 12.789 1 95.81 161 ALA B C 1
ATOM 5345 O O . ALA B 1 161 ? 20.938 16.75 12.438 1 95.81 161 ALA B O 1
ATOM 5346 N N . THR B 1 162 ? 20.859 14.5 12.305 1 96.75 162 THR B N 1
ATOM 5347 C CA . THR B 1 162 ? 22.016 14.375 11.422 1 96.75 162 THR B CA 1
ATOM 5348 C C . THR B 1 162 ? 21.578 14.031 10.008 1 96.75 162 THR B C 1
ATOM 5350 O O . THR B 1 162 ? 22.406 13.766 9.141 1 96.75 162 THR B O 1
ATOM 5353 N N . HIS B 1 163 ? 20.266 13.938 9.82 1 97.25 163 HIS B N 1
ATOM 5354 C CA . HIS B 1 163 ? 19.719 13.648 8.5 1 97.25 163 HIS B CA 1
ATOM 5355 C C . HIS B 1 163 ? 18.406 14.391 8.281 1 97.25 163 HIS B C 1
ATOM 5357 O O . HIS B 1 163 ? 17.719 14.766 9.234 1 97.25 163 HIS B O 1
ATOM 5363 N N . ASP B 1 164 ? 18.094 14.578 7.047 1 98.56 164 ASP B N 1
ATOM 5364 C CA . ASP B 1 164 ? 16.797 15.117 6.648 1 98.56 164 ASP B CA 1
ATOM 5365 C C . ASP B 1 164 ? 15.766 14 6.496 1 98.56 164 ASP B C 1
ATOM 5367 O O . ASP B 1 164 ? 16.078 12.914 5.992 1 98.56 164 ASP B O 1
ATOM 5371 N N . SER B 1 165 ? 14.547 14.25 6.992 1 98.56 165 SER B N 1
ATOM 5372 C CA . SER B 1 165 ? 13.461 13.352 6.605 1 98.56 165 SER B CA 1
ATOM 5373 C C . SER B 1 165 ? 13.312 13.297 5.09 1 98.56 165 SER B C 1
ATOM 5375 O O . SER B 1 165 ? 13.703 14.227 4.387 1 98.56 165 SER B O 1
ATOM 5377 N N . ALA B 1 166 ? 12.703 12.203 4.629 1 98.56 166 ALA B N 1
ATOM 5378 C CA . ALA B 1 166 ? 12.539 11.984 3.191 1 98.56 166 ALA B CA 1
ATOM 5379 C C . ALA B 1 166 ? 11.828 13.172 2.539 1 98.56 166 ALA B C 1
ATOM 5381 O O . ALA B 1 166 ? 12.258 13.664 1.493 1 98.56 166 ALA B O 1
ATOM 5382 N N . LEU B 1 167 ? 10.766 13.641 3.168 1 98.75 167 LEU B N 1
ATOM 5383 C CA . LEU B 1 167 ? 10.016 14.75 2.59 1 98.75 167 LEU B CA 1
ATOM 5384 C C . LEU B 1 167 ? 10.844 16.031 2.574 1 98.75 167 LEU B C 1
ATOM 5386 O O . LEU B 1 167 ? 10.758 16.828 1.637 1 98.75 167 LEU B O 1
ATOM 5390 N N . VAL B 1 168 ? 11.664 16.219 3.598 1 98.81 168 VAL B N 1
ATOM 5391 C CA . VAL B 1 168 ? 12.531 17.375 3.668 1 98.81 168 VAL B CA 1
ATOM 5392 C C . VAL B 1 168 ? 13.5 17.375 2.486 1 98.81 168 VAL B C 1
ATOM 5394 O O . VAL B 1 168 ? 13.703 18.406 1.834 1 98.81 168 VAL B O 1
ATOM 5397 N N . GLN B 1 169 ? 14.039 16.234 2.176 1 98.75 169 GLN B N 1
ATOM 5398 C CA . GLN B 1 169 ? 14.938 16.109 1.032 1 98.75 169 GLN B CA 1
ATOM 5399 C C . GLN B 1 169 ? 14.234 16.484 -0.266 1 98.75 169 GLN B C 1
ATOM 5401 O O . GLN B 1 169 ? 14.805 17.188 -1.107 1 98.75 169 GLN B O 1
ATOM 5406 N N . ILE B 1 170 ? 13.062 16.062 -0.416 1 98.75 170 ILE B N 1
ATOM 5407 C CA . ILE B 1 170 ? 12.289 16.328 -1.625 1 98.75 170 ILE B CA 1
ATOM 5408 C C . ILE B 1 170 ? 12.008 17.812 -1.738 1 98.75 170 ILE B C 1
ATOM 5410 O O . ILE B 1 170 ? 12.164 18.406 -2.811 1 98.75 170 ILE B O 1
ATOM 5414 N N . LEU B 1 171 ? 11.594 18.438 -0.619 1 98.81 171 LEU B N 1
ATOM 5415 C CA . LEU B 1 171 ? 11.273 19.859 -0.619 1 98.81 171 LEU B CA 1
ATOM 5416 C C . LEU B 1 171 ? 12.508 20.703 -0.93 1 98.81 171 LEU B C 1
ATOM 5418 O O . LEU B 1 171 ? 12.453 21.625 -1.748 1 98.81 171 LEU B O 1
ATOM 5422 N N . LEU B 1 172 ? 13.586 20.359 -0.302 1 98.75 172 LEU B N 1
ATOM 5423 C CA . LEU B 1 172 ? 14.836 21.078 -0.559 1 98.75 172 LEU B CA 1
ATOM 5424 C C . LEU B 1 172 ? 15.281 20.891 -2.004 1 98.75 172 LEU B C 1
ATOM 5426 O O . LEU B 1 172 ? 15.695 21.844 -2.66 1 98.75 172 LEU B O 1
ATOM 5430 N N . GLY B 1 173 ? 15.172 19.672 -2.5 1 98.5 173 GLY B N 1
ATOM 5431 C CA . GLY B 1 173 ? 15.508 19.391 -3.887 1 98.5 173 GLY B CA 1
ATOM 5432 C C . GLY B 1 173 ? 14.648 20.156 -4.875 1 98.5 173 GLY B C 1
ATOM 5433 O O . GLY B 1 173 ? 15.094 20.484 -5.977 1 98.5 173 GLY B O 1
ATOM 5434 N N . ALA B 1 174 ? 13.453 20.484 -4.434 1 98.69 174 ALA B N 1
ATOM 5435 C CA . ALA B 1 174 ? 12.508 21.203 -5.289 1 98.69 174 ALA B CA 1
ATOM 5436 C C . ALA B 1 174 ? 12.719 22.703 -5.188 1 98.69 174 ALA B C 1
ATOM 5438 O O . ALA B 1 174 ? 12.047 23.484 -5.879 1 98.69 174 ALA B O 1
ATOM 5439 N N . GLY B 1 175 ? 13.617 23.156 -4.332 1 98.81 175 GLY B N 1
ATOM 5440 C CA . GLY B 1 175 ? 13.992 24.547 -4.262 1 98.81 175 GLY B CA 1
ATOM 5441 C C . GLY B 1 175 ? 13.336 25.281 -3.111 1 98.81 175 GLY B C 1
ATOM 5442 O O . GLY B 1 175 ? 13.43 26.516 -3.014 1 98.81 175 GLY B O 1
ATOM 5443 N N . ALA B 1 176 ? 12.711 24.609 -2.178 1 98.88 176 ALA B N 1
ATOM 5444 C CA . ALA B 1 176 ? 12.008 25.25 -1.064 1 98.88 176 ALA B CA 1
ATOM 5445 C C . ALA B 1 176 ? 12.992 25.859 -0.073 1 98.88 176 ALA B C 1
ATOM 5447 O O . ALA B 1 176 ? 14.164 25.469 -0.035 1 98.88 176 ALA B O 1
ATOM 5448 N N . VAL B 1 177 ? 12.531 26.797 0.66 1 98.94 177 VAL B N 1
ATOM 5449 C CA . VAL B 1 177 ? 13.258 27.391 1.783 1 98.94 177 VAL B CA 1
ATOM 5450 C C . VAL B 1 177 ? 12.555 27.031 3.092 1 98.94 177 VAL B C 1
ATOM 5452 O O . VAL B 1 177 ? 11.508 27.594 3.412 1 98.94 177 VAL B O 1
ATOM 5455 N N . LEU B 1 178 ? 13.141 26.109 3.836 1 98.94 178 LEU B N 1
ATOM 5456 C CA . LEU B 1 178 ? 12.609 25.766 5.148 1 98.94 178 LEU B CA 1
ATOM 5457 C C . LEU B 1 178 ? 13.125 26.719 6.215 1 98.94 178 LEU B C 1
ATOM 5459 O O . LEU B 1 178 ? 14.297 27.125 6.188 1 98.94 178 LEU B O 1
ATOM 5463 N N . TYR B 1 179 ? 12.227 27.156 7.164 1 98.94 179 TYR B N 1
ATOM 5464 C CA . TYR B 1 179 ? 12.703 28.266 7.984 1 98.94 179 TYR B CA 1
ATOM 5465 C C . TYR B 1 179 ? 12.219 28.125 9.422 1 98.94 179 TYR B C 1
ATOM 5467 O O . TYR B 1 179 ? 12.711 28.812 10.32 1 98.94 179 TYR B O 1
ATOM 5475 N N . CYS B 1 180 ? 11.273 27.219 9.633 1 98.88 180 CYS B N 1
ATOM 5476 C CA . CYS B 1 180 ? 10.828 27 11.008 1 98.88 180 CYS B CA 1
ATOM 5477 C C . CYS B 1 180 ? 10.086 25.688 11.133 1 98.88 180 CYS B C 1
ATOM 5479 O O . CYS B 1 180 ? 9.656 25.109 10.133 1 98.88 180 CYS B O 1
ATOM 5481 N N . LYS B 1 181 ? 10.031 25.125 12.336 1 98.88 181 LYS B N 1
ATOM 5482 C CA . LYS B 1 181 ? 9.203 23.984 12.734 1 98.88 181 LYS B CA 1
ATOM 5483 C C . LYS B 1 181 ? 8.07 24.422 13.664 1 98.88 181 LYS B C 1
ATOM 5485 O O . LYS B 1 181 ? 8.188 25.438 14.352 1 98.88 181 LYS B O 1
ATOM 5490 N N . THR B 1 182 ? 7.031 23.672 13.68 1 98.94 182 THR B N 1
ATOM 5491 C CA . THR B 1 182 ? 5.82 24.172 14.312 1 98.94 182 THR B CA 1
ATOM 5492 C C . THR B 1 182 ? 5.406 23.266 15.477 1 98.94 182 THR B C 1
ATOM 5494 O O . THR B 1 182 ? 5.762 22.094 15.508 1 98.94 182 THR B O 1
ATOM 5497 N N . ASN B 1 183 ? 4.652 23.781 16.375 1 98.88 183 ASN B N 1
ATOM 5498 C CA . ASN B 1 183 ? 4.344 23.219 17.688 1 98.88 183 ASN B CA 1
ATOM 5499 C C . ASN B 1 183 ? 3.352 22.062 17.594 1 98.88 183 ASN B C 1
ATOM 5501 O O . ASN B 1 183 ? 2.621 21.953 16.594 1 98.88 183 ASN B O 1
ATOM 5505 N N . VAL B 1 184 ? 3.365 21.188 18.625 1 98.69 184 VAL B N 1
ATOM 5506 C CA . VAL B 1 184 ? 2.637 19.922 18.656 1 98.69 184 VAL B CA 1
ATOM 5507 C C . VAL B 1 184 ? 2.195 19.609 20.078 1 98.69 184 VAL B C 1
ATOM 5509 O O . VAL B 1 184 ? 2.707 20.203 21.031 1 98.69 184 VAL B O 1
ATOM 5512 N N . PRO B 1 185 ? 1.254 18.75 20.234 1 97.88 185 PRO B N 1
ATOM 5513 C CA . PRO B 1 185 ? 0.979 18.25 21.594 1 97.88 185 PRO B CA 1
ATOM 5514 C C . PRO B 1 185 ? 2.008 17.219 22.047 1 97.88 185 PRO B C 1
ATOM 5516 O O . PRO B 1 185 ? 2.652 16.562 21.234 1 97.88 185 PRO B O 1
ATOM 5519 N N . GLN B 1 186 ? 2.084 17.125 23.391 1 97 186 GLN B N 1
ATOM 5520 C CA . GLN B 1 186 ? 2.791 15.984 23.969 1 97 186 GLN B CA 1
ATOM 5521 C C . GLN B 1 186 ? 2.291 14.672 23.375 1 97 186 GLN B C 1
ATOM 5523 O O . GLN B 1 186 ? 1.083 14.445 23.281 1 97 186 GLN B O 1
ATOM 5528 N N . THR B 1 187 ? 3.156 13.828 22.812 1 95.94 187 THR B N 1
ATOM 5529 C CA . THR B 1 187 ? 2.92 12.508 22.234 1 95.94 187 THR B CA 1
ATOM 5530 C C . THR B 1 187 ? 2.344 12.625 20.828 1 95.94 187 THR B C 1
ATOM 5532 O O . THR B 1 187 ? 2.234 11.633 20.109 1 95.94 187 THR B O 1
ATOM 5535 N N . MET B 1 188 ? 1.914 13.758 20.359 1 95.5 188 MET B N 1
ATOM 5536 C CA . MET B 1 188 ? 1.282 13.984 19.062 1 95.5 188 MET B CA 1
ATOM 5537 C C . MET B 1 188 ? -0.106 13.352 19.016 1 95.5 188 MET B C 1
ATOM 5539 O O . MET B 1 188 ? -0.794 13.43 18 1 95.5 188 MET B O 1
ATOM 5543 N N . MET B 1 189 ? -0.633 12.859 20.172 1 95.19 189 MET B N 1
ATOM 5544 C CA . MET B 1 189 ? -1.808 11.992 20.109 1 95.19 189 MET B CA 1
ATOM 5545 C C . MET B 1 189 ? -2.994 12.641 20.812 1 95.19 189 MET B C 1
ATOM 5547 O O . MET B 1 189 ? -3.701 11.984 21.578 1 95.19 189 MET B O 1
ATOM 5551 N N . THR B 1 190 ? -3.191 13.922 20.547 1 94.69 190 THR B N 1
ATOM 5552 C CA . THR B 1 190 ? -4.371 14.641 21.016 1 94.69 190 THR B CA 1
ATOM 5553 C C . THR B 1 190 ? -4.656 15.852 20.141 1 94.69 190 THR B C 1
ATOM 5555 O O . THR B 1 190 ? -3.793 16.281 19.375 1 94.69 190 THR B O 1
ATOM 5558 N N . GLY B 1 191 ? -5.844 16.375 20.25 1 93.69 191 GLY B N 1
ATOM 5559 C CA . GLY B 1 191 ? -6.305 17.438 19.359 1 93.69 191 GLY B CA 1
ATOM 5560 C C . GLY B 1 191 ? -6 18.828 19.891 1 93.69 191 GLY B C 1
ATOM 5561 O O . GLY B 1 191 ? -6.625 19.812 19.469 1 93.69 191 GLY B O 1
ATOM 5562 N N . ASP B 1 192 ? -5.074 18.938 20.844 1 95.44 192 ASP B N 1
ATOM 5563 C CA . ASP B 1 192 ? -4.688 20.219 21.438 1 95.44 192 ASP B CA 1
ATOM 5564 C C . ASP B 1 192 ? -3.168 20.359 21.484 1 95.44 192 ASP B C 1
ATOM 5566 O O . ASP B 1 192 ? -2.506 19.688 22.281 1 95.44 192 ASP B O 1
ATOM 5570 N N . SER B 1 193 ? -2.645 21.266 20.75 1 97.62 193 SER B N 1
ATOM 5571 C CA . SER B 1 193 ? -1.198 21.422 20.656 1 97.62 193 SER B CA 1
ATOM 5572 C C . SER B 1 193 ? -0.629 22.094 21.891 1 97.62 193 SER B C 1
ATOM 5574 O O . SER B 1 193 ? -0.435 23.312 21.906 1 97.62 193 SER B O 1
ATOM 5576 N N . HIS B 1 194 ? -0.389 21.25 22.891 1 98.31 194 HIS B N 1
ATOM 5577 C CA . HIS B 1 194 ? 0.177 21.609 24.188 1 98.31 194 HIS B CA 1
ATOM 5578 C C . HIS B 1 194 ? 1.291 20.656 24.594 1 98.31 194 HIS B C 1
ATOM 5580 O O . HIS B 1 194 ? 1.172 19.438 24.391 1 98.31 194 HIS B O 1
ATOM 5586 N N . ASN B 1 195 ? 2.391 21.141 25 1 98.44 195 ASN B N 1
ATOM 5587 C CA . ASN B 1 195 ? 3.457 20.375 25.641 1 98.44 195 ASN B CA 1
ATOM 5588 C C . ASN B 1 195 ? 4.211 21.219 26.656 1 98.44 195 ASN B C 1
ATOM 5590 O O . ASN B 1 195 ? 4.07 22.453 26.688 1 98.44 195 ASN B O 1
ATOM 5594 N N . ASN B 1 196 ? 5.039 20.625 27.453 1 98.25 196 ASN B N 1
ATOM 5595 C CA . ASN B 1 196 ? 5.691 21.328 28.547 1 98.25 196 ASN B CA 1
ATOM 5596 C C . ASN B 1 196 ? 6.93 22.078 28.078 1 98.25 196 ASN B C 1
ATOM 5598 O O . ASN B 1 196 ? 7.418 22.984 28.766 1 98.25 196 ASN B O 1
ATOM 5602 N N . VAL B 1 197 ? 7.418 21.797 26.938 1 98.62 197 VAL B N 1
ATOM 5603 C CA . VAL B 1 197 ? 8.672 22.344 26.453 1 98.62 197 VAL B CA 1
ATOM 5604 C C . VAL B 1 197 ? 8.422 23.703 25.781 1 98.62 197 VAL B C 1
ATOM 5606 O O . VAL B 1 197 ? 9.031 24.703 26.156 1 98.62 197 VAL B O 1
ATOM 5609 N N . PHE B 1 198 ? 7.453 23.75 24.891 1 98.62 198 PHE B N 1
ATOM 5610 C CA . PHE B 1 198 ? 7.234 24.938 24.078 1 98.62 198 PHE B CA 1
ATOM 5611 C C . PHE B 1 198 ? 5.949 25.641 24.484 1 98.62 198 PHE B C 1
ATOM 5613 O O . PHE B 1 198 ? 5.676 26.75 24.031 1 98.62 198 PHE B O 1
ATOM 5620 N N . GLY B 1 199 ? 5.172 24.984 25.312 1 98.12 199 GLY B N 1
ATOM 5621 C CA . GLY B 1 199 ? 3.932 25.578 25.797 1 98.12 199 GLY B CA 1
ATOM 5622 C C . GLY B 1 199 ? 2.74 25.234 24.906 1 98.12 199 GLY B C 1
ATOM 5623 O O . GLY B 1 199 ? 2.783 24.281 24.141 1 98.12 199 GLY B O 1
ATOM 5624 N N . ARG B 1 200 ? 1.682 25.969 25.109 1 98.12 200 ARG B N 1
ATOM 5625 C CA . ARG B 1 200 ? 0.421 25.734 24.422 1 98.12 200 ARG B CA 1
ATOM 5626 C C . ARG B 1 200 ? 0.282 26.672 23.219 1 98.12 200 ARG B C 1
ATOM 5628 O O . ARG B 1 200 ? 0.402 27.891 23.344 1 98.12 200 ARG B O 1
ATOM 5635 N N . CYS B 1 201 ? 0.071 26.047 22.094 1 98.69 201 CYS B N 1
ATOM 5636 C CA . CYS B 1 201 ? -0.259 26.859 20.922 1 98.69 201 CYS B CA 1
ATOM 5637 C C . CYS B 1 201 ? -1.657 27.453 21.047 1 98.69 201 CYS B C 1
ATOM 5639 O O . CYS B 1 201 ? -2.625 26.719 21.281 1 98.69 201 CYS B O 1
ATOM 5641 N N . LEU B 1 202 ? -1.792 28.734 20.844 1 98.75 202 LEU B N 1
ATOM 5642 C CA . LEU B 1 202 ? -3.072 29.438 20.938 1 98.75 202 LEU B CA 1
ATOM 5643 C C . LEU B 1 202 ? -3.676 29.656 19.562 1 98.75 202 LEU B C 1
ATOM 5645 O O . LEU B 1 202 ? -2.965 29.625 18.547 1 98.75 202 LEU B O 1
ATOM 5649 N N . ASN B 1 203 ? -4.977 29.844 19.547 1 98.62 203 ASN B N 1
ATOM 5650 C CA . ASN B 1 203 ? -5.688 30.094 18.297 1 98.62 203 ASN B CA 1
ATOM 5651 C C . ASN B 1 203 ? -5.727 31.594 17.969 1 98.62 203 ASN B C 1
ATOM 5653 O O . ASN B 1 203 ? -6.184 32.406 18.781 1 98.62 203 ASN B O 1
ATOM 5657 N N . PRO B 1 204 ? -5.328 31.953 16.781 1 98.62 204 PRO B N 1
ATOM 5658 C CA . PRO B 1 204 ? -5.215 33.375 16.484 1 98.62 204 PRO B CA 1
ATOM 5659 C C . PRO B 1 204 ? -6.574 34.062 16.391 1 98.62 204 PRO B C 1
ATOM 5661 O O . PRO B 1 204 ? -6.652 35.312 16.516 1 98.62 204 PRO B O 1
ATOM 5664 N N . TYR B 1 205 ? -7.629 33.375 16.188 1 98.12 205 TYR B N 1
ATOM 5665 C CA . TYR B 1 205 ? -8.953 33.969 16.109 1 98.12 205 TYR B CA 1
ATOM 5666 C C . TYR B 1 205 ? -9.492 34.312 17.484 1 98.12 205 TYR B C 1
ATOM 5668 O O . TYR B 1 205 ? -10.289 35.25 17.641 1 98.12 205 TYR B O 1
ATOM 5676 N N . SER B 1 206 ? -9.164 33.5 18.453 1 97.94 206 SER B N 1
ATOM 5677 C CA . SER B 1 206 ? -9.461 33.688 19.875 1 97.94 206 SER B CA 1
ATOM 5678 C C . SER B 1 206 ? -8.492 32.906 20.75 1 97.94 206 SER B C 1
ATOM 5680 O O . SER B 1 206 ? -8.477 31.672 20.703 1 97.94 206 SER B O 1
ATOM 5682 N N . LEU B 1 207 ? -7.746 33.562 21.578 1 98.19 207 LEU B N 1
ATOM 5683 C CA . LEU B 1 207 ? -6.617 32.969 22.266 1 98.19 207 LEU B CA 1
ATOM 5684 C C . LEU B 1 207 ? -7.086 31.875 23.234 1 98.19 207 LEU B C 1
ATOM 5686 O O . LEU B 1 207 ? -6.32 30.984 23.578 1 98.19 207 LEU B O 1
ATOM 5690 N N . ASN B 1 208 ? -8.336 31.859 23.625 1 97 208 ASN B N 1
ATOM 5691 C CA . ASN B 1 208 ? -8.859 30.859 24.547 1 97 208 ASN B CA 1
ATOM 5692 C C . ASN B 1 208 ? -9.281 29.578 23.812 1 97 208 ASN B C 1
ATOM 5694 O O . ASN B 1 208 ? -9.641 28.594 24.453 1 97 208 ASN B O 1
ATOM 5698 N N . LEU B 1 209 ? -9.289 29.578 22.516 1 97.75 209 LEU B N 1
ATOM 5699 C CA . LEU B 1 209 ? -9.68 28.422 21.734 1 97.75 209 LEU B CA 1
ATOM 5700 C C . LEU B 1 209 ? -8.461 27.578 21.359 1 97.75 209 LEU B C 1
ATOM 5702 O O . LEU B 1 209 ? -7.34 28.094 21.328 1 97.75 209 LEU B O 1
ATOM 5706 N N . SER B 1 210 ? -8.711 26.344 21.156 1 97.31 210 SER B N 1
ATOM 5707 C CA . SER B 1 210 ? -7.668 25.438 20.688 1 97.31 210 SER B CA 1
ATOM 5708 C C . SER B 1 210 ? -7.277 25.719 19.25 1 97.31 210 SER B C 1
ATOM 5710 O O . SER B 1 210 ? -8.133 26.016 18.422 1 97.31 210 SER B O 1
ATOM 5712 N N . ALA B 1 211 ? -5.984 25.641 18.969 1 98.19 211 ALA B N 1
ATOM 5713 C CA . ALA B 1 211 ? -5.5 25.703 17.594 1 98.19 211 ALA B CA 1
ATOM 5714 C C . ALA B 1 211 ? -5.574 24.344 16.922 1 98.19 211 ALA B C 1
ATOM 5716 O O . ALA B 1 211 ? -5.137 24.188 15.781 1 98.19 211 ALA B O 1
ATOM 5717 N N . GLY B 1 212 ? -6.141 23.344 17.625 1 97.25 212 GLY B N 1
ATOM 5718 C CA . GLY B 1 212 ? -6.191 21.984 17.125 1 97.25 212 GLY B CA 1
ATOM 5719 C C . GLY B 1 212 ? -4.902 21.219 17.359 1 97.25 212 GLY B C 1
ATOM 5720 O O . GLY B 1 212 ? -3.953 21.734 17.938 1 97.25 212 GLY B O 1
ATOM 5721 N N . GLY B 1 213 ? -4.824 20 16.969 1 96.56 213 GLY B N 1
ATOM 5722 C CA . GLY B 1 213 ? -3.689 19.094 17.047 1 96.56 213 GLY B CA 1
ATOM 5723 C C . GLY B 1 213 ? -3.85 17.859 16.188 1 96.56 213 GLY B C 1
ATOM 5724 O O . GLY B 1 213 ? -4.965 17.516 15.797 1 96.56 213 GLY B O 1
ATOM 5725 N N . SER B 1 214 ? -2.725 17.188 15.781 1 97.31 214 SER B N 1
ATOM 5726 C CA . SER B 1 214 ? -1.434 17.469 16.406 1 97.31 214 SER B CA 1
ATOM 5727 C C . SER B 1 214 ? -0.626 18.469 15.578 1 97.31 214 SER B C 1
ATOM 5729 O O . SER B 1 214 ? 0.55 18.703 15.852 1 97.31 214 SER B O 1
ATOM 5731 N N . SER B 1 215 ? -1.209 19.062 14.492 1 98.69 215 SER B N 1
ATOM 5732 C CA . SER B 1 215 ? -0.498 20.062 13.711 1 98.69 215 SER B CA 1
ATOM 5733 C C . SER B 1 215 ? -1 21.469 14.023 1 98.69 215 SER B C 1
ATOM 5735 O O . SER B 1 215 ? -1.163 22.297 13.125 1 98.69 215 SER B O 1
ATOM 5737 N N . GLY B 1 216 ? -1.225 21.719 15.258 1 98.69 216 GLY B N 1
ATOM 5738 C CA . GLY B 1 216 ? -1.81 22.984 15.664 1 98.69 216 GLY B CA 1
ATOM 5739 C C . GLY B 1 216 ? -0.919 24.188 15.359 1 98.69 216 GLY B C 1
ATOM 5740 O O . GLY B 1 216 ? -1.409 25.25 15.016 1 98.69 216 GLY B O 1
ATOM 5741 N N . GLY B 1 217 ? 0.407 24.016 15.57 1 98.94 217 GLY B N 1
ATOM 5742 C CA . GLY B 1 217 ? 1.325 25.078 15.195 1 98.94 217 GLY B CA 1
ATOM 5743 C C . GLY B 1 217 ? 1.235 25.469 13.727 1 98.94 217 GLY B C 1
ATOM 5744 O O . GLY B 1 217 ? 1.262 26.641 13.383 1 98.94 217 GLY B O 1
ATOM 5745 N N . GLU B 1 218 ? 1.138 24.453 12.867 1 98.88 218 GLU B N 1
ATOM 5746 C CA . GLU B 1 218 ? 0.973 24.703 11.438 1 98.88 218 GLU B CA 1
ATOM 5747 C C . GLU B 1 218 ? -0.309 25.484 11.156 1 98.88 218 GLU B C 1
ATOM 5749 O O . GLU B 1 218 ? -0.3 26.453 10.391 1 98.88 218 GLU B O 1
ATOM 5754 N N . GLY B 1 219 ? -1.373 25.016 11.82 1 98.88 219 GLY B N 1
ATOM 5755 C CA . GLY B 1 219 ? -2.65 25.688 11.617 1 98.88 219 GLY B CA 1
ATOM 5756 C C . GLY B 1 219 ? -2.613 27.156 11.961 1 98.88 219 GLY B C 1
ATOM 5757 O O . GLY B 1 219 ? -3.01 28 11.148 1 98.88 219 GLY B O 1
ATOM 5758 N N . ALA B 1 220 ? -2.113 27.484 13.117 1 98.94 220 ALA B N 1
ATOM 5759 C CA . ALA B 1 220 ? -2.061 28.875 13.586 1 98.94 220 ALA B CA 1
ATOM 5760 C C . ALA B 1 220 ? -1.138 29.719 12.711 1 98.94 220 ALA B C 1
ATOM 5762 O O . ALA B 1 220 ? -1.477 30.844 12.352 1 98.94 220 ALA B O 1
ATOM 5763 N N . LEU B 1 221 ? -0.008 29.125 12.367 1 98.94 221 LEU B N 1
ATOM 5764 C CA . LEU B 1 221 ? 0.969 29.859 11.57 1 98.94 221 LEU B CA 1
ATOM 5765 C C . LEU B 1 221 ? 0.405 30.188 10.188 1 98.94 221 LEU B C 1
ATOM 5767 O O . LEU B 1 221 ? 0.536 31.312 9.719 1 98.94 221 LEU B O 1
ATOM 5771 N N . VAL B 1 222 ? -0.197 29.219 9.547 1 98.94 222 VAL B N 1
ATOM 5772 C CA . VAL B 1 222 ? -0.758 29.422 8.211 1 98.94 222 VAL B CA 1
ATOM 5773 C C . VAL B 1 222 ? -1.917 30.406 8.281 1 98.94 222 VAL B C 1
ATOM 5775 O O . VAL B 1 222 ? -2.049 31.281 7.41 1 98.94 222 VAL B O 1
ATOM 5778 N N . ALA B 1 223 ? -2.73 30.312 9.32 1 98.81 223 ALA B N 1
ATOM 5779 C CA . ALA B 1 223 ? -3.855 31.234 9.477 1 98.81 223 ALA B CA 1
ATOM 5780 C C . ALA B 1 223 ? -3.377 32.688 9.562 1 98.81 223 ALA B C 1
ATOM 5782 O O . ALA B 1 223 ? -4.016 33.594 9.023 1 98.81 223 ALA B O 1
ATOM 5783 N N . MET B 1 224 ? -2.271 32.875 10.195 1 98.81 224 MET B N 1
ATOM 5784 C CA . MET B 1 224 ? -1.738 34.219 10.383 1 98.81 224 MET B CA 1
ATOM 5785 C C . MET B 1 224 ? -0.853 34.625 9.211 1 98.81 224 MET B C 1
ATOM 5787 O O . MET B 1 224 ? -0.171 35.656 9.266 1 98.81 224 MET B O 1
ATOM 5791 N N . ARG B 1 225 ? -0.764 33.781 8.203 1 98.62 225 ARG B N 1
ATOM 5792 C CA . ARG B 1 225 ? 0.004 34 6.984 1 98.62 225 ARG B CA 1
ATOM 5793 C C . ARG B 1 225 ? 1.497 34.094 7.285 1 98.62 225 ARG B C 1
ATOM 5795 O O . ARG B 1 225 ? 2.23 34.844 6.629 1 98.62 225 ARG B O 1
ATOM 5802 N N . GLY B 1 226 ? 1.841 33.438 8.367 1 98.88 226 GLY B N 1
ATOM 5803 C CA . GLY B 1 226 ? 3.258 33.281 8.656 1 98.88 226 GLY B CA 1
ATOM 5804 C C . GLY B 1 226 ? 3.928 32.219 7.809 1 98.88 226 GLY B C 1
ATOM 5805 O O . GLY B 1 226 ? 5.156 32.094 7.797 1 98.88 226 GLY B O 1
ATOM 5806 N N . SER B 1 227 ? 3.17 31.422 7.156 1 98.88 227 SER B N 1
ATOM 5807 C CA . SER B 1 227 ? 3.611 30.453 6.164 1 98.88 227 SER B CA 1
ATOM 5808 C C . SER B 1 227 ? 2.613 30.328 5.016 1 98.88 227 SER B C 1
ATOM 5810 O O . SER B 1 227 ? 1.408 30.219 5.246 1 98.88 227 SER B O 1
ATOM 5812 N N . PRO B 1 228 ? 3.059 30.422 3.791 1 98.69 228 PRO B N 1
ATOM 5813 C CA . PRO B 1 228 ? 2.135 30.25 2.67 1 98.69 228 PRO B CA 1
ATOM 5814 C C . PRO B 1 228 ? 1.735 28.797 2.455 1 98.69 228 PRO B C 1
ATOM 5816 O O . PRO B 1 228 ? 0.683 28.516 1.873 1 98.69 228 PRO B O 1
ATOM 5819 N N . LEU B 1 229 ? 2.539 27.906 2.893 1 98.69 229 LEU B N 1
ATOM 5820 C CA . LEU B 1 229 ? 2.338 26.469 2.785 1 98.69 229 LEU B CA 1
ATOM 5821 C C . LEU B 1 229 ? 3.012 25.734 3.943 1 98.69 229 LEU B C 1
ATOM 5823 O O . LEU B 1 229 ? 4.215 25.891 4.16 1 98.69 229 LEU B O 1
ATOM 5827 N N . GLY B 1 230 ? 2.248 25.016 4.738 1 98.81 230 GLY B N 1
ATOM 5828 C CA . GLY B 1 230 ? 2.768 24.203 5.828 1 98.81 230 GLY B CA 1
ATOM 5829 C C . GLY B 1 230 ? 2.543 22.719 5.625 1 98.81 230 GLY B C 1
ATOM 5830 O O . GLY B 1 230 ? 1.672 22.312 4.852 1 98.81 230 GLY B O 1
ATOM 5831 N N . VAL B 1 231 ? 3.355 21.906 6.297 1 98.94 231 VAL B N 1
ATOM 5832 C CA . VAL B 1 231 ? 3.203 20.453 6.219 1 98.94 231 VAL B CA 1
ATOM 5833 C C . VAL B 1 231 ? 2.955 19.875 7.617 1 98.94 231 VAL B C 1
ATOM 5835 O O . VAL B 1 231 ? 3.754 20.094 8.531 1 98.94 231 VAL B O 1
ATOM 5838 N N . GLY B 1 232 ? 1.865 19.25 7.785 1 98.81 232 GLY B N 1
ATOM 5839 C CA . GLY B 1 232 ? 1.533 18.516 9 1 98.81 232 GLY B CA 1
ATOM 5840 C C . GLY B 1 232 ? 1.484 17 8.789 1 98.81 232 GLY B C 1
ATOM 5841 O O . GLY B 1 232 ? 1.996 16.5 7.793 1 98.81 232 GLY B O 1
ATOM 5842 N N . THR B 1 233 ? 1.042 16.312 9.828 1 98.56 233 THR B N 1
ATOM 5843 C CA . THR B 1 233 ? 0.791 14.875 9.758 1 98.56 233 THR B CA 1
ATOM 5844 C C . THR B 1 233 ? -0.607 14.547 10.273 1 98.56 233 THR B C 1
ATOM 5846 O O . THR B 1 233 ? -1.233 15.359 10.953 1 98.56 233 THR B O 1
ATOM 5849 N N . ASP B 1 234 ? -1.114 13.391 9.891 1 98.56 234 ASP B N 1
ATOM 5850 C CA . ASP B 1 234 ? -2.49 13.023 10.211 1 98.56 234 ASP B CA 1
ATOM 5851 C C . ASP B 1 234 ? -2.625 11.508 10.391 1 98.56 234 ASP B C 1
ATOM 5853 O O . ASP B 1 234 ? -2.322 10.742 9.477 1 98.56 234 ASP B O 1
ATOM 5857 N N . ILE B 1 235 ? -3.061 11.109 11.602 1 97.75 235 ILE B N 1
ATOM 5858 C CA . ILE B 1 235 ? -3.303 9.695 11.859 1 97.75 235 ILE B CA 1
ATOM 5859 C C . ILE B 1 235 ? -4.723 9.508 12.398 1 97.75 235 ILE B C 1
ATOM 5861 O O . ILE B 1 235 ? -5.23 8.383 12.438 1 97.75 235 ILE B O 1
ATOM 5865 N N . ALA B 1 236 ? -5.391 10.641 12.734 1 97.69 236 ALA B N 1
ATOM 5866 C CA . ALA B 1 236 ? -6.77 10.617 13.219 1 97.69 236 ALA B CA 1
ATOM 5867 C C . ALA B 1 236 ? -7.484 11.93 12.914 1 97.69 236 ALA B C 1
ATOM 5869 O O . ALA B 1 236 ? -8.602 12.156 13.375 1 97.69 236 ALA B O 1
ATOM 5870 N N . GLY B 1 237 ? -6.828 12.812 12.203 1 97.75 237 GLY B N 1
ATOM 5871 C CA . GLY B 1 237 ? -7.379 14.133 11.93 1 97.75 237 GLY B CA 1
ATOM 5872 C C . GLY B 1 237 ? -6.371 15.25 12.117 1 97.75 237 GLY B C 1
ATOM 5873 O O . GLY B 1 237 ? -6.691 16.422 11.922 1 97.75 237 GLY B O 1
ATOM 5874 N N . SER B 1 238 ? -5.152 14.984 12.281 1 98.06 238 SER B N 1
ATOM 5875 C CA . SER B 1 238 ? -4.168 15.922 12.812 1 98.06 238 SER B CA 1
ATOM 5876 C C . SER B 1 238 ? -3.746 16.938 11.766 1 98.06 238 SER B C 1
ATOM 5878 O O . SER B 1 238 ? -2.992 17.875 12.07 1 98.06 238 SER B O 1
ATOM 5880 N N . ILE B 1 239 ? -4.16 16.781 10.562 1 98.75 239 ILE B N 1
ATOM 5881 C CA . ILE B 1 239 ? -4.066 17.875 9.602 1 98.75 239 ILE B CA 1
ATOM 5882 C C . ILE B 1 239 ? -5.402 18.609 9.523 1 98.75 239 ILE B C 1
ATOM 5884 O O . ILE B 1 239 ? -5.441 19.844 9.539 1 98.75 239 ILE B O 1
ATOM 5888 N N . ARG B 1 240 ? -6.434 17.922 9.578 1 98.62 240 ARG B N 1
ATOM 5889 C CA . ARG B 1 240 ? -7.789 18.422 9.352 1 98.62 240 ARG B CA 1
ATOM 5890 C C . ARG B 1 240 ? -8.297 19.203 10.555 1 98.62 240 ARG B C 1
ATOM 5892 O O . ARG B 1 240 ? -8.922 20.25 10.398 1 98.62 240 ARG B O 1
ATOM 5899 N N . ILE B 1 241 ? -7.965 18.75 11.688 1 98.44 241 ILE B N 1
ATOM 5900 C CA . ILE B 1 241 ? -8.438 19.406 12.898 1 98.44 241 ILE B CA 1
ATOM 5901 C C . ILE B 1 241 ? -7.758 20.766 13.055 1 98.44 241 ILE B C 1
ATOM 5903 O O . ILE B 1 241 ? -8.43 21.781 13.242 1 98.44 241 ILE B O 1
ATOM 5907 N N . PRO B 1 242 ? -6.457 20.812 12.883 1 98.62 242 PRO B N 1
ATOM 5908 C CA . PRO B 1 242 ? -5.836 22.141 12.914 1 98.62 242 PRO B CA 1
ATOM 5909 C C . PRO B 1 242 ? -6.332 23.047 11.789 1 98.62 242 PRO B C 1
ATOM 5911 O O . PRO B 1 242 ? -6.488 24.266 11.984 1 98.62 242 PRO B O 1
ATOM 5914 N N . ALA B 1 243 ? -6.598 22.484 10.648 1 98.81 243 ALA B N 1
ATOM 5915 C CA . ALA B 1 243 ? -7.113 23.281 9.547 1 98.81 243 ALA B CA 1
ATOM 5916 C C . ALA B 1 243 ? -8.477 23.875 9.891 1 98.81 243 ALA B C 1
ATOM 5918 O O . ALA B 1 243 ? -8.688 25.078 9.758 1 98.81 243 ALA B O 1
ATOM 5919 N N . LEU B 1 244 ? -9.383 23.078 10.383 1 98.31 244 LEU B N 1
ATOM 5920 C CA . LEU B 1 244 ? -10.727 23.562 10.703 1 98.31 244 LEU B CA 1
ATOM 5921 C C . LEU B 1 244 ? -10.688 24.547 11.867 1 98.31 244 LEU B C 1
ATOM 5923 O O . LEU B 1 244 ? -11.453 25.516 11.891 1 98.31 244 LEU B O 1
ATOM 5927 N N . ALA B 1 245 ? -9.805 24.328 12.812 1 98.19 245 ALA B N 1
ATOM 5928 C CA . ALA B 1 245 ? -9.742 25.188 14 1 98.19 245 ALA B CA 1
ATOM 5929 C C . ALA B 1 245 ? -9.258 26.578 13.648 1 98.19 245 ALA B C 1
ATOM 5931 O O . ALA B 1 245 ? -9.617 27.562 14.312 1 98.19 245 ALA B O 1
ATOM 5932 N N . ASN B 1 246 ? -8.453 26.656 12.609 1 98.69 246 ASN B N 1
ATOM 5933 C CA . ASN B 1 246 ? -7.812 27.922 12.289 1 98.69 246 ASN B CA 1
ATOM 5934 C C . ASN B 1 246 ? -8.312 28.484 10.961 1 98.69 246 ASN B C 1
ATOM 5936 O O . ASN B 1 246 ? -7.727 29.438 10.422 1 98.69 246 ASN B O 1
ATOM 5940 N N . GLY B 1 247 ? -9.297 27.906 10.367 1 98.56 247 GLY B N 1
ATOM 5941 C CA . GLY B 1 247 ? -9.914 28.422 9.156 1 98.56 247 GLY B CA 1
ATOM 5942 C C . GLY B 1 247 ? -9.008 28.328 7.941 1 98.56 247 GLY B C 1
ATOM 5943 O O . GLY B 1 247 ? -8.977 29.25 7.117 1 98.56 247 GLY B O 1
ATOM 5944 N N . THR B 1 248 ? -8.234 27.281 7.863 1 98.75 248 THR B N 1
ATOM 5945 C CA . THR B 1 248 ? -7.348 27.062 6.73 1 98.75 248 THR B CA 1
ATOM 5946 C C . THR B 1 248 ? -7.758 25.797 5.969 1 98.75 248 THR B C 1
ATOM 5948 O O . THR B 1 248 ? -8.672 25.094 6.383 1 98.75 248 THR B O 1
ATOM 5951 N N . TYR B 1 249 ? -7.148 25.578 4.789 1 98.88 249 TYR B N 1
ATOM 5952 C CA . TYR B 1 249 ? -7.344 24.359 4.023 1 98.88 249 TYR B CA 1
ATOM 5953 C C . TYR B 1 249 ? -6.402 23.25 4.504 1 98.88 249 TYR B C 1
ATOM 5955 O O . TYR B 1 249 ? -5.25 23.531 4.855 1 98.88 249 TYR B O 1
ATOM 5963 N N . GLY B 1 250 ? -6.832 22.062 4.621 1 98.88 250 GLY B N 1
ATOM 5964 C CA . GLY B 1 250 ? -6.023 20.891 4.953 1 98.88 250 GLY B CA 1
ATOM 5965 C C . GLY B 1 250 ? -6.301 19.703 4.062 1 98.88 250 GLY B C 1
ATOM 5966 O O . GLY B 1 250 ? -7.414 19.531 3.561 1 98.88 250 GLY B O 1
ATOM 5967 N N . PHE B 1 251 ? -5.328 18.891 3.846 1 98.94 251 PHE B N 1
ATOM 5968 C CA . PHE B 1 251 ? -5.465 17.703 3.002 1 98.94 251 PHE B CA 1
ATOM 5969 C C . PHE B 1 251 ? -4.711 16.516 3.602 1 98.94 251 PHE B C 1
ATOM 5971 O O . PHE B 1 251 ? -3.488 16.562 3.748 1 98.94 251 PHE B O 1
ATOM 5978 N N . LYS B 1 252 ? -5.434 15.523 3.977 1 98.81 252 LYS B N 1
ATOM 5979 C CA . LYS B 1 252 ? -4.895 14.227 4.387 1 98.81 252 LYS B CA 1
ATOM 5980 C C . LYS B 1 252 ? -4.871 13.25 3.217 1 98.81 252 LYS B C 1
ATOM 5982 O O . LYS B 1 252 ? -5.895 12.641 2.887 1 98.81 252 LYS B O 1
ATOM 5987 N N . PRO B 1 253 ? -3.754 12.984 2.625 1 98.69 253 PRO B N 1
ATOM 5988 C CA . PRO B 1 253 ? -3.713 12.039 1.504 1 98.69 253 PRO B CA 1
ATOM 5989 C C . PRO B 1 253 ? -3.816 10.586 1.953 1 98.69 253 PRO B C 1
ATOM 5991 O O . PRO B 1 253 ? -3.797 10.305 3.154 1 98.69 253 PRO B O 1
ATOM 5994 N N . SER B 1 254 ? -4.039 9.703 0.987 1 98.38 254 SER B N 1
ATOM 5995 C CA . SER B 1 254 ? -3.826 8.289 1.261 1 98.38 254 SER B CA 1
ATOM 5996 C C . SER B 1 254 ? -2.443 8.039 1.85 1 98.38 254 SER B C 1
ATOM 5998 O O . SER B 1 254 ? -1.479 8.719 1.493 1 98.38 254 SER B O 1
ATOM 6000 N N . ILE B 1 255 ? -2.379 7.047 2.748 1 97.81 255 ILE B N 1
ATOM 6001 C CA . ILE B 1 255 ? -1.081 6.711 3.322 1 97.81 255 ILE B CA 1
ATOM 6002 C C . ILE B 1 255 ? -0.124 6.273 2.217 1 97.81 255 ILE B C 1
ATOM 6004 O O . ILE B 1 255 ? -0.557 5.793 1.166 1 97.81 255 ILE B O 1
ATOM 6008 N N . MET B 1 256 ? 1.149 6.543 2.395 1 97.19 256 MET B N 1
ATOM 6009 C CA . MET B 1 256 ? 2.262 6.059 1.582 1 97.19 256 MET B CA 1
ATOM 6010 C C . MET B 1 256 ? 2.381 6.855 0.288 1 97.19 256 MET B C 1
ATOM 6012 O O . MET B 1 256 ? 3.27 6.598 -0.526 1 97.19 256 MET B O 1
ATOM 6016 N N . ARG B 1 257 ? 1.486 7.887 0.032 1 97.94 257 ARG B N 1
ATOM 6017 C CA . ARG B 1 257 ? 1.6 8.742 -1.146 1 97.94 257 ARG B CA 1
ATOM 6018 C C . ARG B 1 257 ? 2.637 9.836 -0.93 1 97.94 257 ARG B C 1
ATOM 6020 O O . ARG B 1 257 ? 3.312 10.258 -1.873 1 97.94 257 ARG B O 1
ATOM 6027 N N . ILE B 1 258 ? 2.688 10.352 0.29 1 98.44 258 ILE B N 1
ATOM 6028 C CA . ILE B 1 258 ? 3.742 11.258 0.73 1 98.44 258 ILE B CA 1
ATOM 6029 C C . ILE B 1 258 ? 4.684 10.531 1.684 1 98.44 258 ILE B C 1
ATOM 6031 O O . ILE B 1 258 ? 4.238 9.867 2.627 1 98.44 258 ILE B O 1
ATOM 6035 N N . PRO B 1 259 ? 6.02 10.578 1.365 1 98.12 259 PRO B N 1
ATOM 6036 C CA . PRO B 1 259 ? 6.941 9.836 2.229 1 98.12 259 PRO B CA 1
ATOM 6037 C C . PRO B 1 259 ? 6.898 10.305 3.68 1 98.12 259 PRO B C 1
ATOM 6039 O O . PRO B 1 259 ? 6.699 11.492 3.941 1 98.12 259 PRO B O 1
ATOM 6042 N N . TYR B 1 260 ? 7.125 9.383 4.59 1 97.31 260 TYR B N 1
ATOM 6043 C CA . TYR B 1 260 ? 6.977 9.641 6.016 1 97.31 260 TYR B CA 1
ATOM 6044 C C . TYR B 1 260 ? 8.258 9.289 6.766 1 97.31 260 TYR B C 1
ATOM 6046 O O . TYR B 1 260 ? 8.406 9.617 7.945 1 97.31 260 TYR B O 1
ATOM 6054 N N . ALA B 1 261 ? 9.25 8.75 6.121 1 97.44 261 ALA B N 1
ATOM 6055 C CA . ALA B 1 261 ? 10.445 8.203 6.766 1 97.44 261 ALA B CA 1
ATOM 6056 C C . ALA B 1 261 ? 11.352 9.328 7.266 1 97.44 261 ALA B C 1
ATOM 6058 O O . ALA B 1 261 ? 11.375 10.414 6.688 1 97.44 261 ALA B O 1
ATOM 6059 N N . GLY B 1 262 ? 12.086 9.031 8.266 1 97.19 262 GLY B N 1
ATOM 6060 C CA . GLY B 1 262 ? 13.148 9.898 8.742 1 97.19 262 GLY B CA 1
ATOM 6061 C C . GLY B 1 262 ? 12.68 10.922 9.758 1 97.19 262 GLY B C 1
ATOM 6062 O O . GLY B 1 262 ? 13.469 11.734 10.242 1 97.19 262 GLY B O 1
ATOM 6063 N N . GLN B 1 263 ? 11.438 10.891 10.133 1 97.62 263 GLN B N 1
ATOM 6064 C CA . GLN B 1 263 ? 10.906 11.781 11.156 1 97.62 263 GLN B CA 1
ATOM 6065 C C . GLN B 1 263 ? 11.305 11.312 12.555 1 97.62 263 GLN B C 1
ATOM 6067 O O . GLN B 1 263 ? 11.688 10.156 12.742 1 97.62 263 GLN B O 1
ATOM 6072 N N . GLY B 1 264 ? 11.25 12.234 13.453 1 96.75 264 GLY B N 1
ATOM 6073 C CA . GLY B 1 264 ? 11.367 11.844 14.852 1 96.75 264 GLY B CA 1
ATOM 6074 C C . GLY B 1 264 ? 10.148 11.102 15.367 1 96.75 264 GLY B C 1
ATOM 6075 O O . GLY B 1 264 ? 9.023 11.359 14.93 1 96.75 264 GLY B O 1
ATOM 6076 N N . SER B 1 265 ? 10.414 10.188 16.266 1 94.69 265 SER B N 1
ATOM 6077 C CA . SER B 1 265 ? 9.312 9.406 16.828 1 94.69 265 SER B CA 1
ATOM 6078 C C . SER B 1 265 ? 9.609 8.977 18.266 1 94.69 265 SER B C 1
ATOM 6080 O O . SER B 1 265 ? 10.766 8.734 18.609 1 94.69 265 SER B O 1
ATOM 6082 N N . ALA B 1 266 ? 8.562 8.969 19.062 1 94.25 266 ALA B N 1
ATOM 6083 C CA . ALA B 1 266 ? 8.68 8.398 20.406 1 94.25 266 ALA B CA 1
ATOM 6084 C C . ALA B 1 266 ? 8 7.031 20.484 1 94.25 266 ALA B C 1
ATOM 6086 O O . ALA B 1 266 ? 7.988 6.391 21.531 1 94.25 266 ALA B O 1
ATOM 6087 N N . SER B 1 267 ? 7.469 6.594 19.375 1 93.75 267 SER B N 1
ATOM 6088 C CA . SER B 1 267 ? 6.711 5.352 19.344 1 93.75 267 SER B CA 1
ATOM 6089 C C . SER B 1 267 ? 7.637 4.141 19.281 1 93.75 267 SER B C 1
ATOM 6091 O O . SER B 1 267 ? 8.789 4.258 18.859 1 93.75 267 SER B O 1
ATOM 6093 N N . ARG B 1 268 ? 7.094 3.031 19.656 1 94.31 268 ARG B N 1
ATOM 6094 C CA . ARG B 1 268 ? 7.82 1.772 19.547 1 94.31 268 ARG B CA 1
ATOM 6095 C C . ARG B 1 268 ? 8.047 1.4 18.078 1 94.31 268 ARG B C 1
ATOM 6097 O O . ARG B 1 268 ? 7.121 1.467 17.266 1 94.31 268 ARG B O 1
ATOM 6104 N N . PRO B 1 269 ? 9.266 0.934 17.75 1 94.5 269 PRO B N 1
ATOM 6105 C CA . PRO B 1 269 ? 9.461 0.41 16.406 1 94.5 269 PRO B CA 1
ATOM 6106 C C . PRO B 1 269 ? 8.602 -0.818 16.109 1 94.5 269 PRO B C 1
ATOM 6108 O O . PRO B 1 269 ? 8.422 -1.67 16.984 1 94.5 269 PRO B O 1
ATOM 6111 N N . GLY B 1 270 ? 8.039 -0.869 14.961 1 96.19 270 GLY B N 1
ATOM 6112 C CA . GLY B 1 270 ? 7.32 -2.055 14.523 1 96.19 270 GLY B CA 1
ATOM 6113 C C . GLY B 1 270 ? 5.836 -2 14.828 1 96.19 270 GLY B C 1
ATOM 6114 O O . GLY B 1 270 ? 5.082 -2.896 14.445 1 96.19 270 GLY B O 1
ATOM 6115 N N . LEU B 1 271 ? 5.398 -0.973 15.523 1 95.19 271 LEU B N 1
ATOM 6116 C CA . LEU B 1 271 ? 3.975 -0.817 15.805 1 95.19 271 LEU B CA 1
ATOM 6117 C C . LEU B 1 271 ? 3.162 -0.829 14.516 1 95.19 271 LEU B C 1
ATOM 6119 O O . LEU B 1 271 ? 3.645 -0.39 13.469 1 95.19 271 LEU B O 1
ATOM 6123 N N . THR B 1 272 ? 1.924 -1.438 14.594 1 94.62 272 THR B N 1
ATOM 6124 C CA . THR B 1 272 ? 1.057 -1.513 13.43 1 94.62 272 THR B CA 1
ATOM 6125 C C . THR B 1 272 ? -0.356 -1.048 13.773 1 94.62 272 THR B C 1
ATOM 6127 O O . THR B 1 272 ? -0.642 -0.709 14.922 1 94.62 272 THR B O 1
ATOM 6130 N N . GLY B 1 273 ? -1.21 -0.959 12.789 1 95.06 273 GLY B N 1
ATOM 6131 C CA . GLY B 1 273 ? -2.566 -0.448 12.914 1 95.06 273 GLY B CA 1
ATOM 6132 C C . GLY B 1 273 ? -2.881 0.653 11.914 1 95.06 273 GLY B C 1
ATOM 6133 O O . GLY B 1 273 ? -2.816 0.438 10.703 1 95.06 273 GLY B O 1
ATOM 6134 N N . VAL B 1 274 ? -3.107 1.841 12.477 1 96.88 274 VAL B N 1
ATOM 6135 C CA . VAL B 1 274 ? -3.396 2.979 11.609 1 96.88 274 VAL B CA 1
ATOM 6136 C C . VAL B 1 274 ? -2.107 3.738 11.305 1 96.88 274 VAL B C 1
ATOM 6138 O O . VAL B 1 274 ? -1.368 4.105 12.227 1 96.88 274 VAL B O 1
ATOM 6141 N N . ALA B 1 275 ? -1.851 3.895 10.047 1 96.5 275 ALA B N 1
ATOM 6142 C CA . ALA B 1 275 ? -0.614 4.562 9.648 1 96.5 275 ALA B CA 1
ATOM 6143 C C . ALA B 1 275 ? -0.835 6.062 9.461 1 96.5 275 ALA B C 1
ATOM 6145 O O . ALA B 1 275 ? -1.882 6.484 8.969 1 96.5 275 ALA B O 1
ATOM 6146 N N . PRO B 1 276 ? 0.123 6.824 9.812 1 97.19 276 PRO B N 1
ATOM 6147 C CA . PRO B 1 276 ? 0.04 8.273 9.602 1 97.19 276 PRO B CA 1
ATOM 6148 C C . PRO B 1 276 ? 0.406 8.68 8.172 1 97.19 276 PRO B C 1
ATOM 6150 O O . PRO B 1 276 ? 0.967 7.883 7.422 1 97.19 276 PRO B O 1
ATOM 6153 N N . CYS B 1 277 ? 0.094 9.859 7.82 1 98.06 277 CYS B N 1
ATOM 6154 C CA . CYS B 1 277 ? 0.5 10.469 6.562 1 98.06 277 CYS B CA 1
ATOM 6155 C C . CYS B 1 277 ? 0.867 11.938 6.762 1 98.06 277 CYS B C 1
ATOM 6157 O O . CYS B 1 277 ? 0.544 12.523 7.793 1 98.06 277 CYS B O 1
ATOM 6159 N N . ALA B 1 278 ? 1.631 12.461 5.852 1 98.62 278 ALA B N 1
ATOM 6160 C CA . ALA B 1 278 ? 1.923 13.891 5.801 1 98.62 278 ALA B CA 1
ATOM 6161 C C . ALA B 1 278 ? 1.069 14.586 4.742 1 98.62 278 ALA B C 1
ATOM 6163 O O . ALA B 1 278 ? 0.581 13.945 3.809 1 98.62 278 ALA B O 1
ATOM 6164 N N . GLY B 1 279 ? 0.83 15.852 4.938 1 98.75 279 GLY B N 1
ATOM 6165 C CA . GLY B 1 279 ? 0.034 16.609 3.982 1 98.75 279 GLY B CA 1
ATOM 6166 C C . GLY B 1 279 ? 0.041 18.094 4.25 1 98.75 279 GLY B C 1
ATOM 6167 O O . GLY B 1 279 ? 0.594 18.547 5.254 1 98.75 279 GLY B O 1
ATOM 6168 N N . PRO B 1 280 ? -0.573 18.828 3.398 1 98.88 280 PRO B N 1
ATOM 6169 C CA . PRO B 1 280 ? -0.454 20.281 3.436 1 98.88 280 PRO B CA 1
ATOM 6170 C C . PRO B 1 280 ? -1.555 20.953 4.262 1 98.88 280 PRO B C 1
ATOM 6172 O O . PRO B 1 280 ? -2.66 20.406 4.367 1 98.88 280 PRO B O 1
ATOM 6175 N N . LEU B 1 281 ? -1.268 22.078 4.836 1 98.88 281 LEU B N 1
ATOM 6176 C CA . LEU B 1 281 ? -2.152 23.141 5.297 1 98.88 281 LEU B CA 1
ATOM 6177 C C . LEU B 1 281 ? -1.848 24.438 4.578 1 98.88 281 LEU B C 1
ATOM 6179 O O . LEU B 1 281 ? -0.684 24.844 4.465 1 98.88 281 LEU B O 1
ATOM 6183 N N . THR B 1 282 ? -2.857 25.094 4.016 1 98.81 282 THR B N 1
ATOM 6184 C CA . THR B 1 282 ? -2.639 26.281 3.197 1 98.81 282 THR B CA 1
ATOM 6185 C C . THR B 1 282 ? -3.777 27.281 3.379 1 98.81 282 THR B C 1
ATOM 6187 O O . THR B 1 282 ? -4.742 27 4.094 1 98.81 282 THR B O 1
ATOM 6190 N N . ASN B 1 283 ? -3.65 28.453 2.672 1 97.94 283 ASN B N 1
ATOM 6191 C CA . ASN B 1 283 ? -4.691 29.469 2.703 1 97.94 283 ASN B CA 1
ATOM 6192 C C . ASN B 1 283 ? -5.566 29.406 1.454 1 97.94 283 ASN B C 1
ATOM 6194 O O . ASN B 1 283 ? -6.543 30.156 1.343 1 97.94 283 ASN B O 1
ATOM 6198 N N . SER B 1 284 ? -5.199 28.578 0.55 1 97.5 284 SER B N 1
ATOM 6199 C CA . SER B 1 284 ? -6.008 28.438 -0.658 1 97.5 284 SER B CA 1
ATOM 6200 C C . SER B 1 284 ? -6.125 26.969 -1.074 1 97.5 284 SER B C 1
ATOM 6202 O O . SER B 1 284 ? -5.203 26.188 -0.862 1 97.5 284 SER B O 1
ATOM 6204 N N . ALA B 1 285 ? -7.234 26.688 -1.731 1 97.31 285 ALA B N 1
ATOM 6205 C CA . ALA B 1 285 ? -7.48 25.312 -2.174 1 97.31 285 ALA B CA 1
ATOM 6206 C C . ALA B 1 285 ? -6.465 24.891 -3.234 1 97.31 285 ALA B C 1
ATOM 6208 O O . ALA B 1 285 ? -5.992 23.75 -3.229 1 97.31 285 ALA B O 1
ATOM 6209 N N . ARG B 1 286 ? -6.121 25.766 -4.152 1 96.31 286 ARG B N 1
ATOM 6210 C CA . ARG B 1 286 ? -5.25 25.406 -5.262 1 96.31 286 ARG B CA 1
ATOM 6211 C C . ARG B 1 286 ? -3.832 25.125 -4.777 1 96.31 286 ARG B C 1
ATOM 6213 O O . ARG B 1 286 ? -3.082 24.391 -5.422 1 96.31 286 ARG B O 1
ATOM 6220 N N . ASP B 1 287 ? -3.424 25.688 -3.617 1 98.31 287 ASP B N 1
ATOM 6221 C CA . ASP B 1 287 ? -2.076 25.453 -3.109 1 98.31 287 ASP B CA 1
ATOM 6222 C C . ASP B 1 287 ? -1.942 24.047 -2.529 1 98.31 287 ASP B C 1
ATOM 6224 O O . ASP B 1 287 ? -0.83 23.562 -2.314 1 98.31 287 ASP B O 1
ATOM 6228 N N . LEU B 1 288 ? -3.092 23.406 -2.186 1 98.62 288 LEU B N 1
ATOM 6229 C CA . LEU B 1 288 ? -3.033 22 -1.817 1 98.62 288 LEU B CA 1
ATOM 6230 C C . LEU B 1 288 ? -2.408 21.172 -2.934 1 98.62 288 LEU B C 1
ATOM 6232 O O . LEU B 1 288 ? -1.607 20.266 -2.672 1 98.62 288 LEU B O 1
ATOM 6236 N N . GLU B 1 289 ? -2.75 21.516 -4.145 1 97.56 289 GLU B N 1
ATOM 6237 C CA . GLU B 1 289 ? -2.273 20.812 -5.328 1 97.56 289 GLU B CA 1
ATOM 6238 C C . GLU B 1 289 ? -0.761 20.953 -5.48 1 97.56 289 GLU B C 1
ATOM 6240 O O . GLU B 1 289 ? -0.089 20.016 -5.922 1 97.56 289 GLU B O 1
ATOM 6245 N N . LEU B 1 290 ? -0.249 22.047 -5.121 1 96.81 290 LEU B N 1
ATOM 6246 C CA . LEU B 1 290 ? 1.171 22.328 -5.305 1 96.81 290 LEU B CA 1
ATOM 6247 C C . LEU B 1 290 ? 2.027 21.281 -4.594 1 96.81 290 LEU B C 1
ATOM 6249 O O . LEU B 1 290 ? 2.898 20.672 -5.211 1 96.81 290 LEU B O 1
ATOM 6253 N N . LEU B 1 291 ? 1.778 21.062 -3.332 1 97.62 291 LEU B N 1
ATOM 6254 C CA . LEU B 1 291 ? 2.576 20.109 -2.57 1 97.62 291 LEU B CA 1
ATOM 6255 C C . LEU B 1 291 ? 2.377 18.688 -3.094 1 97.62 291 LEU B C 1
ATOM 6257 O O . LEU B 1 291 ? 3.348 17.953 -3.305 1 97.62 291 LEU B O 1
ATOM 6261 N N . LEU B 1 292 ? 1.128 18.297 -3.307 1 98.25 292 LEU B N 1
ATOM 6262 C CA . LEU B 1 292 ? 0.815 16.938 -3.723 1 98.25 292 LEU B CA 1
ATOM 6263 C C . LEU B 1 292 ? 1.487 16.609 -5.051 1 98.25 292 LEU B C 1
ATOM 6265 O O . LEU B 1 292 ? 2.15 15.578 -5.176 1 98.25 292 LEU B O 1
ATOM 6269 N N . LYS B 1 293 ? 1.333 17.516 -5.977 1 97.88 293 LYS B N 1
ATOM 6270 C CA . LYS B 1 293 ? 1.847 17.266 -7.32 1 97.88 293 LYS B CA 1
ATOM 6271 C C . LYS B 1 293 ? 3.369 17.141 -7.316 1 97.88 293 LYS B C 1
ATOM 6273 O O . LYS B 1 293 ? 3.932 16.25 -7.953 1 97.88 293 LYS B O 1
ATOM 6278 N N . VAL B 1 294 ? 4.047 18.016 -6.594 1 97.75 294 VAL B N 1
ATOM 6279 C CA . VAL B 1 294 ? 5.504 18 -6.539 1 97.75 294 VAL B CA 1
ATOM 6280 C C . VAL B 1 294 ? 5.988 16.703 -5.883 1 97.75 294 VAL B C 1
ATOM 6282 O O . VAL B 1 294 ? 6.898 16.047 -6.391 1 97.75 294 VAL B O 1
ATOM 6285 N N . VAL B 1 295 ? 5.371 16.297 -4.816 1 98.31 295 VAL B N 1
ATOM 6286 C CA . VAL B 1 295 ? 5.84 15.156 -4.043 1 98.31 295 VAL B CA 1
ATOM 6287 C C . VAL B 1 295 ? 5.484 13.867 -4.77 1 98.31 295 VAL B C 1
ATOM 6289 O O . VAL B 1 295 ? 6.293 12.93 -4.82 1 98.31 295 VAL B O 1
ATOM 6292 N N . PHE B 1 296 ? 4.266 13.766 -5.379 1 98.06 296 PHE B N 1
ATOM 6293 C CA . PHE B 1 296 ? 3.857 12.57 -6.098 1 98.06 296 PHE B CA 1
ATOM 6294 C C . PHE B 1 296 ? 4.789 12.297 -7.273 1 98.06 296 PHE B C 1
ATOM 6296 O O . PHE B 1 296 ? 5.016 11.148 -7.645 1 98.06 296 PHE B O 1
ATOM 6303 N N . ASN B 1 297 ? 5.344 13.367 -7.816 1 97.81 297 ASN B N 1
ATOM 6304 C CA . ASN B 1 297 ? 6.203 13.219 -8.984 1 97.81 297 ASN B CA 1
ATOM 6305 C C . ASN B 1 297 ? 7.676 13.148 -8.594 1 97.81 297 ASN B C 1
ATOM 6307 O O . ASN B 1 297 ? 8.555 13.219 -9.461 1 97.81 297 ASN B O 1
ATOM 6311 N N . SER B 1 298 ? 8.008 13 -7.359 1 97.88 298 SER B N 1
ATOM 6312 C CA . SER B 1 298 ? 9.383 12.984 -6.867 1 97.88 298 SER B CA 1
ATOM 6313 C C . SER B 1 298 ? 9.945 11.562 -6.84 1 97.88 298 SER B C 1
ATOM 6315 O O . SER B 1 298 ? 9.32 10.633 -7.344 1 97.88 298 SER B O 1
ATOM 6317 N N . ASN B 1 299 ? 11.18 11.406 -6.32 1 97.31 299 ASN B N 1
ATOM 6318 C CA . ASN B 1 299 ? 11.828 10.117 -6.145 1 97.31 299 ASN B CA 1
ATOM 6319 C C . ASN B 1 299 ? 11.578 9.547 -4.75 1 97.31 299 ASN B C 1
ATOM 6321 O O . ASN B 1 299 ? 12.477 8.969 -4.141 1 97.31 299 ASN B O 1
ATOM 6325 N N . ALA B 1 300 ? 10.391 9.758 -4.254 1 97.75 300 ALA B N 1
ATOM 6326 C CA . ALA B 1 300 ? 10.031 9.391 -2.891 1 97.75 300 ALA B CA 1
ATOM 6327 C C . ALA B 1 300 ? 10.383 7.93 -2.607 1 97.75 300 ALA B C 1
ATOM 6329 O O . ALA B 1 300 ? 10.82 7.594 -1.507 1 97.75 300 ALA B O 1
ATOM 6330 N N . ALA B 1 301 ? 10.203 7.055 -3.551 1 97.25 301 ALA B N 1
ATOM 6331 C CA . ALA B 1 301 ? 10.445 5.629 -3.365 1 97.25 301 ALA B CA 1
ATOM 6332 C C . ALA B 1 301 ? 11.922 5.352 -3.125 1 97.25 301 ALA B C 1
ATOM 6334 O O . ALA B 1 301 ? 12.281 4.316 -2.557 1 97.25 301 ALA B O 1
ATOM 6335 N N . ASP B 1 302 ? 12.828 6.23 -3.523 1 98.25 302 ASP B N 1
ATOM 6336 C CA . ASP B 1 302 ? 14.266 6.082 -3.297 1 98.25 302 ASP B CA 1
ATOM 6337 C C . ASP B 1 302 ? 14.641 6.504 -1.879 1 98.25 302 ASP B C 1
ATOM 6339 O O . ASP B 1 302 ? 15.742 6.211 -1.412 1 98.25 302 ASP B O 1
ATOM 6343 N N . LEU B 1 303 ? 13.672 7.191 -1.195 1 98.06 303 LEU B N 1
ATOM 6344 C CA . LEU B 1 303 ? 14 7.801 0.09 1 98.06 303 LEU B CA 1
ATOM 6345 C C . LEU B 1 303 ? 13.234 7.121 1.222 1 98.06 303 LEU B C 1
ATOM 6347 O O . LEU B 1 303 ? 13.625 7.227 2.389 1 98.06 303 LEU B O 1
ATOM 6351 N N . ASP B 1 304 ? 12.18 6.473 0.875 1 97.69 304 ASP B N 1
ATOM 6352 C CA . ASP B 1 304 ? 11.242 5.895 1.837 1 97.69 304 ASP B CA 1
ATOM 6353 C C . ASP B 1 304 ? 10.664 4.582 1.316 1 97.69 304 ASP B C 1
ATOM 6355 O O . ASP B 1 304 ? 9.945 4.57 0.312 1 97.69 304 ASP B O 1
ATOM 6359 N N . ASP B 1 305 ? 10.844 3.514 2.057 1 95 305 ASP B N 1
ATOM 6360 C CA . ASP B 1 305 ? 10.414 2.188 1.621 1 95 305 ASP B CA 1
ATOM 6361 C C . ASP B 1 305 ? 8.898 2.049 1.692 1 95 305 ASP B C 1
ATOM 6363 O O . ASP B 1 305 ? 8.328 1.132 1.101 1 95 305 ASP B O 1
ATOM 6367 N N . MET B 1 306 ? 8.258 2.98 2.336 1 91.62 306 MET B N 1
ATOM 6368 C CA . MET B 1 306 ? 6.801 2.916 2.438 1 91.62 306 MET B CA 1
ATOM 6369 C C . MET B 1 306 ? 6.141 3.744 1.339 1 91.62 306 MET B C 1
ATOM 6371 O O . MET B 1 306 ? 4.941 3.617 1.094 1 91.62 306 MET B O 1
ATOM 6375 N N . ALA B 1 307 ? 6.934 4.559 0.7 1 96.75 307 ALA B N 1
ATOM 6376 C CA . ALA B 1 307 ? 6.367 5.395 -0.356 1 96.75 307 ALA B CA 1
ATOM 6377 C C . ALA B 1 307 ? 6.039 4.566 -1.594 1 96.75 307 ALA B C 1
ATOM 6379 O O . ALA B 1 307 ? 6.891 3.826 -2.096 1 96.75 307 ALA B O 1
ATOM 6380 N N . LEU B 1 308 ? 4.836 4.652 -2.146 1 96.19 308 LEU B N 1
ATOM 6381 C CA . LEU B 1 308 ? 4.398 3.881 -3.305 1 96.19 308 LEU B CA 1
ATOM 6382 C C . LEU B 1 308 ? 5.117 4.344 -4.566 1 96.19 308 LEU B C 1
ATOM 6384 O O . LEU B 1 308 ? 5.34 3.549 -5.484 1 96.19 308 LEU B O 1
ATOM 6388 N N . GLY B 1 309 ? 5.395 5.652 -4.617 1 94.88 309 GLY B N 1
ATOM 6389 C CA . GLY B 1 309 ? 6.121 6.184 -5.762 1 94.88 309 GLY B CA 1
ATOM 6390 C C . GLY B 1 309 ? 5.27 6.293 -7.012 1 94.88 309 GLY B C 1
ATOM 6391 O O . GLY B 1 309 ? 5.793 6.316 -8.125 1 94.88 309 GLY B O 1
ATOM 6392 N N . THR B 1 310 ? 3.957 6.273 -6.914 1 95.56 310 THR B N 1
ATOM 6393 C CA . THR B 1 310 ? 3.074 6.465 -8.055 1 95.56 310 THR B CA 1
ATOM 6394 C C . THR B 1 310 ? 3.033 7.938 -8.469 1 95.56 310 THR B C 1
ATOM 6396 O O . THR B 1 310 ? 2.809 8.812 -7.625 1 95.56 310 THR B O 1
ATOM 6399 N N . PRO B 1 311 ? 3.217 8.227 -9.734 1 96.69 311 PRO B N 1
ATOM 6400 C CA . PRO B 1 311 ? 3.201 9.625 -10.172 1 96.69 311 PRO B CA 1
ATOM 6401 C C . PRO B 1 311 ? 1.799 10.227 -10.172 1 96.69 311 PRO B C 1
ATOM 6403 O O . PRO B 1 311 ? 0.811 9.5 -10.039 1 96.69 311 PRO B O 1
ATOM 6406 N N . TRP B 1 312 ? 1.762 11.539 -10.266 1 97.62 312 TRP B N 1
ATOM 6407 C CA . TRP B 1 312 ? 0.505 12.266 -10.422 1 97.62 312 TRP B CA 1
ATOM 6408 C C . TRP B 1 312 ? -0.234 11.805 -11.672 1 97.62 312 TRP B C 1
ATOM 6410 O O . TRP B 1 312 ? 0.351 11.742 -12.758 1 97.62 312 TRP B O 1
ATOM 6420 N N . ILE B 1 313 ? -1.464 11.43 -11.516 1 95.69 313 ILE B N 1
ATOM 6421 C CA . ILE B 1 313 ? -2.322 11.086 -12.641 1 95.69 313 ILE B CA 1
ATOM 6422 C C . ILE B 1 313 ? -3.5 12.055 -12.711 1 95.69 313 ILE B C 1
ATOM 6424 O O . ILE B 1 313 ? -4.336 12.086 -11.805 1 95.69 313 ILE B O 1
ATOM 6428 N N . GLU B 1 314 ? -3.582 12.812 -13.758 1 96.69 314 GLU B N 1
ATOM 6429 C CA . GLU B 1 314 ? -4.664 13.781 -13.898 1 96.69 314 GLU B CA 1
ATOM 6430 C C . GLU B 1 314 ? -6.016 13.086 -14.031 1 96.69 314 GLU B C 1
ATOM 6432 O O . GLU B 1 314 ? -6.211 12.266 -14.93 1 96.69 314 GLU B O 1
ATOM 6437 N N . PRO B 1 315 ? -6.898 13.43 -13.148 1 95.06 315 PRO B N 1
ATOM 6438 C CA . PRO B 1 315 ? -8.211 12.781 -13.242 1 95.06 315 PRO B CA 1
ATOM 6439 C C . PRO B 1 315 ? -9.016 13.25 -14.453 1 95.06 315 PRO B C 1
ATOM 6441 O O . PRO B 1 315 ? -8.789 14.352 -14.953 1 95.06 315 PRO B O 1
ATOM 6444 N N . THR B 1 316 ? -9.945 12.398 -14.859 1 94.25 316 THR B N 1
ATOM 6445 C CA . THR B 1 316 ? -10.93 12.82 -15.836 1 94.25 316 THR B CA 1
ATOM 6446 C C . THR B 1 316 ? -11.828 13.914 -15.266 1 94.25 316 THR B C 1
ATOM 6448 O O . THR B 1 316 ? -12.367 13.773 -14.164 1 94.25 316 THR B O 1
ATOM 6451 N N . PRO B 1 317 ? -11.984 15 -15.977 1 93.94 317 PRO B N 1
ATOM 6452 C CA . PRO B 1 317 ? -12.805 16.094 -15.461 1 93.94 317 PRO B CA 1
ATOM 6453 C C . PRO B 1 317 ? -14.258 15.695 -15.219 1 93.94 317 PRO B C 1
ATOM 6455 O O . PRO B 1 317 ? -14.82 14.922 -16 1 93.94 317 PRO B O 1
ATOM 6458 N N . LYS B 1 318 ? -14.805 16.203 -14.156 1 93.5 318 LYS B N 1
ATOM 6459 C CA . LYS B 1 318 ? -16.219 16.062 -13.812 1 93.5 318 LYS B CA 1
ATOM 6460 C C . LYS B 1 318 ? -16.812 17.375 -13.336 1 93.5 318 LYS B C 1
ATOM 6462 O O . LYS B 1 318 ? -16.172 18.125 -12.578 1 93.5 318 LYS B O 1
ATOM 6467 N N . THR B 1 319 ? -18.016 17.703 -13.82 1 92.56 319 THR B N 1
ATOM 6468 C CA . THR B 1 319 ? -18.609 18.984 -13.484 1 92.56 319 THR B CA 1
ATOM 6469 C C . THR B 1 319 ? -19.703 18.828 -12.438 1 92.56 319 THR B C 1
ATOM 6471 O O . THR B 1 319 ? -19.922 19.719 -11.609 1 92.56 319 THR B O 1
ATOM 6474 N N . THR B 1 320 ? -20.422 17.75 -12.523 1 97.75 320 THR B N 1
ATOM 6475 C CA . THR B 1 320 ? -21.484 17.469 -11.562 1 97.75 320 THR B CA 1
ATOM 6476 C C . THR B 1 320 ? -21.125 16.281 -10.68 1 97.75 320 THR B C 1
ATOM 6478 O O . THR B 1 320 ? -20.797 15.203 -11.172 1 97.75 320 THR B O 1
ATOM 6481 N N . LEU B 1 321 ? -21.219 16.531 -9.406 1 98.75 321 LEU B N 1
ATOM 6482 C CA . LEU B 1 321 ? -20.828 15.5 -8.445 1 98.75 321 LEU B CA 1
ATOM 6483 C C . LEU B 1 321 ? -22.062 14.898 -7.77 1 98.75 321 LEU B C 1
ATOM 6485 O O . LEU B 1 321 ? -23.047 15.586 -7.543 1 98.75 321 LEU B O 1
ATOM 6489 N N . THR B 1 322 ? -21.984 13.586 -7.527 1 98.94 322 THR B N 1
ATOM 6490 C CA . THR B 1 322 ? -22.875 12.938 -6.57 1 98.94 322 THR B CA 1
ATOM 6491 C C . THR B 1 322 ? -22.25 12.922 -5.176 1 98.94 322 THR B C 1
ATOM 6493 O O . THR B 1 322 ? -21.281 12.203 -4.938 1 98.94 322 THR B O 1
ATOM 6496 N N . ILE B 1 323 ? -22.859 13.688 -4.277 1 98.94 323 ILE B N 1
ATOM 6497 C CA . ILE B 1 323 ? -22.266 13.961 -2.973 1 98.94 323 ILE B CA 1
ATOM 6498 C C . ILE B 1 323 ? -23.078 13.266 -1.882 1 98.94 323 ILE B C 1
ATOM 6500 O O . ILE B 1 323 ? -24.281 13.539 -1.718 1 98.94 323 ILE B O 1
ATOM 6504 N N . GLY B 1 324 ? -22.422 12.328 -1.203 1 98.94 324 GLY B N 1
ATOM 6505 C CA . GLY B 1 324 ? -23.047 11.703 -0.05 1 98.94 324 GLY B CA 1
ATOM 6506 C C . GLY B 1 324 ? -22.812 12.469 1.241 1 98.94 324 GLY B C 1
ATOM 6507 O O . GLY B 1 324 ? -21.672 12.703 1.63 1 98.94 324 GLY B O 1
ATOM 6508 N N . VAL B 1 325 ? -23.859 12.797 1.977 1 98.88 325 VAL B N 1
ATOM 6509 C CA . VAL B 1 325 ? -23.75 13.523 3.238 1 98.88 325 VAL B CA 1
ATOM 6510 C C . VAL B 1 325 ? -23.578 12.531 4.391 1 98.88 325 VAL B C 1
ATOM 6512 O O . VAL B 1 325 ? -24.453 11.695 4.625 1 98.88 325 VAL B O 1
ATOM 6515 N N . ILE B 1 326 ? -22.5 12.602 5.09 1 98.31 326 ILE B N 1
ATOM 6516 C CA . ILE B 1 326 ? -22.234 11.766 6.25 1 98.31 326 ILE B CA 1
ATOM 6517 C C . ILE B 1 326 ? -23.266 12.023 7.336 1 98.31 326 ILE B C 1
ATOM 6519 O O . ILE B 1 326 ? -23.453 13.164 7.762 1 98.31 326 ILE B O 1
ATOM 6523 N N . PRO B 1 327 ? -23.891 11.016 7.762 1 96.94 327 PRO B N 1
ATOM 6524 C CA . PRO B 1 327 ? -24.938 11.242 8.773 1 96.94 327 PRO B CA 1
ATOM 6525 C C . PRO B 1 327 ? -24.359 11.57 10.148 1 96.94 327 PRO B C 1
ATOM 6527 O O . PRO B 1 327 ? -23.25 11.125 10.477 1 96.94 327 PRO B O 1
ATOM 6530 N N . GLU B 1 328 ? -25.078 12.359 10.898 1 96.06 328 GLU B N 1
ATOM 6531 C CA . GLU B 1 328 ? -24.75 12.547 12.305 1 96.06 328 GLU B CA 1
ATOM 6532 C C . GLU B 1 328 ? -24.828 11.234 13.07 1 96.06 328 GLU B C 1
ATOM 6534 O O . GLU B 1 328 ? -25.75 10.438 12.852 1 96.06 328 GLU B O 1
ATOM 6539 N N . ASP B 1 329 ? -23.812 11 13.82 1 94.06 329 ASP B N 1
ATOM 6540 C CA . ASP B 1 329 ? -23.875 9.844 14.711 1 94.06 329 ASP B CA 1
ATOM 6541 C C . ASP B 1 329 ? -24.562 10.211 16.031 1 94.06 329 ASP B C 1
ATOM 6543 O O . ASP B 1 329 ? -24.234 11.227 16.641 1 94.06 329 ASP B O 1
ATOM 6547 N N . PRO B 1 330 ? -25.484 9.383 16.516 1 92.06 330 PRO B N 1
ATOM 6548 C CA . PRO B 1 330 ? -26.219 9.711 17.75 1 92.06 330 PRO B CA 1
ATOM 6549 C C . PRO B 1 330 ? -25.297 9.859 18.969 1 92.06 330 PRO B C 1
ATOM 6551 O O . PRO B 1 330 ? -25.641 10.555 19.922 1 92.06 330 PRO B O 1
ATOM 6554 N N . GLU B 1 331 ? -24.172 9.297 18.906 1 93.44 331 GLU B N 1
ATOM 6555 C CA . GLU B 1 331 ? -23.25 9.359 20.031 1 93.44 331 GLU B CA 1
ATOM 6556 C C . GLU B 1 331 ? -22.453 10.664 20.031 1 93.44 331 GLU B C 1
ATOM 6558 O O . GLU B 1 331 ? -21.812 11.016 21.016 1 93.44 331 GLU B O 1
ATOM 6563 N N . CYS B 1 332 ? -22.578 11.383 18.953 1 95.19 332 CYS B N 1
ATOM 6564 C CA . CYS B 1 332 ? -21.828 12.633 18.859 1 95.19 332 CYS B CA 1
ATOM 6565 C C . CYS B 1 332 ? -22.609 13.664 18.062 1 95.19 332 CYS B C 1
ATOM 6567 O O . CYS B 1 332 ? -22.25 13.953 16.906 1 95.19 332 CYS B O 1
ATOM 6569 N N . PRO B 1 333 ? -23.547 14.289 18.641 1 96.69 333 PRO B N 1
ATOM 6570 C CA . PRO B 1 333 ? -24.359 15.281 17.938 1 96.69 333 PRO B CA 1
ATOM 6571 C C . PRO B 1 333 ? -23.562 16.484 17.453 1 96.69 333 PRO B C 1
ATOM 6573 O O . PRO B 1 333 ? -22.656 16.953 18.156 1 96.69 333 PRO B O 1
ATOM 6576 N N . ILE B 1 334 ? -23.922 17 16.344 1 97.75 334 ILE B N 1
ATOM 6577 C CA . ILE B 1 334 ? -23.25 18.141 15.711 1 97.75 334 ILE B CA 1
ATOM 6578 C C . ILE B 1 334 ? -23.719 19.438 16.375 1 97.75 334 ILE B C 1
ATOM 6580 O O . ILE B 1 334 ? -24.922 19.625 16.609 1 97.75 334 ILE B O 1
ATOM 6584 N N . HIS B 1 335 ? -22.812 20.344 16.688 1 97.88 335 HIS B N 1
ATOM 6585 C CA . HIS B 1 335 ? -23.125 21.625 17.297 1 97.88 335 HIS B CA 1
ATOM 6586 C C . HIS B 1 335 ? -23.906 22.531 16.344 1 97.88 335 HIS B C 1
ATOM 6588 O O . HIS B 1 335 ? -23.797 22.375 15.125 1 97.88 335 HIS B O 1
ATOM 6594 N N . PRO B 1 336 ? -24.625 23.531 16.828 1 98.38 336 PRO B N 1
ATOM 6595 C CA . PRO B 1 336 ? -25.5 24.391 16.031 1 98.38 336 PRO B CA 1
ATOM 6596 C C . PRO B 1 336 ? -24.734 25.141 14.938 1 98.38 336 PRO B C 1
ATOM 6598 O O . PRO B 1 336 ? -25.203 25.203 13.797 1 98.38 336 PRO B O 1
ATOM 6601 N N . PRO B 1 337 ? -23.547 25.734 15.227 1 98.44 337 PRO B N 1
ATOM 6602 C CA . PRO B 1 337 ? -22.844 26.406 14.133 1 98.44 337 PRO B CA 1
ATOM 6603 C C . PRO B 1 337 ? -22.547 25.484 12.961 1 98.44 337 PRO B C 1
ATOM 6605 O O . PRO B 1 337 ? -22.656 25.891 11.805 1 98.44 337 PRO B O 1
ATOM 6608 N N . MET B 1 338 ? -22.234 24.234 13.227 1 98.31 338 MET B N 1
ATOM 6609 C CA . MET B 1 338 ? -21.891 23.281 12.18 1 98.31 338 MET B CA 1
ATOM 6610 C C . MET B 1 338 ? -23.141 22.75 11.477 1 98.31 338 MET B C 1
ATOM 6612 O O . MET B 1 338 ? -23.109 22.469 10.281 1 98.31 338 MET B O 1
ATOM 6616 N N . GLN B 1 339 ? -24.234 22.641 12.227 1 98.31 339 GLN B N 1
ATOM 6617 C CA . GLN B 1 339 ? -25.5 22.312 11.578 1 98.31 339 GLN B CA 1
ATOM 6618 C C . GLN B 1 339 ? -25.875 23.359 10.523 1 98.31 339 GLN B C 1
ATOM 6620 O O . GLN B 1 339 ? -26.234 23.016 9.398 1 98.31 339 GLN B O 1
ATOM 6625 N N . ARG B 1 340 ? -25.766 24.562 10.93 1 98.62 340 ARG B N 1
ATOM 6626 C CA . ARG B 1 340 ? -26.078 25.672 10.016 1 98.62 340 ARG B CA 1
ATOM 6627 C C . ARG B 1 340 ? -25.125 25.672 8.836 1 98.62 340 ARG B C 1
ATOM 6629 O O . ARG B 1 340 ? -25.547 25.844 7.688 1 98.62 340 ARG B O 1
ATOM 6636 N N . THR B 1 341 ? -23.875 25.469 9.141 1 98.56 341 THR B N 1
ATOM 6637 C CA . THR B 1 341 ? -22.844 25.484 8.109 1 98.56 341 THR B CA 1
ATOM 6638 C C . THR B 1 341 ? -23.078 24.375 7.086 1 98.56 341 THR B C 1
ATOM 6640 O O . THR B 1 341 ? -23.016 24.625 5.879 1 98.56 341 THR B O 1
ATOM 6643 N N . LEU B 1 342 ? -23.375 23.188 7.547 1 98.62 342 LEU B N 1
ATOM 6644 C CA . LEU B 1 342 ? -23.609 22.062 6.656 1 98.62 342 LEU B CA 1
ATOM 6645 C C . LEU B 1 342 ? -24.859 22.266 5.82 1 98.62 342 LEU B C 1
ATOM 6647 O O . LEU B 1 342 ? -24.891 21.953 4.629 1 98.62 342 LEU B O 1
ATOM 6651 N N . LYS B 1 343 ? -25.875 22.781 6.438 1 98.56 343 LYS B N 1
ATOM 6652 C CA . LYS B 1 343 ? -27.109 23.078 5.703 1 98.56 343 LYS B CA 1
ATOM 6653 C C . LYS B 1 343 ? -26.828 24.078 4.578 1 98.56 343 LYS B C 1
ATOM 6655 O O . LYS B 1 343 ? -27.266 23.875 3.443 1 98.56 343 LYS B O 1
ATOM 6660 N N . ASN B 1 344 ? -26.141 25.172 4.902 1 98.62 344 ASN B N 1
ATOM 6661 C CA . ASN B 1 344 ? -25.797 26.188 3.91 1 98.62 344 ASN B CA 1
ATOM 6662 C C . ASN B 1 344 ? -24.953 25.609 2.783 1 98.62 344 ASN B C 1
ATOM 6664 O O . ASN B 1 344 ? -25.156 25.938 1.612 1 98.62 344 ASN B O 1
ATOM 6668 N N . ALA B 1 345 ? -23.984 24.781 3.141 1 98.81 345 ALA B N 1
ATOM 6669 C CA . ALA B 1 345 ? -23.125 24.156 2.139 1 98.81 345 ALA B CA 1
ATOM 6670 C C . ALA B 1 345 ? -23.922 23.297 1.177 1 98.81 345 ALA B C 1
ATOM 6672 O O . ALA B 1 345 ? -23.75 23.375 -0.041 1 98.81 345 ALA B O 1
ATOM 6673 N N . ILE B 1 346 ? -24.797 22.469 1.717 1 98.75 346 ILE B N 1
ATOM 6674 C CA . ILE B 1 346 ? -25.609 21.578 0.917 1 98.75 346 ILE B CA 1
ATOM 6675 C C . ILE B 1 346 ? -26.5 22.375 -0.03 1 98.75 346 ILE B C 1
ATOM 6677 O O . ILE B 1 346 ? -26.609 22.047 -1.212 1 98.75 346 ILE B O 1
ATOM 6681 N N . GLN B 1 347 ? -27.062 23.453 0.461 1 98.62 347 GLN B N 1
ATOM 6682 C CA . GLN B 1 347 ? -27.922 24.312 -0.359 1 98.62 347 GLN B CA 1
ATOM 6683 C C . GLN B 1 347 ? -27.141 24.922 -1.52 1 98.62 347 GLN B C 1
ATOM 6685 O O . GLN B 1 347 ? -27.641 24.953 -2.652 1 98.62 347 GLN B O 1
ATOM 6690 N N . LYS B 1 348 ? -26 25.406 -1.243 1 98.75 348 LYS B N 1
ATOM 6691 C CA . LYS B 1 348 ? -25.172 26 -2.285 1 98.75 348 LYS B CA 1
ATOM 6692 C C . LYS B 1 348 ? -24.75 24.969 -3.326 1 98.75 348 LYS B C 1
ATOM 6694 O O . LYS B 1 348 ? -24.688 25.266 -4.52 1 98.75 348 LYS B O 1
ATOM 6699 N N . LEU B 1 349 ? -24.422 23.766 -2.861 1 98.81 349 LEU B N 1
ATOM 6700 C CA . LEU B 1 349 ? -24.016 22.703 -3.766 1 98.81 349 LEU B CA 1
ATOM 6701 C C . LEU B 1 349 ? -25.172 22.234 -4.637 1 98.81 349 LEU B C 1
ATOM 6703 O O . LEU B 1 349 ? -25 21.969 -5.828 1 98.81 349 LEU B O 1
ATOM 6707 N N . GLU B 1 350 ? -26.344 22.172 -4.051 1 98.56 350 GLU B N 1
ATOM 6708 C CA . GLU B 1 350 ? -27.531 21.875 -4.84 1 98.56 350 GLU B CA 1
ATOM 6709 C C . GLU B 1 350 ? -27.781 22.938 -5.891 1 98.56 350 GLU B C 1
ATOM 6711 O O . GLU B 1 350 ? -28.094 22.641 -7.047 1 98.56 350 GLU B O 1
ATOM 6716 N N . ALA B 1 351 ? -27.656 24.125 -5.516 1 98.31 351 ALA B N 1
ATOM 6717 C CA . ALA B 1 351 ? -27.875 25.25 -6.422 1 98.31 351 ALA B CA 1
ATOM 6718 C C . ALA B 1 351 ? -26.875 25.234 -7.57 1 98.31 351 ALA B C 1
ATOM 6720 O O . ALA B 1 351 ? -27.188 25.656 -8.688 1 98.31 351 ALA B O 1
ATOM 6721 N N . ALA B 1 352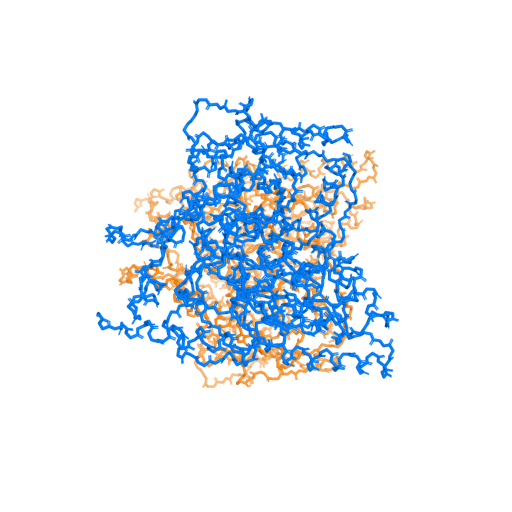 ? -25.719 24.75 -7.266 1 98.25 352 ALA B N 1
ATOM 6722 C CA . ALA B 1 352 ? -24.672 24.672 -8.281 1 98.25 352 ALA B CA 1
ATOM 6723 C C . ALA B 1 352 ? -24.891 23.469 -9.195 1 98.25 352 ALA B C 1
ATOM 6725 O O . ALA B 1 352 ? -24.109 23.25 -10.133 1 98.25 352 ALA B O 1
ATOM 6726 N N . GLY B 1 353 ? -25.828 22.594 -8.938 1 98.25 353 GLY B N 1
ATOM 6727 C CA . GLY B 1 353 ? -26.203 21.516 -9.852 1 98.25 353 GLY B CA 1
ATOM 6728 C C . GLY B 1 353 ? -25.719 20.156 -9.406 1 98.25 353 GLY B C 1
ATOM 6729 O O . GLY B 1 353 ? -25.891 19.156 -10.109 1 98.25 353 GLY B O 1
ATOM 6730 N N . HIS B 1 354 ? -25.141 20.016 -8.227 1 98.75 354 HIS B N 1
ATOM 6731 C CA . HIS B 1 354 ? -24.672 18.734 -7.727 1 98.75 354 HIS B CA 1
ATOM 6732 C C . HIS B 1 354 ? -25.812 17.922 -7.137 1 98.75 354 HIS B C 1
ATOM 6734 O O . HIS B 1 354 ? -26.844 18.484 -6.73 1 98.75 354 HIS B O 1
ATOM 6740 N N . LYS B 1 355 ? -25.672 16.594 -7.191 1 98.75 355 LYS B N 1
ATOM 6741 C CA . LYS B 1 355 ? -26.641 15.68 -6.602 1 98.75 355 LYS B CA 1
ATOM 6742 C C . LYS B 1 355 ? -26.281 15.344 -5.156 1 98.75 355 LYS B C 1
ATOM 6744 O O . LYS B 1 355 ? -25.156 14.906 -4.879 1 98.75 355 LYS B O 1
ATOM 6749 N N . ILE B 1 356 ? -27.25 15.578 -4.242 1 98.81 356 ILE B N 1
ATOM 6750 C CA . ILE B 1 356 ? -27.016 15.305 -2.828 1 98.81 356 ILE B CA 1
ATOM 6751 C C . ILE B 1 356 ? -27.703 14.008 -2.428 1 98.81 356 ILE B C 1
ATOM 6753 O O . ILE B 1 356 ? -28.891 13.812 -2.725 1 98.81 356 ILE B O 1
ATOM 6757 N N . VAL B 1 357 ? -26.969 13.102 -1.811 1 98.81 357 VAL B N 1
ATOM 6758 C CA . VAL B 1 357 ? -27.5 11.828 -1.346 1 98.81 357 VAL B CA 1
ATOM 6759 C C . VAL B 1 357 ? -27.453 11.773 0.179 1 98.81 357 VAL B C 1
ATOM 6761 O O . VAL B 1 357 ? -26.375 11.883 0.777 1 98.81 357 VAL B O 1
ATOM 6764 N N . ASP B 1 358 ? -28.609 11.633 0.831 1 98.25 358 ASP B N 1
ATOM 6765 C CA . ASP B 1 358 ? -28.703 11.438 2.273 1 98.25 358 ASP B CA 1
ATOM 6766 C C . ASP B 1 358 ? -28.312 10.016 2.66 1 98.25 358 ASP B C 1
ATOM 6768 O O . ASP B 1 358 ? -28.953 9.055 2.25 1 98.25 358 ASP B O 1
ATOM 6772 N N . LEU B 1 359 ? -27.312 9.844 3.471 1 98.44 359 LEU B N 1
ATOM 6773 C CA . LEU B 1 359 ? -26.797 8.516 3.789 1 98.44 359 LEU B CA 1
ATOM 6774 C C . LEU B 1 359 ? -27.312 8.039 5.145 1 98.44 359 LEU B C 1
ATOM 6776 O O . LEU B 1 359 ? -26.781 7.098 5.727 1 98.44 359 LEU B O 1
ATOM 6780 N N . THR B 1 360 ? -28.266 8.711 5.703 1 96.88 360 THR B N 1
ATOM 6781 C CA . THR B 1 360 ? -28.875 8.258 6.949 1 96.88 360 THR B CA 1
ATOM 6782 C C . THR B 1 360 ? -29.312 6.801 6.84 1 96.88 360 THR B C 1
ATOM 6784 O O . THR B 1 360 ? -30 6.426 5.887 1 96.88 360 THR B O 1
ATOM 6787 N N . GLY B 1 361 ? -28.828 6.016 7.754 1 96.06 361 GLY B N 1
ATOM 6788 C CA . GLY B 1 361 ? -29.203 4.613 7.797 1 96.06 361 GLY B CA 1
ATOM 6789 C C . GLY B 1 361 ? -28.359 3.744 6.883 1 96.06 361 GLY B C 1
ATOM 6790 O O . GLY B 1 361 ? -28.5 2.52 6.879 1 96.06 361 GLY B O 1
ATOM 6791 N N . LYS B 1 362 ? -27.453 4.305 6.172 1 97.25 362 LYS B N 1
ATOM 6792 C CA . LYS B 1 362 ? -26.688 3.551 5.188 1 97.25 362 LYS B CA 1
ATOM 6793 C C . LYS B 1 362 ? -25.203 3.508 5.562 1 97.25 362 LYS B C 1
ATOM 6795 O O . LYS B 1 362 ? -24.469 2.641 5.098 1 97.25 362 LYS B O 1
ATOM 6800 N N . PHE B 1 363 ? -24.766 4.391 6.398 1 97.5 363 PHE B N 1
ATOM 6801 C CA . PHE B 1 363 ? -23.359 4.562 6.754 1 97.5 363 PHE B CA 1
ATOM 6802 C C . PHE B 1 363 ? -23.016 3.723 7.977 1 97.5 363 PHE B C 1
ATOM 6804 O O . PHE B 1 363 ? -23.797 3.617 8.914 1 97.5 363 PHE B O 1
ATOM 6811 N N . PRO B 1 364 ? -21.859 3.049 7.957 1 97.19 364 PRO B N 1
ATOM 6812 C CA . PRO B 1 364 ? -21.5 2.303 9.164 1 97.19 364 PRO B CA 1
ATOM 6813 C C . PRO B 1 364 ? -21.328 3.201 10.383 1 97.19 364 PRO B C 1
ATOM 6815 O O . PRO B 1 364 ? -21.094 4.402 10.242 1 97.19 364 PRO B O 1
ATOM 6818 N N . SER B 1 365 ? -21.391 2.646 11.562 1 97.25 365 SER B N 1
ATOM 6819 C CA . SER B 1 365 ? -21.297 3.391 12.812 1 97.25 365 SER B CA 1
ATOM 6820 C C . SER B 1 365 ? -19.938 4.082 12.945 1 97.25 365 SER B C 1
ATOM 6822 O O . SER B 1 365 ? -18.906 3.42 13.055 1 97.25 365 SER B O 1
ATOM 6824 N N . ILE B 1 366 ? -20 5.391 13.016 1 97.25 366 ILE B N 1
ATOM 6825 C CA . ILE B 1 366 ? -18.766 6.152 13.203 1 97.25 366 ILE B CA 1
ATOM 6826 C C . ILE B 1 366 ? -18.219 5.906 14.609 1 97.25 366 ILE B C 1
ATOM 6828 O O . ILE B 1 366 ? -17.016 5.809 14.805 1 97.25 366 ILE B O 1
ATOM 6832 N N . ALA B 1 367 ? -19.125 5.73 15.562 1 97.12 367 ALA B N 1
ATOM 6833 C CA . ALA B 1 367 ? -18.734 5.445 16.938 1 97.12 367 ALA B CA 1
ATOM 6834 C C . ALA B 1 367 ? -17.969 4.133 17.047 1 97.12 367 ALA B C 1
ATOM 6836 O O . ALA B 1 367 ? -16.969 4.043 17.766 1 97.12 367 ALA B O 1
ATOM 6837 N N . ASP B 1 368 ? -18.438 3.102 16.328 1 97.75 368 ASP B N 1
ATOM 6838 C CA . ASP B 1 368 ? -17.75 1.81 16.344 1 97.75 368 ASP B CA 1
ATOM 6839 C C . ASP B 1 368 ? -16.375 1.901 15.695 1 97.75 368 ASP B C 1
ATOM 6841 O O . ASP B 1 368 ? -15.406 1.34 16.203 1 97.75 368 ASP B O 1
ATOM 6845 N N . MET B 1 369 ? -16.312 2.592 14.602 1 97.88 369 MET B N 1
ATOM 6846 C CA . MET B 1 369 ? -15.031 2.77 13.922 1 97.88 369 MET B CA 1
ATOM 6847 C C . MET B 1 369 ? -14.055 3.555 14.789 1 97.88 369 MET B C 1
ATOM 6849 O O . MET B 1 369 ? -12.859 3.242 14.836 1 97.88 369 MET B O 1
ATOM 6853 N N . LYS B 1 370 ? -14.562 4.555 15.477 1 97.06 370 LYS B N 1
ATOM 6854 C CA . LYS B 1 370 ? -13.742 5.301 16.422 1 97.06 370 LYS B CA 1
ATOM 6855 C C . LYS B 1 370 ? -13.211 4.391 17.531 1 97.06 370 LYS B C 1
ATOM 6857 O O . LYS B 1 370 ? -12.031 4.461 17.875 1 97.06 370 LYS B O 1
ATOM 6862 N N . THR B 1 371 ? -14.055 3.553 18.062 1 96.62 371 THR B N 1
ATOM 6863 C CA . THR B 1 371 ? -13.664 2.637 19.125 1 96.62 371 THR B CA 1
ATOM 6864 C C . THR B 1 371 ? -12.539 1.718 18.656 1 96.62 371 THR B C 1
ATOM 6866 O O . THR B 1 371 ? -11.547 1.538 19.359 1 96.62 371 THR B O 1
ATOM 6869 N N . VAL B 1 372 ? -12.68 1.223 17.453 1 97.81 372 VAL B N 1
ATOM 6870 C CA . VAL B 1 372 ? -11.656 0.348 16.891 1 97.81 372 VAL B CA 1
ATOM 6871 C C . VAL B 1 372 ? -10.359 1.122 16.703 1 97.81 372 VAL B C 1
ATOM 6873 O O . VAL B 1 372 ? -9.289 0.658 17.109 1 97.81 372 VAL B O 1
ATOM 6876 N N . THR B 1 373 ? -10.438 2.303 16.188 1 97.38 373 THR B N 1
ATOM 6877 C CA . THR B 1 373 ? -9.258 3.102 15.875 1 97.38 373 THR B CA 1
ATOM 6878 C C . THR B 1 373 ? -8.539 3.525 17.156 1 97.38 373 THR B C 1
ATOM 6880 O O . THR B 1 373 ? -7.312 3.438 17.234 1 97.38 373 THR B O 1
ATOM 6883 N N . MET B 1 374 ? -9.305 3.973 18.125 1 95.5 374 MET B N 1
ATOM 6884 C CA . MET B 1 374 ? -8.719 4.414 19.391 1 95.5 374 MET B CA 1
ATOM 6885 C C . MET B 1 374 ? -8.016 3.26 20.094 1 95.5 374 MET B C 1
ATOM 6887 O O . MET B 1 374 ? -7 3.463 20.766 1 95.5 374 MET B O 1
ATOM 6891 N N . ARG B 1 375 ? -8.531 2.092 19.953 1 95.62 375 ARG B N 1
ATOM 6892 C CA . ARG B 1 375 ? -7.875 0.941 20.562 1 95.62 375 ARG B CA 1
ATOM 6893 C C . ARG B 1 375 ? -6.531 0.653 19.891 1 95.62 375 ARG B C 1
ATOM 6895 O O . ARG B 1 375 ? -5.566 0.285 20.562 1 95.62 375 ARG B O 1
ATOM 6902 N N . TYR B 1 376 ? -6.445 0.814 18.594 1 96.12 376 TYR B N 1
ATOM 6903 C CA . TYR B 1 376 ? -5.168 0.668 17.906 1 96.12 376 TYR B CA 1
ATOM 6904 C C . TYR B 1 376 ? -4.098 1.538 18.547 1 96.12 376 TYR B C 1
ATOM 6906 O O . TYR B 1 376 ? -2.947 1.117 18.688 1 96.12 376 TYR B O 1
ATOM 6914 N N . PHE B 1 377 ? -4.461 2.721 18.984 1 94.38 377 PHE B N 1
ATOM 6915 C CA . PHE B 1 377 ? -3.504 3.684 19.516 1 94.38 377 PHE B CA 1
ATOM 6916 C C . PHE B 1 377 ? -3.002 3.254 20.891 1 94.38 377 PHE B C 1
ATOM 6918 O O . PHE B 1 377 ? -2.043 3.824 21.422 1 94.38 377 PHE B O 1
ATOM 6925 N N . ASN B 1 378 ? -3.594 2.227 21.469 1 93.75 378 ASN B N 1
ATOM 6926 C CA . ASN B 1 378 ? -3.23 1.751 22.797 1 93.75 378 ASN B CA 1
ATOM 6927 C C . ASN B 1 378 ? -2.721 0.313 22.75 1 93.75 378 ASN B C 1
ATOM 6929 O O . ASN B 1 378 ? -2.9 -0.44 23.719 1 93.75 378 ASN B O 1
ATOM 6933 N N . MET B 1 379 ? -2.086 -0.061 21.656 1 95 379 MET B N 1
ATOM 6934 C CA . MET B 1 379 ? -1.694 -1.455 21.469 1 95 379 MET B CA 1
ATOM 6935 C C . MET B 1 379 ? -0.203 -1.64 21.719 1 95 379 MET B C 1
ATOM 6937 O O . MET B 1 379 ? 0.379 -2.65 21.328 1 95 379 MET B O 1
ATOM 6941 N N . ASP B 1 380 ? 0.473 -0.673 22.344 1 94.75 380 ASP B N 1
ATOM 6942 C CA . ASP B 1 380 ? 1.858 -0.849 22.766 1 94.75 380 ASP B CA 1
ATOM 6943 C C . ASP B 1 380 ? 1.931 -1.44 24.172 1 94.75 380 ASP B C 1
ATOM 6945 O O . ASP B 1 380 ? 1.72 -0.734 25.156 1 94.75 380 ASP B O 1
ATOM 6949 N N . PRO B 1 381 ? 2.332 -2.699 24.219 1 94.12 381 PRO B N 1
ATOM 6950 C CA . PRO B 1 381 ? 2.35 -3.324 25.531 1 94.12 381 PRO B CA 1
ATOM 6951 C C . PRO B 1 381 ? 3.402 -2.717 26.469 1 94.12 381 PRO B C 1
ATOM 6953 O O . PRO B 1 381 ? 3.314 -2.863 27.688 1 94.12 381 PRO B O 1
ATOM 6956 N N . ASP B 1 382 ? 4.363 -2.031 25.922 1 93.12 382 ASP B N 1
ATOM 6957 C CA . ASP B 1 382 ? 5.465 -1.503 26.719 1 93.12 382 ASP B CA 1
ATOM 6958 C C . ASP B 1 382 ? 5.223 -0.042 27.094 1 93.12 382 ASP B C 1
ATOM 6960 O O . ASP B 1 382 ? 6 0.55 27.844 1 93.12 382 ASP B O 1
ATOM 6964 N N . LYS B 1 383 ? 4.172 0.579 26.531 1 92.25 383 LYS B N 1
ATOM 6965 C CA . LYS B 1 383 ? 3.828 1.97 26.812 1 92.25 383 LYS B CA 1
ATOM 6966 C C . LYS B 1 383 ? 5.031 2.885 26.609 1 92.25 383 LYS B C 1
ATOM 6968 O O . LYS B 1 383 ? 5.371 3.678 27.484 1 92.25 383 LYS B O 1
ATOM 6973 N N . THR B 1 384 ? 5.637 2.742 25.484 1 94.69 384 THR B N 1
ATOM 6974 C CA . THR B 1 384 ? 6.906 3.383 25.141 1 94.69 384 THR B CA 1
ATOM 6975 C C . THR B 1 384 ? 6.777 4.902 25.203 1 94.69 384 THR B C 1
ATOM 6977 O O . THR B 1 384 ? 7.66 5.586 25.734 1 94.69 384 THR B O 1
ATOM 6980 N N . VAL B 1 385 ? 5.684 5.453 24.75 1 94.19 385 VAL B N 1
ATOM 6981 C CA . VAL B 1 385 ? 5.484 6.898 24.719 1 94.19 385 VAL B CA 1
ATOM 6982 C C . VAL B 1 385 ? 5.324 7.441 26.125 1 94.19 385 VAL B C 1
ATOM 6984 O O . VAL B 1 385 ? 5.777 8.547 26.438 1 94.19 385 VAL B O 1
ATOM 6987 N N . PHE B 1 386 ? 4.711 6.676 26.984 1 93.25 386 PHE B N 1
ATOM 6988 C CA . PHE B 1 386 ? 4.555 7.074 28.375 1 93.25 386 PHE B CA 1
ATOM 6989 C C . PHE B 1 386 ? 5.906 7.133 29.078 1 93.25 386 PHE B C 1
ATOM 6991 O O . PHE B 1 386 ? 6.16 8.039 29.875 1 93.25 386 PHE B O 1
ATOM 6998 N N . LYS B 1 387 ? 6.699 6.168 28.766 1 94.19 387 LYS B N 1
ATOM 6999 C CA . LYS B 1 387 ? 8.031 6.145 29.359 1 94.19 387 LYS B CA 1
ATOM 7000 C C . LYS B 1 387 ? 8.844 7.371 28.953 1 94.19 387 LYS B C 1
ATOM 7002 O O . LYS B 1 387 ? 9.633 7.891 29.734 1 94.19 387 LYS B O 1
ATOM 7007 N N . ALA B 1 388 ? 8.617 7.852 27.703 1 95.5 388 ALA B N 1
ATOM 7008 C CA . ALA B 1 388 ? 9.297 9.055 27.234 1 95.5 388 ALA B CA 1
ATOM 7009 C C . ALA B 1 388 ? 8.891 10.273 28.062 1 95.5 388 ALA B C 1
ATOM 7011 O O . ALA B 1 388 ? 9.688 11.188 28.266 1 95.5 388 ALA B O 1
ATOM 7012 N N . ILE B 1 389 ? 7.668 10.297 28.531 1 95.94 389 ILE B N 1
ATOM 7013 C CA . ILE B 1 389 ? 7.176 11.398 29.359 1 95.94 389 ILE B CA 1
ATOM 7014 C C . ILE B 1 389 ? 7.688 11.242 30.781 1 95.94 389 ILE B C 1
ATOM 7016 O O . ILE B 1 389 ? 8.312 12.156 31.328 1 95.94 389 ILE B O 1
ATOM 7020 N N . THR B 1 390 ? 7.551 10.062 31.359 1 94.62 390 THR B N 1
ATOM 7021 C CA . THR B 1 390 ? 7.758 9.875 32.781 1 94.62 390 THR B CA 1
ATOM 7022 C C . THR B 1 390 ? 9.242 9.852 33.125 1 94.62 390 THR B C 1
ATOM 7024 O O . THR B 1 390 ? 9.641 10.141 34.25 1 94.62 390 THR B O 1
ATOM 7027 N N . SER B 1 391 ? 10.062 9.562 32.156 1 95.5 391 SER B N 1
ATOM 7028 C CA . SER B 1 391 ? 11.492 9.453 32.406 1 95.5 391 SER B CA 1
ATOM 7029 C C . SER B 1 391 ? 12.094 10.805 32.812 1 95.5 391 SER B C 1
ATOM 7031 O O . SER B 1 391 ? 13.133 10.859 33.469 1 95.5 391 SER B O 1
ATOM 7033 N N . SER B 1 392 ? 11.492 11.898 32.438 1 96.06 392 SER B N 1
ATOM 7034 C CA . SER B 1 392 ? 11.992 13.227 32.781 1 96.06 392 SER B CA 1
ATOM 7035 C C . SER B 1 392 ? 11.305 13.773 34.031 1 96.06 392 SER B C 1
ATOM 7037 O O . SER B 1 392 ? 11.758 14.758 34.594 1 96.06 392 SER B O 1
ATOM 7039 N N . GLY B 1 393 ? 10.195 13.172 34.375 1 95.69 393 GLY B N 1
ATOM 7040 C CA . GLY B 1 393 ? 9.406 13.656 35.5 1 95.69 393 GLY B CA 1
ATOM 7041 C C . GLY B 1 393 ? 8.398 14.719 35.094 1 95.69 393 GLY B C 1
ATOM 7042 O O . GLY B 1 393 ? 7.668 15.242 35.938 1 95.69 393 GLY B O 1
ATOM 7043 N N . GLU B 1 394 ? 8.312 15.117 33.844 1 97 394 GLU B N 1
ATOM 7044 C CA . GLU B 1 394 ? 7.324 16.109 33.438 1 97 394 GLU B CA 1
ATOM 7045 C C . GLU B 1 394 ? 5.902 15.562 33.562 1 97 394 GLU B C 1
ATOM 7047 O O . GLU B 1 394 ? 5.688 14.352 33.5 1 97 394 GLU B O 1
ATOM 7052 N N . PRO B 1 395 ? 4.926 16.391 33.781 1 96 395 PRO B N 1
ATOM 7053 C CA . PRO B 1 395 ? 3.539 15.93 33.875 1 96 395 PRO B CA 1
ATOM 7054 C C . PRO B 1 395 ? 2.902 15.688 32.5 1 96 395 PRO B C 1
ATOM 7056 O O . PRO B 1 395 ? 3.318 16.297 31.516 1 96 395 PRO B O 1
ATOM 7059 N N . PHE B 1 396 ? 1.902 14.828 32.5 1 95.69 396 PHE B N 1
ATOM 7060 C CA . PHE B 1 396 ? 1.038 14.68 31.344 1 95.69 396 PHE B CA 1
ATOM 7061 C C . PHE B 1 396 ? 0.225 15.953 31.109 1 95.69 396 PHE B C 1
ATOM 7063 O O . PHE B 1 396 ? -0.232 16.578 32.062 1 95.69 396 PHE B O 1
ATOM 7070 N N . ILE B 1 397 ? 0.082 16.328 29.906 1 95.88 397 ILE B N 1
ATOM 7071 C CA . ILE B 1 397 ? -0.819 17.453 29.625 1 95.88 397 ILE B CA 1
ATOM 7072 C C . ILE B 1 397 ? -2.268 16.984 29.75 1 95.88 397 ILE B C 1
ATOM 7074 O O . ILE B 1 397 ? -2.562 15.797 29.578 1 95.88 397 ILE B O 1
ATOM 7078 N N . PRO B 1 398 ? -3.191 17.891 29.922 1 94.62 398 PRO B N 1
ATOM 7079 C CA . PRO B 1 398 ? -4.57 17.516 30.234 1 94.62 398 PRO B CA 1
ATOM 7080 C C . PRO B 1 398 ? -5.258 16.797 29.062 1 94.62 398 PRO B C 1
ATOM 7082 O O . PRO B 1 398 ? -6.004 15.844 29.2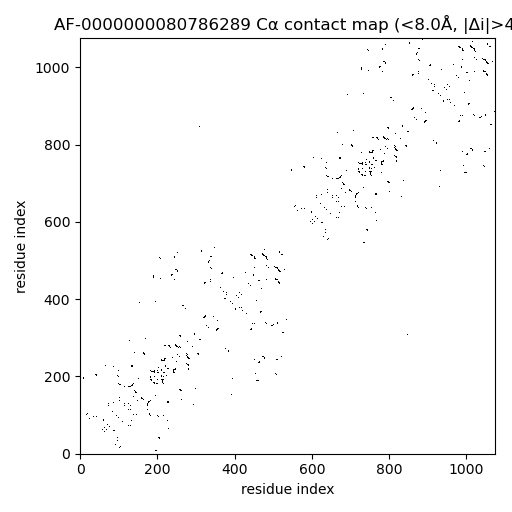81 1 94.62 398 PRO B O 1
ATOM 7085 N N . SER B 1 399 ? -5.031 17.125 27.891 1 94.44 399 SER B N 1
ATOM 7086 C CA . SER B 1 399 ? -5.801 16.656 26.75 1 94.44 399 SER B CA 1
ATOM 7087 C C . SER B 1 399 ? -5.445 15.203 26.406 1 94.44 399 SER B C 1
ATOM 7089 O O . SER B 1 399 ? -6.164 14.539 25.656 1 94.44 399 SER B O 1
ATOM 7091 N N . LEU B 1 400 ? -4.383 14.578 26.984 1 94.19 400 LEU B N 1
ATOM 7092 C CA . LEU B 1 400 ? -3.961 13.219 26.672 1 94.19 400 LEU B CA 1
ATOM 7093 C C . LEU B 1 400 ? -4.973 12.203 27.188 1 94.19 400 LEU B C 1
ATOM 7095 O O . LEU B 1 400 ? -4.969 11.039 26.781 1 94.19 400 LEU B O 1
ATOM 7099 N N . LYS B 1 401 ? -5.781 12.648 28.094 1 89.44 401 LYS B N 1
ATOM 7100 C CA . LYS B 1 401 ? -6.797 11.758 28.656 1 89.44 401 LYS B CA 1
ATOM 7101 C C . LYS B 1 401 ? -7.789 11.312 27.594 1 89.44 401 LYS B C 1
ATOM 7103 O O . LYS B 1 401 ? -8.492 10.312 27.766 1 89.44 401 LYS B O 1
ATOM 7108 N N . CYS B 1 402 ? -7.805 12.039 26.5 1 86.75 402 CYS B N 1
ATOM 7109 C CA . CYS B 1 402 ? -8.719 11.711 25.422 1 86.75 402 CYS B CA 1
ATOM 7110 C C . CYS B 1 402 ? -8.242 10.477 24.656 1 86.75 402 CYS B C 1
ATOM 7112 O O . CYS B 1 402 ? -9.039 9.797 24 1 86.75 402 CYS B O 1
ATOM 7114 N N . THR B 1 403 ? -6.996 10.125 24.719 1 88 403 THR B N 1
ATOM 7115 C CA . THR B 1 403 ? -6.426 9.055 23.922 1 88 403 THR B CA 1
ATOM 7116 C C . THR B 1 403 ? -5.98 7.891 24.797 1 88 403 THR B C 1
ATOM 7118 O O . THR B 1 403 ? -6.133 6.727 24.422 1 88 403 THR B O 1
ATOM 7121 N N . PHE B 1 404 ? -5.438 8.25 25.906 1 87.38 404 PHE B N 1
ATOM 7122 C CA . PHE B 1 404 ? -4.785 7.219 26.703 1 87.38 404 PHE B CA 1
ATOM 7123 C C . PHE B 1 404 ? -5.516 7.016 28.031 1 87.38 404 PHE B C 1
ATOM 7125 O O . PHE B 1 404 ? -6.09 7.957 28.578 1 87.38 404 PHE B O 1
ATOM 7132 N N . ASP B 1 405 ? -5.43 5.75 28.406 1 79.69 405 ASP B N 1
ATOM 7133 C CA . ASP B 1 405 ? -5.898 5.398 29.75 1 79.69 405 ASP B CA 1
ATOM 7134 C C . ASP B 1 405 ? -4.754 5.434 30.766 1 79.69 405 ASP B C 1
ATOM 7136 O O . ASP B 1 405 ? -3.879 4.566 30.75 1 79.69 405 ASP B O 1
ATOM 7140 N N . PHE B 1 406 ? -4.785 6.324 31.672 1 78.19 406 PHE B N 1
ATOM 7141 C CA . PHE B 1 406 ? -3.701 6.496 32.625 1 78.19 406 PHE B CA 1
ATOM 7142 C C . PHE B 1 406 ? -3.988 5.723 33.906 1 78.19 406 PHE B C 1
ATOM 7144 O O . PHE B 1 406 ? -3.189 5.746 34.844 1 78.19 406 PHE B O 1
ATOM 7151 N N . SER B 1 407 ? -5.141 5.02 33.938 1 75.56 407 SER B N 1
ATOM 7152 C CA . SER B 1 407 ? -5.52 4.324 35.188 1 75.56 407 SER B CA 1
ATOM 7153 C C . SER B 1 407 ? -4.598 3.145 35.438 1 75.56 407 SER B C 1
ATOM 7155 O O . SER B 1 407 ? -4.422 2.742 36.594 1 75.56 407 SER B O 1
ATOM 7157 N N . GLY B 1 408 ? -3.963 2.664 34.406 1 72 408 GLY B N 1
ATOM 7158 C CA . GLY B 1 408 ? -3.072 1.523 34.562 1 72 408 GLY B CA 1
ATOM 7159 C C . GLY B 1 408 ? -3.811 0.213 34.75 1 72 408 GLY B C 1
ATOM 7160 O O . GLY B 1 408 ? -3.189 -0.822 35 1 72 408 GLY B O 1
ATOM 7161 N N . THR B 1 409 ? -5.051 0.144 34.594 1 80.69 409 THR B N 1
ATOM 7162 C CA . THR B 1 409 ? -5.836 -1.047 34.906 1 80.69 409 THR B CA 1
ATOM 7163 C C . THR B 1 409 ? -6.191 -1.804 33.625 1 80.69 409 THR B C 1
ATOM 7165 O O . THR B 1 409 ? -6.699 -2.926 33.688 1 80.69 409 THR B O 1
ATOM 7168 N N . SER B 1 410 ? -5.91 -1.206 32.531 1 83.81 410 SER B N 1
ATOM 7169 C CA . SER B 1 410 ? -6.262 -1.886 31.297 1 83.81 410 SER B CA 1
ATOM 7170 C C . SER B 1 410 ? -5.352 -3.084 31.031 1 83.81 410 SER B C 1
ATOM 7172 O O . SER B 1 410 ? -4.145 -3.016 31.281 1 83.81 410 SER B O 1
ATOM 7174 N N . PRO B 1 411 ? -5.973 -4.246 30.688 1 90.06 411 PRO B N 1
ATOM 7175 C CA . PRO B 1 411 ? -5.133 -5.402 30.359 1 90.06 411 PRO B CA 1
ATOM 7176 C C . PRO B 1 411 ? -4.133 -5.117 29.25 1 90.06 411 PRO B C 1
ATOM 7178 O O . PRO B 1 411 ? -4.406 -4.297 28.359 1 90.06 411 PRO B O 1
ATOM 7181 N N . GLU B 1 412 ? -3.023 -5.781 29.422 1 93.19 412 GLU B N 1
ATOM 7182 C CA . GLU B 1 412 ? -2.023 -5.676 28.359 1 93.19 412 GLU B CA 1
ATOM 7183 C C . GLU B 1 412 ? -2.586 -6.152 27.016 1 93.19 412 GLU B C 1
ATOM 7185 O O . GLU B 1 412 ? -3.285 -7.168 26.953 1 93.19 412 GLU B O 1
ATOM 7190 N N . PRO B 1 413 ? -2.387 -5.363 26.016 1 95.5 413 PRO B N 1
ATOM 7191 C CA . PRO B 1 413 ? -2.875 -5.805 24.703 1 95.5 413 PRO B CA 1
ATOM 7192 C C . PRO B 1 413 ? -2.209 -7.098 24.234 1 95.5 413 PRO B C 1
ATOM 7194 O O . PRO B 1 413 ? -1.061 -7.371 24.594 1 95.5 413 PRO B O 1
ATOM 7197 N N . THR B 1 414 ? -2.934 -7.906 23.438 1 97 414 THR B N 1
ATOM 7198 C CA . THR B 1 414 ? -2.453 -9.203 22.984 1 97 414 THR B CA 1
ATOM 7199 C C . THR B 1 414 ? -2.441 -9.281 21.453 1 97 414 THR B C 1
ATOM 7201 O O . THR B 1 414 ? -3.051 -8.445 20.781 1 97 414 THR B O 1
ATOM 7204 N N . LEU B 1 415 ? -1.782 -10.32 21.016 1 97.62 415 LEU B N 1
ATOM 7205 C CA . LEU B 1 415 ? -1.743 -10.578 19.594 1 97.62 415 LEU B CA 1
ATOM 7206 C C . LEU B 1 415 ? -3.133 -10.906 19.062 1 97.62 415 LEU B C 1
ATOM 7208 O O . LEU B 1 415 ? -3.52 -10.445 17.984 1 97.62 415 LEU B O 1
ATOM 7212 N N . ARG B 1 416 ? -3.957 -11.695 19.75 1 97.69 416 ARG B N 1
ATOM 7213 C CA . ARG B 1 416 ? -5.328 -12.031 19.375 1 97.69 416 ARG B CA 1
ATOM 7214 C C . ARG B 1 416 ? -6.176 -10.773 19.219 1 97.69 416 ARG B C 1
ATOM 7216 O O . ARG B 1 416 ? -6.961 -10.664 18.266 1 97.69 416 ARG B O 1
ATOM 7223 N N . GLU B 1 417 ? -5.973 -9.891 20.141 1 97.75 417 GLU B N 1
ATOM 7224 C CA . GLU B 1 417 ? -6.738 -8.648 20.094 1 97.75 417 GLU B CA 1
ATOM 7225 C C . GLU B 1 417 ? -6.395 -7.848 18.828 1 97.75 417 GLU B C 1
ATOM 7227 O O . GLU B 1 417 ? -7.285 -7.285 18.188 1 97.75 417 GLU B O 1
ATOM 7232 N N . LEU B 1 418 ? -5.102 -7.777 18.562 1 98.38 418 LEU B N 1
ATOM 7233 C CA . LEU B 1 418 ? -4.699 -7.07 17.344 1 98.38 418 LEU B CA 1
ATOM 7234 C C . LEU B 1 418 ? -5.383 -7.672 16.125 1 98.38 418 LEU B C 1
ATOM 7236 O O . LEU B 1 418 ? -5.887 -6.938 15.266 1 98.38 418 LEU B O 1
ATOM 7240 N N . TYR B 1 419 ? -5.422 -8.977 16.031 1 98.31 419 TYR B N 1
ATOM 7241 C CA . TYR B 1 419 ? -6.023 -9.648 14.883 1 98.31 419 TYR B CA 1
ATOM 7242 C C . TYR B 1 419 ? -7.523 -9.375 14.828 1 98.31 419 TYR B C 1
ATOM 7244 O O . TYR B 1 419 ? -8.086 -9.219 13.742 1 98.31 419 TYR B O 1
ATOM 7252 N N . ASP B 1 420 ? -8.156 -9.328 15.93 1 98.44 420 ASP B N 1
ATOM 7253 C CA . ASP B 1 420 ? -9.578 -8.992 15.977 1 98.44 420 ASP B CA 1
ATOM 7254 C C . ASP B 1 420 ? -9.82 -7.57 15.484 1 98.44 420 ASP B C 1
ATOM 7256 O O . ASP B 1 420 ? -10.797 -7.309 14.773 1 98.44 420 ASP B O 1
ATOM 7260 N N . LEU B 1 421 ? -8.945 -6.633 15.898 1 98.62 421 LEU B N 1
ATOM 7261 C CA . LEU B 1 421 ? -9.039 -5.254 15.43 1 98.62 421 LEU B CA 1
ATOM 7262 C C . LEU B 1 421 ? -8.852 -5.184 13.914 1 98.62 421 LEU B C 1
ATOM 7264 O O . LEU B 1 421 ? -9.586 -4.461 13.234 1 98.62 421 LEU B O 1
ATOM 7268 N N . ASN B 1 422 ? -7.918 -5.961 13.461 1 98.31 422 ASN B N 1
ATOM 7269 C CA . ASN B 1 422 ? -7.695 -6.008 12.023 1 98.31 422 ASN B CA 1
ATOM 7270 C C . ASN B 1 422 ? -8.938 -6.5 11.281 1 98.31 422 ASN B C 1
ATOM 7272 O O . ASN B 1 422 ? -9.297 -5.953 10.234 1 98.31 422 ASN B O 1
ATOM 7276 N N . ALA B 1 423 ? -9.523 -7.512 11.773 1 98.06 423 ALA B N 1
ATOM 7277 C CA . ALA B 1 423 ? -10.727 -8.055 11.164 1 98.06 423 ALA B CA 1
ATOM 7278 C C . ALA B 1 423 ? -11.859 -7.027 11.164 1 98.06 423 ALA B C 1
ATOM 7280 O O . ALA B 1 423 ? -12.594 -6.898 10.18 1 98.06 423 ALA B O 1
ATOM 7281 N N . ALA B 1 424 ? -12.008 -6.332 12.234 1 98.56 424 ALA B N 1
ATOM 7282 C CA . ALA B 1 424 ? -13.016 -5.285 12.328 1 98.56 424 ALA B CA 1
ATOM 7283 C C . ALA B 1 424 ? -12.758 -4.18 11.305 1 98.56 424 ALA B C 1
ATOM 7285 O O . ALA B 1 424 ? -13.68 -3.707 10.641 1 98.56 424 ALA B O 1
ATOM 7286 N N . LYS B 1 425 ? -11.492 -3.744 11.234 1 98.25 425 LYS B N 1
ATOM 7287 C CA . LYS B 1 425 ? -11.109 -2.738 10.25 1 98.25 425 LYS B CA 1
ATOM 7288 C C . LYS B 1 425 ? -11.5 -3.17 8.844 1 98.25 425 LYS B C 1
ATOM 7290 O O . LYS B 1 425 ? -12.062 -2.377 8.078 1 98.25 425 LYS B O 1
ATOM 7295 N N . MET B 1 426 ? -11.258 -4.406 8.516 1 97.56 426 MET B N 1
ATOM 7296 C CA . MET B 1 426 ? -11.594 -4.926 7.195 1 97.56 426 MET B CA 1
ATOM 7297 C C . MET B 1 426 ? -13.102 -4.879 6.957 1 97.56 426 MET B C 1
ATOM 7299 O O . MET B 1 426 ? -13.547 -4.551 5.859 1 97.56 426 MET B O 1
ATOM 7303 N N . LYS B 1 427 ? -13.812 -5.199 7.941 1 97.88 427 LYS B N 1
ATOM 7304 C CA . LYS B 1 427 ? -15.273 -5.184 7.852 1 97.88 427 LYS B CA 1
ATOM 7305 C C . LYS B 1 427 ? -15.789 -3.779 7.555 1 97.88 427 LYS B C 1
ATOM 7307 O O . LYS B 1 427 ? -16.609 -3.59 6.652 1 97.88 427 LYS B O 1
ATOM 7312 N N . TYR B 1 428 ? -15.312 -2.773 8.266 1 98.31 428 TYR B N 1
ATOM 7313 C CA . TYR B 1 428 ? -15.766 -1.401 8.078 1 98.31 428 TYR B CA 1
ATOM 7314 C C . TYR B 1 428 ? -15.305 -0.847 6.738 1 98.31 428 TYR B C 1
ATOM 7316 O O . TYR B 1 428 ? -16 -0.051 6.109 1 98.31 428 TYR B O 1
ATOM 7324 N N . THR B 1 429 ? -14.109 -1.256 6.324 1 98.25 429 THR B N 1
ATOM 7325 C CA . THR B 1 429 ? -13.609 -0.829 5.023 1 98.25 429 THR B CA 1
ATOM 7326 C C . THR B 1 429 ? -14.523 -1.315 3.9 1 98.25 429 THR B C 1
ATOM 7328 O O . THR B 1 429 ? -14.859 -0.552 2.994 1 98.25 429 THR B O 1
ATOM 7331 N N . ALA B 1 430 ? -14.922 -2.523 3.98 1 98.06 430 ALA B N 1
ATOM 7332 C CA . ALA B 1 430 ? -15.828 -3.084 2.982 1 98.06 430 ALA B CA 1
ATOM 7333 C C . ALA B 1 430 ? -17.188 -2.387 3.018 1 98.06 430 ALA B C 1
ATOM 7335 O O . ALA B 1 430 ? -17.797 -2.145 1.972 1 98.06 430 ALA B O 1
ATOM 7336 N N . GLN B 1 431 ? -17.672 -2.066 4.191 1 98.5 431 GLN B N 1
ATOM 7337 C CA . GLN B 1 431 ? -18.969 -1.433 4.34 1 98.5 431 GLN B CA 1
ATOM 7338 C C . GLN B 1 431 ? -18.984 -0.037 3.723 1 98.5 431 GLN B C 1
ATOM 7340 O O . GLN B 1 431 ? -19.938 0.346 3.051 1 98.5 431 GLN B O 1
ATOM 7345 N N . ILE B 1 432 ? -17.969 0.698 3.924 1 98.44 432 ILE B N 1
ATOM 7346 C CA . ILE B 1 432 ? -17.953 2.061 3.4 1 98.44 432 ILE B CA 1
ATOM 7347 C C . ILE B 1 432 ? -17.781 2.027 1.884 1 98.44 432 ILE B C 1
ATOM 7349 O O . ILE B 1 432 ? -18.359 2.859 1.174 1 98.44 432 ILE B O 1
ATOM 7353 N N . ARG B 1 433 ? -16.969 1.093 1.394 1 98.38 433 ARG B N 1
ATOM 7354 C CA . ARG B 1 433 ? -16.906 0.924 -0.054 1 98.38 433 ARG B CA 1
ATOM 7355 C C . ARG B 1 433 ? -18.281 0.651 -0.637 1 98.38 433 ARG B C 1
ATOM 7357 O O . ARG B 1 433 ? -18.656 1.233 -1.656 1 98.38 433 ARG B O 1
ATOM 7364 N N . ALA B 1 434 ? -19.031 -0.232 0.015 1 98.44 434 ALA B N 1
ATOM 7365 C CA . ALA B 1 434 ? -20.375 -0.558 -0.447 1 98.44 434 ALA B CA 1
ATOM 7366 C C . ALA B 1 434 ? -21.266 0.684 -0.469 1 98.44 434 ALA B C 1
ATOM 7368 O O . ALA B 1 434 ? -22.078 0.852 -1.373 1 98.44 434 ALA B O 1
ATOM 7369 N N . VAL B 1 435 ? -21.125 1.559 0.532 1 98.69 435 VAL B N 1
ATOM 7370 C CA . VAL B 1 435 ? -21.891 2.801 0.572 1 98.69 435 VAL B CA 1
ATOM 7371 C C . VAL B 1 435 ? -21.594 3.631 -0.675 1 98.69 435 VAL B C 1
ATOM 7373 O O . VAL B 1 435 ? -22.516 4.137 -1.323 1 98.69 435 VAL B O 1
ATOM 7376 N N . TYR B 1 436 ? -20.344 3.771 -1.018 1 98.69 436 TYR B N 1
ATOM 7377 C CA . TYR B 1 436 ? -19.938 4.527 -2.195 1 98.69 436 TYR B CA 1
ATOM 7378 C C . TYR B 1 436 ? -20.531 3.934 -3.463 1 98.69 436 TYR B C 1
ATOM 7380 O O . TYR B 1 436 ? -21.125 4.652 -4.27 1 98.69 436 TYR B O 1
ATOM 7388 N N . LEU B 1 437 ? -20.375 2.652 -3.582 1 98.56 437 LEU B N 1
ATOM 7389 C CA . LEU B 1 437 ? -20.75 1.99 -4.828 1 98.56 437 LEU B CA 1
ATOM 7390 C C . LEU B 1 437 ? -22.266 1.898 -4.961 1 98.56 437 LEU B C 1
ATOM 7392 O O . LEU B 1 437 ? -22.812 2.186 -6.027 1 98.56 437 LEU B O 1
ATOM 7396 N N . ASP B 1 438 ? -22.969 1.536 -3.871 1 98.56 438 ASP B N 1
ATOM 7397 C CA . ASP B 1 438 ? -24.422 1.349 -3.902 1 98.56 438 ASP B CA 1
ATOM 7398 C C . ASP B 1 438 ? -25.141 2.666 -4.188 1 98.56 438 ASP B C 1
ATOM 7400 O O . ASP B 1 438 ? -26.234 2.672 -4.754 1 98.56 438 ASP B O 1
ATOM 7404 N N . ASN B 1 439 ? -24.516 3.756 -3.818 1 98.75 439 ASN B N 1
ATOM 7405 C CA . ASN B 1 439 ? -25.172 5.051 -3.992 1 98.75 439 ASN B CA 1
ATOM 7406 C C . ASN B 1 439 ? -24.516 5.855 -5.113 1 98.75 439 ASN B C 1
ATOM 7408 O O . ASN B 1 439 ? -24.844 7.031 -5.309 1 98.75 439 ASN B O 1
ATOM 7412 N N . LYS B 1 440 ? -23.562 5.254 -5.867 1 98.25 440 LYS B N 1
ATOM 7413 C CA . LYS B 1 440 ? -22.875 5.855 -7.008 1 98.25 440 LYS B CA 1
ATOM 7414 C C . LYS B 1 440 ? -22.266 7.203 -6.633 1 98.25 440 LYS B C 1
ATOM 7416 O O . LYS B 1 440 ? -22.438 8.195 -7.348 1 98.25 440 LYS B O 1
ATOM 7421 N N . LEU B 1 441 ? -21.594 7.266 -5.449 1 98.88 441 LEU B N 1
ATOM 7422 C CA . LEU B 1 441 ? -21.062 8.516 -4.922 1 98.88 441 LEU B CA 1
ATOM 7423 C C . LEU B 1 441 ? -19.75 8.875 -5.594 1 98.88 441 LEU B C 1
ATOM 7425 O O . LEU B 1 441 ? -18.938 7.988 -5.883 1 98.88 441 LEU B O 1
ATOM 7429 N N . ASP B 1 442 ? -19.547 10.148 -5.742 1 98.75 442 ASP B N 1
ATOM 7430 C CA . ASP B 1 442 ? -18.219 10.664 -6.094 1 98.75 442 ASP B CA 1
ATOM 7431 C C . ASP B 1 442 ? -17.422 11.023 -4.844 1 98.75 442 ASP B C 1
ATOM 7433 O O . ASP B 1 442 ? -16.203 10.797 -4.793 1 98.75 442 ASP B O 1
ATOM 7437 N N . VAL B 1 443 ? -18.141 11.562 -3.887 1 98.88 443 VAL B N 1
ATOM 7438 C CA . VAL B 1 443 ? -17.453 12.117 -2.727 1 98.88 443 VAL B CA 1
ATOM 7439 C C . VAL B 1 443 ? -18.406 12.156 -1.532 1 98.88 443 VAL B C 1
ATOM 7441 O O . VAL B 1 443 ? -19.625 12.211 -1.702 1 98.88 443 VAL B O 1
ATOM 7444 N N . LEU B 1 444 ? -17.812 12.039 -0.356 1 98.94 444 LEU B N 1
ATOM 7445 C CA . LEU B 1 444 ? -18.562 12.266 0.884 1 98.94 444 LEU B CA 1
ATOM 7446 C C . LEU B 1 444 ? -18.375 13.695 1.381 1 98.94 444 LEU B C 1
ATOM 7448 O O . LEU B 1 444 ? -17.297 14.281 1.207 1 98.94 444 LEU B O 1
ATOM 7452 N N . LEU B 1 445 ? -19.391 14.188 2.014 1 98.88 445 LEU B N 1
ATOM 7453 C CA . LEU B 1 445 ? -19.375 15.508 2.635 1 98.88 445 LEU B CA 1
ATOM 7454 C C . LEU B 1 445 ? -19.891 15.445 4.066 1 98.88 445 LEU B C 1
ATOM 7456 O O . LEU B 1 445 ? -20.906 14.805 4.332 1 98.88 445 LEU B O 1
ATOM 7460 N N . GLY B 1 446 ? -19.219 16.016 4.984 1 98.5 446 GLY B N 1
ATOM 7461 C CA . GLY B 1 446 ? -19.625 16.125 6.371 1 98.5 446 GLY B CA 1
ATOM 7462 C C . GLY B 1 446 ? -18.688 16.984 7.211 1 98.5 446 GLY B C 1
ATOM 7463 O O . GLY B 1 446 ? -17.781 17.625 6.676 1 98.5 446 GLY B O 1
ATOM 7464 N N . PRO B 1 447 ? -18.969 17.062 8.5 1 98 447 PRO B N 1
ATOM 7465 C CA . PRO B 1 447 ? -18.031 17.781 9.367 1 98 447 PRO B CA 1
ATOM 7466 C C . PRO B 1 447 ? -16.766 16.984 9.641 1 98 447 PRO B C 1
ATOM 7468 O O . PRO B 1 447 ? -16.781 15.758 9.664 1 98 447 PRO B O 1
ATOM 7471 N N . ALA B 1 448 ? -15.648 17.625 9.766 1 97.44 448 ALA B N 1
ATOM 7472 C CA . ALA B 1 448 ? -14.438 16.984 10.266 1 97.44 448 ALA B CA 1
ATOM 7473 C C . ALA B 1 448 ? -14.469 16.891 11.789 1 97.44 448 ALA B C 1
ATOM 7475 O O . ALA B 1 448 ? -13.828 16.016 12.375 1 97.44 448 ALA B O 1
ATOM 7476 N N . PHE B 1 449 ? -15.164 17.75 12.367 1 96 449 PHE B N 1
ATOM 7477 C CA . PHE B 1 449 ? -15.43 17.797 13.805 1 96 449 PHE B CA 1
ATOM 7478 C C . PHE B 1 449 ? -16.859 18.25 14.078 1 96 449 PHE B C 1
ATOM 7480 O O . PHE B 1 449 ? -17.438 18.984 13.281 1 96 449 PHE B O 1
ATOM 7487 N N . GLN B 1 450 ? -17.453 17.844 15.195 1 96.38 450 GLN B N 1
ATOM 7488 C CA . GLN B 1 450 ? -18.859 18.156 15.453 1 96.38 450 GLN B CA 1
ATOM 7489 C C . GLN B 1 450 ? -19.047 19.625 15.789 1 96.38 450 GLN B C 1
ATOM 7491 O O . GLN B 1 450 ? -20.172 20.125 15.797 1 96.38 450 GLN B O 1
ATOM 7496 N N . SER B 1 451 ? -17.953 20.297 16.016 1 95.81 451 SER B N 1
ATOM 7497 C CA . SER B 1 451 ? -17.969 21.703 16.359 1 95.81 451 SER B CA 1
ATOM 7498 C C . SER B 1 451 ? -16.891 22.469 15.609 1 95.81 451 SER B C 1
ATOM 7500 O O . SER B 1 451 ? -16.125 21.891 14.852 1 95.81 451 SER B O 1
ATOM 7502 N N . CYS B 1 452 ? -16.984 23.812 15.719 1 94.31 452 CYS B N 1
ATOM 7503 C CA . CYS B 1 452 ? -15.812 24.641 15.422 1 94.31 452 CYS B CA 1
ATOM 7504 C C . CYS B 1 452 ? -14.773 24.531 16.531 1 94.31 452 CYS B C 1
ATOM 7506 O O . CYS B 1 452 ? -14.836 23.625 17.375 1 94.31 452 CYS B O 1
ATOM 7508 N N . ALA B 1 453 ? -13.719 25.391 16.484 1 94.5 453 ALA B N 1
ATOM 7509 C CA . ALA B 1 453 ? -12.727 25.375 17.562 1 94.5 453 ALA B CA 1
ATOM 7510 C C . ALA B 1 453 ? -13.383 25.547 18.922 1 94.5 453 ALA B C 1
ATOM 7512 O O . ALA B 1 453 ? -14.398 26.25 19.047 1 94.5 453 ALA B O 1
ATOM 7513 N N . LEU B 1 454 ? -12.906 24.875 19.891 1 94.31 454 LEU B N 1
ATOM 7514 C CA . LEU B 1 454 ? -13.391 24.875 21.266 1 94.31 454 LEU B CA 1
ATOM 7515 C C . LEU B 1 454 ? -12.312 25.359 22.219 1 94.31 454 LEU B C 1
ATOM 7517 O O . LEU B 1 454 ? -11.148 25.469 21.844 1 94.31 454 LEU B O 1
ATOM 7521 N N . PRO B 1 455 ? -12.773 25.656 23.438 1 95.94 455 PRO B N 1
ATOM 7522 C CA . PRO B 1 455 ? -11.766 26.031 24.438 1 95.94 455 PRO B CA 1
ATOM 7523 C C . PRO B 1 455 ? -10.703 24.938 24.625 1 95.94 455 PRO B C 1
ATOM 7525 O O . PRO B 1 455 ? -10.953 23.766 24.344 1 95.94 455 PRO B O 1
ATOM 7528 N N . HIS B 1 456 ? -9.555 25.359 25.062 1 96.44 456 HIS B N 1
ATOM 7529 C CA . HIS B 1 456 ? -8.414 24.469 25.266 1 96.44 456 HIS B CA 1
ATOM 7530 C C . HIS B 1 456 ? -8.828 23.219 26.047 1 96.44 456 HIS B C 1
ATOM 7532 O O . HIS B 1 456 ? -9.633 23.297 26.984 1 96.44 456 HIS B O 1
ATOM 7538 N N . ASP B 1 457 ? -8.352 22.016 25.578 1 93.88 457 ASP B N 1
ATOM 7539 C CA . ASP B 1 457 ? -8.484 20.703 26.203 1 93.88 457 ASP B CA 1
ATOM 7540 C C . ASP B 1 457 ? -9.883 20.125 26 1 93.88 457 ASP B C 1
ATOM 7542 O O . ASP B 1 457 ? -10.211 19.078 26.547 1 93.88 457 ASP B O 1
ATOM 7546 N N . ALA B 1 458 ? -10.617 20.812 25.141 1 90.25 458 ALA B N 1
ATOM 7547 C CA . ALA B 1 458 ? -11.984 20.344 24.906 1 90.25 458 ALA B CA 1
ATOM 7548 C C . ALA B 1 458 ? -12.078 19.562 23.594 1 90.25 458 ALA B C 1
ATOM 7550 O O . ALA B 1 458 ? -13.055 18.859 23.359 1 90.25 458 ALA B O 1
ATOM 7551 N N . LEU B 1 459 ? -11.156 19.734 22.766 1 83.94 459 LEU B N 1
ATOM 7552 C CA . LEU B 1 459 ? -11.156 18.984 21.516 1 83.94 459 LEU B CA 1
ATOM 7553 C C . LEU B 1 459 ? -10.719 17.547 21.766 1 83.94 459 LEU B C 1
ATOM 7555 O O . LEU B 1 459 ? -9.594 17.156 21.438 1 83.94 459 LEU B O 1
ATOM 7559 N N . GLU B 1 460 ? -11.5 16.719 22.234 1 73.25 460 GLU B N 1
ATOM 7560 C CA . GLU B 1 460 ? -11.18 15.438 22.859 1 73.25 460 GLU B CA 1
ATOM 7561 C C . GLU B 1 460 ? -11.133 14.32 21.812 1 73.25 460 GLU B C 1
ATOM 7563 O O . GLU B 1 460 ? -10.18 13.539 21.781 1 73.25 460 GLU B O 1
ATOM 7568 N N . LYS B 1 461 ? -12.125 14.07 21.078 1 82.69 461 LYS B N 1
ATOM 7569 C CA . LYS B 1 461 ? -12.18 12.852 20.266 1 82.69 461 LYS B CA 1
ATOM 7570 C C . LYS B 1 461 ? -12.367 13.188 18.781 1 82.69 461 LYS B C 1
ATOM 7572 O O . LYS B 1 461 ? -13.312 13.883 18.422 1 82.69 461 LYS B O 1
ATOM 7577 N N . PRO B 1 462 ? -11.477 12.727 17.938 1 92.44 462 PRO B N 1
ATOM 7578 C CA . PRO B 1 462 ? -11.578 12.977 16.5 1 92.44 462 PRO B CA 1
ATOM 7579 C C . PRO B 1 462 ? -12.68 12.156 15.836 1 92.44 462 PRO B C 1
ATOM 7581 O O . PRO B 1 462 ? -12.422 11.438 14.875 1 92.44 462 PRO B O 1
ATOM 7584 N N . PHE B 1 463 ? -13.898 12.383 16.266 1 93.19 463 PHE B N 1
ATOM 7585 C CA . PHE B 1 463 ? -15.047 11.531 15.977 1 93.19 463 PHE B CA 1
ATOM 7586 C C . PHE B 1 463 ? -15.344 11.492 14.484 1 93.19 463 PHE B C 1
ATOM 7588 O O . PHE B 1 463 ? -15.539 10.414 13.914 1 93.19 463 PHE B O 1
ATOM 7595 N N . TYR B 1 464 ? -15.273 12.57 13.781 1 97.44 464 TYR B N 1
ATOM 7596 C CA . TYR B 1 464 ? -15.75 12.625 12.406 1 97.44 464 TYR B CA 1
ATOM 7597 C C . TYR B 1 464 ? -14.578 12.641 11.422 1 97.44 464 TYR B C 1
ATOM 7599 O O . TYR B 1 464 ? -14.781 12.742 10.211 1 97.44 464 TYR B O 1
ATOM 7607 N N . THR B 1 465 ? -13.336 12.555 11.945 1 97.62 465 THR B N 1
ATOM 7608 C CA . THR B 1 465 ? -12.195 12.445 11.047 1 97.62 465 THR B CA 1
ATOM 7609 C C . THR B 1 465 ? -11.656 11.016 11.031 1 97.62 465 THR B C 1
ATOM 7611 O O . THR B 1 465 ? -11.133 10.555 10.016 1 97.62 465 THR B O 1
ATOM 7614 N N . ILE B 1 466 ? -11.828 10.336 12.086 1 96.62 466 ILE B N 1
ATOM 7615 C CA . ILE B 1 466 ? -11.016 9.18 12.422 1 96.62 466 ILE B CA 1
ATOM 7616 C C . ILE B 1 466 ? -11.359 8.016 11.492 1 96.62 466 ILE B C 1
ATOM 7618 O O . ILE B 1 466 ? -10.516 7.156 11.227 1 96.62 466 ILE B O 1
ATOM 7622 N N . PHE B 1 467 ? -12.641 7.957 10.977 1 97.88 467 PHE B N 1
ATOM 7623 C CA . PHE B 1 467 ? -13.016 6.844 10.109 1 97.88 467 PHE B CA 1
ATOM 7624 C C . PHE B 1 467 ? -12.195 6.859 8.828 1 97.88 467 PHE B C 1
ATOM 7626 O O . PHE B 1 467 ? -11.852 5.805 8.289 1 97.88 467 PHE B O 1
ATOM 7633 N N . ALA B 1 468 ? -11.867 8.039 8.32 1 98.62 468 ALA B N 1
ATOM 7634 C CA . ALA B 1 468 ? -11.078 8.148 7.094 1 98.62 468 ALA B CA 1
ATOM 7635 C C . ALA B 1 468 ? -9.672 7.582 7.293 1 98.62 468 ALA B C 1
ATOM 7637 O O . ALA B 1 468 ? -9.094 7.012 6.367 1 98.62 468 ALA B O 1
ATOM 7638 N N . ASN B 1 469 ? -9.148 7.73 8.523 1 98.62 469 ASN B N 1
ATOM 7639 C CA . ASN B 1 469 ? -7.848 7.156 8.836 1 98.62 469 ASN B CA 1
ATOM 7640 C C . ASN B 1 469 ? -7.926 5.637 8.984 1 98.62 469 ASN B C 1
ATOM 7642 O O . ASN B 1 469 ? -7.039 4.918 8.516 1 98.62 469 ASN B O 1
ATOM 7646 N N . LEU B 1 470 ? -9 5.219 9.602 1 98.56 470 LEU B N 1
ATOM 7647 C CA . LEU B 1 470 ? -9.156 3.779 9.789 1 98.56 470 LEU B CA 1
ATOM 7648 C C . LEU B 1 470 ? -9.141 3.053 8.445 1 98.56 470 LEU B C 1
ATOM 7650 O O . LEU B 1 470 ? -8.484 2.016 8.305 1 98.56 470 LEU B O 1
ATOM 7654 N N . VAL B 1 471 ? -9.852 3.639 7.441 1 98.25 471 VAL B N 1
ATOM 7655 C CA . VAL B 1 471 ? -10.031 2.916 6.188 1 98.25 471 VAL B CA 1
ATOM 7656 C C . VAL B 1 471 ? -9.094 3.484 5.121 1 98.25 471 VAL B C 1
ATOM 7658 O O . VAL B 1 471 ? -9.211 3.146 3.941 1 98.25 471 VAL B O 1
ATOM 7661 N N . ASN B 1 472 ? -8.227 4.43 5.48 1 98.31 472 ASN B N 1
ATOM 7662 C CA . ASN B 1 472 ? -7.199 5.02 4.625 1 98.31 472 ASN B CA 1
ATOM 7663 C C . ASN B 1 472 ? -7.812 5.812 3.475 1 98.31 472 ASN B C 1
ATOM 7665 O O . ASN B 1 472 ? -7.352 5.719 2.336 1 98.31 472 ASN B O 1
ATOM 7669 N N . TYR B 1 473 ? -8.828 6.543 3.721 1 98.75 473 TYR B N 1
ATOM 7670 C CA . TYR B 1 473 ? -9.43 7.438 2.736 1 98.75 473 TYR B CA 1
ATOM 7671 C C . TYR B 1 473 ? -8.797 8.82 2.803 1 98.75 473 TYR B C 1
ATOM 7673 O O . TYR B 1 473 ? -8.57 9.359 3.891 1 98.75 473 TYR B O 1
ATOM 7681 N N . PRO B 1 474 ? -8.445 9.375 1.633 1 98.75 474 PRO B N 1
ATOM 7682 C CA . PRO B 1 474 ? -8.039 10.781 1.67 1 98.75 474 PRO B CA 1
ATOM 7683 C C . PRO B 1 474 ? -9.195 11.719 2.006 1 98.75 474 PRO B C 1
ATOM 7685 O O . PRO B 1 474 ? -10.352 11.391 1.75 1 98.75 474 PRO B O 1
ATOM 7688 N N . ALA B 1 475 ? -8.812 12.852 2.598 1 98.94 475 ALA B N 1
ATOM 7689 C CA . ALA B 1 475 ? -9.82 13.812 3.037 1 98.94 475 ALA B CA 1
ATOM 7690 C C . ALA B 1 475 ? -9.273 15.234 3.018 1 98.94 475 ALA B C 1
ATOM 7692 O O . ALA B 1 475 ? -8.078 15.453 3.234 1 98.94 475 ALA B O 1
ATOM 7693 N N . SER B 1 476 ? -10.141 16.172 2.725 1 98.88 476 SER B N 1
ATOM 7694 C CA . SER B 1 476 ? -9.758 17.594 2.746 1 98.88 476 SER B CA 1
ATOM 7695 C C . SER B 1 476 ? -10.734 18.406 3.59 1 98.88 476 SER B C 1
ATOM 7697 O O . SER B 1 476 ? -11.867 17.984 3.83 1 98.88 476 SER B O 1
ATOM 7699 N N . VAL B 1 477 ? -10.273 19.484 4.074 1 98.88 477 VAL B N 1
ATOM 7700 C CA . VAL B 1 477 ? -11.07 20.438 4.82 1 98.88 477 VAL B CA 1
ATOM 7701 C C . VAL B 1 477 ? -11.125 21.766 4.062 1 98.88 477 VAL B C 1
ATOM 7703 O O . VAL B 1 477 ? -10.094 22.266 3.596 1 98.88 477 VAL B O 1
ATOM 7706 N N . ILE B 1 478 ? -12.281 22.297 3.924 1 98.88 478 ILE B N 1
ATOM 7707 C CA . ILE B 1 478 ? -12.539 23.594 3.312 1 98.88 478 ILE B CA 1
ATOM 7708 C C . ILE B 1 478 ? -13.148 24.547 4.344 1 98.88 478 ILE B C 1
ATOM 7710 O O . ILE B 1 478 ? -14.211 24.266 4.902 1 98.88 478 ILE B O 1
ATOM 7714 N N . PRO B 1 479 ? -12.477 25.656 4.637 1 98.75 479 PRO B N 1
ATOM 7715 C CA . PRO B 1 479 ? -13.133 26.641 5.508 1 98.75 479 PRO B CA 1
ATOM 7716 C C . PRO B 1 479 ? -14.383 27.25 4.875 1 98.75 479 PRO B C 1
ATOM 7718 O O . PRO B 1 479 ? -14.367 27.609 3.699 1 98.75 479 PRO B O 1
ATOM 7721 N N . PHE B 1 480 ? -15.445 27.281 5.688 1 98.56 480 PHE B N 1
ATOM 7722 C CA . PHE B 1 480 ? -16.719 27.812 5.207 1 98.56 480 PHE B CA 1
ATOM 7723 C C . PHE B 1 480 ? -17.594 28.266 6.375 1 98.56 480 PHE B C 1
ATOM 7725 O O . PHE B 1 480 ? -17.984 27.438 7.215 1 98.56 480 PHE B O 1
ATOM 7732 N N . GLY B 1 481 ? -17.812 29.5 6.395 1 97.38 481 GLY B N 1
ATOM 7733 C CA . GLY B 1 481 ? -18.688 30.031 7.43 1 97.38 481 GLY B CA 1
ATOM 7734 C C . GLY B 1 481 ? -17.953 30.281 8.742 1 97.38 481 GLY B C 1
ATOM 7735 O O . GLY B 1 481 ? -16.766 30 8.859 1 97.38 481 GLY B O 1
ATOM 7736 N N . ARG B 1 482 ? -18.75 30.875 9.758 1 97.81 482 ARG B N 1
ATOM 7737 C CA . ARG B 1 482 ? -18.297 31.156 11.109 1 97.81 482 ARG B CA 1
ATOM 7738 C C . ARG B 1 482 ? -19.422 30.953 12.117 1 97.81 482 ARG B C 1
ATOM 7740 O O . ARG B 1 482 ? -20.594 31.094 11.781 1 97.81 482 ARG B O 1
ATOM 7747 N N . ALA B 1 483 ? -19.031 30.641 13.297 1 98.12 483 ALA B N 1
ATOM 7748 C CA . ALA B 1 483 ? -20.016 30.594 14.375 1 98.12 483 ALA B CA 1
ATOM 7749 C C . ALA B 1 483 ? -20.656 31.953 14.609 1 98.12 483 ALA B C 1
ATOM 7751 O O . ALA B 1 483 ? -19.969 32.969 14.539 1 98.12 483 ALA B O 1
ATOM 7752 N N . ASP B 1 484 ? -21.891 31.969 14.773 1 98.06 484 ASP B N 1
ATOM 7753 C CA . ASP B 1 484 ? -22.703 33.156 15.023 1 98.06 484 ASP B CA 1
ATOM 7754 C C . ASP B 1 484 ? -23.844 32.844 16 1 98.06 484 ASP B C 1
ATOM 7756 O O . ASP B 1 484 ? -24.859 32.281 15.609 1 98.06 484 ASP B O 1
ATOM 7760 N N . LYS B 1 485 ? -23.688 33.344 17.156 1 97.31 485 LYS B N 1
ATOM 7761 C CA . LYS B 1 485 ? -24.594 32.969 18.234 1 97.31 485 LYS B CA 1
ATOM 7762 C C . LYS B 1 485 ? -26.047 33.25 17.844 1 97.31 485 LYS B C 1
ATOM 7764 O O . LYS B 1 485 ? -26.922 32.406 18.078 1 97.31 485 LYS B O 1
ATOM 7769 N N . ALA B 1 486 ? -26.266 34.344 17.281 1 98.12 486 ALA B N 1
ATOM 7770 C CA . ALA B 1 486 ? -27.625 34.688 16.922 1 98.12 486 ALA B CA 1
ATOM 7771 C C . ALA B 1 486 ? -28.172 33.781 15.82 1 98.12 486 ALA B C 1
ATOM 7773 O O . ALA B 1 486 ? -29.281 33.25 15.938 1 98.12 486 ALA B O 1
ATOM 7774 N N . ALA B 1 487 ? -27.453 33.562 14.789 1 98.12 487 ALA B N 1
ATOM 7775 C CA . ALA B 1 487 ? -27.891 32.75 13.664 1 98.12 487 ALA B CA 1
ATOM 7776 C C . ALA B 1 487 ? -27.953 31.266 14.062 1 98.12 487 ALA B C 1
ATOM 7778 O O . ALA B 1 487 ? -28.781 30.516 13.539 1 98.12 487 ALA B O 1
ATOM 7779 N N . ASP B 1 488 ? -27.156 30.875 15.031 1 98.38 488 ASP B N 1
ATOM 7780 C CA . ASP B 1 488 ? -27.031 29.469 15.414 1 98.38 488 ASP B CA 1
ATOM 7781 C C . ASP B 1 488 ? -28.156 29.062 16.375 1 98.38 488 ASP B C 1
ATOM 7783 O O . ASP B 1 488 ? -28.406 27.875 16.578 1 98.38 488 ASP B O 1
ATOM 7787 N N . ALA B 1 489 ? -28.781 30.016 16.953 1 97.88 489 ALA B N 1
ATOM 7788 C CA . ALA B 1 489 ? -29.812 29.75 17.969 1 97.88 489 ALA B CA 1
ATOM 7789 C C . ALA B 1 489 ? -30.922 28.875 17.406 1 97.88 489 ALA B C 1
ATOM 7791 O O . ALA B 1 489 ? -31.484 28.047 18.125 1 97.88 489 ALA B O 1
ATOM 7792 N N . ALA B 1 490 ? -31.219 29.016 16.172 1 97.81 490 ALA B N 1
ATOM 7793 C CA . ALA B 1 490 ? -32.312 28.266 15.555 1 97.81 490 ALA B CA 1
ATOM 7794 C C . ALA B 1 490 ? -31.953 26.797 15.375 1 97.81 490 ALA B C 1
ATOM 7796 O O . ALA B 1 490 ? -32.812 25.953 15.125 1 97.81 490 ALA B O 1
ATOM 7797 N N . PHE B 1 491 ? -30.719 26.469 15.578 1 98.12 491 PHE B N 1
ATOM 7798 C CA . PHE B 1 491 ? -30.234 25.109 15.32 1 98.12 491 PHE B CA 1
ATOM 7799 C C . PHE B 1 491 ? -29.969 24.375 16.625 1 98.12 491 PHE B C 1
ATOM 7801 O O . PHE B 1 491 ? -29.516 23.234 16.609 1 98.12 491 PHE B O 1
ATOM 7808 N N . VAL B 1 492 ? -30.172 25 17.719 1 97.94 492 VAL B N 1
ATOM 7809 C CA . VAL B 1 492 ? -30 24.344 19.016 1 97.94 492 VAL B CA 1
ATOM 7810 C C . VAL B 1 492 ? -31.062 23.266 19.188 1 97.94 492 VAL B C 1
ATOM 7812 O O . VAL B 1 492 ? -32.25 23.5 18.938 1 97.94 492 VAL B O 1
ATOM 7815 N N . ARG B 1 493 ? -30.625 22.031 19.609 1 96.06 493 ARG B N 1
ATOM 7816 C CA . ARG B 1 493 ? -31.5 20.891 19.797 1 96.06 493 ARG B CA 1
ATOM 7817 C C . ARG B 1 493 ? -31.391 20.359 21.219 1 96.06 493 ARG B C 1
ATOM 7819 O O . ARG B 1 493 ? -30.469 20.703 21.953 1 96.06 493 ARG B O 1
ATOM 7826 N N . GLN B 1 494 ? -32.406 19.516 21.594 1 95.31 494 GLN B N 1
ATOM 7827 C CA . GLN B 1 494 ? -32.406 18.891 22.906 1 95.31 494 GLN B CA 1
ATOM 7828 C C . GLN B 1 494 ? -31.609 17.578 22.875 1 95.31 494 GLN B C 1
ATOM 7830 O O . GLN B 1 494 ? -32.188 16.5 23 1 95.31 494 GLN B O 1
ATOM 7835 N N . VAL B 1 495 ? -30.312 17.75 22.719 1 95.94 495 VAL B N 1
ATOM 7836 C CA . VAL B 1 495 ? -29.375 16.641 22.719 1 95.94 495 VAL B CA 1
ATOM 7837 C C . VAL B 1 495 ? -28.234 16.922 23.703 1 95.94 495 VAL B C 1
ATOM 7839 O O . VAL B 1 495 ? -28.109 18.047 24.203 1 95.94 495 VAL B O 1
ATOM 7842 N N . GLN B 1 496 ? -27.547 15.891 24.047 1 94.69 496 GLN B N 1
ATOM 7843 C CA . GLN B 1 496 ? -26.344 16.062 24.859 1 94.69 496 GLN B CA 1
ATOM 7844 C C . GLN B 1 496 ? -25.125 16.297 24 1 94.69 496 GLN B C 1
ATOM 7846 O O . GLN B 1 496 ? -24.484 15.336 23.547 1 94.69 496 GLN B O 1
ATOM 7851 N N . TYR B 1 497 ? -24.828 17.562 23.828 1 94.69 497 TYR B N 1
ATOM 7852 C CA . TYR B 1 497 ? -23.625 17.891 23.062 1 94.69 497 TYR B CA 1
ATOM 7853 C C . TYR B 1 497 ? -22.375 17.469 23.812 1 94.69 497 TYR B C 1
ATOM 7855 O O . TYR B 1 497 ? -22.25 17.703 25.016 1 94.69 497 TYR B O 1
ATOM 7863 N N . ASP B 1 498 ? -21.453 16.859 23.188 1 90.38 498 ASP B N 1
ATOM 7864 C CA . ASP B 1 498 ? -20.172 16.469 23.734 1 90.38 498 ASP B CA 1
ATOM 7865 C C . ASP B 1 498 ? -19.031 16.828 22.781 1 90.38 498 ASP B C 1
ATOM 7867 O O . ASP B 1 498 ? -18.859 16.203 21.734 1 90.38 498 ASP B O 1
ATOM 7871 N N . PRO B 1 499 ? -18.25 17.75 23.156 1 91.06 499 PRO B N 1
ATOM 7872 C CA . PRO B 1 499 ? -18.312 18.594 24.344 1 91.06 499 PRO B CA 1
ATOM 7873 C C . PRO B 1 499 ? -19.547 19.5 24.375 1 91.06 499 PRO B C 1
ATOM 7875 O O . PRO B 1 499 ? -20.281 19.562 23.391 1 91.06 499 PRO B O 1
ATOM 7878 N N . PRO B 1 500 ? -19.766 20.172 25.531 1 92.88 500 PRO B N 1
ATOM 7879 C CA . PRO B 1 500 ? -20.938 21.047 25.609 1 92.88 500 PRO B CA 1
ATOM 7880 C C . PRO B 1 500 ? -20.875 22.203 24.609 1 92.88 500 PRO B C 1
ATOM 7882 O O . PRO B 1 500 ? -19.797 22.703 24.297 1 92.88 500 PRO B O 1
ATOM 7885 N N . TYR B 1 501 ? -22.078 22.594 24.141 1 95.56 501 TYR B N 1
ATOM 7886 C CA . TYR B 1 501 ? -22.203 23.75 23.266 1 95.56 501 TYR B CA 1
ATOM 7887 C C . TYR B 1 501 ? -22.125 25.047 24.062 1 95.56 50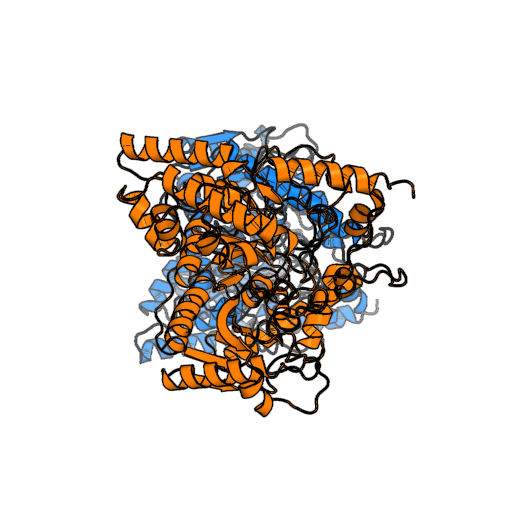1 TYR B C 1
ATOM 7889 O O . TYR B 1 501 ? -22.953 25.297 24.938 1 95.56 501 TYR B O 1
ATOM 7897 N N . LEU B 1 502 ? -21.078 25.812 23.781 1 94 502 LEU B N 1
ATOM 7898 C CA . LEU B 1 502 ? -20.828 27.094 24.453 1 94 502 LEU B CA 1
ATOM 7899 C C . LEU B 1 502 ? -20.797 28.234 23.438 1 94 502 LEU B C 1
ATOM 7901 O O . LEU B 1 502 ? -19.734 28.703 23.062 1 94 502 LEU B O 1
ATOM 7905 N N . PRO B 1 503 ? -21.938 28.797 23.109 1 95.31 503 PRO B N 1
ATOM 7906 C CA . PRO B 1 503 ? -22.016 29.75 22 1 95.31 503 PRO B CA 1
ATOM 7907 C C . PRO B 1 503 ? -21.203 31.016 22.234 1 95.31 503 PRO B C 1
ATOM 7909 O O . PRO B 1 503 ? -20.672 31.594 21.281 1 95.31 503 PRO B O 1
ATOM 7912 N N . ASP B 1 504 ? -21.016 31.391 23.531 1 95.62 504 ASP B N 1
ATOM 7913 C CA . ASP B 1 504 ? -20.266 32.625 23.812 1 95.62 504 ASP B CA 1
ATOM 7914 C C . ASP B 1 504 ? -18.766 32.375 23.609 1 95.62 504 ASP B C 1
ATOM 7916 O O . ASP B 1 504 ? -18.047 33.281 23.172 1 95.62 504 ASP B O 1
ATOM 7920 N N . GLU B 1 505 ? -18.312 31.203 23.828 1 93.75 505 GLU B N 1
ATOM 7921 C CA . GLU B 1 505 ? -16.891 30.891 23.734 1 93.75 505 GLU B CA 1
ATOM 7922 C C . GLU B 1 505 ? -16.453 30.719 22.281 1 93.75 505 GLU B C 1
ATOM 7924 O O . GLU B 1 505 ? -15.312 31 21.922 1 93.75 505 GLU B O 1
ATOM 7929 N N . SER B 1 506 ? -17.359 30.281 21.469 1 91.19 506 SER B N 1
ATOM 7930 C CA . SER B 1 506 ? -16.984 29.922 20.109 1 91.19 506 SER B CA 1
ATOM 7931 C C . SER B 1 506 ? -17.422 31 19.125 1 91.19 506 SER B C 1
ATOM 7933 O O . SER B 1 506 ? -17.344 30.797 17.906 1 91.19 506 SER B O 1
ATOM 7935 N N . GLU B 1 507 ? -17.875 32.156 19.609 1 95.62 507 GLU B N 1
ATOM 7936 C CA . GLU B 1 507 ? -18.391 33.188 18.734 1 95.62 507 GLU B CA 1
ATOM 7937 C C . GLU B 1 507 ? -17.328 33.625 17.719 1 95.62 507 GLU B C 1
ATOM 7939 O O . GLU B 1 507 ? -16.203 33.938 18.094 1 95.62 507 GLU B O 1
ATOM 7944 N N . GLY B 1 508 ? -17.703 33.562 16.422 1 96.69 508 GLY B N 1
ATOM 7945 C CA . GLY B 1 508 ? -16.844 34.031 15.367 1 96.69 508 GLY B CA 1
ATOM 7946 C C . GLY B 1 508 ? -15.836 33 14.898 1 96.69 508 GLY B C 1
ATOM 7947 O O . GLY B 1 508 ? -15.148 33.188 13.898 1 96.69 508 GLY B O 1
ATOM 7948 N N . ALA B 1 509 ? -15.75 31.844 15.539 1 97.31 509 ALA B N 1
ATOM 7949 C CA . ALA B 1 509 ? -14.797 30.797 15.172 1 97.31 509 ALA B CA 1
ATOM 7950 C C . ALA B 1 509 ? -15.078 30.266 13.758 1 97.31 509 ALA B C 1
ATOM 7952 O O . ALA B 1 509 ? -16.234 30.141 13.359 1 97.31 509 ALA B O 1
ATOM 7953 N N . PRO B 1 510 ? -14.055 29.984 13 1 98.12 510 PRO B N 1
ATOM 7954 C CA . PRO B 1 510 ? -14.25 29.438 11.656 1 98.12 510 PRO B CA 1
ATOM 7955 C C . PRO B 1 510 ? -14.992 28.109 11.672 1 98.12 510 PRO B C 1
ATOM 7957 O O . PRO B 1 510 ? -14.766 27.281 12.555 1 98.12 510 PRO B O 1
ATOM 7960 N N . CYS B 1 511 ? -15.859 27.922 10.727 1 98.5 511 CYS B N 1
ATOM 7961 C CA . CYS B 1 511 ? -16.5 26.641 10.453 1 98.5 511 CYS B CA 1
ATOM 7962 C C . CYS B 1 511 ? -15.906 26 9.195 1 98.5 511 CYS B C 1
ATOM 7964 O O . CYS B 1 511 ? -14.914 26.484 8.656 1 98.5 511 CYS B O 1
ATOM 7966 N N . HIS B 1 512 ? -16.484 24.766 8.812 1 98.75 512 HIS B N 1
ATOM 7967 C CA . HIS B 1 512 ? -15.797 24.047 7.746 1 98.75 512 HIS B CA 1
ATOM 7968 C C . HIS B 1 512 ? -16.703 22.984 7.133 1 98.75 512 HIS B C 1
ATOM 7970 O O . HIS B 1 512 ? -17.797 22.734 7.625 1 98.75 512 HIS B O 1
ATOM 7976 N N . VAL B 1 513 ? -16.219 22.438 6.055 1 98.75 513 VAL B N 1
ATOM 7977 C CA . VAL B 1 513 ? -16.719 21.156 5.555 1 98.75 513 VAL B CA 1
ATOM 7978 C C . VAL B 1 513 ? -15.547 20.234 5.242 1 98.75 513 VAL B C 1
ATOM 7980 O O . VAL B 1 513 ? -14.438 20.688 4.973 1 98.75 513 VAL B O 1
ATOM 7983 N N . GLN B 1 514 ? -15.789 18.969 5.348 1 98.88 514 GLN B N 1
ATOM 7984 C CA . GLN B 1 514 ? -14.844 17.906 5.008 1 98.88 514 GLN B CA 1
ATOM 7985 C C . GLN B 1 514 ? -15.32 17.109 3.795 1 98.88 514 GLN B C 1
ATOM 7987 O O . GLN B 1 514 ? -16.5 16.797 3.68 1 98.88 514 GLN B O 1
ATOM 7992 N N . LEU B 1 515 ? -14.398 16.859 2.871 1 98.94 515 LEU B N 1
ATOM 7993 C CA . LEU B 1 515 ? -14.633 15.961 1.75 1 98.94 515 LEU B CA 1
ATOM 7994 C C . LEU B 1 515 ? -13.773 14.703 1.873 1 98.94 515 LEU B C 1
ATOM 7996 O O . LEU B 1 515 ? -12.617 14.781 2.299 1 98.94 515 LEU B O 1
ATOM 8000 N N . VAL B 1 516 ? -14.344 13.555 1.537 1 98.94 516 VAL B N 1
ATOM 8001 C CA . VAL B 1 516 ? -13.633 12.281 1.641 1 98.94 516 VAL B CA 1
ATOM 8002 C C . VAL B 1 516 ? -13.883 11.445 0.387 1 98.94 516 VAL B C 1
ATOM 8004 O O . VAL B 1 516 ? -15.031 11.273 -0.031 1 98.94 516 VAL B O 1
ATOM 8007 N N . THR B 1 517 ? -12.883 11.031 -0.29 1 98.81 517 THR B N 1
ATOM 8008 C CA . THR B 1 517 ? -12.984 10.031 -1.349 1 98.81 517 THR B CA 1
ATOM 8009 C C . THR B 1 517 ? -12.305 8.727 -0.932 1 98.81 517 THR B C 1
ATOM 8011 O O . THR B 1 517 ? -11.984 8.539 0.243 1 98.81 517 THR B O 1
ATOM 8014 N N . ARG B 1 518 ? -12.234 7.781 -1.862 1 98.12 518 ARG B N 1
ATOM 8015 C CA . ARG B 1 518 ? -11.695 6.469 -1.529 1 98.12 518 ARG B CA 1
ATOM 8016 C C . ARG B 1 518 ? -10.18 6.441 -1.688 1 98.12 518 ARG B C 1
ATOM 8018 O O . ARG B 1 518 ? -9.594 7.355 -2.277 1 98.12 518 ARG B O 1
ATOM 8025 N N . THR B 1 519 ? -9.508 5.426 -1.149 1 98.31 519 THR B N 1
ATOM 8026 C CA . THR B 1 519 ? -8.062 5.238 -1.125 1 98.31 519 THR B CA 1
ATOM 8027 C C . THR B 1 519 ? -7.469 5.41 -2.521 1 98.31 519 THR B C 1
ATOM 8029 O O . THR B 1 519 ? -7.996 4.867 -3.496 1 98.31 519 THR B O 1
ATOM 8032 N N . MET B 1 520 ? -6.395 6.191 -2.68 1 97.75 520 MET B N 1
ATOM 8033 C CA . MET B 1 520 ? -5.605 6.391 -3.893 1 97.75 520 MET B CA 1
ATOM 8034 C C . MET B 1 520 ? -6.301 7.363 -4.836 1 97.75 520 MET B C 1
ATOM 8036 O O . MET B 1 520 ? -5.867 7.551 -5.977 1 97.75 520 MET B O 1
ATOM 8040 N N . GLN B 1 521 ? -7.41 7.969 -4.398 1 98.12 521 GLN B N 1
ATOM 8041 C CA . GLN B 1 521 ? -8.102 8.953 -5.219 1 98.12 521 GLN B CA 1
ATOM 8042 C C . GLN B 1 521 ? -7.73 10.375 -4.801 1 98.12 521 GLN B C 1
ATOM 8044 O O . GLN B 1 521 ? -8.586 11.266 -4.777 1 98.12 521 GLN B O 1
ATOM 8049 N N . ASP B 1 522 ? -6.52 10.539 -4.48 1 98.69 522 ASP B N 1
ATOM 8050 C CA . ASP B 1 522 ? -6.027 11.82 -3.988 1 98.69 522 ASP B CA 1
ATOM 8051 C C . ASP B 1 522 ? -6.207 12.922 -5.035 1 98.69 522 ASP B C 1
ATOM 8053 O O . ASP B 1 522 ? -6.691 14.008 -4.723 1 98.69 522 ASP B O 1
ATOM 8057 N N . GLU B 1 523 ? -5.844 12.633 -6.281 1 98.56 523 GLU B N 1
ATOM 8058 C CA . GLU B 1 523 ? -6.004 13.602 -7.359 1 98.56 523 GLU B CA 1
ATOM 8059 C C . GLU B 1 523 ? -7.477 13.93 -7.586 1 98.56 523 GLU B C 1
ATOM 8061 O O . GLU B 1 523 ? -7.832 15.094 -7.785 1 98.56 523 GLU B O 1
ATOM 8066 N N . ILE B 1 524 ? -8.258 12.953 -7.477 1 98.38 524 ILE B N 1
ATOM 8067 C CA . ILE B 1 524 ? -9.703 13.109 -7.656 1 98.38 524 ILE B CA 1
ATOM 8068 C C . ILE B 1 524 ? -10.266 13.977 -6.535 1 98.38 524 ILE B C 1
ATOM 8070 O O . ILE B 1 524 ? -11.023 14.914 -6.793 1 98.38 524 ILE B O 1
ATOM 8074 N N . LEU B 1 525 ? -9.867 13.68 -5.312 1 98.75 525 LEU B N 1
ATOM 8075 C CA . LEU B 1 525 ? -10.328 14.461 -4.176 1 98.75 525 LEU B CA 1
ATOM 8076 C C . LEU B 1 525 ? -9.914 15.922 -4.324 1 98.75 525 LEU B C 1
ATOM 8078 O O . LEU B 1 525 ? -10.688 16.828 -3.986 1 98.75 525 LEU B O 1
ATOM 8082 N N . LEU B 1 526 ? -8.711 16.125 -4.773 1 98.69 526 LEU B N 1
ATOM 8083 C CA . LEU B 1 526 ? -8.25 17.484 -4.949 1 98.69 526 LEU B CA 1
ATOM 8084 C C . LEU B 1 526 ? -9.125 18.234 -5.957 1 98.69 526 LEU B C 1
ATOM 8086 O O . LEU B 1 526 ? -9.516 19.375 -5.723 1 98.69 526 LEU B O 1
ATOM 8090 N N . ARG B 1 527 ? -9.461 17.594 -7.117 1 98.56 527 ARG B N 1
ATOM 8091 C CA . ARG B 1 527 ? -10.328 18.219 -8.109 1 98.56 527 ARG B CA 1
ATOM 8092 C C . ARG B 1 527 ? -11.703 18.516 -7.52 1 98.56 527 ARG B C 1
ATOM 8094 O O . ARG B 1 527 ? -12.258 19.609 -7.738 1 98.56 527 ARG B O 1
ATOM 8101 N N . TYR B 1 528 ? -12.227 17.609 -6.746 1 98.69 528 TYR B N 1
ATOM 8102 C CA . TYR B 1 528 ? -13.531 17.812 -6.141 1 98.69 528 TYR B CA 1
ATOM 8103 C C . TYR B 1 528 ? -13.484 18.906 -5.086 1 98.69 528 TYR B C 1
ATOM 8105 O O . TYR B 1 528 ? -14.453 19.641 -4.902 1 98.69 528 TYR B O 1
ATOM 8113 N N . THR B 1 529 ? -12.391 18.953 -4.34 1 98.75 529 THR B N 1
ATOM 8114 C CA . THR B 1 529 ? -12.188 20.031 -3.379 1 98.75 529 THR B CA 1
ATOM 8115 C C . THR B 1 529 ? -12.273 21.391 -4.066 1 98.75 529 THR B C 1
ATOM 8117 O O . THR B 1 529 ? -12.922 22.312 -3.562 1 98.75 529 THR B O 1
ATOM 8120 N N . LEU B 1 530 ? -11.664 21.531 -5.227 1 98.19 530 LEU B N 1
ATOM 8121 C CA . LEU B 1 530 ? -11.688 22.781 -5.977 1 98.19 530 LEU B CA 1
ATOM 8122 C C . LEU B 1 530 ? -13.094 23.094 -6.465 1 98.19 530 LEU B C 1
ATOM 8124 O O . LEU B 1 530 ? -13.531 24.25 -6.41 1 98.19 530 LEU B O 1
ATOM 8128 N N . ILE B 1 531 ? -13.789 22.109 -6.918 1 98.38 531 ILE B N 1
ATOM 8129 C CA . ILE B 1 531 ? -15.148 22.281 -7.414 1 98.38 531 ILE B CA 1
ATOM 8130 C C . ILE B 1 531 ? -16.062 22.734 -6.273 1 98.38 531 ILE B C 1
ATOM 8132 O O . ILE B 1 531 ? -16.812 23.703 -6.43 1 98.38 531 ILE B O 1
ATOM 8136 N N . VAL B 1 532 ? -15.961 22.078 -5.141 1 98.69 532 VAL B N 1
ATOM 8137 C CA . VAL B 1 532 ? -16.812 22.391 -3.994 1 98.69 532 VAL B CA 1
ATOM 8138 C C . VAL B 1 532 ? -16.453 23.766 -3.434 1 98.69 532 VAL B C 1
ATOM 8140 O O . VAL B 1 532 ? -17.328 24.547 -3.09 1 98.69 532 VAL B O 1
ATOM 8143 N N . ASP B 1 533 ? -15.172 24.031 -3.328 1 98.62 533 ASP B N 1
ATOM 8144 C CA . ASP B 1 533 ? -14.719 25.312 -2.83 1 98.62 533 ASP B CA 1
ATOM 8145 C C . ASP B 1 533 ? -15.297 26.469 -3.662 1 98.62 533 ASP B C 1
ATOM 8147 O O . ASP B 1 533 ? -15.742 27.469 -3.113 1 98.62 533 ASP B O 1
ATOM 8151 N N . LYS B 1 534 ? -15.258 26.328 -4.98 1 97.75 534 LYS B N 1
ATOM 8152 C CA . LYS B 1 534 ? -15.797 27.344 -5.879 1 97.75 534 LYS B CA 1
ATOM 8153 C C . LYS B 1 534 ? -17.297 27.531 -5.656 1 97.75 534 LYS B C 1
ATOM 8155 O O . LYS B 1 534 ? -17.781 28.672 -5.602 1 97.75 534 LYS B O 1
ATOM 8160 N N . ALA B 1 535 ? -17.984 26.469 -5.473 1 98.31 535 ALA B N 1
ATOM 8161 C CA . ALA B 1 535 ? -19.438 26.516 -5.27 1 98.31 535 ALA B CA 1
ATOM 8162 C C . ALA B 1 535 ? -19.781 27.203 -3.951 1 98.31 535 ALA B C 1
ATOM 8164 O O . ALA B 1 535 ? -20.781 27.922 -3.861 1 98.31 535 ALA B O 1
ATOM 8165 N N . LEU B 1 536 ? -19.031 26.969 -2.941 1 98.38 536 LEU B N 1
ATOM 8166 C CA . LEU B 1 536 ? -19.297 27.516 -1.617 1 98.38 536 LEU B CA 1
ATOM 8167 C C . LEU B 1 536 ? -19.031 29.016 -1.587 1 98.38 536 LEU B C 1
ATOM 8169 O O . LEU B 1 536 ? -19.594 29.734 -0.758 1 98.38 536 LEU B O 1
ATOM 8173 N N . LYS B 1 537 ? -18.219 29.516 -2.477 1 96.38 537 LYS B N 1
ATOM 8174 C CA . LYS B 1 537 ? -17.859 30.938 -2.508 1 96.38 537 LYS B CA 1
ATOM 8175 C C . LYS B 1 537 ? -18.797 31.719 -3.438 1 96.38 537 LYS B C 1
ATOM 8177 O O . LYS B 1 537 ? -18.719 32.938 -3.512 1 96.38 537 LYS B O 1
ATOM 8182 N N . ALA B 1 538 ? -19.562 31.031 -4.145 1 91.19 538 ALA B N 1
ATOM 8183 C CA . ALA B 1 538 ? -20.5 31.688 -5.055 1 91.19 538 ALA B CA 1
ATOM 8184 C C . ALA B 1 538 ? -21.688 32.25 -4.293 1 91.19 538 ALA B C 1
ATOM 8186 O O . ALA B 1 538 ? -22.078 31.734 -3.25 1 91.19 538 ALA B O 1
#

Organism: Coccidioides immitis (strain RS) (NCBI:txid246410)